Protein AF-A0A8D1ZSR1-F1 (afdb_monomer)

Solvent-accessible surface area (backbone atoms only — not comparable to full-atom values): 56743 Å² total; per-residue (Å²): 110,66,70,60,50,53,52,50,49,54,50,51,52,52,50,50,55,49,50,52,53,50,51,56,48,50,52,50,50,52,52,51,52,50,49,52,53,55,51,51,53,49,55,51,52,52,53,52,53,54,51,52,52,52,50,50,54,55,51,53,53,49,52,52,53,52,50,53,54,53,51,54,51,50,53,53,50,51,54,52,52,53,51,49,53,54,50,50,56,30,47,54,56,47,51,56,51,51,50,53,52,56,62,47,71,73,53,83,51,70,69,61,33,56,52,50,53,49,52,49,53,57,48,62,78,65,42,59,57,85,74,62,77,96,62,79,93,65,76,91,81,61,74,91,73,68,84,82,62,67,66,61,52,54,55,65,72,64,70,71,84,84,76,76,38,66,45,30,43,67,39,76,85,72,34,43,74,54,69,36,27,42,34,48,28,42,46,64,90,61,96,62,92,64,58,63,27,27,39,42,32,36,40,81,34,80,62,87,66,78,87,58,93,84,62,86,72,72,72,47,80,45,70,77,36,77,62,56,56,50,71,50,69,86,49,72,29,80,36,53,22,35,40,34,35,34,22,28,20,32,94,88,42,72,28,49,65,20,76,70,46,68,46,73,37,74,38,47,61,62,38,48,28,64,65,34,29,12,62,41,48,48,67,45,58,49,35,41,33,42,35,95,63,52,78,77,80,86,86,87,86,90,85,83,89,81,91,86,88,82,90,85,87,85,87,84,89,92,90,82,86,76,83,77,79,77,78,86,80,66,83,78,66,32,22,38,88,87,9,46,30,34,33,38,67,48,70,48,79,62,52,72,38,22,38,37,40,31,65,41,96,71,44,28,30,40,31,47,39,37,26,36,86,83,55,54,45,64,54,43,86,10,52,39,87,48,23,42,26,41,37,42,32,62,74,89,60,82,43,43,28,42,26,37,51,66,42,77,43,79,47,100,62,81,85,60,76,31,41,24,42,36,39,28,51,75,81,18,34,43,36,33,24,30,55,85,81,62,44,79,72,51,74,47,82,47,79,68,90,61,51,34,19,49,32,39,32,47,46,56,30,31,42,40,55,50,55,12,29,35,58,43,62,69,59,58,52,60,54,58,73,78,74,67,94,77,89,80,95,76,91,86,90,78,92,85,89,76,90,89,88,90,86,86,92,86,88,91,86,87,90,85,84,90,84,82,89,88,85,93,79,88,90,89,81,83,88,76,62,65,68,59,55,51,51,51,51,50,51,53,50,50,53,49,49,50,50,49,50,48,45,37,65,71,59,46,55,77,72,68,68,96,63,92,70,86,71,77,83,74,85,52,45,96,73,40,67,45,34,54,41,52,51,54,49,49,51,50,31,58,77,67,64,39,73,54,31,54,65,30,64,71,54,44,53,53,44,60,80,37,40,76,63,48,76,66,67,71,96,64,94,71,69,64,48,77,64,61,51,56,92,61,62,65,48,37,33,32,33,49,54,94,62,56,87,59,66,70,65,48,51,58,51,40,42,76,74,58,33,51,72,44,84,39,60,43,61,38,76,90,31,51,73,39,84,94,49,45,70,47,71,40,75,30,36,36,41,38,33,31,94,85,25,30,37,39,39,41,33,28,42,82,47,84,46,69,30,34,35,32,46,56,70,67,83,58,93,87,58,69,77,77,80,51,75,66,90,73,53,91,68,27,90,48,23,31,46,41,76,71,70,59,72,39,78,44,60,55,77,91,38,83,44,32,30,47,70,55,44,65,62,57,57,65,40,60,87,54,13,43,40,49,79,61,43,41,65,57,15,47,56,45,38,74,76,46,74,75,73,79,46,73,66,26,49,50,45,42,50,49,48,50,54,48,51,53,52,50,54,50,52,35,54,75,69,70,39,70,54,26,44,22,72,65,41,34,48,13,37,60,53,50,63,39,75,53,58,78,67,63,57,40,32,32,32,32,46,49,93,58,64,59,90,57,54,64,58,50,37,38,76,70,68,29,46,68,38,35,40,30,41,39,90,94,47,40,26,33,43,30,27,44,45,68,96,78,30,34,39,40,39,38,33,35,45,82,56,98,80,34,27,34,33,34,44,69,42,78,94,74,36,38,28,33,36,38,48,32,68,72,66,53,71,18,34,27,67,54,97,61,31,73,42,31,31,51,62,48,43,64,59,50,47,36,30,51,51,30,95,60,58,88,56,89,73,89,80,80,48,85,88,69,62,29,73,31,54,40,84,61,58,61,60,58,77,92,45,38,84,72,32,51,38,75,102

InterPro domains:
  IPR001870 B30.2/SPRY domain [PS50188] (268-472)
  IPR003649 B-box, C-terminal [SM00502] (4-130)
  IPR003877 SPRY domain [PF00622] (352-469)
  IPR003877 SPRY domain [SM00449] (350-471)
  IPR003879 Butyrophylin-like, SPRY domain [PR01407] (266-283)
  IPR003879 Butyrophylin-like, SPRY domain [PR01407] (410-434)
  IPR003879 Butyrophylin-like, SPRY domain [PR01407] (440-458)
  IPR003961 Fibronectin type III [PF00041] (177-262)
  IPR003961 Fibronectin type III [PS50853] (164-268)
  IPR003961 Fibronectin type III [SM00060] (165-255)
  IPR003961 Fibronectin type III [cd00063] (165-265)
  IPR013320 Concanavalin A-like lectin/glucanase domain superfamily [SSF49899] (319-466)
  IPR013783 Immunoglobulin-like fold [G3DSA:2.60.40.10] (164-262)
  IPR017903 COS domain [PS51262] (105-162)
  IPR035742 Fibronectin type III and SPRY containing 1, PRY/SPRY domain [cd12901] (270-473)
  IPR036116 Fibronectin type III superfamily [SSF49265] (155-267)
  IPR043136 B30.2/SPRY domain superfamily [G3DSA:2.60.120.920] (263-466)
  IPR045587 Ribitol-5-phosphate transferase FKTN, N-terminal [PF19737] (525-802)
  IPR050617 E3 ubiquitin-protein ligases and FN3/SPRY domain-containing proteins [PTHR24099] (3-477)

Secondary structure (DSSP, 8-state):
-HHHHHHHHHHHHHHHHHHHHHHHHHHHHHHHHHHHHHHHHHHHHHHHHHHHHHHHHHHHHHHHHHHHHHHHHHHHHHHHHHHHHHHHHHHHHHHHHHHHHHHHTT--SHHHHHHHHHHHHHHHHH-GGGG---S-SS-S--GGG----HHHHHHHHT--PPPPPPPPEE-TTT-EEETTEEEEEEE-SS--TT--EEEEEEEEESS-SS--TT--PPPEEEEEE-SSEEEE-S----SSEEEEEEEEE-SS-EEEEPPPEEEE---B---B-TTTS-TTEEEETTEEEE-TTTTSSSS------------------------PPPP--TTSSS--TT--EEEBSS-B-SSEEEEEEEE-TT--EEEEEEEETT--TTPPTTSSTTEEEEEEE-SSS-EEEEEETTEEEE--SPPPSEEEEEEETTTTEEEEEETTT--EEEEEE----S-EEEEEEEESSEEEEEEEEPPPHHHHHHHHHHS--S----S--SS-SSS------------------------------HHHHHHHHHHHHHHHHHHHHHHIIIIITTTS-------------S--HHHHHHHHHHHHHHHTT--EEE--HHHHHHHHHTHHHHHT--S-------STTS--SEEEEEEEGGG---HHHHHHHHHHTT-EEEEEEEE-GGGTT-TTTTT-EEEEEEEEEETTEEEEEEEEEEETTTEEEE------TTS-TTSS-GGG-SS-SS-EEEE-PPEEEEEETTEEEEEESSHHHHHHHGGG-BB----HHHHHHHHHHS-----HHHHHHHHHHHHHHHHHHHHHHHTT--EEE-HHHHHHHHHHSS--TT--EEEEEEEGGG--TTHHHHHHHTT--EEEEEEETTEEEEEEEE-GGG-EEEEEEEEE-SSEEEEEEEETTTTEEEEEEEE---EEEEEETTEEEEEESSHHHHHHHHH-TTTTS--S---TTTS-TTEEEEEE--GGGHHHHEEE-

pLDDT: mean 82.33, std 19.53, range [20.98, 98.56]

Foldseek 3Di:
DVVVVVVVVVVVVVVVVVVVVVVVVVVVVVVVVVVVVVVVVVVVVVVVVVVVVVVVVVVVVVVVLVVVVVVVVVVLVVQQVVLVVLQVVLVVLVVVLVVLVVVLVPDPDPVSSVVSVVVSVVCVVVRCNVVRDPDRPDDPDPCVSDDDCPPVVVVVVPDDDDDAFAAWAWDVVPWDAAFQKTKIATGGPDDDPQFQWKKKWKDAAQDPDDDDPPPPDDIDIDIRHPHRMDMDPDHQQPHQKMKMWMWTDGPPDIHDIYGIDIDGQDAFDWFWDPLAADQQWDGDRFKIWGHPCSPPPPDDDDDDDDDDDDDDDDDDDDDDDDDDDDDDPRPPNYADDQARKIWIPDWDDAFKHKKKKAFDPFFFKKKWFKFFSPPDSDDHAQCQQGHWIWIFGHHPDTFTWTGHNNDTGTFPDDDARMKMWMDHQVQQKIWIARPPVRHTRDMDRGHDPHTMTIMMHGDGGMMGMGTSTDDHPSNVVVVVVVPDDDDDDDDDDDPDDDDDDDDDDDDDDDDDDDDDDDDDDDDDDDDDDVVVVVVVVVVVVVVVVVVVVVCCVPPVCVPPDPDPDPDPDDQPFCDAQQSVLVQLVLVLCVVQVFAKFFLALQLLVVCVVCVVVQQPPDPDDDRDADRRNPDDAETEIEGEPVSHDDDPVSVVVLVVSPKDKDWAKFWDLVCCLPSVRGGDIDTAWMWIDHDRHIYIYGYWYAFLQQKTKGAARDDDPPDDCVPGVVVPDLDRPAIFIGHDFDWDWTAHSNGTHIYGPDSVRSSVRSVQGHEDEAPSVQLVVLCVVPPDDPDPQLVVLQVQQLVVVVLLVVLCVVVVFAKFFADQRLLCCHRNLGRDSLPLEGEMEGELVRDDPCSQVSCVVSVWHWFKWADDSVDQTKTKTQTPPRYIYIYWYWYDDPFWIWTKDADLVFQWIKIFTAGDFDWHWYDGSSHTHIDTPVSVRRQCQQQNPVSNDDDSDDDNQPRRPRMDTDGGDDPVCSCPRIGGD

Organism: Sus scrofa (NCBI:txid9823)

Mean predicted aligned error: 21.31 Å

Radius of gyration: 45.23 Å; Cα contacts (8 Å, |Δi|>4): 1542; chains: 1; bounding box: 148×86×117 Å

Nearest PDB structures (foldseek):
  5zz3-assembly1_A  TM=8.314E-01  e=1.782E-14  Homo sapiens
  7qs2-assembly1_A  TM=8.275E-01  e=5.604E-14  Homo sapiens
  6j0k-assembly1_B  TM=8.186E-01  e=1.203E-13  Homo sapiens
  7qs3-assembly1_A  TM=8.050E-01  e=8.671E-14  Homo sapiens
  2fbe-assembly4_D  TM=8.147E-01  e=4.654E-12  Homo sapiens

Sequence (985 aa):
MDSQKEALQRIITTLANKNDEIQNFIDTLNQTLKGVQENSSNILSELDEEFDSLYSILDEVKESMVNTIKQEQARKSQELQSQLSQCNNALENSEELLEFATRSLDIKEPEEFSKAARQIKDRVTMASAFRLSLKPKVSDNMTHLMVDFSQERQILQTLKFLPVPKAPEIDPVECLVADNTVTVAWKMPEEDNKIDHFILEYRKTNFDGLPRVKDERCWEIIDNIKGTEYTLSGLKFDSKYMNFRVRACNKAVAGEYSDPVTLETKALNFSLDNSSSHLNLRVEDTCVEWDPTGGKGQESKIKGKENKGRSGTPSPKRTSIGSRPPAVRGSRDRFTGESYTVLGDTAIESGQHYWEVKAQKDCKSYSVGVAYKTLGKFDQLGKTNTSWCIHVNNWLQNTFAAKHNNKVKALDVTVPEKIGVFCDFDGGQLSFYDANSKQLLYSFKTKFTQPVLPGFMVWCGGLSLNTGMQVPSAVRTLQKSENGMTGSASSLNNITQKQESLLTQKDETNRVAFKRQPNEHCRLMSRINKNVILALLTLTSSAFLLFQLYYYKHYLSAKNGASLSKHKGSRVGFDGTQWRAVKKFIMLTSSQNVPVFLIDPLILELIDKSFEQVKNVSHGSTSECKFFCVPRDFTAFALQYHLWKNEEGWFRIAENMGFQCLKIESKDPRLDGIDSLSGTEIPLHYICKLASHAIHLVVFYERSGNYLWHGHLRLKGHIDKKFVPFRKLQFGRYPGAFDRPELQQITVDGLEVLIPKNPMHFLEEVPHSRFIECRYKEARAFFQQYLDDNTVEAMAFRKSAKELLQLAAKTLRKLGVRFWLSSGTCLGWYRQCNIISYSKDVDLGIFIKDYKSDIISAFQDAGLPLKHKFGKVEDSLELSFQGKDDVKLDIFFFYEETDHMWNGGTQAKTGKKFKYLFPKFTLCWTEFVDMKVHVPCETIEYIEANYGKTWKIPVKTWDWKRSPPNVRPNGVWPISEWDEVIQLY

Structure (mmCIF, N/CA/C/O backbone):
data_AF-A0A8D1ZSR1-F1
#
_entry.id   AF-A0A8D1ZSR1-F1
#
loop_
_atom_site.group_PDB
_atom_site.id
_atom_site.type_symbol
_atom_site.label_atom_id
_atom_site.label_alt_id
_atom_site.label_comp_id
_atom_site.label_asym_id
_atom_site.label_entity_id
_atom_site.label_seq_id
_atom_site.pdbx_PDB_ins_code
_atom_site.Cartn_x
_atom_site.Cartn_y
_atom_site.Cartn_z
_atom_site.occupancy
_atom_site.B_iso_or_equiv
_atom_site.auth_seq_id
_atom_site.auth_comp_id
_atom_site.auth_asym_id
_atom_site.auth_atom_id
_atom_site.pdbx_PDB_model_num
ATOM 1 N N . MET A 1 1 ? 85.022 -29.768 15.521 1.00 57.50 1 MET A N 1
ATOM 2 C CA . MET A 1 1 ? 84.644 -28.537 16.248 1.00 57.50 1 MET A CA 1
ATOM 3 C C . MET A 1 1 ? 83.843 -27.591 15.351 1.00 57.50 1 MET A C 1
ATOM 5 O O . MET A 1 1 ? 82.767 -27.178 15.757 1.00 57.50 1 MET A O 1
ATOM 9 N N . ASP A 1 2 ? 84.282 -27.318 14.117 1.00 66.31 2 ASP A N 1
ATOM 10 C CA . ASP A 1 2 ? 83.595 -26.363 13.221 1.00 66.31 2 ASP A CA 1
ATOM 11 C C . ASP A 1 2 ? 82.215 -26.822 12.726 1.00 66.31 2 ASP A C 1
ATOM 13 O O . ASP A 1 2 ? 81.273 -26.038 12.727 1.00 66.31 2 ASP A O 1
ATOM 17 N N . SER A 1 3 ? 82.036 -28.118 12.446 1.00 68.81 3 SER A N 1
ATOM 18 C CA . SER A 1 3 ? 80.714 -28.691 12.124 1.00 68.81 3 SER A CA 1
ATOM 19 C C . SER A 1 3 ? 79.696 -28.542 13.271 1.00 68.81 3 SER A C 1
ATOM 21 O O . SER A 1 3 ? 78.515 -28.298 13.028 1.00 68.81 3 SER A O 1
ATOM 23 N N . GLN A 1 4 ? 80.145 -28.631 14.529 1.00 69.94 4 GLN A N 1
ATOM 24 C CA . GLN A 1 4 ? 79.282 -28.411 15.695 1.00 69.94 4 GLN A CA 1
ATOM 25 C C . GLN A 1 4 ? 78.943 -26.923 15.872 1.00 69.94 4 GLN A C 1
ATOM 27 O O . GLN A 1 4 ? 77.822 -26.605 16.263 1.00 69.94 4 GLN A O 1
ATOM 32 N N . LYS A 1 5 ? 79.867 -26.012 15.529 1.00 72.75 5 LYS A N 1
ATOM 33 C CA . LYS A 1 5 ? 79.607 -24.563 15.516 1.00 72.75 5 LYS A CA 1
ATOM 34 C C . LYS A 1 5 ? 78.599 -24.167 14.435 1.00 72.75 5 LYS A C 1
ATOM 36 O O . LYS A 1 5 ? 77.693 -23.400 14.733 1.00 72.75 5 LYS A O 1
ATOM 41 N N . GLU A 1 6 ? 78.687 -24.716 13.222 1.00 77.62 6 GLU A N 1
ATOM 42 C CA . GLU A 1 6 ? 77.695 -24.461 12.162 1.00 77.62 6 GLU A CA 1
ATOM 43 C C . GLU A 1 6 ? 76.299 -24.986 12.514 1.00 77.62 6 GLU A C 1
ATOM 45 O O . GLU A 1 6 ? 75.301 -24.306 12.268 1.00 77.62 6 GLU A O 1
ATOM 50 N N . ALA A 1 7 ? 76.210 -26.179 13.110 1.00 77.31 7 ALA A N 1
ATOM 51 C CA . ALA A 1 7 ? 74.938 -26.727 13.575 1.00 77.31 7 ALA A CA 1
ATOM 52 C C . ALA A 1 7 ? 74.314 -25.841 14.665 1.00 77.31 7 ALA A C 1
ATOM 54 O O . ALA A 1 7 ? 73.128 -25.521 14.593 1.00 77.31 7 ALA A O 1
ATOM 55 N N . LEU A 1 8 ? 75.124 -25.379 15.625 1.00 82.81 8 LEU A N 1
ATOM 56 C CA . LEU A 1 8 ? 74.684 -24.442 16.655 1.00 82.81 8 LEU A CA 1
ATOM 57 C C . LEU A 1 8 ? 74.245 -23.098 16.050 1.00 82.81 8 LEU A C 1
ATOM 59 O O . LEU A 1 8 ? 73.206 -22.578 16.440 1.00 82.81 8 LEU A O 1
ATOM 63 N N . GLN A 1 9 ? 74.961 -22.578 15.047 1.00 81.12 9 GLN A N 1
ATOM 64 C CA . GLN A 1 9 ? 74.597 -21.342 14.348 1.00 81.12 9 GLN A CA 1
ATOM 65 C C . GLN A 1 9 ? 73.228 -21.459 13.659 1.00 81.12 9 GLN A C 1
ATOM 67 O O . GLN A 1 9 ? 72.401 -20.561 13.785 1.00 81.12 9 GLN A O 1
ATOM 72 N N . ARG A 1 10 ? 72.945 -22.587 12.988 1.00 80.75 10 ARG A N 1
ATOM 73 C CA . ARG A 1 10 ? 71.634 -22.848 12.361 1.00 80.75 10 ARG A CA 1
ATOM 74 C C . ARG A 1 10 ? 70.508 -22.951 13.388 1.00 80.75 10 ARG A C 1
ATOM 76 O O . ARG A 1 10 ? 69.413 -22.447 13.137 1.00 80.75 10 ARG A O 1
ATOM 83 N N . ILE A 1 11 ? 70.771 -23.578 14.537 1.00 86.06 11 ILE A N 1
ATOM 84 C CA . ILE A 1 11 ? 69.812 -23.645 15.648 1.00 86.06 11 ILE A CA 1
ATOM 85 C C . ILE A 1 11 ? 69.537 -22.237 16.182 1.00 86.06 11 ILE A C 1
ATOM 87 O O . ILE A 1 11 ? 68.373 -21.876 16.313 1.00 86.06 11 ILE A O 1
ATOM 91 N N . ILE A 1 12 ? 70.574 -21.420 16.402 1.00 87.88 12 ILE A N 1
ATOM 92 C CA . ILE A 1 12 ? 70.439 -20.027 16.857 1.00 87.88 12 ILE A CA 1
ATOM 93 C C . ILE A 1 12 ? 69.618 -19.199 15.861 1.00 87.88 12 ILE A C 1
ATOM 95 O O . ILE A 1 12 ? 68.691 -18.515 16.278 1.00 87.88 12 ILE A O 1
ATOM 99 N N . THR A 1 13 ? 69.891 -19.288 14.555 1.00 85.50 13 THR A N 1
ATOM 100 C CA . THR A 1 13 ? 69.110 -18.571 13.529 1.00 85.50 13 THR A CA 1
ATOM 101 C C . THR A 1 13 ? 67.651 -19.029 13.491 1.00 85.50 13 THR A C 1
ATOM 103 O O . THR A 1 13 ? 66.750 -18.208 13.360 1.00 85.50 13 THR A O 1
ATOM 106 N N . THR A 1 14 ? 67.394 -20.330 13.650 1.00 84.06 14 THR A N 1
ATOM 107 C CA . THR A 1 14 ? 66.022 -20.861 13.704 1.00 84.06 14 THR A CA 1
ATOM 108 C C . THR A 1 14 ? 65.287 -20.372 14.954 1.00 84.06 14 THR A C 1
ATOM 110 O O . THR A 1 14 ? 64.117 -20.005 14.868 1.00 84.06 14 THR A O 1
ATOM 113 N N . LEU A 1 15 ? 65.973 -20.325 16.102 1.00 84.44 15 LEU A N 1
ATOM 114 C CA . LEU A 1 15 ? 65.427 -19.789 17.349 1.00 84.44 15 LEU A CA 1
ATOM 115 C C . LEU A 1 15 ? 65.147 -18.285 17.243 1.00 84.44 15 LEU A C 1
ATOM 117 O O . LEU A 1 15 ? 64.106 -17.840 17.708 1.00 84.44 15 LEU A O 1
ATOM 121 N N . ALA A 1 16 ? 66.034 -17.521 16.600 1.00 85.75 16 ALA A N 1
ATOM 122 C CA . ALA A 1 16 ? 65.845 -16.092 16.359 1.00 85.75 16 ALA A CA 1
ATOM 123 C C . ALA A 1 16 ? 64.608 -15.832 15.483 1.00 85.75 16 ALA A C 1
ATOM 125 O O . ALA A 1 16 ? 63.720 -15.100 15.903 1.00 85.75 16 ALA A O 1
ATOM 126 N N . ASN A 1 17 ? 64.478 -16.532 14.349 1.00 83.06 17 ASN A N 1
ATOM 127 C CA . ASN A 1 17 ? 63.299 -16.415 13.483 1.00 83.06 17 ASN A CA 1
ATOM 128 C C . ASN A 1 17 ? 62.004 -16.805 14.214 1.00 83.06 17 ASN A C 1
ATOM 130 O O . ASN A 1 17 ? 60.967 -16.175 14.022 1.00 83.06 17 ASN A O 1
ATOM 134 N N . LYS A 1 18 ? 62.049 -17.838 15.068 1.00 84.88 18 LYS A N 1
ATOM 135 C CA . LYS A 1 18 ? 60.887 -18.230 15.876 1.00 84.88 18 LYS A CA 1
ATOM 136 C C . LYS A 1 18 ? 60.554 -17.215 16.965 1.00 84.88 18 LYS A C 1
ATOM 138 O O . LYS A 1 18 ? 59.374 -16.985 17.200 1.00 84.88 18 LYS A O 1
ATOM 143 N N . ASN A 1 19 ? 61.549 -16.588 17.587 1.00 86.69 19 ASN A N 1
ATOM 144 C CA . ASN A 1 19 ? 61.319 -15.488 18.521 1.00 86.69 19 ASN A CA 1
ATOM 145 C C . ASN A 1 19 ? 60.678 -14.282 17.817 1.00 86.69 19 ASN A C 1
ATOM 147 O O . ASN A 1 19 ? 59.740 -13.716 18.367 1.00 86.69 19 ASN A O 1
ATOM 151 N N . ASP A 1 20 ? 61.107 -13.946 16.597 1.00 87.12 20 ASP A N 1
ATOM 152 C CA . ASP A 1 20 ? 60.506 -12.863 15.806 1.00 87.12 20 ASP A CA 1
ATOM 153 C C . ASP A 1 20 ? 59.050 -13.180 15.412 1.00 87.12 20 ASP A C 1
ATOM 155 O O . ASP A 1 20 ? 58.171 -12.326 15.527 1.00 87.12 20 ASP A O 1
ATOM 159 N N . GLU A 1 21 ? 58.749 -14.420 15.001 1.00 83.25 21 GLU A N 1
ATOM 160 C CA . GLU A 1 21 ? 57.368 -14.873 14.755 1.00 83.25 21 GLU A CA 1
ATOM 161 C C . GLU A 1 21 ? 56.495 -14.771 16.017 1.00 83.25 21 GLU A C 1
ATOM 163 O O . GLU A 1 21 ? 55.358 -14.303 15.944 1.00 83.25 21 GLU A O 1
ATOM 168 N N . ILE A 1 22 ? 57.024 -15.184 17.175 1.00 85.62 22 ILE A N 1
ATOM 169 C CA . ILE A 1 22 ? 56.321 -15.092 18.461 1.00 85.62 22 ILE A CA 1
ATOM 170 C C . ILE A 1 22 ? 56.087 -13.628 18.838 1.00 85.62 22 ILE A C 1
ATOM 172 O O . ILE A 1 22 ? 54.990 -13.294 19.276 1.00 85.62 22 ILE A O 1
ATOM 176 N N . GLN A 1 23 ? 57.069 -12.747 18.637 1.00 86.56 23 GLN A N 1
ATOM 177 C CA . GLN A 1 23 ? 56.929 -11.324 18.934 1.00 86.56 23 GLN A CA 1
ATOM 178 C C . GLN A 1 23 ? 55.852 -10.671 18.056 1.00 86.56 23 GLN A C 1
ATOM 180 O O . GLN A 1 23 ? 54.958 -10.013 18.582 1.00 86.56 23 GLN A O 1
ATOM 185 N N . ASN A 1 24 ? 55.850 -10.948 16.748 1.00 85.38 24 ASN A N 1
ATOM 186 C CA . ASN A 1 24 ? 54.800 -10.480 15.834 1.00 85.38 24 ASN A CA 1
ATOM 187 C C . ASN A 1 24 ? 53.409 -11.008 16.226 1.00 85.38 24 ASN A C 1
ATOM 189 O O . ASN A 1 24 ? 52.401 -10.304 16.110 1.00 85.38 24 ASN A O 1
ATOM 193 N N . PHE A 1 25 ? 53.334 -12.254 16.703 1.00 82.31 25 PHE A N 1
ATOM 194 C CA . PHE A 1 25 ? 52.084 -12.830 17.188 1.00 82.31 25 PHE A CA 1
ATOM 195 C C . PHE A 1 25 ? 51.610 -12.164 18.487 1.00 82.31 25 PHE A C 1
ATOM 197 O O . PHE A 1 25 ? 50.427 -11.853 18.607 1.00 82.31 25 PHE A O 1
ATOM 204 N N . ILE A 1 26 ? 52.518 -11.878 19.427 1.00 89.56 26 ILE A N 1
ATOM 205 C CA . ILE A 1 26 ? 52.221 -11.109 20.645 1.00 89.56 26 ILE A CA 1
ATOM 206 C C . ILE A 1 26 ? 51.692 -9.717 20.285 1.00 89.56 26 ILE A C 1
ATOM 208 O O . ILE A 1 26 ? 50.685 -9.288 20.846 1.00 89.56 26 ILE A O 1
ATOM 212 N N . ASP A 1 27 ? 52.309 -9.033 19.322 1.00 86.75 27 ASP A N 1
ATOM 213 C CA . ASP A 1 27 ? 51.863 -7.709 18.879 1.00 86.75 27 ASP A CA 1
ATOM 214 C C . ASP A 1 27 ? 50.461 -7.772 18.249 1.00 86.75 27 ASP A C 1
ATOM 216 O O . ASP A 1 27 ? 49.597 -6.951 18.566 1.00 86.75 27 ASP A O 1
ATOM 220 N N . THR A 1 28 ? 50.187 -8.810 17.451 1.00 84.50 28 THR A N 1
ATOM 221 C CA . THR A 1 28 ? 48.853 -9.078 16.884 1.00 84.50 28 THR A CA 1
ATOM 222 C C . THR A 1 28 ? 47.813 -9.339 17.981 1.00 84.50 28 THR A C 1
ATOM 224 O O . THR A 1 28 ? 46.697 -8.812 17.922 1.00 84.50 28 THR A O 1
ATOM 227 N N . LEU A 1 29 ? 48.165 -10.121 19.008 1.00 85.69 29 LEU A N 1
ATOM 228 C CA . LEU A 1 29 ? 47.292 -10.385 20.155 1.00 85.69 29 LEU A CA 1
ATOM 229 C C . LEU A 1 29 ? 47.014 -9.110 20.956 1.00 85.69 29 LEU A C 1
ATOM 231 O O . LEU A 1 29 ? 45.863 -8.860 21.305 1.00 85.69 29 LEU A O 1
ATOM 235 N N . ASN A 1 30 ? 48.029 -8.279 21.200 1.00 89.06 30 ASN A N 1
ATOM 236 C CA . ASN A 1 30 ? 47.872 -7.000 21.894 1.00 89.06 30 ASN A CA 1
ATOM 237 C C . ASN A 1 30 ? 46.971 -6.038 21.112 1.00 89.06 30 ASN A C 1
ATOM 239 O O . ASN A 1 30 ? 46.102 -5.391 21.697 1.00 89.06 30 ASN A O 1
ATOM 243 N N . GLN A 1 31 ? 47.131 -5.969 19.788 1.00 86.81 31 GLN A N 1
ATOM 244 C CA . GLN A 1 31 ? 46.281 -5.144 18.932 1.00 86.81 31 GLN A CA 1
ATOM 245 C C . GLN A 1 31 ? 44.832 -5.647 18.917 1.00 86.81 31 GLN A C 1
ATOM 247 O O . GLN A 1 31 ? 43.903 -4.848 19.016 1.00 86.81 31 GLN A O 1
ATOM 252 N N . THR A 1 32 ? 44.637 -6.967 18.873 1.00 82.44 32 THR A N 1
ATOM 253 C CA . THR A 1 32 ? 43.307 -7.588 18.958 1.00 82.44 32 THR A CA 1
ATOM 254 C C . THR A 1 32 ? 42.659 -7.316 20.315 1.00 82.44 32 THR A C 1
ATOM 256 O O . THR A 1 32 ? 41.496 -6.928 20.369 1.00 82.44 32 THR A O 1
ATOM 259 N N . LEU A 1 33 ? 43.410 -7.453 21.413 1.00 89.81 33 LEU A N 1
ATOM 260 C CA . LEU A 1 33 ? 42.929 -7.173 22.767 1.00 89.81 33 LEU A CA 1
ATOM 261 C C . LEU A 1 33 ? 42.502 -5.711 22.919 1.00 89.81 33 LEU A C 1
ATOM 263 O O . LEU A 1 33 ? 41.421 -5.443 23.439 1.00 89.81 33 LEU A O 1
ATOM 267 N N . LYS A 1 34 ? 43.318 -4.775 22.420 1.00 89.81 34 LYS A N 1
ATOM 268 C CA . LYS A 1 34 ? 42.980 -3.350 22.400 1.00 89.81 34 LYS A CA 1
ATOM 269 C C . LYS A 1 34 ? 41.706 -3.093 21.588 1.00 89.81 34 LYS A C 1
ATOM 271 O O . LYS A 1 34 ? 40.821 -2.395 22.068 1.00 89.81 34 LYS A O 1
ATOM 276 N N . GLY A 1 35 ? 41.576 -3.715 20.414 1.00 83.75 35 GLY A N 1
ATOM 277 C CA . GLY A 1 35 ? 40.365 -3.629 19.596 1.00 83.75 35 GLY A CA 1
ATOM 278 C C . GLY A 1 35 ? 39.119 -4.155 20.316 1.00 83.75 35 GLY A C 1
ATOM 279 O O . GLY A 1 35 ? 38.068 -3.527 20.255 1.00 83.75 35 GLY A O 1
ATOM 280 N N . VAL A 1 36 ? 39.225 -5.264 21.058 1.00 83.19 36 VAL A N 1
ATOM 281 C CA . VAL A 1 36 ? 38.115 -5.787 21.877 1.00 83.19 36 VAL A CA 1
ATOM 282 C C . VAL A 1 36 ? 37.737 -4.806 22.988 1.00 83.19 36 VAL A C 1
ATOM 284 O O . VAL A 1 36 ? 36.550 -4.568 23.200 1.00 83.19 36 VAL A O 1
ATOM 287 N N . GLN A 1 37 ? 38.720 -4.215 23.672 1.00 87.88 37 GLN A N 1
ATOM 288 C CA . GLN A 1 37 ? 38.475 -3.229 24.727 1.00 87.88 37 GLN A CA 1
ATOM 289 C C . GLN A 1 37 ? 37.765 -1.981 24.183 1.00 87.88 37 GLN A C 1
ATOM 291 O O . GLN A 1 37 ? 36.719 -1.606 24.711 1.00 87.88 37 GLN A O 1
ATOM 296 N N . GLU A 1 38 ? 38.274 -1.388 23.101 1.00 88.31 38 GLU A N 1
ATOM 297 C CA . GLU A 1 38 ? 37.677 -0.205 22.464 1.00 88.31 38 GLU A CA 1
ATOM 298 C C . GLU A 1 38 ? 36.262 -0.499 21.943 1.00 88.31 38 GLU A C 1
ATOM 300 O O . GLU A 1 38 ? 35.324 0.227 22.271 1.00 88.31 38 GLU A O 1
ATOM 305 N N . ASN A 1 39 ? 36.071 -1.614 21.229 1.00 77.75 39 ASN A N 1
ATOM 306 C CA . ASN A 1 39 ? 34.754 -2.008 20.725 1.00 77.75 39 ASN A CA 1
ATOM 307 C C . ASN A 1 39 ? 33.756 -2.251 21.862 1.00 77.75 39 ASN A C 1
ATOM 309 O O . ASN A 1 39 ? 32.612 -1.818 21.771 1.00 77.75 39 ASN A O 1
ATOM 313 N N . SER A 1 40 ? 34.175 -2.906 22.950 1.00 81.12 40 SER A N 1
ATOM 314 C CA . SER A 1 40 ? 33.292 -3.134 24.100 1.00 81.12 40 SER A CA 1
ATOM 315 C C . SER A 1 40 ? 32.862 -1.829 24.772 1.00 81.12 40 SER A C 1
ATOM 317 O O . SER A 1 40 ? 31.696 -1.692 25.129 1.00 81.12 40 SER A O 1
ATOM 319 N N . SER A 1 41 ? 33.770 -0.852 24.886 1.00 87.44 41 SER A N 1
ATOM 320 C CA . SER A 1 41 ? 33.453 0.468 25.434 1.00 87.44 41 SER A CA 1
ATOM 321 C C . SER A 1 41 ? 32.457 1.224 24.555 1.00 87.44 41 SER A C 1
ATOM 323 O O . SER A 1 41 ? 31.554 1.863 25.085 1.00 87.44 41 SER A O 1
ATOM 325 N N . ASN A 1 42 ? 32.599 1.135 23.230 1.00 81.38 42 ASN A N 1
ATOM 326 C CA . ASN A 1 42 ? 31.679 1.782 22.294 1.00 81.38 42 ASN A CA 1
ATOM 327 C C . ASN A 1 42 ? 30.272 1.177 22.385 1.00 81.38 42 ASN A C 1
ATOM 329 O O . ASN A 1 42 ? 29.307 1.914 22.541 1.00 81.38 42 ASN A O 1
ATOM 333 N N . ILE A 1 43 ? 30.157 -0.157 22.388 1.00 79.44 43 ILE A N 1
ATOM 334 C CA . ILE A 1 43 ? 28.858 -0.841 22.503 1.00 79.44 43 ILE A CA 1
ATOM 335 C C . ILE A 1 43 ? 28.174 -0.546 23.846 1.00 79.44 43 ILE A C 1
ATOM 337 O O . ILE A 1 43 ? 26.951 -0.440 23.896 1.00 79.44 43 ILE A O 1
ATOM 341 N N . LEU A 1 44 ? 28.937 -0.401 24.936 1.00 85.12 44 LEU A N 1
ATOM 342 C CA . LEU A 1 44 ? 28.379 0.032 26.221 1.00 85.12 44 LEU A CA 1
ATOM 343 C C . LEU A 1 44 ? 27.801 1.452 26.138 1.00 85.12 44 LEU A C 1
ATOM 345 O O . LEU A 1 44 ? 26.686 1.663 26.600 1.00 85.12 44 LEU A O 1
ATOM 349 N N . SER A 1 45 ? 28.514 2.388 25.503 1.00 86.94 45 SER A N 1
ATOM 350 C CA . SER A 1 45 ? 28.027 3.759 25.295 1.00 86.94 45 SER A CA 1
ATOM 351 C C . SER A 1 45 ? 26.762 3.799 24.432 1.00 86.94 45 SER A C 1
ATOM 353 O O . SER A 1 45 ? 25.811 4.485 24.781 1.00 86.94 45 SER A O 1
ATOM 355 N N . GLU A 1 46 ? 26.723 3.038 23.334 1.00 82.00 46 GLU A N 1
ATOM 356 C CA . GLU A 1 46 ? 25.540 2.944 22.464 1.00 82.00 46 GLU A CA 1
ATOM 357 C C . GLU A 1 46 ? 24.332 2.354 23.206 1.00 82.00 46 GLU A C 1
ATOM 359 O O . GLU A 1 46 ? 23.204 2.811 23.030 1.00 82.00 46 GLU A O 1
ATOM 364 N N . LEU A 1 47 ? 24.554 1.351 24.064 1.00 83.88 47 LEU A N 1
ATOM 365 C CA . LEU A 1 47 ? 23.492 0.777 24.889 1.00 83.88 47 LEU A CA 1
ATOM 366 C C . LEU A 1 47 ? 22.905 1.819 25.849 1.00 83.88 47 LEU A C 1
ATOM 368 O O . LEU A 1 47 ? 21.682 1.898 25.974 1.00 83.88 47 LEU A O 1
ATOM 372 N N . ASP A 1 48 ? 23.761 2.597 26.512 1.00 87.31 48 ASP A N 1
ATOM 373 C CA . ASP A 1 48 ? 23.332 3.657 27.426 1.00 87.31 48 ASP A CA 1
ATOM 374 C C . ASP A 1 48 ? 22.532 4.743 26.680 1.00 87.31 48 ASP A C 1
ATOM 376 O O . ASP A 1 48 ? 21.450 5.118 27.132 1.00 87.31 48 ASP A O 1
ATOM 380 N N . GLU A 1 49 ? 22.981 5.169 25.493 1.00 86.81 49 GLU A N 1
ATOM 381 C CA . GLU A 1 49 ? 22.271 6.147 24.651 1.00 86.81 49 GLU A CA 1
ATOM 382 C C . GLU A 1 49 ? 20.866 5.672 24.230 1.00 86.81 49 GLU A C 1
ATOM 384 O O . GLU A 1 49 ? 19.902 6.445 24.266 1.00 86.81 49 GLU A O 1
ATOM 389 N N . GLU A 1 50 ? 20.713 4.394 23.870 1.00 84.12 50 GLU A N 1
ATOM 390 C CA . GLU A 1 50 ? 19.409 3.814 23.518 1.00 84.12 50 GLU A CA 1
ATOM 391 C C . GLU A 1 50 ? 18.454 3.766 24.725 1.00 84.12 50 GLU A C 1
ATOM 393 O O . GLU A 1 50 ? 17.254 4.041 24.591 1.00 84.12 50 GLU A O 1
ATOM 398 N N . PHE A 1 51 ? 18.962 3.464 25.926 1.00 87.94 51 PHE A N 1
ATOM 399 C CA . PHE A 1 51 ? 18.155 3.520 27.150 1.00 87.94 51 PHE A CA 1
ATOM 400 C C . PHE A 1 51 ? 17.781 4.956 27.534 1.00 87.94 51 PHE A C 1
ATOM 402 O O . PHE A 1 51 ? 16.629 5.192 27.902 1.00 87.94 51 PHE A O 1
ATOM 409 N N . ASP A 1 52 ? 18.696 5.915 27.401 1.00 89.25 52 ASP A N 1
ATOM 410 C CA . ASP A 1 52 ? 18.421 7.336 27.640 1.00 89.25 52 ASP A CA 1
ATOM 411 C C . ASP A 1 52 ? 17.339 7.873 26.694 1.00 89.25 52 ASP A C 1
ATOM 413 O O . ASP A 1 52 ? 16.423 8.583 27.123 1.00 89.25 52 ASP A O 1
ATOM 417 N N . SER A 1 53 ? 17.368 7.458 25.424 1.00 86.19 53 SER A N 1
ATOM 418 C CA . SER A 1 53 ? 16.308 7.762 24.459 1.00 86.19 53 SER A CA 1
ATOM 419 C C . SER A 1 53 ? 14.946 7.225 24.916 1.00 86.19 53 SER A C 1
ATOM 421 O O . SER A 1 53 ? 13.946 7.952 24.929 1.00 86.19 53 SER A O 1
ATOM 423 N N . LEU A 1 54 ? 14.901 5.967 25.373 1.00 85.50 54 LEU A N 1
ATOM 424 C CA . LEU A 1 54 ? 13.680 5.347 25.887 1.00 85.50 54 LEU A CA 1
ATOM 425 C C . LEU A 1 54 ? 13.146 6.069 27.135 1.00 85.50 54 LEU A C 1
ATOM 427 O O . LEU A 1 54 ? 11.934 6.269 27.256 1.00 85.50 54 LEU A O 1
ATOM 431 N N . TYR A 1 55 ? 14.029 6.485 28.047 1.00 87.75 55 TYR A N 1
ATOM 432 C CA . TYR A 1 55 ? 13.648 7.270 29.222 1.00 87.75 55 TYR A CA 1
ATOM 433 C C . TYR A 1 55 ? 13.064 8.632 28.839 1.00 87.75 55 TYR A C 1
ATOM 435 O O . TYR A 1 55 ? 12.026 9.005 29.388 1.00 87.75 55 TYR A O 1
ATOM 443 N N . SER A 1 56 ? 13.658 9.333 27.867 1.00 86.06 56 SER A N 1
ATOM 444 C CA . SER A 1 56 ? 13.143 10.621 27.383 1.00 86.06 56 SER A CA 1
ATOM 445 C C . SER A 1 56 ? 11.717 10.494 26.847 1.00 86.06 56 SER A C 1
ATOM 447 O O . SER A 1 56 ? 10.843 11.281 27.206 1.00 86.06 56 SER A O 1
ATOM 449 N N . ILE A 1 57 ? 11.445 9.459 26.045 1.00 85.62 57 ILE A N 1
ATOM 450 C CA . ILE A 1 57 ? 10.102 9.204 25.503 1.00 85.62 57 ILE A CA 1
ATOM 451 C C . ILE A 1 57 ? 9.102 8.938 26.635 1.00 85.62 57 ILE A C 1
ATOM 453 O O . ILE A 1 57 ? 7.986 9.462 26.623 1.00 85.62 57 ILE A O 1
ATOM 457 N N . LEU A 1 58 ? 9.483 8.127 27.628 1.00 83.00 58 LEU A N 1
ATOM 458 C CA . LEU A 1 58 ? 8.618 7.835 28.772 1.00 83.00 58 LEU A CA 1
ATOM 459 C C . LEU A 1 58 ? 8.293 9.094 29.588 1.00 83.00 58 LEU A C 1
ATOM 461 O O . LEU A 1 58 ? 7.148 9.250 30.025 1.00 83.00 58 LEU A O 1
ATOM 465 N N . ASP A 1 59 ? 9.257 9.998 29.769 1.00 86.12 59 ASP A N 1
ATOM 466 C CA . ASP A 1 59 ? 9.026 11.260 30.474 1.00 86.12 59 ASP A CA 1
ATOM 467 C C . ASP A 1 59 ? 8.140 12.224 29.665 1.00 86.12 59 ASP A C 1
ATOM 469 O O . ASP A 1 59 ? 7.209 12.799 30.231 1.00 86.12 59 ASP A O 1
ATOM 473 N N . GLU A 1 60 ? 8.312 12.326 28.343 1.00 86.31 60 GLU A N 1
ATOM 474 C CA . GLU A 1 60 ? 7.419 13.119 27.479 1.00 86.31 60 GLU A CA 1
ATOM 475 C C . GLU A 1 60 ? 5.964 12.619 27.532 1.00 86.31 60 GLU A C 1
ATOM 477 O O . GLU A 1 60 ? 5.015 13.403 27.672 1.00 86.31 60 GLU A O 1
ATOM 482 N N . VAL A 1 61 ? 5.766 11.296 27.471 1.00 82.81 61 VAL A N 1
ATOM 483 C CA . VAL A 1 61 ? 4.435 10.673 27.576 1.00 82.81 61 VAL A CA 1
ATOM 484 C C . VAL A 1 61 ? 3.805 10.980 28.932 1.00 82.81 61 VAL A C 1
ATOM 486 O O . VAL A 1 61 ? 2.631 11.361 29.011 1.00 82.81 61 VAL A O 1
ATOM 489 N N . LYS A 1 62 ? 4.586 10.863 30.007 1.00 87.00 62 LYS A N 1
ATOM 490 C CA . LYS A 1 62 ? 4.153 11.197 31.363 1.00 87.00 62 LYS A CA 1
ATOM 491 C C . LYS A 1 62 ? 3.751 12.667 31.480 1.00 87.00 62 LYS A C 1
ATOM 493 O O . LYS A 1 62 ? 2.684 12.946 32.029 1.00 87.00 62 LYS A O 1
ATOM 498 N N . GLU A 1 63 ? 4.543 13.605 30.962 1.00 87.81 63 GLU A N 1
ATOM 499 C CA . GLU A 1 63 ? 4.198 15.033 30.986 1.00 87.81 63 GLU A CA 1
ATOM 500 C C . GLU A 1 63 ? 2.898 15.325 30.229 1.00 87.81 63 GLU A C 1
ATOM 502 O O . GLU A 1 63 ? 2.023 16.036 30.735 1.00 87.81 63 GLU A O 1
ATOM 507 N N . SER A 1 64 ? 2.722 14.722 29.053 1.00 88.81 64 SER A N 1
ATOM 508 C CA . SER A 1 64 ? 1.501 14.845 28.251 1.00 88.81 64 SER A CA 1
ATOM 509 C C . SER A 1 64 ? 0.253 14.351 29.002 1.00 88.81 64 SER A C 1
ATOM 511 O O . SER A 1 64 ? -0.768 15.051 29.083 1.00 88.81 64 SER A O 1
ATOM 513 N N . MET A 1 65 ? 0.340 13.179 29.641 1.00 85.50 65 MET A N 1
ATOM 514 C CA . MET A 1 65 ? -0.746 12.620 30.455 1.00 85.50 65 MET A CA 1
ATOM 515 C C . MET A 1 65 ? -1.074 13.506 31.664 1.00 85.50 65 MET A C 1
ATOM 517 O O . MET A 1 65 ? -2.245 13.788 31.935 1.00 85.50 65 MET A O 1
ATOM 521 N N . VAL A 1 66 ? -0.050 14.007 32.362 1.00 86.12 66 VAL A N 1
ATOM 522 C CA . VAL A 1 66 ? -0.217 14.932 33.495 1.00 86.12 66 VAL A CA 1
ATOM 523 C C . VAL A 1 66 ? -0.920 16.217 33.058 1.00 86.12 66 VAL A C 1
ATOM 525 O O . VAL A 1 66 ? -1.825 16.692 33.750 1.00 86.12 66 VAL A O 1
ATOM 528 N N . ASN A 1 67 ? -0.551 16.772 31.904 1.00 87.31 67 ASN A N 1
ATOM 529 C CA . ASN A 1 67 ? -1.179 17.978 31.370 1.00 87.31 67 ASN A CA 1
ATOM 530 C C . ASN A 1 67 ? -2.657 17.754 31.030 1.00 87.31 67 ASN A C 1
ATOM 532 O O . ASN A 1 67 ? -3.488 18.606 31.347 1.00 87.31 67 ASN A O 1
ATOM 536 N N . THR A 1 68 ? -3.003 16.589 30.483 1.00 84.81 68 THR A N 1
ATOM 537 C CA . THR A 1 68 ? -4.397 16.216 30.192 1.00 84.81 68 THR A CA 1
ATOM 538 C C . THR A 1 68 ? -5.244 16.166 31.469 1.00 84.81 68 THR A C 1
ATOM 540 O O . THR A 1 68 ? -6.329 16.748 31.523 1.00 84.81 68 THR A O 1
ATOM 543 N N . ILE A 1 69 ? -4.724 15.548 32.537 1.00 82.69 69 ILE A N 1
ATOM 544 C CA . ILE A 1 69 ? -5.406 15.489 33.840 1.00 82.69 69 ILE A CA 1
ATOM 545 C C . ILE A 1 69 ? -5.601 16.897 34.420 1.00 82.69 69 ILE A C 1
ATOM 547 O O . ILE A 1 69 ? -6.702 17.234 34.863 1.00 82.69 69 ILE A O 1
ATOM 551 N N . LYS A 1 70 ? -4.562 17.744 34.378 1.00 89.00 70 LYS A N 1
ATOM 552 C CA . LYS A 1 70 ? -4.629 19.133 34.869 1.00 89.00 70 LYS A CA 1
ATOM 553 C C . LYS A 1 70 ? -5.653 19.973 34.104 1.00 89.00 70 LYS A C 1
ATOM 555 O O . LYS A 1 70 ? -6.391 20.741 34.720 1.00 89.00 70 LYS A O 1
ATOM 560 N N . GLN A 1 71 ? -5.723 19.830 32.782 1.00 88.69 71 GLN A N 1
ATOM 561 C CA . GLN A 1 71 ? -6.697 20.546 31.954 1.00 88.69 71 GLN A CA 1
ATOM 562 C C . GLN A 1 71 ? -8.133 20.128 32.281 1.00 88.69 71 GLN A C 1
ATOM 564 O O . GLN A 1 71 ? -8.996 20.989 32.458 1.00 88.69 71 GLN A O 1
ATOM 569 N N . GLU A 1 72 ? -8.391 18.826 32.426 1.00 83.69 72 GLU A N 1
ATOM 570 C CA . GLU A 1 72 ? -9.730 18.331 32.756 1.00 83.69 72 GLU A CA 1
ATOM 571 C C . GLU A 1 72 ? -10.156 18.743 34.175 1.00 83.69 72 GLU A C 1
ATOM 573 O O . GLU A 1 72 ? -11.304 19.147 34.389 1.00 83.69 72 GLU A O 1
ATOM 578 N N . GLN A 1 73 ? -9.222 18.740 35.134 1.00 90.31 73 GLN A N 1
ATOM 579 C CA . GLN A 1 73 ? -9.447 19.291 36.472 1.00 90.31 73 GLN A CA 1
ATOM 580 C C . GLN A 1 73 ? -9.823 20.779 36.407 1.00 90.31 73 GLN A C 1
ATOM 582 O O . GLN A 1 73 ? -10.813 21.186 37.024 1.00 90.31 73 GLN A O 1
ATOM 587 N N . ALA A 1 74 ? -9.060 21.591 35.668 1.00 91.69 74 ALA A N 1
ATOM 588 C CA . ALA A 1 74 ? -9.307 23.026 35.538 1.00 91.69 74 ALA A CA 1
ATOM 589 C C . ALA A 1 74 ? -10.682 23.305 34.913 1.00 91.69 74 ALA A C 1
ATOM 591 O O . ALA A 1 74 ? -11.464 24.082 35.461 1.00 91.69 74 ALA A O 1
ATOM 592 N N . ARG A 1 75 ? -11.020 22.600 33.827 1.00 93.19 75 ARG A N 1
ATOM 593 C CA . ARG A 1 75 ? -12.301 22.731 33.121 1.00 93.19 75 ARG A CA 1
ATOM 594 C C . ARG A 1 75 ? -13.495 22.424 34.028 1.00 93.19 75 ARG A C 1
ATOM 596 O O . ARG A 1 75 ? -14.438 23.213 34.094 1.00 93.19 75 ARG A O 1
ATOM 603 N N . LYS A 1 76 ? -13.465 21.292 34.742 1.00 90.00 76 LYS A N 1
ATOM 604 C CA . LYS A 1 76 ? -14.545 20.910 35.669 1.00 90.00 76 LYS A CA 1
ATOM 605 C C . LYS A 1 76 ? -14.662 21.883 36.841 1.00 90.00 76 LYS A C 1
ATOM 607 O O . LYS A 1 76 ? -15.774 22.252 37.213 1.00 90.00 76 LYS A O 1
ATOM 612 N N . SER A 1 77 ? -13.530 22.325 37.390 1.00 91.88 77 SER A N 1
ATOM 613 C CA . SER A 1 77 ? -13.502 23.279 38.506 1.00 91.88 77 SER A CA 1
ATOM 614 C C . SER A 1 77 ? -14.099 24.628 38.107 1.00 91.88 77 SER A C 1
ATOM 616 O O . SER A 1 77 ? -14.906 25.181 38.850 1.00 91.88 77 SER A O 1
ATOM 618 N N . GLN A 1 78 ? -13.764 25.126 36.913 1.00 92.56 78 GLN A N 1
ATOM 619 C CA . GLN A 1 78 ? -14.286 26.387 36.390 1.00 92.56 78 GLN A CA 1
ATOM 620 C C . GLN A 1 78 ? -15.806 26.340 36.172 1.00 92.56 78 GLN A C 1
ATOM 622 O O . GLN A 1 78 ? -16.504 27.286 36.537 1.00 92.56 78 GLN A O 1
ATOM 627 N N . GLU A 1 79 ? -16.340 25.239 35.630 1.00 91.12 79 GLU A N 1
ATOM 628 C CA . GLU A 1 79 ? -17.790 25.095 35.427 1.00 91.12 79 GLU A CA 1
ATOM 629 C C . GLU A 1 79 ? -18.549 25.063 36.764 1.00 91.12 79 GLU A C 1
ATOM 631 O O . GLU A 1 79 ? -19.583 25.719 36.905 1.00 91.12 79 GLU A O 1
ATOM 636 N N . LEU A 1 80 ? -18.015 24.362 37.774 1.00 90.12 80 LEU A N 1
ATOM 637 C CA . LEU A 1 80 ? -18.603 24.342 39.118 1.00 90.12 80 LEU A CA 1
ATOM 638 C C . LEU A 1 80 ? -18.538 25.714 39.794 1.00 90.12 80 LEU A C 1
ATOM 640 O O . LEU A 1 80 ? -19.533 26.149 40.367 1.00 90.12 80 LEU A O 1
ATOM 644 N N . GLN A 1 81 ? -17.407 26.420 39.699 1.00 93.31 81 GLN A N 1
ATOM 645 C CA . GLN A 1 81 ? -17.263 27.777 40.241 1.00 93.31 81 GLN A CA 1
ATOM 646 C C . GLN A 1 81 ? -18.236 28.760 39.580 1.00 93.31 81 GLN A C 1
ATOM 648 O O . GLN A 1 81 ? -18.866 29.562 40.269 1.00 93.31 81 GLN A O 1
ATOM 653 N N . SER A 1 82 ? -18.416 28.664 38.259 1.00 91.19 82 SER A N 1
ATOM 654 C CA . SER A 1 82 ? -19.389 29.478 37.527 1.00 91.19 82 SER A CA 1
ATOM 655 C C . SER A 1 82 ? -20.822 29.193 37.984 1.00 91.19 82 SER A C 1
ATOM 657 O O . SER A 1 82 ? -21.577 30.125 38.269 1.00 91.19 82 SER A O 1
ATOM 659 N N . GLN A 1 83 ? -21.189 27.914 38.126 1.00 89.88 83 GLN A N 1
ATOM 660 C CA . GLN A 1 83 ? -22.509 27.523 38.624 1.00 89.88 83 GLN A CA 1
ATOM 661 C C . GLN A 1 83 ? -22.736 27.999 40.068 1.00 89.88 83 GLN A C 1
ATOM 663 O O . GLN A 1 83 ? -23.818 28.487 40.384 1.00 89.88 83 GLN A O 1
ATOM 668 N N . LEU A 1 84 ? -21.717 27.918 40.927 1.00 91.69 84 LEU A N 1
ATOM 669 C CA . LEU A 1 84 ? -21.790 28.362 42.318 1.00 91.69 84 LEU A CA 1
ATOM 670 C C . LEU A 1 84 ? -22.000 29.880 42.422 1.00 91.69 84 LEU A C 1
ATOM 672 O O . LEU A 1 84 ? -22.862 30.324 43.174 1.00 91.69 84 LEU A O 1
ATOM 676 N N . SER A 1 85 ? -21.293 30.671 41.609 1.00 91.56 85 SER A N 1
ATOM 677 C CA . SER A 1 85 ? -21.508 32.123 41.529 1.00 91.56 85 SER A CA 1
ATOM 678 C C . SER A 1 85 ? -22.927 32.474 41.066 1.00 91.56 85 SER A C 1
ATOM 680 O O . SER A 1 85 ? -23.566 33.344 41.655 1.00 91.56 85 SER A O 1
ATOM 682 N N . GLN A 1 86 ? -23.462 31.765 40.066 1.00 88.25 86 GLN A N 1
ATOM 683 C CA . GLN A 1 86 ? -24.837 31.972 39.594 1.00 88.25 86 GLN A CA 1
ATOM 684 C C . GLN A 1 86 ? -25.878 31.643 40.672 1.00 88.25 86 GLN A C 1
ATOM 686 O O . GLN A 1 86 ? -26.844 32.390 40.832 1.00 88.25 86 GLN A O 1
ATOM 691 N N . CYS A 1 87 ? -25.675 30.555 41.420 1.00 87.38 87 CYS A N 1
ATOM 692 C CA . CYS A 1 87 ? -26.549 30.180 42.529 1.00 87.38 87 CYS A CA 1
ATOM 693 C C . CYS A 1 87 ? -26.502 31.204 43.668 1.00 87.38 87 CYS A C 1
ATOM 695 O O . CYS A 1 87 ? -27.561 31.606 44.139 1.00 87.38 87 CYS A O 1
ATOM 697 N N . ASN A 1 88 ? -25.311 31.665 44.066 1.00 90.06 88 ASN A N 1
ATOM 698 C CA . ASN A 1 88 ? -25.162 32.669 45.125 1.00 90.06 88 ASN A CA 1
ATOM 699 C C . ASN A 1 88 ? -25.856 33.984 44.758 1.00 90.06 88 ASN A C 1
ATOM 701 O O . ASN A 1 88 ? -26.654 34.486 45.541 1.00 90.06 88 ASN A O 1
ATOM 705 N N . ASN A 1 89 ? -25.645 34.482 43.535 1.00 88.31 89 ASN A N 1
ATOM 706 C CA . ASN A 1 89 ? -26.295 35.711 43.077 1.00 88.31 89 ASN A CA 1
ATOM 707 C C . ASN A 1 89 ? -27.825 35.563 43.048 1.00 88.31 89 ASN A C 1
ATOM 709 O O . ASN A 1 89 ? -28.555 36.492 43.379 1.00 88.31 89 ASN A O 1
ATOM 713 N N . ALA A 1 90 ? -28.350 34.412 42.619 1.00 87.81 90 ALA A N 1
ATOM 714 C CA . ALA A 1 90 ? -29.796 34.188 42.602 1.00 87.81 90 ALA A CA 1
ATOM 715 C C . ALA A 1 90 ? -30.391 34.044 44.009 1.00 87.81 90 ALA A C 1
ATOM 717 O O . ALA A 1 90 ? -31.532 34.462 44.223 1.00 87.81 90 ALA A O 1
ATOM 718 N N . LEU A 1 91 ? -29.636 33.459 44.943 1.00 88.44 91 LEU A N 1
ATOM 719 C CA . LEU A 1 91 ? -30.025 33.335 46.343 1.00 88.44 91 LEU A CA 1
ATOM 720 C C . LEU A 1 91 ? -30.112 34.715 47.001 1.00 88.44 91 LEU A C 1
ATOM 722 O O . LEU A 1 91 ? -31.174 35.052 47.510 1.00 88.44 91 LEU A O 1
ATOM 726 N N . GLU A 1 92 ? -29.068 35.536 46.875 1.00 88.81 92 GLU A N 1
ATOM 727 C CA . GLU A 1 92 ? -29.015 36.906 47.410 1.00 88.81 92 GLU A CA 1
ATOM 728 C C . GLU A 1 92 ? -30.194 37.755 46.902 1.00 88.81 92 GLU A C 1
ATOM 730 O O . GLU A 1 92 ? -30.969 38.299 47.685 1.00 88.81 92 GLU A O 1
ATOM 735 N N . ASN A 1 93 ? -30.439 37.750 45.586 1.00 86.00 93 ASN A N 1
ATOM 736 C CA . ASN A 1 93 ? -31.586 38.448 44.991 1.00 86.00 93 ASN A CA 1
ATOM 737 C C . ASN A 1 93 ? -32.946 37.943 45.512 1.00 86.00 93 ASN A C 1
ATOM 739 O O . ASN A 1 93 ? -33.922 38.696 45.564 1.00 86.00 93 ASN A O 1
ATOM 743 N N . SER A 1 94 ? -33.045 36.654 45.848 1.00 86.69 94 SER A N 1
ATOM 744 C CA . SER A 1 94 ? -34.281 36.067 46.380 1.00 86.69 94 SER A CA 1
ATOM 745 C C . SER A 1 94 ? -34.485 36.419 47.850 1.00 86.69 94 SER A C 1
ATOM 747 O O . SER A 1 94 ? -35.622 36.665 48.250 1.00 86.69 94 SER A O 1
ATOM 749 N N . GLU A 1 95 ? -33.409 36.481 48.635 1.00 88.62 95 GLU A N 1
ATOM 750 C CA . GLU A 1 95 ? -33.423 36.929 50.031 1.00 88.62 95 GLU A CA 1
ATOM 751 C C . GLU A 1 95 ? -33.839 38.402 50.133 1.00 88.62 95 GLU A C 1
ATOM 753 O O . GLU A 1 95 ? -34.752 38.721 50.895 1.00 88.62 95 GLU A O 1
ATOM 758 N N . GLU A 1 96 ? -33.279 39.282 49.296 1.00 87.75 96 GLU A N 1
ATOM 759 C CA . GLU A 1 96 ? -33.685 40.694 49.232 1.00 87.75 96 GLU A CA 1
ATOM 760 C C . GLU A 1 96 ? -35.170 40.857 48.874 1.00 87.75 96 GLU A C 1
ATOM 762 O O . GLU A 1 96 ? -35.893 41.669 49.461 1.00 87.75 96 GLU A O 1
ATOM 767 N N . LEU A 1 97 ? -35.654 40.074 47.902 1.00 87.56 97 LEU A N 1
ATOM 768 C CA . LEU A 1 97 ? -37.055 40.103 47.488 1.00 87.56 97 LEU A CA 1
ATOM 769 C C . LEU A 1 97 ? -37.987 39.591 48.593 1.00 87.56 97 LEU A C 1
ATOM 771 O O . LEU A 1 97 ? -39.069 40.151 48.787 1.00 87.56 97 LEU A O 1
ATOM 775 N N . LEU A 1 98 ? -37.571 38.551 49.318 1.00 87.75 98 LEU A N 1
ATOM 776 C CA . LEU A 1 98 ? -38.304 38.003 50.455 1.00 87.75 98 LEU A CA 1
ATOM 777 C C . LEU A 1 98 ? -38.378 39.018 51.602 1.00 87.75 98 LEU A C 1
ATOM 779 O O . LEU A 1 98 ? -39.442 39.204 52.196 1.00 87.75 98 LEU A O 1
ATOM 783 N N . GLU A 1 99 ? -37.278 39.714 51.884 1.00 88.75 99 GLU A N 1
ATOM 784 C CA . GLU A 1 99 ? -37.236 40.760 52.900 1.00 88.75 99 GLU A CA 1
ATOM 785 C C . GLU A 1 99 ? -38.141 41.943 52.521 1.00 88.75 99 GLU A C 1
ATOM 787 O O . GLU A 1 99 ? -38.949 42.397 53.337 1.00 88.75 99 GLU A O 1
ATOM 792 N N . PHE A 1 100 ? -38.090 42.396 51.263 1.00 88.06 100 PHE A N 1
ATOM 793 C CA . PHE A 1 100 ? -38.984 43.437 50.749 1.00 88.06 100 PHE A CA 1
ATOM 794 C C . PHE A 1 100 ? -40.461 43.029 50.837 1.00 88.06 100 PHE A C 1
ATOM 796 O O . PHE A 1 100 ? -41.303 43.832 51.251 1.00 88.06 100 PHE A O 1
ATOM 803 N N . ALA A 1 101 ? -40.782 41.778 50.496 1.00 86.38 101 ALA A N 1
ATOM 804 C CA . ALA A 1 101 ? -42.137 41.250 50.610 1.00 86.38 101 ALA A CA 1
ATOM 805 C C . ALA A 1 101 ? -42.616 41.202 52.065 1.00 86.38 101 ALA A C 1
ATOM 807 O O . ALA A 1 101 ? -43.743 41.602 52.345 1.00 86.38 101 ALA A O 1
ATOM 808 N N . THR A 1 102 ? -41.745 40.788 52.987 1.00 87.00 102 THR A N 1
ATOM 809 C CA . THR A 1 102 ? -42.052 40.706 54.421 1.00 87.00 102 THR A CA 1
ATOM 810 C C . THR A 1 102 ? -42.329 42.088 55.006 1.00 87.00 102 THR A C 1
ATOM 812 O O . THR A 1 102 ? -43.368 42.283 55.625 1.00 87.00 102 THR A O 1
ATOM 815 N N . ARG A 1 103 ? -41.471 43.081 54.732 1.00 86.00 103 ARG A N 1
ATOM 816 C CA . ARG A 1 103 ? -41.684 44.471 55.185 1.00 86.00 103 ARG A CA 1
ATOM 817 C C . ARG A 1 103 ? -42.952 45.096 54.596 1.00 86.00 103 ARG A C 1
ATOM 819 O O . ARG A 1 103 ? -43.593 45.920 55.237 1.00 86.00 103 ARG A O 1
ATOM 826 N N . SER A 1 104 ? -43.328 44.706 53.377 1.00 86.12 104 SER A N 1
ATOM 827 C CA . SER A 1 104 ? -44.534 45.220 52.717 1.00 86.12 104 SER A CA 1
ATOM 828 C C . SER A 1 104 ? -45.835 44.732 53.368 1.00 86.12 104 SER A C 1
ATOM 830 O O . SER A 1 104 ? -46.869 45.364 53.173 1.00 86.12 104 SER A O 1
ATOM 832 N N . LEU A 1 105 ? -45.807 43.644 54.150 1.00 84.88 105 LEU A N 1
ATOM 833 C CA . LEU A 1 105 ? -46.980 43.142 54.880 1.00 84.88 105 LEU A CA 1
ATOM 834 C C . LEU A 1 105 ? -47.418 44.069 56.026 1.00 84.88 105 LEU A C 1
ATOM 836 O O . LEU A 1 105 ? -48.579 44.020 56.423 1.00 84.88 105 LEU A O 1
ATOM 840 N N . ASP A 1 106 ? -46.528 44.937 56.512 1.00 86.00 106 ASP A N 1
ATOM 841 C CA . ASP A 1 106 ? -46.807 45.870 57.610 1.00 86.00 106 ASP A CA 1
ATOM 842 C C . ASP A 1 106 ? -47.413 47.212 57.138 1.00 86.00 106 ASP A C 1
ATOM 844 O O . ASP A 1 106 ? -47.728 48.083 57.958 1.00 86.00 106 ASP A O 1
ATOM 848 N N . ILE A 1 107 ? -47.593 47.404 55.823 1.00 87.25 107 ILE A N 1
ATOM 849 C CA . ILE A 1 107 ? -48.172 48.626 55.244 1.00 87.25 107 ILE A CA 1
ATOM 850 C C . ILE A 1 107 ? -49.671 48.689 55.565 1.00 87.25 107 ILE A C 1
ATOM 852 O O . ILE A 1 107 ? -50.450 47.827 55.164 1.00 87.25 107 ILE A O 1
ATOM 856 N N . LYS A 1 108 ? -50.089 49.750 56.266 1.00 82.44 108 LYS A N 1
ATOM 857 C CA . LYS A 1 108 ? -51.480 49.941 56.720 1.00 82.44 108 LYS A CA 1
ATOM 858 C C . LYS A 1 108 ? -52.366 50.679 55.713 1.00 82.44 108 LYS A C 1
ATOM 860 O O . LYS A 1 108 ? -53.588 50.590 55.813 1.00 82.44 108 LYS A O 1
ATOM 865 N N . GLU A 1 109 ? -51.773 51.398 54.758 1.00 88.31 109 GLU A N 1
ATOM 866 C CA . GLU A 1 109 ? -52.513 52.134 53.731 1.00 88.31 109 GLU A CA 1
ATOM 867 C C . GLU A 1 109 ? -52.814 51.259 52.494 1.00 88.31 109 GLU A C 1
ATOM 869 O O . GLU A 1 109 ? -51.889 50.713 51.883 1.00 88.31 109 GLU A O 1
ATOM 874 N N . PRO A 1 110 ? -54.090 51.130 52.069 1.00 79.94 110 PRO A N 1
ATOM 875 C CA . PRO A 1 110 ? -54.485 50.202 51.002 1.00 79.94 110 PRO A CA 1
ATOM 876 C C . PRO A 1 110 ? -53.852 50.482 49.631 1.00 79.94 110 PRO A C 1
ATOM 878 O O . PRO A 1 110 ? -53.533 49.547 48.889 1.00 79.94 110 PRO A O 1
ATOM 881 N N . GLU A 1 111 ? -53.675 51.756 49.268 1.00 82.38 111 GLU A N 1
ATOM 882 C CA . GLU A 1 111 ? -53.111 52.129 47.965 1.00 82.38 111 GLU A CA 1
ATOM 883 C C . GLU A 1 111 ? -51.609 51.832 47.878 1.00 82.38 111 GLU A C 1
ATOM 885 O O . GLU A 1 111 ? -51.138 51.293 46.869 1.00 82.38 111 GLU A O 1
ATOM 890 N N . GLU A 1 112 ? -50.862 52.105 48.950 1.00 81.94 112 GLU A N 1
ATOM 891 C CA . GLU A 1 112 ? -49.429 51.812 49.031 1.00 81.94 112 GLU A CA 1
ATOM 892 C C . GLU A 1 112 ? -49.159 50.305 49.057 1.00 81.94 112 GLU A C 1
ATOM 894 O O . GLU A 1 112 ? -48.287 49.821 48.328 1.00 81.94 112 GLU A O 1
ATOM 899 N N . PHE A 1 113 ? -49.968 49.539 49.796 1.00 88.69 113 PHE A N 1
ATOM 900 C CA . PHE A 1 113 ? -49.882 48.080 49.807 1.00 88.69 113 PHE A CA 1
ATOM 901 C C . PHE A 1 113 ? -50.133 47.486 48.412 1.00 88.69 113 PHE A C 1
ATOM 903 O O . PHE A 1 113 ? -49.370 46.647 47.934 1.00 88.69 113 PHE A O 1
ATOM 910 N N . SER A 1 114 ? -51.157 47.971 47.700 1.00 84.12 114 SER A N 1
ATOM 911 C CA . SER A 1 114 ? -51.468 47.536 46.328 1.00 84.12 114 SER A CA 1
ATOM 912 C C . SER A 1 114 ? -50.334 47.835 45.334 1.00 84.12 114 SER A C 1
ATOM 914 O O . SER A 1 114 ? -50.104 47.080 44.379 1.00 84.12 114 SER A O 1
ATOM 916 N N . LYS A 1 115 ? -49.593 48.930 45.545 1.00 85.56 115 LYS A N 1
ATOM 917 C CA . LYS A 1 115 ? -48.409 49.277 44.748 1.00 85.56 115 LYS A CA 1
ATOM 918 C C . LYS A 1 115 ? -47.229 48.347 45.055 1.00 85.56 115 LYS A C 1
ATOM 920 O O . LYS A 1 115 ? -46.625 47.830 44.114 1.00 85.56 115 LYS A O 1
ATOM 925 N N . ALA A 1 116 ? -46.941 48.084 46.331 1.00 85.19 116 ALA A N 1
ATOM 926 C CA . ALA A 1 116 ? -45.889 47.156 46.754 1.00 85.19 116 ALA A CA 1
ATOM 927 C C . ALA A 1 116 ? -46.170 45.713 46.289 1.00 85.19 116 ALA A C 1
ATOM 929 O O . ALA A 1 116 ? -45.298 45.058 45.717 1.00 85.19 116 ALA A O 1
ATOM 930 N N . ALA A 1 117 ? -47.418 45.250 46.412 1.00 84.25 117 ALA A N 1
ATOM 931 C CA . ALA A 1 117 ? -47.850 43.925 45.968 1.00 84.25 117 ALA A CA 1
ATOM 932 C C . ALA A 1 117 ? -47.666 43.712 44.453 1.00 84.25 117 ALA A C 1
ATOM 934 O O . ALA A 1 117 ? -47.235 42.639 44.027 1.00 84.25 117 ALA A O 1
ATOM 935 N N . ARG A 1 118 ? -47.936 44.736 43.627 1.00 84.88 118 ARG A N 1
ATOM 936 C CA . ARG A 1 118 ? -47.651 44.686 42.180 1.00 84.88 118 ARG A CA 1
ATOM 937 C C . ARG A 1 118 ? -46.156 44.566 41.891 1.00 84.88 118 ARG A C 1
ATOM 939 O O . ARG A 1 118 ? -45.768 43.713 41.101 1.00 84.88 118 ARG A O 1
ATOM 946 N N . GLN A 1 119 ? -45.320 45.347 42.574 1.00 84.88 119 GLN A N 1
ATOM 947 C CA . GLN A 1 119 ? -43.865 45.279 42.396 1.00 84.88 119 GLN A CA 1
ATOM 948 C C . GLN A 1 119 ? -43.285 43.918 42.800 1.00 84.88 119 GLN A C 1
ATOM 950 O O . GLN A 1 119 ? -42.420 43.392 42.101 1.00 84.88 119 GLN A O 1
ATOM 955 N N . ILE A 1 120 ? -43.775 43.322 43.891 1.00 87.25 120 ILE A N 1
ATOM 956 C CA . ILE A 1 120 ? -43.379 41.971 44.312 1.00 87.25 120 ILE A CA 1
ATOM 957 C C . ILE A 1 120 ? -43.803 40.952 43.256 1.00 87.25 120 ILE A C 1
ATOM 959 O O . ILE A 1 120 ? -42.983 40.143 42.833 1.00 87.25 120 ILE A O 1
ATOM 963 N N . LYS A 1 121 ? -45.054 41.017 42.782 1.00 83.88 121 LYS A N 1
ATOM 964 C CA . LYS A 1 121 ? -45.565 40.119 41.738 1.00 83.88 121 LYS A CA 1
ATOM 965 C C . LYS A 1 121 ? -44.681 40.148 40.488 1.00 83.88 121 LYS A C 1
ATOM 967 O O . LYS A 1 121 ? -44.282 39.089 40.005 1.00 83.88 121 LYS A O 1
ATOM 972 N N . ASP A 1 122 ? -44.319 41.331 40.000 1.00 83.38 122 ASP A N 1
ATOM 973 C CA . ASP A 1 122 ? -43.486 41.469 38.800 1.00 83.38 122 ASP A CA 1
ATOM 974 C C . ASP A 1 122 ? -42.061 40.932 39.028 1.00 83.38 122 ASP A C 1
ATOM 976 O O . ASP A 1 122 ? -41.521 40.213 38.182 1.00 83.38 122 ASP A O 1
ATOM 980 N N . ARG A 1 123 ? -41.470 41.196 40.203 1.00 84.38 123 ARG A N 1
ATOM 981 C CA . ARG A 1 123 ? -40.126 40.714 40.569 1.00 84.38 123 ARG A CA 1
ATOM 982 C C . ARG A 1 123 ? -40.068 39.200 40.785 1.00 84.38 123 ARG A C 1
ATOM 984 O O . ARG A 1 123 ? -39.129 38.568 40.312 1.00 84.38 123 ARG A O 1
ATOM 991 N N . VAL A 1 124 ? -41.076 38.602 41.423 1.00 83.25 124 VAL A N 1
ATOM 992 C CA . VAL A 1 124 ? -41.162 37.145 41.643 1.00 83.25 124 VAL A CA 1
ATOM 993 C C . VAL A 1 124 ? -41.275 36.403 40.312 1.00 83.25 124 VAL A C 1
ATOM 995 O O . VAL A 1 124 ? -40.587 35.408 40.099 1.00 83.25 124 VAL A O 1
ATOM 998 N N . THR A 1 125 ? -42.085 36.914 39.380 1.00 78.38 125 THR A N 1
ATOM 999 C CA . THR A 1 125 ? -42.287 36.284 38.061 1.00 78.38 125 THR A CA 1
ATOM 1000 C C . THR A 1 125 ? -41.001 36.272 37.217 1.00 78.38 125 THR A C 1
ATOM 1002 O O . THR A 1 125 ? -40.820 35.419 36.343 1.00 78.38 125 THR A O 1
ATOM 1005 N N . MET A 1 126 ? -40.082 37.202 37.491 1.00 76.38 126 MET A N 1
ATOM 1006 C CA . MET A 1 126 ? -38.806 37.352 36.790 1.00 76.38 126 MET A CA 1
ATOM 1007 C C . MET A 1 126 ? -37.594 36.823 37.567 1.00 76.38 126 MET A C 1
ATOM 1009 O O . MET A 1 126 ? -36.488 36.850 37.024 1.00 76.38 126 MET A O 1
ATOM 1013 N N . ALA A 1 127 ? -37.779 36.315 38.790 1.00 79.12 127 ALA A N 1
ATOM 1014 C CA . ALA A 1 127 ? -36.679 35.895 39.649 1.00 79.12 127 ALA A CA 1
ATOM 1015 C C . ALA A 1 127 ? -35.910 34.703 39.055 1.00 79.12 127 ALA A C 1
ATOM 1017 O O . ALA A 1 127 ? -36.475 33.669 38.685 1.00 79.12 127 ALA A O 1
ATOM 1018 N N . SER A 1 128 ? -34.587 34.852 38.980 1.00 76.12 128 SER A N 1
ATOM 1019 C CA . SER A 1 128 ? -33.665 33.857 38.423 1.00 76.12 128 SER A CA 1
ATOM 1020 C C . SER A 1 128 ? -33.663 32.542 39.209 1.00 76.12 128 SER A C 1
ATOM 1022 O O . SER A 1 128 ? -33.451 31.487 38.611 1.00 76.12 128 SER A O 1
ATOM 1024 N N . ALA A 1 129 ? -33.984 32.576 40.506 1.00 77.44 129 ALA A N 1
ATOM 1025 C CA . ALA A 1 129 ? -34.036 31.398 41.371 1.00 77.44 129 ALA A CA 1
ATOM 1026 C C . ALA A 1 129 ? -35.016 30.314 40.893 1.00 77.44 129 ALA A C 1
ATOM 1028 O O . ALA A 1 129 ? -34.710 29.129 41.003 1.00 77.44 129 ALA A O 1
ATOM 1029 N N . PHE A 1 130 ? -36.143 30.684 40.272 1.00 77.69 130 PHE A N 1
ATOM 1030 C CA . PHE A 1 130 ? -37.116 29.711 39.749 1.00 77.69 130 PHE A CA 1
ATOM 1031 C C . PHE A 1 130 ? -36.691 29.052 38.429 1.00 77.69 130 PHE A C 1
ATOM 1033 O O . PHE A 1 130 ? -37.372 28.151 37.943 1.00 77.69 130 PHE A O 1
ATOM 1040 N N . ARG A 1 131 ? -35.581 29.499 37.827 1.00 75.75 131 ARG A N 1
ATOM 1041 C CA . ARG A 1 131 ? -35.059 28.990 36.548 1.00 75.75 131 ARG A CA 1
ATOM 1042 C C . ARG A 1 131 ? -33.729 28.243 36.698 1.00 75.75 131 ARG A C 1
ATOM 1044 O O . ARG A 1 131 ? -33.190 27.769 35.699 1.00 75.75 131 ARG A O 1
ATOM 1051 N N . LEU A 1 132 ? -33.193 28.129 37.916 1.00 79.94 132 LEU A N 1
ATOM 1052 C CA . LEU A 1 132 ? -31.927 27.445 38.179 1.00 79.94 132 LEU A CA 1
ATOM 1053 C C . LEU A 1 132 ? -32.085 25.921 38.251 1.00 79.94 132 LEU A C 1
ATOM 1055 O O . LEU A 1 132 ? -33.027 25.390 38.834 1.00 79.94 132 LEU A O 1
ATOM 1059 N N . SER A 1 133 ? -31.100 25.210 37.698 1.00 76.69 133 SER A N 1
ATOM 1060 C CA . SER A 1 133 ? -30.954 23.764 37.880 1.00 76.69 133 SER A CA 1
ATOM 1061 C C . SER A 1 133 ? -30.134 23.477 39.138 1.00 76.69 133 SER A C 1
ATOM 1063 O O . SER A 1 133 ? -28.972 23.873 39.225 1.00 76.69 133 SER A O 1
ATOM 1065 N N . LEU A 1 134 ? -30.715 22.732 40.083 1.00 81.50 134 LEU A N 1
ATOM 1066 C CA . LEU A 1 134 ? -30.069 22.326 41.341 1.00 81.50 134 LEU A CA 1
ATOM 1067 C C . LEU A 1 134 ? -29.224 21.043 41.215 1.00 81.50 134 LEU A C 1
ATOM 1069 O O . LEU A 1 134 ? -28.893 20.410 42.214 1.00 81.50 134 LEU A O 1
ATOM 1073 N N . LYS A 1 135 ? -28.882 20.631 39.989 1.00 81.81 135 LYS A N 1
ATOM 1074 C CA . LYS A 1 135 ? -27.971 19.507 39.737 1.00 81.81 135 LYS A CA 1
ATOM 1075 C C . LYS A 1 135 ? -26.593 20.031 39.321 1.00 81.81 135 LYS A C 1
ATOM 1077 O O . LYS A 1 135 ? -26.545 20.922 38.466 1.00 81.81 135 LYS A O 1
ATOM 1082 N N . PRO A 1 136 ? -25.487 19.484 39.860 1.00 80.44 136 PRO A N 1
ATOM 1083 C CA . PRO A 1 136 ? -24.148 19.813 39.382 1.00 80.44 136 PRO A CA 1
ATOM 1084 C C . PRO A 1 136 ? -24.044 19.585 37.873 1.00 80.44 136 PRO A C 1
ATOM 1086 O O . PRO A 1 136 ? -24.432 18.527 37.374 1.00 80.44 136 PRO A O 1
ATOM 1089 N N . LYS A 1 137 ? -23.531 20.573 37.137 1.00 83.12 137 LYS A N 1
ATOM 1090 C CA . LYS A 1 137 ? -23.367 20.477 35.677 1.00 83.12 137 LYS A CA 1
ATOM 1091 C C . LYS A 1 137 ? -22.280 19.491 35.246 1.00 83.12 137 LYS A C 1
ATOM 1093 O O . LYS A 1 137 ? -22.265 19.065 34.095 1.00 83.12 137 LYS A O 1
ATOM 1098 N N . VAL A 1 138 ? -21.372 19.135 36.152 1.00 86.56 138 VAL A N 1
ATOM 1099 C CA . VAL A 1 138 ? -20.280 18.185 35.914 1.00 86.56 138 VAL A CA 1
ATOM 1100 C C . VAL A 1 138 ? -20.192 17.172 37.056 1.00 86.56 138 VAL A C 1
ATOM 1102 O O . VAL A 1 138 ? -20.508 17.489 38.200 1.00 86.56 138 VAL A O 1
ATOM 1105 N N . SER A 1 139 ? -19.757 15.951 36.737 1.00 86.38 139 SER A N 1
ATOM 1106 C CA . SER A 1 139 ? -19.445 14.900 37.716 1.00 86.38 139 SER A CA 1
ATOM 1107 C C . SER A 1 139 ? -17.980 14.980 38.158 1.00 86.38 139 SER A C 1
ATOM 1109 O O . SER A 1 139 ? -17.101 15.355 37.377 1.00 86.38 139 SER A O 1
ATOM 1111 N N . ASP A 1 140 ? -17.717 14.554 39.388 1.00 80.31 140 ASP A N 1
ATOM 1112 C CA . ASP A 1 140 ? -16.401 14.336 39.998 1.00 80.31 140 ASP A CA 1
ATOM 1113 C C . ASP A 1 140 ? -15.611 13.150 39.403 1.00 80.31 140 ASP A C 1
ATOM 1115 O O . ASP A 1 140 ? -14.402 13.055 39.595 1.00 80.31 140 ASP A O 1
ATOM 1119 N N . ASN A 1 141 ? -16.246 12.274 38.618 1.00 79.44 141 ASN A N 1
ATOM 1120 C CA . ASN A 1 141 ? -15.610 11.077 38.073 1.00 79.44 141 ASN A CA 1
ATOM 1121 C C . ASN A 1 141 ? -14.479 11.397 37.069 1.00 79.44 141 ASN A C 1
ATOM 1123 O O . ASN A 1 141 ? -14.724 11.996 36.016 1.00 79.44 141 ASN A O 1
ATOM 1127 N N . MET A 1 142 ? -13.255 10.936 37.348 1.00 76.94 142 MET A N 1
ATOM 1128 C CA . MET A 1 142 ? -12.085 11.027 36.451 1.00 76.94 142 MET A CA 1
ATOM 1129 C C . MET A 1 142 ? -11.503 9.657 36.052 1.00 76.94 142 MET A C 1
ATOM 1131 O O . MET A 1 142 ? -10.423 9.588 35.477 1.00 76.94 142 MET A O 1
ATOM 1135 N N . THR A 1 143 ? -12.217 8.556 36.311 1.00 69.06 143 THR A N 1
ATOM 1136 C CA . THR A 1 143 ? -11.726 7.177 36.074 1.00 69.06 143 THR A CA 1
ATOM 1137 C C . THR A 1 143 ? -11.378 6.859 34.617 1.00 69.06 143 THR A C 1
ATOM 1139 O O . THR A 1 143 ? -10.570 5.974 34.364 1.00 69.06 143 THR A O 1
ATOM 1142 N N . HIS A 1 144 ? -11.919 7.609 33.656 1.00 73.75 144 HIS A N 1
ATOM 1143 C CA . HIS A 1 144 ? -11.575 7.489 32.235 1.00 73.75 144 HIS A CA 1
ATOM 1144 C C . HIS A 1 144 ? -10.125 7.904 31.905 1.00 73.75 144 HIS A C 1
ATOM 1146 O O . HIS A 1 144 ? -9.669 7.634 30.801 1.00 73.75 144 HIS A O 1
ATOM 1152 N N . LEU A 1 145 ? -9.412 8.546 32.841 1.00 75.06 145 LEU A N 1
ATOM 1153 C CA . LEU A 1 145 ? -7.993 8.916 32.721 1.00 75.06 145 LEU A CA 1
ATOM 1154 C C . LEU A 1 145 ? -7.056 7.938 33.453 1.00 75.06 145 LEU A C 1
ATOM 1156 O O . LEU A 1 145 ? -5.868 8.219 33.600 1.00 75.06 145 LEU A O 1
ATOM 1160 N N . MET A 1 146 ? -7.572 6.816 33.965 1.00 70.88 146 MET A N 1
ATOM 1161 C CA . MET A 1 146 ? -6.734 5.791 34.588 1.00 70.88 146 MET A CA 1
ATOM 1162 C C . MET A 1 146 ? -5.856 5.101 33.543 1.00 70.88 146 MET A C 1
ATOM 1164 O O . MET A 1 146 ? -6.315 4.774 32.451 1.00 70.88 146 MET A O 1
ATOM 1168 N N . VAL A 1 147 ? -4.602 4.849 33.912 1.00 77.44 147 VAL A N 1
ATOM 1169 C CA . VAL A 1 147 ? -3.593 4.226 33.047 1.00 77.44 147 VAL A CA 1
ATOM 1170 C C . VAL A 1 147 ? -3.305 2.791 33.485 1.00 77.44 147 VAL A C 1
ATOM 1172 O O . VAL A 1 147 ? -3.293 2.492 34.681 1.00 77.44 147 VAL A O 1
ATOM 1175 N N . ASP A 1 148 ? -3.052 1.918 32.513 1.00 77.62 148 ASP A N 1
ATOM 1176 C CA . ASP A 1 148 ? -2.573 0.547 32.704 1.00 77.62 148 ASP A CA 1
ATOM 1177 C C . ASP A 1 148 ? -1.323 0.352 31.839 1.00 77.62 148 ASP A C 1
ATOM 1179 O O . ASP A 1 148 ? -1.408 0.447 30.621 1.00 77.62 148 ASP A O 1
ATOM 1183 N N . PHE A 1 149 ? -0.174 0.109 32.480 1.00 81.88 149 PHE A N 1
ATOM 1184 C CA . PHE A 1 149 ? 1.125 -0.087 31.817 1.00 81.88 149 PHE A CA 1
ATOM 1185 C C . PHE A 1 149 ? 1.572 -1.558 31.801 1.00 81.88 149 PHE A C 1
ATOM 1187 O O . PHE A 1 149 ? 2.768 -1.865 31.739 1.00 81.88 149 PHE A O 1
ATOM 1194 N N . SER A 1 150 ? 0.638 -2.496 31.982 1.00 71.06 150 SER A N 1
ATOM 1195 C CA . SER A 1 150 ? 0.967 -3.919 32.116 1.00 71.06 150 SER A CA 1
ATOM 1196 C C . SER A 1 150 ? 1.592 -4.493 30.842 1.00 71.06 150 SER A C 1
ATOM 1198 O O . SER A 1 150 ? 2.535 -5.282 30.926 1.00 71.06 150 SER A O 1
ATOM 1200 N N . GLN A 1 151 ? 1.121 -4.062 29.670 1.00 75.81 151 GLN A N 1
ATOM 1201 C CA . GLN A 1 151 ? 1.638 -4.512 28.379 1.00 75.81 151 GLN A CA 1
ATOM 1202 C C . GLN A 1 151 ? 3.044 -3.959 28.109 1.00 75.81 151 GLN A C 1
ATOM 1204 O O . GLN A 1 151 ? 3.952 -4.710 27.754 1.00 75.81 151 GLN A O 1
ATOM 1209 N N . GLU A 1 152 ? 3.253 -2.664 28.334 1.00 84.25 152 GLU A N 1
ATOM 1210 C CA . GLU A 1 152 ? 4.529 -1.973 28.141 1.00 84.25 152 GLU A CA 1
ATOM 1211 C C . GLU A 1 152 ? 5.597 -2.564 29.060 1.00 84.25 152 GLU A C 1
ATOM 1213 O O . GLU A 1 152 ? 6.712 -2.850 28.624 1.00 84.25 152 GLU A O 1
ATOM 1218 N N . ARG A 1 153 ? 5.243 -2.848 30.319 1.00 79.94 153 ARG A N 1
ATOM 1219 C CA . ARG A 1 153 ? 6.145 -3.508 31.269 1.00 79.94 153 ARG A CA 1
ATOM 1220 C C . ARG A 1 153 ? 6.569 -4.895 30.786 1.00 79.94 153 ARG A C 1
ATOM 1222 O O . ARG A 1 153 ? 7.738 -5.247 30.930 1.00 79.94 153 ARG A O 1
ATOM 1229 N N . GLN A 1 154 ? 5.651 -5.670 30.213 1.00 74.56 154 GLN A N 1
ATOM 1230 C CA . GLN A 1 154 ? 5.972 -6.988 29.670 1.00 74.56 154 GLN A CA 1
ATOM 1231 C C . GLN A 1 154 ? 6.915 -6.880 28.463 1.00 74.56 154 GLN A C 1
ATOM 1233 O O . GLN A 1 154 ? 7.867 -7.650 28.371 1.00 74.56 154 GLN A O 1
ATOM 1238 N N . ILE A 1 155 ? 6.710 -5.895 27.582 1.00 79.25 155 ILE A N 1
ATOM 1239 C CA . ILE A 1 155 ? 7.600 -5.637 26.441 1.00 79.25 155 ILE A CA 1
ATOM 1240 C C . ILE A 1 155 ? 9.012 -5.288 26.933 1.00 79.25 155 ILE A C 1
ATOM 1242 O O . ILE A 1 155 ? 9.977 -5.919 26.498 1.00 79.25 155 ILE A O 1
ATOM 1246 N N . LEU A 1 156 ? 9.138 -4.375 27.902 1.00 82.75 156 LEU A N 1
ATOM 1247 C CA . LEU A 1 156 ? 10.430 -3.992 28.487 1.00 82.75 156 LEU A CA 1
ATOM 1248 C C . LEU A 1 156 ? 11.166 -5.181 29.128 1.00 82.75 156 LEU A C 1
ATOM 1250 O O . LEU A 1 156 ? 12.383 -5.290 29.015 1.00 82.75 156 LEU A O 1
ATOM 1254 N N . GLN A 1 157 ? 10.440 -6.122 29.740 1.00 79.56 157 GLN A N 1
ATOM 1255 C CA . GLN A 1 157 ? 11.015 -7.347 30.317 1.00 79.56 157 GLN A CA 1
ATOM 1256 C C . GLN A 1 157 ? 11.501 -8.364 29.271 1.00 79.56 157 GLN A C 1
ATOM 1258 O O . GLN A 1 157 ? 12.246 -9.284 29.611 1.00 79.56 157 GLN A O 1
ATOM 1263 N N . THR A 1 158 ? 11.086 -8.229 28.009 1.00 78.62 158 THR A N 1
ATOM 1264 C CA . THR A 1 158 ? 11.482 -9.137 26.918 1.00 78.62 158 THR A CA 1
ATOM 1265 C C . THR A 1 158 ? 12.676 -8.650 26.097 1.00 78.62 158 THR A C 1
ATOM 1267 O O . THR A 1 158 ? 13.116 -9.377 25.203 1.00 78.62 158 THR A O 1
ATOM 1270 N N . LEU A 1 159 ? 13.224 -7.466 26.401 1.00 79.81 159 LEU A N 1
ATOM 1271 C CA . LEU A 1 159 ? 14.395 -6.911 25.719 1.00 79.81 159 LEU A CA 1
ATOM 1272 C C . LEU A 1 159 ? 15.610 -7.847 25.858 1.00 79.81 159 LEU A C 1
ATOM 1274 O O . LEU A 1 159 ? 15.967 -8.283 26.952 1.00 79.81 159 LEU A O 1
ATOM 1278 N N . LYS A 1 160 ? 16.232 -8.185 24.723 1.00 80.00 160 LYS A N 1
ATOM 1279 C CA . LYS A 1 160 ? 17.411 -9.061 24.612 1.00 80.00 160 LYS A CA 1
ATOM 1280 C C . LYS A 1 160 ? 18.314 -8.566 23.483 1.00 80.00 160 LYS A C 1
ATOM 1282 O O . LYS A 1 160 ? 17.813 -7.997 22.515 1.00 80.00 160 LYS A O 1
ATOM 1287 N N . PHE A 1 161 ? 19.613 -8.861 23.563 1.00 80.25 161 PHE A N 1
ATOM 1288 C CA . PHE A 1 161 ? 20.545 -8.627 22.455 1.00 80.25 161 PHE A CA 1
ATOM 1289 C C . PHE A 1 161 ? 20.109 -9.373 21.184 1.00 80.25 161 PHE A C 1
ATOM 1291 O O . PHE A 1 161 ? 19.531 -10.466 21.246 1.00 80.25 161 PHE A O 1
ATOM 1298 N N . LEU A 1 162 ? 20.386 -8.781 20.021 1.00 76.06 162 LEU A N 1
ATOM 1299 C CA . LEU A 1 162 ? 20.072 -9.392 18.732 1.00 76.06 162 LEU A CA 1
ATOM 1300 C C . LEU A 1 162 ? 20.958 -10.634 18.496 1.00 76.06 162 LEU A C 1
ATOM 1302 O O . LEU A 1 162 ? 22.164 -10.573 18.728 1.00 76.06 162 LEU A O 1
ATOM 1306 N N . PRO A 1 163 ? 20.391 -11.767 18.039 1.00 79.94 163 PRO A N 1
ATOM 1307 C CA . PRO A 1 163 ? 21.166 -12.968 17.732 1.00 79.94 163 PRO A CA 1
ATOM 1308 C C . PRO A 1 163 ? 21.982 -12.777 16.449 1.00 79.94 163 PRO A C 1
ATOM 1310 O O . PRO A 1 163 ? 21.514 -12.121 15.524 1.00 79.94 163 PRO A O 1
ATOM 1313 N N . VAL A 1 164 ? 23.171 -13.380 16.361 1.00 84.38 164 VAL A N 1
ATOM 1314 C CA . VAL A 1 164 ? 23.969 -13.374 15.121 1.00 84.38 164 VAL A CA 1
ATOM 1315 C C . VAL A 1 164 ? 23.183 -14.082 14.006 1.00 84.38 164 VAL A C 1
ATOM 1317 O O . VAL A 1 164 ? 22.777 -15.230 14.214 1.00 84.38 164 VAL A O 1
ATOM 1320 N N . PRO A 1 165 ? 22.963 -13.446 12.838 1.00 89.81 165 PRO A N 1
ATOM 1321 C CA . PRO A 1 165 ? 22.268 -14.086 11.727 1.00 89.81 165 PRO A CA 1
ATOM 1322 C C . PRO A 1 165 ? 23.012 -15.329 11.227 1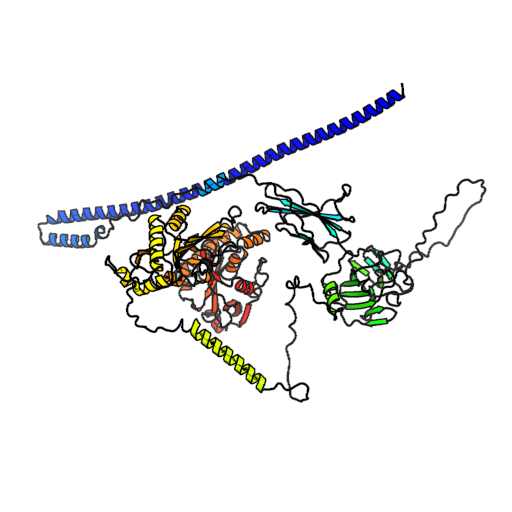.00 89.81 165 PRO A C 1
ATOM 1324 O O . PRO A 1 165 ? 24.243 -15.345 11.156 1.00 89.81 165 PRO A O 1
ATOM 1327 N N . LYS A 1 166 ? 22.268 -16.368 10.837 1.00 90.75 166 LYS A N 1
ATOM 1328 C CA . LYS A 1 166 ? 22.842 -17.561 10.192 1.00 90.75 166 LYS A CA 1
ATOM 1329 C C . LYS A 1 166 ? 23.332 -17.242 8.772 1.00 90.75 166 LYS A C 1
ATOM 1331 O O . LYS A 1 166 ? 22.824 -16.324 8.129 1.00 90.75 166 LYS A O 1
ATOM 1336 N N . ALA A 1 167 ? 24.292 -18.024 8.275 1.00 93.88 167 ALA A N 1
ATOM 1337 C CA . ALA A 1 167 ? 24.762 -17.909 6.896 1.00 93.88 167 ALA A CA 1
ATOM 1338 C C . ALA A 1 167 ? 23.620 -18.242 5.909 1.00 93.88 167 ALA A C 1
ATOM 1340 O O . ALA A 1 167 ? 22.949 -19.263 6.094 1.00 93.88 167 ALA A O 1
ATOM 1341 N N . PRO A 1 168 ? 23.370 -17.412 4.880 1.00 95.94 168 PRO A N 1
ATOM 1342 C CA . PRO A 1 168 ? 22.426 -17.748 3.821 1.00 95.94 168 PRO A CA 1
ATOM 1343 C C . PRO A 1 168 ? 22.956 -18.880 2.930 1.00 95.94 168 PRO A C 1
ATOM 1345 O O . PRO A 1 168 ? 24.160 -19.105 2.835 1.00 95.94 168 PRO A O 1
ATOM 1348 N N . GLU A 1 169 ? 22.060 -19.550 2.213 1.00 96.00 169 GLU A N 1
ATOM 1349 C CA . GLU A 1 169 ? 22.389 -20.587 1.232 1.00 96.00 169 GLU A CA 1
ATOM 1350 C C . GLU A 1 169 ? 22.065 -20.084 -0.176 1.00 96.00 169 GLU A C 1
ATOM 1352 O O . GLU A 1 169 ? 20.898 -19.837 -0.486 1.00 96.00 169 GLU A O 1
ATOM 1357 N N . ILE A 1 170 ? 23.079 -19.925 -1.033 1.00 95.94 170 ILE A N 1
ATOM 1358 C CA . ILE A 1 170 ? 22.874 -19.594 -2.453 1.00 95.94 170 ILE A CA 1
ATOM 1359 C C . ILE A 1 170 ? 22.231 -20.799 -3.139 1.00 95.94 170 ILE A C 1
ATOM 1361 O O . ILE A 1 170 ? 22.729 -21.914 -3.000 1.00 95.94 170 ILE A O 1
ATOM 1365 N N . ASP A 1 171 ? 21.157 -20.569 -3.896 1.00 93.81 171 ASP A N 1
ATOM 1366 C CA . ASP A 1 171 ? 20.501 -21.591 -4.709 1.00 93.81 171 ASP A CA 1
ATOM 1367 C C . ASP A 1 171 ? 21.013 -21.504 -6.157 1.00 93.81 171 ASP A C 1
ATOM 1369 O O . ASP A 1 171 ? 20.604 -20.613 -6.907 1.00 93.81 171 ASP A O 1
ATOM 1373 N N . PRO A 1 172 ? 21.913 -22.406 -6.598 1.00 89.75 172 PRO A N 1
ATOM 1374 C CA . PRO A 1 172 ? 22.482 -22.331 -7.939 1.00 89.75 172 PRO A CA 1
ATOM 1375 C C . PRO A 1 172 ? 21.452 -22.569 -9.049 1.00 89.75 172 PRO A C 1
ATOM 1377 O O . PRO A 1 172 ? 21.727 -22.216 -10.192 1.00 89.75 172 PRO A O 1
ATOM 1380 N N . VAL A 1 173 ? 20.301 -23.182 -8.740 1.00 90.06 173 VAL A N 1
ATOM 1381 C CA . VAL A 1 173 ? 19.246 -23.484 -9.722 1.00 90.06 173 VAL A CA 1
ATOM 1382 C C . VAL A 1 173 ? 18.440 -22.232 -10.064 1.00 90.06 173 VAL A C 1
ATOM 1384 O O . VAL A 1 173 ? 18.048 -22.055 -11.215 1.00 90.06 173 VAL A O 1
ATOM 1387 N N . GLU A 1 174 ? 18.236 -21.357 -9.081 1.00 92.12 174 GLU A N 1
ATOM 1388 C CA . GLU A 1 174 ? 17.536 -20.078 -9.247 1.00 92.12 174 GLU A CA 1
ATOM 1389 C C . GLU A 1 174 ? 18.482 -18.948 -9.704 1.00 92.12 174 GLU A C 1
ATOM 1391 O O . GLU A 1 174 ? 18.034 -17.879 -10.122 1.00 92.12 174 GLU A O 1
ATOM 1396 N N . CYS A 1 175 ? 19.802 -19.176 -9.680 1.00 93.62 175 CYS A N 1
ATOM 1397 C CA . CYS A 1 175 ? 20.781 -18.272 -10.279 1.00 93.62 175 CYS A CA 1
ATOM 1398 C C . CYS A 1 175 ? 20.688 -18.274 -11.816 1.00 93.62 175 CYS A C 1
ATOM 1400 O O . CYS A 1 175 ? 20.640 -19.323 -12.460 1.00 93.62 175 CYS A O 1
ATOM 1402 N N . LEU A 1 176 ? 20.759 -17.090 -12.429 1.00 92.62 176 LEU A N 1
ATOM 1403 C CA . LEU A 1 176 ? 20.645 -16.919 -13.879 1.00 92.62 176 LEU A CA 1
ATOM 1404 C C . LEU A 1 176 ? 21.805 -16.093 -14.434 1.00 92.62 176 LEU A C 1
ATOM 1406 O O . LEU A 1 176 ? 22.061 -14.984 -13.979 1.00 92.62 176 LEU A O 1
ATOM 1410 N N . VAL A 1 177 ? 22.465 -16.604 -15.476 1.00 91.38 177 VAL A N 1
ATOM 1411 C CA . VAL A 1 177 ? 23.430 -15.842 -16.281 1.00 91.38 177 VAL A CA 1
ATOM 1412 C C . VAL A 1 177 ? 22.865 -15.677 -17.689 1.00 91.38 177 VAL A C 1
ATOM 1414 O O . VAL A 1 177 ? 22.908 -16.609 -18.497 1.00 91.38 177 VAL A O 1
ATOM 1417 N N . ALA A 1 178 ? 22.323 -14.499 -17.981 1.00 88.94 178 ALA A N 1
ATOM 1418 C CA . ALA A 1 178 ? 21.706 -14.188 -19.266 1.00 88.94 178 ALA A CA 1
ATOM 1419 C C . ALA A 1 178 ? 21.941 -12.721 -19.633 1.00 88.94 178 ALA A C 1
ATOM 1421 O O . ALA A 1 178 ? 22.017 -11.873 -18.759 1.00 88.94 178 ALA A O 1
ATOM 1422 N N . ASP A 1 179 ? 22.038 -12.406 -20.926 1.00 88.12 179 ASP A N 1
ATOM 1423 C CA . ASP A 1 179 ? 22.060 -11.021 -21.420 1.00 88.12 179 ASP A CA 1
ATOM 1424 C C . ASP A 1 179 ? 23.106 -10.112 -20.737 1.00 88.12 179 ASP A C 1
ATOM 1426 O O . ASP A 1 179 ? 22.850 -8.936 -20.482 1.00 88.12 179 ASP A O 1
ATOM 1430 N N . ASN A 1 180 ? 24.299 -10.653 -20.442 1.00 89.75 180 ASN A N 1
ATOM 1431 C CA . ASN A 1 180 ? 25.372 -9.939 -19.726 1.00 89.75 180 ASN A CA 1
ATOM 1432 C C . ASN A 1 180 ? 24.985 -9.479 -18.309 1.00 89.75 180 ASN A C 1
ATOM 1434 O O . ASN A 1 180 ? 25.569 -8.538 -17.758 1.00 89.75 180 ASN A O 1
ATOM 1438 N N . THR A 1 181 ? 24.017 -10.164 -17.709 1.00 92.06 181 THR A N 1
ATOM 1439 C CA . THR A 1 181 ? 23.626 -10.011 -16.315 1.00 92.06 181 THR A CA 1
ATOM 1440 C C . THR A 1 181 ? 23.828 -11.318 -15.558 1.00 92.06 181 THR A C 1
ATOM 1442 O O . THR A 1 181 ? 23.844 -12.409 -16.140 1.00 92.06 181 THR A O 1
ATOM 1445 N N . VAL A 1 182 ? 24.051 -11.198 -14.250 1.00 93.88 182 VAL A N 1
ATOM 1446 C CA . VAL A 1 182 ? 24.110 -12.337 -13.333 1.00 93.88 182 VAL A CA 1
ATOM 1447 C C . VAL A 1 182 ? 23.134 -12.084 -12.196 1.00 93.88 182 VAL A C 1
ATOM 1449 O O . VAL A 1 182 ? 23.340 -11.173 -11.396 1.00 93.88 182 VAL A O 1
ATOM 1452 N N . THR A 1 183 ? 22.084 -12.889 -12.122 1.00 95.62 183 THR A N 1
ATOM 1453 C CA . THR A 1 183 ? 21.157 -12.935 -10.994 1.00 95.62 183 THR A CA 1
ATOM 1454 C C . THR A 1 183 ? 21.604 -14.027 -10.036 1.00 95.62 183 THR A C 1
ATOM 1456 O O . THR A 1 183 ? 21.730 -15.184 -10.433 1.00 95.62 183 THR A O 1
ATOM 1459 N N . VAL A 1 184 ? 21.846 -13.651 -8.783 1.00 97.00 184 VAL A N 1
ATOM 1460 C CA . VAL A 1 184 ? 22.187 -14.566 -7.691 1.00 97.00 184 VAL A CA 1
ATOM 1461 C C . VAL A 1 184 ? 21.010 -14.608 -6.731 1.00 97.00 184 VAL A C 1
ATOM 1463 O O . VAL A 1 184 ? 20.572 -13.553 -6.276 1.00 97.00 184 VAL A O 1
ATOM 1466 N N . ALA A 1 185 ? 20.516 -15.803 -6.421 1.00 96.56 185 ALA A N 1
ATOM 1467 C CA . ALA A 1 185 ? 19.425 -16.025 -5.479 1.00 96.56 185 ALA A CA 1
ATOM 1468 C C . ALA A 1 185 ? 19.906 -16.872 -4.297 1.00 96.56 185 ALA A C 1
ATOM 1470 O O . ALA A 1 185 ? 20.735 -17.769 -4.452 1.00 96.56 185 ALA A O 1
ATOM 1471 N N . TRP A 1 186 ? 19.396 -16.584 -3.106 1.00 96.81 186 TRP A N 1
ATOM 1472 C CA . TRP A 1 186 ? 19.695 -17.318 -1.882 1.00 96.81 186 TRP A CA 1
ATOM 1473 C C . TRP A 1 186 ? 18.452 -17.465 -1.008 1.00 96.81 186 TRP A C 1
ATOM 1475 O O . TRP A 1 186 ? 17.404 -16.875 -1.260 1.00 96.81 186 TRP A O 1
ATOM 1485 N N . LYS A 1 187 ? 18.563 -18.272 0.042 1.00 94.44 187 LYS A N 1
ATOM 1486 C CA . LYS A 1 187 ? 17.530 -18.467 1.061 1.00 94.44 187 LYS A CA 1
ATOM 1487 C C . LYS A 1 187 ? 18.158 -18.533 2.445 1.00 94.44 187 LYS A C 1
ATOM 1489 O O . LYS A 1 187 ? 19.338 -18.846 2.587 1.00 94.44 187 LYS A O 1
ATOM 1494 N N . MET A 1 188 ? 17.361 -18.259 3.470 1.00 92.31 188 MET A N 1
ATOM 1495 C CA . MET A 1 188 ? 17.779 -18.483 4.850 1.00 92.31 188 MET A CA 1
ATOM 1496 C C . MET A 1 188 ? 17.429 -19.914 5.279 1.00 92.31 188 MET A C 1
ATOM 1498 O O . MET A 1 188 ? 16.318 -20.358 4.978 1.00 92.31 188 MET A O 1
ATOM 1502 N N . PRO A 1 189 ? 18.318 -20.626 5.999 1.00 86.19 189 PRO A N 1
ATOM 1503 C CA . PRO A 1 189 ? 18.010 -21.954 6.541 1.00 86.19 189 PRO A CA 1
ATOM 1504 C C . PRO A 1 189 ? 16.813 -21.948 7.507 1.00 86.19 189 PRO A C 1
ATOM 1506 O O . PRO A 1 189 ? 16.051 -22.909 7.569 1.00 86.19 189 PRO A O 1
ATOM 1509 N N . GLU A 1 190 ? 16.640 -20.851 8.249 1.00 81.75 190 GLU A N 1
ATOM 1510 C CA . GLU A 1 190 ? 15.523 -20.597 9.163 1.00 81.75 190 GLU A CA 1
ATOM 1511 C C . GLU A 1 190 ? 15.024 -19.160 8.974 1.00 81.75 190 GLU A C 1
ATOM 1513 O O . GLU A 1 190 ? 15.817 -18.258 8.696 1.00 81.75 190 GLU A O 1
ATOM 1518 N N . GLU A 1 191 ? 13.716 -18.933 9.125 1.00 74.06 191 GLU A N 1
ATOM 1519 C CA . GLU A 1 191 ? 13.150 -17.584 9.044 1.00 74.06 191 GLU A CA 1
ATOM 1520 C C . GLU A 1 191 ? 13.637 -16.728 10.223 1.00 74.06 191 GLU A C 1
ATOM 1522 O O . GLU A 1 191 ? 13.294 -16.986 11.377 1.00 74.06 191 GLU A O 1
ATOM 1527 N N . ASP A 1 192 ? 14.414 -15.685 9.924 1.00 78.31 192 ASP A N 1
ATOM 1528 C CA . ASP A 1 192 ? 14.870 -14.695 10.897 1.00 78.31 192 ASP A CA 1
ATOM 1529 C C . ASP A 1 192 ? 14.371 -13.305 10.488 1.00 78.31 192 ASP A C 1
ATOM 1531 O O . ASP A 1 192 ? 14.857 -12.685 9.541 1.00 78.31 192 ASP A O 1
ATOM 1535 N N . ASN A 1 193 ? 13.366 -12.814 11.215 1.00 76.62 193 ASN A N 1
ATOM 1536 C CA . ASN A 1 193 ? 12.768 -11.501 10.985 1.00 76.62 193 ASN A CA 1
ATOM 1537 C C . ASN A 1 193 ? 13.633 -10.333 11.489 1.00 76.62 193 ASN A C 1
ATOM 1539 O O . ASN A 1 193 ? 13.214 -9.183 11.370 1.00 76.62 193 ASN A O 1
ATOM 1543 N N . LYS A 1 194 ? 14.810 -10.615 12.062 1.00 82.94 194 LYS A N 1
ATOM 1544 C CA . LYS A 1 194 ? 15.748 -9.614 12.586 1.00 82.94 194 LYS A CA 1
ATOM 1545 C C . LYS A 1 194 ? 16.858 -9.269 11.596 1.00 82.94 194 LYS A C 1
ATOM 1547 O O . LYS A 1 194 ? 17.663 -8.390 11.897 1.00 82.94 194 LYS A O 1
ATOM 1552 N N . ILE A 1 195 ? 16.919 -9.937 10.444 1.00 87.31 195 ILE A N 1
ATOM 1553 C CA . ILE A 1 195 ? 17.849 -9.590 9.365 1.00 87.31 195 ILE A CA 1
ATOM 1554 C C . ILE A 1 195 ? 17.451 -8.223 8.806 1.00 87.31 195 ILE A C 1
ATOM 1556 O O . ILE A 1 195 ? 16.320 -8.018 8.372 1.00 87.31 195 ILE A O 1
ATOM 1560 N N . ASP A 1 196 ? 18.395 -7.290 8.822 1.00 89.38 196 ASP A N 1
ATOM 1561 C CA . ASP A 1 196 ? 18.229 -5.955 8.268 1.00 89.38 196 ASP A CA 1
ATOM 1562 C C . ASP A 1 196 ? 18.573 -5.928 6.771 1.00 89.38 196 ASP A C 1
ATOM 1564 O O . ASP A 1 196 ? 17.794 -5.394 5.983 1.00 89.38 196 ASP A O 1
ATOM 1568 N N . HIS A 1 197 ? 19.712 -6.496 6.363 1.00 93.38 197 HIS A N 1
ATOM 1569 C CA . HIS A 1 197 ? 20.172 -6.530 4.968 1.00 93.38 197 HIS A CA 1
ATOM 1570 C C . HIS A 1 197 ? 21.123 -7.708 4.698 1.00 93.38 197 HIS A C 1
ATOM 1572 O O . HIS A 1 197 ? 21.525 -8.427 5.610 1.00 93.38 197 HIS A O 1
ATOM 1578 N N . PHE A 1 198 ? 21.493 -7.897 3.432 1.00 96.56 198 PHE A N 1
ATOM 1579 C CA . PHE A 1 198 ? 22.503 -8.848 2.982 1.00 96.56 198 PHE A CA 1
ATOM 1580 C C . PHE A 1 198 ? 23.662 -8.134 2.291 1.00 96.56 198 PHE A C 1
ATOM 1582 O O . PHE A 1 198 ? 23.473 -7.109 1.627 1.00 96.56 198 PHE A O 1
ATOM 1589 N N . ILE A 1 199 ? 24.843 -8.737 2.406 1.00 96.56 199 ILE A N 1
ATOM 1590 C CA . ILE A 1 199 ? 26.051 -8.335 1.689 1.00 96.56 199 ILE A CA 1
ATOM 1591 C C . ILE A 1 199 ? 26.401 -9.442 0.704 1.00 96.56 199 ILE A C 1
ATOM 1593 O O . ILE A 1 199 ? 26.701 -10.562 1.122 1.00 96.56 199 ILE A O 1
ATOM 1597 N N . LEU A 1 200 ? 26.368 -9.124 -0.588 1.00 96.69 200 LEU A N 1
ATOM 1598 C CA . LEU A 1 200 ? 26.811 -9.996 -1.671 1.00 96.69 200 LEU A CA 1
ATOM 1599 C C . LEU A 1 200 ? 28.224 -9.602 -2.080 1.00 96.69 200 LEU A C 1
ATOM 1601 O O . LEU A 1 200 ? 28.494 -8.448 -2.404 1.00 96.69 200 LEU A O 1
ATOM 1605 N N . GLU A 1 201 ? 29.109 -10.582 -2.144 1.00 94.88 201 GLU A N 1
ATOM 1606 C CA . GLU A 1 201 ? 30.440 -10.416 -2.694 1.00 94.88 201 GLU A CA 1
ATOM 1607 C C . GLU A 1 201 ? 30.618 -11.248 -3.950 1.00 94.88 201 GLU A C 1
ATOM 1609 O O . GLU A 1 201 ? 30.204 -12.410 -4.005 1.00 94.88 201 GLU A O 1
ATOM 1614 N N . TYR A 1 202 ? 31.283 -10.668 -4.947 1.00 93.31 202 TYR A N 1
ATOM 1615 C CA . TYR A 1 202 ? 31.613 -11.370 -6.177 1.00 93.31 202 TYR A CA 1
ATOM 1616 C C . TYR A 1 202 ? 33.020 -11.078 -6.683 1.00 93.31 202 TYR A C 1
ATOM 1618 O O . TYR A 1 202 ? 33.650 -10.088 -6.320 1.00 93.31 202 TYR A O 1
ATOM 1626 N N . ARG A 1 203 ? 33.534 -11.963 -7.539 1.00 89.50 203 ARG A N 1
ATOM 1627 C CA . ARG A 1 203 ? 34.803 -11.749 -8.248 1.00 89.50 203 ARG A CA 1
ATOM 1628 C C . ARG A 1 203 ? 34.899 -12.582 -9.518 1.00 89.50 203 ARG A C 1
ATOM 1630 O O . ARG A 1 203 ? 34.380 -13.696 -9.588 1.00 89.50 203 ARG A O 1
ATOM 1637 N N . LYS A 1 204 ? 35.634 -12.073 -10.504 1.00 88.12 204 LYS A N 1
ATOM 1638 C CA . LYS A 1 204 ? 35.879 -12.735 -11.795 1.00 88.12 204 LYS A CA 1
ATOM 1639 C C . LYS A 1 204 ? 37.057 -13.711 -11.731 1.00 88.12 204 LYS A C 1
ATOM 1641 O O . LYS A 1 204 ? 38.131 -13.352 -11.240 1.00 88.12 204 LYS A O 1
ATOM 1646 N N . THR A 1 205 ? 36.902 -14.914 -12.287 1.00 84.56 205 THR A N 1
ATOM 1647 C CA . THR A 1 205 ? 37.962 -15.935 -12.341 1.00 84.56 205 THR A CA 1
ATOM 1648 C C . THR A 1 205 ? 37.937 -16.750 -13.639 1.00 84.56 205 THR A C 1
ATOM 1650 O O . THR A 1 205 ? 36.922 -16.861 -14.321 1.00 84.56 205 THR A O 1
ATOM 1653 N N . ASN A 1 206 ? 39.075 -17.350 -13.985 1.00 82.12 206 ASN A N 1
ATOM 1654 C CA . ASN A 1 206 ? 39.188 -18.290 -15.106 1.00 82.12 206 ASN A CA 1
ATOM 1655 C C . ASN A 1 206 ? 39.210 -19.754 -14.654 1.00 82.12 206 ASN A C 1
ATOM 1657 O O . ASN A 1 206 ? 39.296 -20.651 -15.493 1.00 82.12 206 ASN A O 1
ATOM 1661 N N . PHE A 1 207 ? 39.138 -19.999 -13.346 1.00 80.88 207 PHE A N 1
ATOM 1662 C CA . PHE A 1 207 ? 39.133 -21.337 -12.774 1.00 80.88 207 PHE A CA 1
ATOM 1663 C C . PHE A 1 207 ? 37.728 -21.723 -12.337 1.00 80.88 207 PHE A C 1
ATOM 1665 O O . PHE A 1 207 ? 37.021 -20.928 -11.726 1.00 80.88 207 PHE A O 1
ATOM 1672 N N . ASP A 1 208 ? 37.361 -22.958 -12.647 1.00 77.81 208 ASP A N 1
ATOM 1673 C CA . ASP A 1 208 ? 36.134 -23.566 -12.157 1.00 77.81 208 ASP A CA 1
ATOM 1674 C C . ASP A 1 208 ? 36.328 -24.055 -10.712 1.00 77.81 208 ASP A C 1
ATOM 1676 O O . ASP A 1 208 ? 37.398 -24.580 -10.372 1.00 77.81 208 ASP A O 1
ATOM 1680 N N . GLY A 1 209 ? 35.301 -23.904 -9.878 1.00 68.38 209 GLY A N 1
ATOM 1681 C CA . GLY A 1 209 ? 35.281 -24.353 -8.485 1.00 68.38 209 GLY A CA 1
ATOM 1682 C C . GLY A 1 209 ? 35.821 -23.363 -7.443 1.00 68.38 209 GLY A C 1
ATOM 1683 O O . GLY A 1 209 ? 36.031 -22.177 -7.700 1.00 68.38 209 GLY A O 1
ATOM 1684 N N . LEU A 1 210 ? 36.020 -23.881 -6.221 1.00 61.19 210 LEU A N 1
ATOM 1685 C CA . LEU A 1 210 ? 36.273 -23.082 -5.018 1.00 61.19 210 LEU A CA 1
ATOM 1686 C C . LEU A 1 210 ? 37.465 -22.109 -5.156 1.00 61.19 210 LEU A C 1
ATOM 1688 O O . LEU A 1 210 ? 38.500 -22.459 -5.737 1.00 61.19 210 LEU A O 1
ATOM 1692 N N . PRO A 1 211 ? 37.368 -20.914 -4.536 1.00 60.75 211 PRO A N 1
ATOM 1693 C CA . PRO A 1 211 ? 38.465 -19.967 -4.370 1.00 60.75 211 PRO A CA 1
ATOM 1694 C C . PRO A 1 211 ? 39.816 -20.610 -4.018 1.00 60.75 211 PRO A C 1
ATOM 1696 O O . PRO A 1 211 ? 40.001 -21.137 -2.923 1.00 60.75 211 PRO A O 1
ATOM 1699 N N . ARG A 1 212 ? 40.809 -20.517 -4.913 1.00 62.31 212 ARG A N 1
ATOM 1700 C CA . ARG A 1 212 ? 42.192 -20.901 -4.581 1.00 62.31 212 ARG A CA 1
ATOM 1701 C C . ARG A 1 212 ? 42.795 -19.853 -3.641 1.00 62.31 212 ARG A C 1
ATOM 1703 O O . ARG A 1 212 ? 42.736 -18.664 -3.936 1.00 62.31 212 ARG A O 1
ATOM 1710 N N . VAL A 1 213 ? 43.437 -20.295 -2.558 1.00 52.72 213 VAL A N 1
ATOM 1711 C CA . VAL A 1 213 ? 44.029 -19.440 -1.499 1.00 52.72 213 VAL A CA 1
ATOM 1712 C C . VAL A 1 213 ? 45.082 -18.443 -2.027 1.00 52.72 213 VAL A C 1
ATOM 1714 O O . VAL A 1 213 ? 45.342 -17.430 -1.395 1.00 52.72 213 VAL A O 1
ATOM 1717 N N . LYS A 1 214 ? 45.671 -18.701 -3.203 1.00 49.66 214 LYS A N 1
ATOM 1718 C CA . LYS A 1 214 ? 46.675 -17.837 -3.857 1.00 49.66 214 LYS A CA 1
ATOM 1719 C C . LYS A 1 214 ? 46.108 -16.829 -4.870 1.00 49.66 214 LYS A C 1
ATOM 1721 O O . LYS A 1 214 ? 46.888 -16.180 -5.557 1.00 49.66 214 LYS A O 1
ATOM 1726 N N . ASP A 1 215 ? 44.790 -16.737 -5.034 1.00 54.62 215 ASP A N 1
ATOM 1727 C CA . ASP A 1 215 ? 44.182 -15.804 -5.991 1.00 54.62 215 ASP A CA 1
ATOM 1728 C C . ASP A 1 215 ? 43.985 -14.433 -5.311 1.00 54.62 215 ASP A C 1
ATOM 1730 O O . ASP A 1 215 ? 42.996 -14.220 -4.611 1.00 54.62 215 ASP A O 1
ATOM 1734 N N . GLU A 1 216 ? 44.957 -13.526 -5.485 1.00 52.66 216 GLU A N 1
ATOM 1735 C CA . GLU A 1 216 ? 45.056 -12.187 -4.856 1.00 52.66 216 GLU A CA 1
ATOM 1736 C C . GLU A 1 216 ? 43.977 -11.177 -5.312 1.00 52.66 216 GLU A C 1
ATOM 1738 O O . GLU A 1 216 ? 44.034 -9.998 -4.967 1.00 52.66 216 GLU A O 1
ATOM 1743 N N . ARG A 1 217 ? 42.979 -11.595 -6.103 1.00 63.72 217 ARG A N 1
ATOM 1744 C CA . ARG A 1 217 ? 41.900 -10.699 -6.548 1.00 63.72 217 ARG A CA 1
ATOM 1745 C C . ARG A 1 217 ? 40.923 -10.411 -5.407 1.00 63.72 217 ARG A C 1
ATOM 1747 O O . ARG A 1 217 ? 40.282 -11.332 -4.889 1.00 63.72 217 ARG A O 1
ATOM 1754 N N . CYS A 1 218 ? 40.783 -9.127 -5.077 1.00 77.69 218 CYS A N 1
ATOM 1755 C CA . CYS A 1 218 ? 39.821 -8.622 -4.101 1.00 77.69 218 CYS A CA 1
ATOM 1756 C C . CYS A 1 218 ? 38.378 -8.956 -4.503 1.00 77.69 218 CYS A C 1
ATOM 1758 O O . CYS A 1 218 ? 38.041 -8.988 -5.688 1.00 77.69 218 CYS A O 1
ATOM 1760 N N . TRP A 1 219 ? 37.534 -9.194 -3.502 1.00 86.69 219 TRP A N 1
ATOM 1761 C CA . TRP A 1 219 ? 36.091 -9.298 -3.684 1.00 86.69 219 TRP A CA 1
ATOM 1762 C C . TRP A 1 219 ? 35.497 -7.911 -3.935 1.00 86.69 219 TRP A C 1
ATOM 1764 O O . TRP A 1 219 ? 35.842 -6.949 -3.250 1.00 86.69 219 TRP A O 1
ATOM 1774 N N . GLU A 1 220 ? 34.605 -7.816 -4.913 1.00 91.25 220 GLU A N 1
ATOM 1775 C CA . GLU A 1 220 ? 33.730 -6.662 -5.093 1.00 91.25 220 GLU A CA 1
ATOM 1776 C C . GLU A 1 220 ? 32.513 -6.835 -4.178 1.00 91.25 220 GLU A C 1
ATOM 1778 O O . GLU A 1 220 ? 31.967 -7.936 -4.087 1.00 91.25 220 GLU A O 1
ATOM 1783 N N . ILE A 1 221 ? 32.114 -5.767 -3.484 1.00 93.50 221 ILE A N 1
ATOM 1784 C CA . ILE A 1 221 ? 31.104 -5.807 -2.419 1.00 93.50 221 ILE A CA 1
ATOM 1785 C C . ILE A 1 221 ? 29.857 -5.048 -2.864 1.00 93.50 221 ILE A C 1
ATOM 1787 O O . ILE A 1 221 ? 29.940 -3.906 -3.317 1.00 93.50 221 ILE A O 1
ATOM 1791 N N . ILE A 1 222 ? 28.700 -5.674 -2.672 1.00 93.38 222 ILE A N 1
ATOM 1792 C CA . ILE A 1 222 ? 27.384 -5.054 -2.772 1.00 93.38 222 ILE A CA 1
ATOM 1793 C C . ILE A 1 222 ? 26.697 -5.196 -1.427 1.00 93.38 222 ILE A C 1
ATOM 1795 O O . ILE A 1 222 ? 26.462 -6.302 -0.946 1.00 93.38 222 ILE A O 1
ATOM 1799 N N . ASP A 1 223 ? 26.376 -4.055 -0.840 1.00 92.12 223 ASP A N 1
ATOM 1800 C CA . ASP A 1 223 ? 25.780 -3.947 0.483 1.00 92.12 223 ASP A CA 1
ATOM 1801 C C . ASP A 1 223 ? 24.323 -3.456 0.392 1.00 92.12 223 ASP A C 1
ATOM 1803 O O . ASP A 1 223 ? 23.866 -3.001 -0.661 1.00 92.12 223 ASP A O 1
ATOM 1807 N N . ASN A 1 224 ? 23.598 -3.521 1.507 1.00 89.00 224 ASN A N 1
ATOM 1808 C CA . ASN A 1 224 ? 22.225 -3.056 1.683 1.00 89.00 224 ASN A CA 1
ATOM 1809 C C . ASN A 1 224 ? 21.190 -3.776 0.807 1.00 89.00 224 ASN A C 1
ATOM 1811 O O . ASN A 1 224 ? 20.163 -3.204 0.430 1.00 89.00 224 ASN A O 1
ATOM 1815 N N . ILE A 1 225 ? 21.413 -5.057 0.511 1.00 93.31 225 ILE A N 1
ATOM 1816 C CA . ILE A 1 225 ? 20.447 -5.859 -0.239 1.00 93.31 225 ILE A CA 1
ATOM 1817 C C . ILE A 1 225 ? 19.315 -6.273 0.710 1.00 93.31 225 ILE A C 1
ATOM 1819 O O . ILE A 1 225 ? 19.550 -6.975 1.686 1.00 93.31 225 ILE A O 1
ATOM 1823 N N . LYS A 1 226 ? 18.077 -5.835 0.451 1.00 90.56 226 LYS A N 1
ATOM 1824 C CA . LYS A 1 226 ? 16.905 -6.165 1.294 1.00 90.56 226 LYS A CA 1
ATOM 1825 C C . LYS A 1 226 ? 16.165 -7.438 0.857 1.00 90.56 226 LYS A C 1
ATOM 1827 O O . LYS A 1 226 ? 15.366 -7.974 1.617 1.00 90.56 226 LYS A O 1
ATOM 1832 N N . GLY A 1 227 ? 16.395 -7.892 -0.375 1.00 90.19 227 GLY A N 1
ATOM 1833 C CA . GLY A 1 227 ? 15.823 -9.124 -0.922 1.00 90.19 227 GLY A CA 1
ATOM 1834 C C . GLY A 1 227 ? 16.747 -10.328 -0.747 1.00 90.19 227 GLY A C 1
ATOM 1835 O O . GLY A 1 227 ? 17.889 -10.191 -0.322 1.00 90.19 227 GLY A O 1
ATOM 1836 N N . THR A 1 228 ? 16.258 -11.506 -1.125 1.00 93.62 228 THR A N 1
ATOM 1837 C CA . THR A 1 228 ? 17.055 -12.742 -1.174 1.00 93.62 228 THR A CA 1
ATOM 1838 C C . THR A 1 228 ? 17.538 -13.070 -2.590 1.00 93.62 228 THR A C 1
ATOM 1840 O O . THR A 1 228 ? 17.874 -14.206 -2.906 1.00 93.62 228 THR A O 1
ATOM 1843 N N . GLU A 1 229 ? 17.537 -12.068 -3.465 1.00 95.62 229 GLU A N 1
ATOM 1844 C CA . GLU A 1 229 ? 18.066 -12.136 -4.819 1.00 95.62 229 GLU A CA 1
ATOM 1845 C C . GLU A 1 229 ? 18.687 -10.788 -5.197 1.00 95.62 229 GLU A C 1
ATOM 1847 O O . GLU A 1 229 ? 18.254 -9.731 -4.725 1.00 95.62 229 GLU A O 1
ATOM 1852 N N . TYR A 1 230 ? 19.693 -10.815 -6.067 1.00 96.44 230 TYR A N 1
ATOM 1853 C CA . TYR A 1 230 ? 20.300 -9.610 -6.617 1.00 96.44 230 TYR A CA 1
ATOM 1854 C C . TYR A 1 230 ? 20.776 -9.833 -8.050 1.00 96.44 230 TYR A C 1
ATOM 1856 O O . TYR A 1 230 ? 21.369 -10.864 -8.357 1.00 96.44 230 TYR A O 1
ATOM 1864 N N . THR A 1 231 ? 20.545 -8.852 -8.927 1.00 96.00 231 THR A N 1
ATOM 1865 C CA . THR A 1 231 ? 20.964 -8.911 -10.335 1.00 96.00 231 THR A CA 1
ATOM 1866 C C . THR A 1 231 ? 22.066 -7.899 -10.624 1.00 96.00 231 THR A C 1
ATOM 1868 O O . THR A 1 231 ? 21.838 -6.692 -10.597 1.00 96.00 231 THR A O 1
ATOM 1871 N N . LEU A 1 232 ? 23.250 -8.401 -10.970 1.00 93.19 232 LEU A N 1
ATOM 1872 C CA . LEU A 1 232 ? 24.343 -7.617 -11.533 1.00 93.19 232 LEU A CA 1
ATOM 1873 C C . LEU A 1 232 ? 24.075 -7.353 -13.013 1.00 93.19 232 LEU A C 1
ATOM 1875 O O . LEU A 1 232 ? 23.987 -8.295 -13.795 1.00 93.19 232 LEU A O 1
ATOM 1879 N N . SER A 1 233 ? 23.988 -6.087 -13.415 1.00 89.75 233 SER A N 1
ATOM 1880 C CA . SER A 1 233 ? 23.775 -5.686 -14.812 1.00 89.75 233 SER A CA 1
ATOM 1881 C C . SER A 1 233 ? 24.990 -4.982 -15.413 1.00 89.75 233 SER A C 1
ATOM 1883 O O . SER A 1 233 ? 25.764 -4.360 -14.692 1.00 89.75 233 SER A O 1
ATOM 1885 N N . GLY A 1 234 ? 25.121 -5.012 -16.744 1.00 79.25 234 GLY A N 1
ATOM 1886 C CA . GLY A 1 234 ? 26.177 -4.277 -17.453 1.00 79.25 234 GLY A CA 1
ATOM 1887 C C . GLY A 1 234 ? 27.565 -4.910 -17.327 1.00 79.25 234 GLY A C 1
ATOM 1888 O O . GLY A 1 234 ? 28.574 -4.223 -17.476 1.00 79.25 234 GLY A O 1
ATOM 1889 N N . LEU A 1 235 ? 27.631 -6.213 -17.046 1.00 85.31 235 LEU A N 1
ATOM 1890 C CA . LEU A 1 235 ? 28.892 -6.919 -16.876 1.00 85.31 235 LEU A CA 1
ATOM 1891 C C . LEU A 1 235 ? 29.542 -7.210 -18.232 1.00 85.31 235 LEU A C 1
ATOM 1893 O O . LEU A 1 235 ? 28.923 -7.773 -19.136 1.00 85.31 235 LEU A O 1
ATOM 1897 N N . LYS A 1 236 ? 30.839 -6.918 -18.349 1.00 86.12 236 LYS A N 1
ATOM 1898 C CA . LYS A 1 236 ? 31.673 -7.500 -19.406 1.00 86.12 236 LYS A CA 1
ATOM 1899 C C . LYS A 1 236 ? 32.137 -8.886 -18.963 1.00 86.12 236 LYS A C 1
ATOM 1901 O O . LYS A 1 236 ? 32.842 -8.996 -17.956 1.00 86.12 236 LYS A O 1
ATOM 1906 N N . PHE A 1 237 ? 31.770 -9.919 -19.717 1.00 88.69 237 PHE A N 1
ATOM 1907 C CA . PHE A 1 237 ? 32.204 -11.296 -19.477 1.00 88.69 237 PHE A CA 1
ATOM 1908 C C . PHE A 1 237 ? 33.552 -11.542 -20.162 1.00 88.69 237 PHE A C 1
ATOM 1910 O O . PHE A 1 237 ? 33.645 -12.086 -21.258 1.00 88.69 237 PHE A O 1
ATOM 1917 N N . ASP A 1 238 ? 34.604 -11.057 -19.509 1.00 84.56 238 ASP A N 1
ATOM 1918 C CA . ASP A 1 238 ? 36.013 -11.168 -19.909 1.00 84.56 238 ASP A CA 1
ATOM 1919 C C . ASP A 1 238 ? 36.756 -12.321 -19.209 1.00 84.56 238 ASP A C 1
ATOM 1921 O O . ASP A 1 238 ? 37.910 -12.600 -19.528 1.00 84.56 238 ASP A O 1
ATOM 1925 N N . SER A 1 239 ? 36.096 -12.990 -18.263 1.00 87.25 239 SER A N 1
ATOM 1926 C CA . SER A 1 239 ? 36.563 -14.195 -17.578 1.00 87.25 239 SER A CA 1
ATOM 1927 C C . SER A 1 239 ? 35.548 -15.319 -17.775 1.00 87.25 239 SER A C 1
ATOM 1929 O O . SER A 1 239 ? 34.370 -15.053 -18.017 1.00 87.25 239 SER A O 1
ATOM 1931 N N . LYS A 1 240 ? 35.992 -16.577 -17.684 1.00 84.25 240 LYS A N 1
ATOM 1932 C CA . LYS A 1 240 ? 35.116 -17.737 -17.931 1.00 84.25 240 LYS A CA 1
ATOM 1933 C C . LYS A 1 240 ? 34.087 -17.968 -16.816 1.00 84.25 240 LYS A C 1
ATOM 1935 O O . LYS A 1 240 ? 33.013 -18.501 -17.088 1.00 84.25 240 LYS A O 1
ATOM 1940 N N . TYR A 1 241 ? 34.408 -17.568 -15.588 1.00 89.62 241 TYR A N 1
ATOM 1941 C CA . TYR A 1 241 ? 33.561 -17.778 -14.421 1.00 89.62 241 TYR A CA 1
ATOM 1942 C C . TYR A 1 241 ? 33.528 -16.554 -13.498 1.00 89.62 241 TYR A C 1
ATOM 1944 O O . TYR A 1 241 ? 34.419 -15.697 -13.502 1.00 89.62 241 TYR A O 1
ATOM 1952 N N . MET A 1 242 ? 32.522 -16.518 -12.632 1.00 91.38 242 MET A N 1
ATOM 1953 C CA . MET A 1 242 ? 32.430 -15.596 -11.503 1.00 91.38 242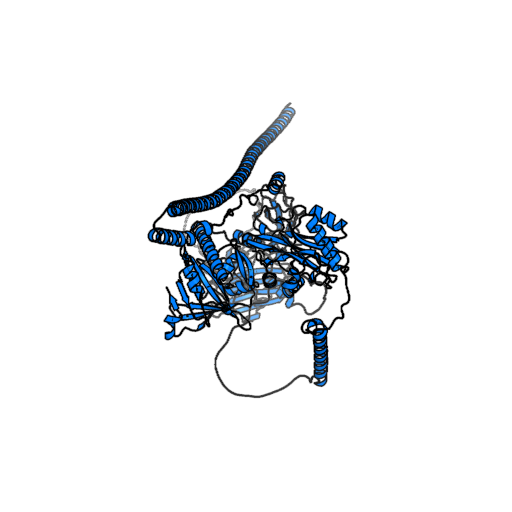 MET A CA 1
ATOM 1954 C C . MET A 1 242 ? 32.101 -16.373 -10.228 1.00 91.38 242 MET A C 1
ATOM 1956 O O . MET A 1 242 ? 31.299 -17.301 -10.265 1.00 91.38 242 MET A O 1
ATOM 1960 N N . ASN A 1 243 ? 32.728 -16.005 -9.111 1.00 91.44 243 ASN A N 1
ATOM 1961 C CA . ASN A 1 243 ? 32.411 -16.551 -7.791 1.00 91.44 243 ASN A CA 1
ATOM 1962 C C . ASN A 1 243 ? 31.526 -15.580 -7.020 1.00 91.44 243 ASN A C 1
ATOM 1964 O O . ASN A 1 243 ? 31.758 -14.375 -7.111 1.00 91.44 243 ASN A O 1
ATOM 1968 N N . PHE A 1 244 ? 30.606 -16.113 -6.222 1.00 94.38 244 PHE A N 1
ATOM 1969 C CA . PHE A 1 244 ? 29.646 -15.366 -5.414 1.00 94.38 244 PHE A CA 1
ATOM 1970 C C . PHE A 1 244 ? 29.577 -15.925 -4.002 1.00 94.38 244 PHE A C 1
ATOM 1972 O O . PHE A 1 244 ? 29.591 -17.141 -3.839 1.00 94.38 244 PHE A O 1
ATOM 1979 N N . ARG A 1 245 ? 29.465 -15.059 -2.996 1.00 94.88 245 ARG A N 1
ATOM 1980 C CA . ARG A 1 245 ? 29.135 -15.435 -1.614 1.00 94.88 245 ARG A CA 1
ATOM 1981 C C . ARG A 1 245 ? 28.283 -14.352 -0.972 1.00 94.88 245 ARG A C 1
ATOM 1983 O O . ARG A 1 245 ? 28.452 -13.180 -1.292 1.00 94.88 245 ARG A O 1
ATOM 1990 N N . VAL A 1 246 ? 27.395 -14.725 -0.062 1.00 96.88 246 VAL A N 1
ATOM 1991 C CA . VAL A 1 246 ? 26.467 -13.781 0.573 1.00 96.88 246 VAL A CA 1
ATOM 1992 C C . VAL A 1 246 ? 26.436 -13.976 2.081 1.00 96.88 246 VAL A C 1
ATOM 1994 O O . VAL A 1 246 ? 26.556 -15.099 2.551 1.00 96.88 246 VAL A O 1
ATOM 1997 N N . ARG A 1 247 ? 26.272 -12.904 2.855 1.00 95.75 247 ARG A N 1
ATOM 1998 C CA . ARG A 1 247 ? 26.037 -12.973 4.308 1.00 95.75 247 ARG A CA 1
ATOM 1999 C C . ARG A 1 247 ? 24.819 -12.155 4.710 1.00 95.75 247 ARG A C 1
ATOM 2001 O O . ARG A 1 247 ? 24.480 -11.188 4.031 1.00 95.75 247 ARG A O 1
ATOM 2008 N N . ALA A 1 248 ? 24.180 -12.544 5.810 1.00 95.19 248 ALA A N 1
ATOM 2009 C CA . ALA A 1 248 ? 23.069 -11.815 6.414 1.00 95.19 248 ALA A CA 1
ATOM 2010 C C . ALA A 1 248 ? 23.568 -10.884 7.524 1.00 95.19 248 ALA A C 1
ATOM 2012 O O . ALA A 1 248 ? 24.439 -11.255 8.309 1.00 95.19 248 ALA A O 1
ATOM 2013 N N . CYS A 1 249 ? 22.983 -9.699 7.624 1.00 92.06 249 CYS A N 1
ATOM 2014 C CA . CYS A 1 249 ? 23.337 -8.675 8.596 1.00 92.06 249 CYS A CA 1
ATOM 2015 C C . CYS A 1 249 ? 22.080 -8.231 9.340 1.00 92.06 249 CYS A C 1
ATOM 2017 O O . CYS A 1 249 ? 21.052 -7.977 8.718 1.00 92.06 249 CYS A O 1
ATOM 2019 N N . ASN A 1 250 ? 22.147 -8.134 10.666 1.00 88.88 250 ASN A N 1
ATOM 2020 C CA . ASN A 1 250 ? 21.138 -7.432 11.459 1.00 88.88 250 ASN A CA 1
ATOM 2021 C C . ASN A 1 250 ? 21.682 -6.059 11.889 1.00 88.88 250 ASN A C 1
ATOM 2023 O O . ASN A 1 250 ? 22.793 -5.686 11.518 1.00 88.88 250 ASN A O 1
ATOM 2027 N N . LYS A 1 251 ? 20.911 -5.306 12.680 1.00 78.06 251 LYS A N 1
ATOM 2028 C CA . LYS A 1 251 ? 21.315 -3.965 13.138 1.00 78.06 251 LYS A CA 1
ATOM 2029 C C . LYS A 1 251 ? 22.590 -3.932 13.996 1.00 78.06 251 LYS A C 1
ATOM 2031 O O . LYS A 1 251 ? 23.178 -2.870 14.119 1.00 78.06 251 LYS A O 1
ATOM 2036 N N . ALA A 1 252 ? 22.993 -5.053 14.592 1.00 73.75 252 ALA A N 1
ATOM 2037 C CA . ALA A 1 252 ? 24.119 -5.128 15.523 1.00 73.75 252 ALA A CA 1
ATOM 2038 C C . ALA A 1 252 ? 25.340 -5.874 14.959 1.00 73.75 252 ALA A C 1
ATOM 2040 O O . ALA A 1 252 ? 26.469 -5.581 15.336 1.00 73.75 252 ALA A O 1
ATOM 2041 N N . VAL A 1 253 ? 25.139 -6.878 14.100 1.00 80.62 253 VAL A N 1
ATOM 2042 C CA . VAL A 1 253 ? 26.203 -7.794 13.676 1.00 80.62 253 VAL A CA 1
ATOM 2043 C C . VAL A 1 253 ? 25.935 -8.407 12.300 1.00 80.62 253 VAL A C 1
ATOM 2045 O O . VAL A 1 253 ? 24.798 -8.709 11.922 1.00 80.62 253 VAL A O 1
ATOM 2048 N N . ALA A 1 254 ? 27.021 -8.631 11.559 1.00 87.00 254 ALA A N 1
ATOM 2049 C CA . ALA A 1 254 ? 27.033 -9.413 10.330 1.00 87.00 254 ALA A CA 1
ATOM 2050 C C . ALA A 1 254 ? 27.331 -10.886 10.640 1.00 87.00 254 ALA A C 1
ATOM 2052 O O . ALA A 1 254 ? 28.283 -11.191 11.356 1.00 87.00 254 ALA A O 1
ATOM 2053 N N . GLY A 1 255 ? 26.522 -11.789 10.092 1.00 88.44 255 GLY A N 1
ATOM 2054 C CA . GLY A 1 255 ? 26.748 -13.227 10.160 1.00 88.44 255 GLY A CA 1
ATOM 2055 C C . GLY A 1 255 ? 27.877 -13.703 9.241 1.00 88.44 255 GLY A C 1
ATOM 2056 O O . GLY A 1 255 ? 28.530 -12.922 8.540 1.00 88.44 255 GLY A O 1
ATOM 2057 N N . GLU A 1 256 ? 28.078 -15.017 9.236 1.00 93.00 256 GLU A N 1
ATOM 2058 C CA . GLU A 1 256 ? 29.029 -15.706 8.358 1.00 93.00 256 GLU A CA 1
ATOM 2059 C C . GLU A 1 256 ? 28.597 -15.653 6.881 1.00 93.00 256 GLU A C 1
ATOM 2061 O O . GLU A 1 256 ? 27.409 -15.530 6.559 1.00 93.00 256 GLU A O 1
ATOM 2066 N N . TYR A 1 257 ? 29.570 -15.769 5.971 1.00 93.56 257 TYR A N 1
ATOM 2067 C CA . TYR A 1 257 ? 29.292 -15.914 4.539 1.00 93.56 257 TYR A CA 1
ATOM 2068 C C . TYR A 1 257 ? 28.784 -17.318 4.206 1.00 93.56 257 TYR A C 1
ATOM 2070 O O . TYR A 1 257 ? 29.189 -18.308 4.811 1.00 93.56 257 TYR A O 1
ATOM 2078 N N . SER A 1 258 ? 27.941 -17.386 3.180 1.00 95.00 258 SER A N 1
ATOM 2079 C CA . SER A 1 258 ? 27.550 -18.613 2.504 1.00 95.00 258 SER A CA 1
ATOM 2080 C C . SER A 1 258 ? 28.764 -19.335 1.923 1.00 95.00 258 SER A C 1
ATOM 2082 O O . SER A 1 258 ? 29.784 -18.713 1.593 1.00 95.00 258 SER A O 1
ATOM 2084 N N . ASP A 1 259 ? 28.599 -20.629 1.656 1.00 91.38 259 ASP A N 1
ATOM 2085 C CA . ASP A 1 259 ? 29.503 -21.328 0.751 1.00 91.38 259 ASP A CA 1
ATOM 2086 C C . ASP A 1 259 ? 29.518 -20.619 -0.617 1.00 91.38 259 ASP A C 1
ATOM 2088 O O . ASP A 1 259 ? 28.462 -20.192 -1.109 1.00 91.38 259 ASP A O 1
ATOM 2092 N N . PRO A 1 260 ? 30.701 -20.423 -1.229 1.00 90.31 260 PRO A N 1
ATOM 2093 C CA . PRO A 1 260 ? 30.792 -19.687 -2.474 1.00 90.31 260 PRO A CA 1
ATOM 2094 C C . PRO A 1 260 ? 30.304 -20.529 -3.657 1.00 90.31 260 PRO A C 1
ATOM 2096 O O . PRO A 1 260 ? 30.650 -21.704 -3.787 1.00 90.31 260 PRO A O 1
ATOM 2099 N N . VAL A 1 261 ? 29.564 -19.898 -4.567 1.00 92.00 261 VAL A N 1
ATOM 2100 C CA . VAL A 1 261 ? 29.057 -20.513 -5.801 1.00 92.00 261 VAL A CA 1
ATOM 2101 C C . VAL A 1 261 ? 29.782 -19.940 -7.013 1.00 92.00 261 VAL A C 1
ATOM 2103 O O . VAL A 1 261 ? 29.982 -18.730 -7.116 1.00 92.00 261 VAL A O 1
ATOM 2106 N N . THR A 1 262 ? 30.159 -20.813 -7.947 1.00 91.75 262 THR A N 1
ATOM 2107 C CA . THR A 1 262 ? 30.799 -20.446 -9.216 1.00 91.75 262 THR A CA 1
ATOM 2108 C C . THR A 1 262 ? 29.780 -20.520 -10.355 1.00 91.75 262 THR A C 1
ATOM 2110 O O . THR A 1 262 ? 29.177 -21.567 -10.576 1.00 91.75 262 THR A O 1
ATOM 2113 N N . LEU A 1 263 ? 29.596 -19.424 -11.096 1.00 91.50 263 LEU A N 1
ATOM 2114 C CA . LEU A 1 263 ? 28.704 -19.343 -12.258 1.00 91.50 263 LEU A CA 1
ATOM 2115 C C . LEU A 1 263 ? 29.515 -19.128 -13.546 1.00 91.50 263 LEU A C 1
ATOM 2117 O O . LEU A 1 263 ? 30.454 -18.330 -13.568 1.00 91.50 263 LEU A O 1
ATOM 2121 N N . GLU A 1 264 ? 29.156 -19.831 -14.624 1.00 90.62 264 GLU A N 1
ATOM 2122 C CA . GLU A 1 264 ? 29.836 -19.744 -15.926 1.00 90.62 264 GLU A CA 1
ATOM 2123 C C . GLU A 1 264 ? 29.326 -18.556 -16.760 1.00 90.62 264 GLU A C 1
ATOM 2125 O O . GLU A 1 264 ? 28.129 -18.407 -17.009 1.00 90.62 264 GLU A O 1
ATOM 2130 N N . THR A 1 265 ? 30.246 -17.739 -17.272 1.00 89.50 265 THR A N 1
ATOM 2131 C CA . THR A 1 265 ? 29.964 -16.525 -18.049 1.00 89.50 265 THR A CA 1
ATOM 2132 C C . THR A 1 265 ? 30.407 -16.688 -19.504 1.00 89.50 265 THR A C 1
ATOM 2134 O O . THR A 1 265 ? 31.458 -16.207 -19.922 1.00 89.50 265 THR A O 1
ATOM 2137 N N . LYS A 1 266 ? 29.600 -17.395 -20.309 1.00 84.38 266 LYS A N 1
ATOM 2138 C CA . LYS A 1 266 ? 29.906 -17.684 -21.727 1.00 84.38 266 LYS A CA 1
ATOM 2139 C C . LYS A 1 266 ? 29.831 -16.438 -22.614 1.00 84.38 266 LYS A C 1
ATOM 2141 O O . LYS A 1 266 ? 28.732 -15.987 -22.919 1.00 84.38 266 LYS A O 1
ATOM 2146 N N . ALA A 1 267 ? 30.961 -15.936 -23.101 1.00 89.19 267 ALA A N 1
ATOM 2147 C CA . ALA A 1 267 ? 31.010 -14.858 -24.086 1.00 89.19 267 ALA A CA 1
ATOM 2148 C C . ALA A 1 267 ? 32.265 -14.947 -24.965 1.00 89.19 267 ALA A C 1
ATOM 2150 O O . ALA A 1 267 ? 33.307 -15.423 -24.514 1.00 89.19 267 ALA A O 1
ATOM 2151 N N . LEU A 1 268 ? 32.178 -14.453 -26.205 1.00 89.94 268 LEU A N 1
ATOM 2152 C CA . LEU A 1 268 ? 33.350 -14.309 -27.068 1.00 89.94 268 LEU A CA 1
ATOM 2153 C C . LEU A 1 268 ? 34.037 -12.976 -26.772 1.00 89.94 268 LEU A C 1
ATOM 2155 O O . LEU A 1 268 ? 33.517 -11.909 -27.107 1.00 89.94 268 LEU A O 1
ATOM 2159 N N . ASN A 1 269 ? 35.214 -13.036 -26.161 1.00 89.19 269 ASN A N 1
ATOM 2160 C CA . ASN A 1 269 ? 36.073 -11.880 -25.946 1.00 89.19 269 ASN A CA 1
ATOM 2161 C C . ASN A 1 269 ? 37.288 -11.998 -26.874 1.00 89.19 269 ASN A C 1
ATOM 2163 O O . ASN A 1 269 ? 38.040 -12.961 -26.763 1.00 89.19 269 ASN A O 1
ATOM 2167 N N . PHE A 1 270 ? 37.440 -11.052 -27.800 1.00 92.19 270 PHE A N 1
ATOM 2168 C CA . PHE A 1 270 ? 38.530 -11.011 -28.777 1.00 92.19 270 PHE A CA 1
ATOM 2169 C C . PHE A 1 270 ? 38.975 -9.565 -29.011 1.00 92.19 270 PHE A C 1
ATOM 2171 O O . PHE A 1 270 ? 38.182 -8.638 -28.798 1.00 92.19 270 PHE A O 1
ATOM 2178 N N . SER A 1 271 ? 40.209 -9.405 -29.484 1.00 93.44 271 SER A N 1
ATOM 2179 C CA . SER A 1 271 ? 40.791 -8.133 -29.918 1.00 93.44 271 SER A CA 1
ATOM 2180 C C . SER A 1 271 ? 41.126 -8.170 -31.412 1.00 93.44 271 SER A C 1
ATOM 2182 O O . SER A 1 271 ? 41.100 -9.224 -32.053 1.00 93.44 271 SER A O 1
ATOM 2184 N N . LEU A 1 272 ? 41.411 -7.013 -32.005 1.00 93.38 272 LEU A N 1
ATOM 2185 C CA . LEU A 1 272 ? 41.837 -6.920 -33.400 1.00 93.38 272 LEU A CA 1
ATOM 2186 C C . LEU A 1 272 ? 43.314 -7.310 -33.566 1.00 93.38 272 LEU A C 1
ATOM 2188 O O . LEU A 1 272 ? 44.205 -6.724 -32.954 1.00 93.38 272 LEU A O 1
ATOM 2192 N N . ASP A 1 273 ? 43.590 -8.268 -34.451 1.00 92.00 273 ASP A N 1
ATOM 2193 C CA . ASP A 1 273 ? 44.945 -8.732 -34.735 1.00 92.00 273 ASP A CA 1
ATOM 2194 C C . ASP A 1 273 ? 45.673 -7.757 -35.670 1.00 92.00 273 ASP A C 1
ATOM 2196 O O . ASP A 1 273 ? 45.598 -7.843 -36.903 1.00 92.00 273 ASP A O 1
ATOM 2200 N N . ASN A 1 274 ? 46.443 -6.844 -35.078 1.00 89.81 274 ASN A N 1
ATOM 2201 C CA . ASN A 1 274 ? 47.262 -5.879 -35.810 1.00 89.81 274 ASN A CA 1
ATOM 2202 C C . ASN A 1 274 ? 48.344 -6.528 -36.706 1.00 89.81 274 ASN A C 1
ATOM 2204 O O . ASN A 1 274 ? 48.899 -5.864 -37.584 1.00 89.81 274 ASN A O 1
ATOM 2208 N N . SER A 1 275 ? 48.677 -7.811 -36.522 1.00 89.06 275 SER A N 1
ATOM 2209 C CA . SER A 1 275 ? 49.602 -8.504 -37.427 1.00 89.06 275 SER A CA 1
ATOM 2210 C C . SER A 1 275 ? 48.957 -8.845 -38.777 1.00 89.06 275 SER A C 1
ATOM 2212 O O . SER A 1 275 ? 49.651 -8.873 -39.795 1.00 89.06 275 SER A O 1
ATOM 2214 N N . SER A 1 276 ? 47.629 -9.007 -38.802 1.00 89.25 276 SER A N 1
ATOM 2215 C CA . SER A 1 276 ? 46.838 -9.230 -40.017 1.00 89.25 276 SER A CA 1
ATOM 2216 C C . SER A 1 276 ? 46.519 -7.935 -40.780 1.00 89.25 276 SER A C 1
ATOM 2218 O O . SER A 1 276 ? 46.244 -7.977 -41.978 1.00 89.25 276 SER A O 1
ATOM 2220 N N . SER A 1 277 ? 46.579 -6.776 -40.114 1.00 91.38 277 SER A N 1
ATOM 2221 C CA . SER A 1 277 ? 46.029 -5.514 -40.620 1.00 91.38 277 SER A CA 1
ATOM 2222 C C . SER A 1 277 ? 46.722 -4.981 -41.880 1.00 91.38 277 SER A C 1
ATOM 2224 O O . SER A 1 277 ? 47.954 -4.996 -42.014 1.00 91.38 277 SER A O 1
ATOM 2226 N N . HIS A 1 278 ? 45.917 -4.452 -42.804 1.00 92.44 278 HIS A N 1
ATOM 2227 C CA . HIS A 1 278 ? 46.413 -3.678 -43.941 1.00 92.44 278 HIS A CA 1
ATOM 2228 C C . HIS A 1 278 ? 47.224 -2.454 -43.467 1.00 92.44 278 HIS A C 1
ATOM 2230 O O . HIS A 1 278 ? 46.867 -1.810 -42.487 1.00 92.44 278 HIS A O 1
ATOM 2236 N N . LEU A 1 279 ? 48.288 -2.078 -44.188 1.00 88.69 279 LEU A N 1
ATOM 2237 C CA . LEU A 1 279 ? 49.216 -0.992 -43.795 1.00 88.69 279 LEU A CA 1
ATOM 2238 C C . LEU A 1 279 ? 48.563 0.397 -43.655 1.00 88.69 279 LEU A C 1
ATOM 2240 O O . LEU A 1 279 ? 49.085 1.274 -42.978 1.00 88.69 279 LEU A O 1
ATOM 2244 N N . ASN A 1 280 ? 47.420 0.594 -44.308 1.00 90.31 280 ASN A N 1
ATOM 2245 C CA . ASN A 1 280 ? 46.592 1.803 -44.219 1.00 90.31 280 ASN A CA 1
ATOM 2246 C C . ASN A 1 280 ? 45.496 1.714 -43.145 1.00 90.31 280 ASN A C 1
ATOM 2248 O O . ASN A 1 280 ? 44.539 2.478 -43.198 1.00 90.31 280 ASN A O 1
ATOM 2252 N N . LEU A 1 281 ? 45.587 0.772 -42.208 1.00 91.44 281 LEU A N 1
ATOM 2253 C CA . LEU A 1 281 ? 44.708 0.703 -41.047 1.00 91.44 281 LEU A CA 1
ATOM 2254 C C . LEU A 1 281 ? 45.522 0.945 -39.780 1.00 91.44 281 LEU A C 1
ATOM 2256 O O . LEU A 1 281 ? 46.535 0.289 -39.544 1.00 91.44 281 LEU A O 1
ATOM 2260 N N . ARG A 1 282 ? 45.042 1.858 -38.941 1.00 91.44 282 ARG A N 1
ATOM 2261 C CA . ARG A 1 282 ? 45.467 1.988 -37.552 1.00 91.44 282 ARG A CA 1
ATOM 2262 C C . ARG A 1 282 ? 44.550 1.112 -36.708 1.00 91.44 282 ARG A C 1
ATOM 2264 O O . ARG A 1 282 ? 43.335 1.286 -36.743 1.00 91.44 282 ARG A O 1
ATOM 2271 N N . VAL A 1 283 ? 45.135 0.154 -35.998 1.00 90.88 283 VAL A N 1
ATOM 2272 C CA . VAL A 1 283 ? 44.409 -0.839 -35.200 1.00 90.88 283 VAL A CA 1
ATOM 2273 C C . VAL A 1 283 ? 44.792 -0.688 -33.734 1.00 90.88 283 VAL A C 1
ATOM 2275 O O . VAL A 1 283 ? 45.973 -0.726 -33.394 1.00 90.88 283 VAL A O 1
ATOM 2278 N N . GLU A 1 284 ? 43.775 -0.541 -32.897 1.00 89.81 284 GLU A N 1
ATOM 2279 C CA . GLU A 1 284 ? 43.814 -0.672 -31.440 1.00 89.81 284 GLU A CA 1
ATOM 2280 C C . GLU A 1 284 ? 42.997 -1.914 -31.038 1.00 89.81 284 GLU A C 1
ATOM 2282 O O . GLU A 1 284 ? 42.333 -2.517 -31.882 1.00 89.81 284 GLU A O 1
ATOM 2287 N N . ASP A 1 285 ? 43.006 -2.300 -29.759 1.00 84.69 285 ASP A N 1
ATOM 2288 C CA . ASP A 1 285 ? 42.411 -3.567 -29.295 1.00 84.69 285 ASP A CA 1
ATOM 2289 C C . ASP A 1 285 ? 40.955 -3.776 -29.757 1.00 84.69 285 ASP A C 1
ATOM 2291 O O . ASP A 1 285 ? 40.588 -4.873 -30.182 1.00 84.69 285 ASP A O 1
ATOM 2295 N N . THR A 1 286 ? 40.127 -2.726 -29.730 1.00 90.88 286 THR A N 1
ATOM 2296 C CA . THR A 1 286 ? 38.705 -2.774 -30.126 1.00 90.88 286 THR A CA 1
ATOM 2297 C C . THR A 1 286 ? 38.308 -1.703 -31.145 1.00 90.88 286 THR A C 1
ATOM 2299 O O . THR A 1 286 ? 37.116 -1.497 -31.386 1.00 90.88 286 THR A O 1
ATOM 2302 N N . CYS A 1 287 ? 39.274 -1.017 -31.762 1.00 92.56 287 CYS A N 1
ATOM 2303 C CA . CYS A 1 287 ? 39.021 0.055 -32.725 1.00 92.56 287 CYS A CA 1
ATOM 2304 C C . CYS A 1 287 ? 39.908 -0.098 -33.964 1.00 92.56 287 CYS A C 1
ATOM 2306 O O . CYS A 1 287 ? 41.084 -0.443 -33.862 1.00 92.56 287 CYS A O 1
ATOM 2308 N N . VAL A 1 288 ? 39.357 0.178 -35.144 1.00 94.38 288 VAL A N 1
ATOM 2309 C CA . VAL A 1 288 ? 40.123 0.231 -36.394 1.00 94.38 288 VAL A CA 1
ATOM 2310 C C . VAL A 1 288 ? 39.732 1.451 -37.203 1.00 94.38 288 VAL A C 1
ATOM 2312 O O . VAL A 1 288 ? 38.553 1.686 -37.456 1.00 94.38 288 VAL A O 1
ATOM 2315 N N . GLU A 1 289 ? 40.732 2.200 -37.653 1.00 92.75 289 GLU A N 1
ATOM 2316 C CA . GLU A 1 289 ? 40.560 3.428 -38.422 1.00 92.75 289 GLU A CA 1
ATOM 2317 C C . GLU A 1 289 ? 41.430 3.413 -39.676 1.00 92.75 289 GLU A C 1
ATOM 2319 O O . GLU A 1 289 ? 42.575 2.962 -39.668 1.00 92.75 289 GLU A O 1
ATOM 2324 N N . TRP A 1 290 ? 40.889 3.926 -40.774 1.00 90.88 290 TRP A N 1
ATOM 2325 C CA . TRP A 1 290 ? 41.622 4.066 -42.022 1.00 90.88 290 TRP A CA 1
ATOM 2326 C C . TRP A 1 290 ? 42.579 5.262 -41.966 1.00 90.88 290 TRP A C 1
ATOM 2328 O O . TRP A 1 290 ? 42.161 6.399 -41.747 1.00 90.88 290 TRP A O 1
ATOM 2338 N N . ASP A 1 291 ? 43.862 5.005 -42.215 1.00 87.62 291 ASP A N 1
ATOM 2339 C CA . ASP A 1 291 ? 44.925 6.003 -42.249 1.00 87.62 291 ASP A CA 1
ATOM 2340 C C . ASP A 1 291 ? 45.410 6.246 -43.699 1.00 87.62 291 ASP A C 1
ATOM 2342 O O . ASP A 1 291 ? 46.082 5.390 -44.297 1.00 87.62 291 ASP A O 1
ATOM 2346 N N . PRO A 1 292 ? 45.128 7.426 -44.288 1.00 74.38 292 PRO A N 1
ATOM 2347 C CA . PRO A 1 292 ? 45.587 7.783 -45.633 1.00 74.38 292 PRO A CA 1
ATOM 2348 C C . PRO A 1 292 ? 47.116 7.881 -45.758 1.00 74.38 292 PRO A C 1
ATOM 2350 O O . PRO A 1 292 ? 47.648 7.825 -46.869 1.00 74.38 292 PRO A O 1
ATOM 2353 N N . THR A 1 293 ? 47.836 8.040 -44.645 1.00 73.19 293 THR A N 1
ATOM 2354 C CA . THR A 1 293 ? 49.289 8.263 -44.607 1.00 73.19 293 THR A CA 1
ATOM 2355 C C . THR A 1 293 ? 50.105 7.004 -44.311 1.00 73.19 293 THR A C 1
ATOM 2357 O O . THR A 1 293 ? 51.302 6.984 -44.612 1.00 73.19 293 THR A O 1
ATOM 2360 N N . GLY A 1 294 ? 49.465 5.928 -43.833 1.00 61.59 294 GLY A N 1
ATOM 2361 C CA . GLY A 1 294 ? 50.127 4.695 -43.372 1.00 61.59 294 GLY A CA 1
ATOM 2362 C C . GLY A 1 294 ? 51.030 4.000 -44.403 1.00 61.59 294 GLY A C 1
ATOM 2363 O O . GLY A 1 294 ? 51.970 3.300 -44.038 1.00 61.59 294 GLY A O 1
ATOM 2364 N N . GLY A 1 295 ? 50.821 4.251 -45.701 1.00 57.84 295 GLY A N 1
ATOM 2365 C CA . GLY A 1 295 ? 51.638 3.692 -46.786 1.00 57.84 295 GLY A CA 1
ATOM 2366 C C . GLY A 1 295 ? 52.870 4.509 -47.211 1.00 57.84 295 GLY A C 1
ATOM 2367 O O . GLY A 1 295 ? 53.620 4.043 -48.062 1.00 57.84 295 GLY A O 1
ATOM 2368 N N . LYS A 1 296 ? 53.100 5.725 -46.686 1.00 50.12 296 LYS A N 1
ATOM 2369 C CA . LYS A 1 296 ? 54.146 6.645 -47.205 1.00 50.12 296 LYS A CA 1
ATOM 2370 C C . LYS A 1 296 ? 55.394 6.799 -46.317 1.00 50.12 296 LYS A C 1
ATOM 2372 O O . LYS A 1 296 ? 56.213 7.677 -46.570 1.00 50.12 296 LYS A O 1
ATOM 2377 N N . GLY A 1 297 ? 55.567 5.957 -45.297 1.00 46.19 297 GLY A N 1
ATOM 2378 C CA . GLY A 1 297 ? 56.571 6.169 -44.243 1.00 46.19 297 GLY A CA 1
ATOM 2379 C C . GLY A 1 297 ? 57.885 5.378 -44.306 1.00 46.19 297 GLY A C 1
ATOM 2380 O O . GLY A 1 297 ? 58.755 5.663 -43.488 1.00 46.19 297 GLY A O 1
ATOM 2381 N N . GLN A 1 298 ? 58.077 4.400 -45.205 1.00 40.62 298 GLN A N 1
ATOM 2382 C CA . GLN A 1 298 ? 59.211 3.463 -45.053 1.00 40.62 298 GLN A CA 1
ATOM 2383 C C . GLN A 1 298 ? 60.036 3.135 -46.309 1.00 40.62 298 GLN A C 1
ATOM 2385 O O . GLN A 1 298 ? 60.796 2.174 -46.293 1.00 40.62 298 GLN A O 1
ATOM 2390 N N . GLU A 1 299 ? 59.984 3.959 -47.360 1.00 37.22 299 GLU A N 1
ATOM 2391 C CA . GLU A 1 299 ? 60.892 3.832 -48.516 1.00 37.22 299 GLU A CA 1
ATOM 2392 C C . GLU A 1 299 ? 61.343 5.196 -49.064 1.00 37.22 299 GLU A C 1
ATOM 2394 O O . GLU A 1 299 ? 61.034 5.565 -50.190 1.00 37.22 299 GLU A O 1
ATOM 2399 N N . SER A 1 300 ? 62.102 5.976 -48.289 1.00 35.12 300 SER A N 1
ATOM 2400 C CA . SER A 1 300 ? 62.953 7.032 -48.872 1.00 35.12 300 SER A CA 1
ATOM 2401 C C . SER A 1 300 ? 63.888 7.651 -47.836 1.00 35.12 300 SER A C 1
ATOM 2403 O O . SER A 1 300 ? 63.454 8.477 -47.035 1.00 35.12 300 SER A O 1
ATOM 2405 N N . LYS A 1 301 ? 65.164 7.246 -47.894 1.00 32.19 301 LYS A N 1
ATOM 2406 C CA . LYS A 1 301 ? 66.420 7.899 -47.447 1.00 32.19 301 LYS A CA 1
ATOM 2407 C C . LYS A 1 301 ? 67.381 6.737 -47.156 1.00 32.19 301 LYS A C 1
ATOM 2409 O O . LYS A 1 301 ? 67.164 5.987 -46.221 1.00 32.19 301 LYS A O 1
ATOM 2414 N N . ILE A 1 302 ? 68.393 6.447 -47.972 1.00 36.56 302 ILE A N 1
ATOM 2415 C CA . ILE A 1 302 ? 69.663 7.183 -48.017 1.00 36.56 302 ILE A CA 1
ATOM 2416 C C . ILE A 1 302 ? 70.395 6.862 -49.345 1.00 36.56 302 ILE A C 1
ATOM 2418 O O . ILE A 1 302 ? 70.782 5.727 -49.606 1.00 36.56 302 ILE A O 1
ATOM 2422 N N . LYS A 1 303 ? 70.621 7.895 -50.160 1.00 30.75 303 LYS A N 1
ATOM 2423 C CA . LYS A 1 303 ? 71.666 8.070 -51.194 1.00 30.75 303 LYS A CA 1
ATOM 2424 C C . LYS A 1 303 ? 71.910 9.583 -51.179 1.00 30.75 303 LYS A C 1
ATOM 2426 O O . LYS A 1 303 ? 70.937 10.313 -51.287 1.00 30.75 303 LYS A O 1
ATOM 2431 N N . GLY A 1 304 ? 73.082 10.180 -51.027 1.00 29.11 304 GLY A N 1
ATOM 2432 C CA . GLY A 1 304 ? 74.482 9.798 -50.861 1.00 29.11 304 GLY A CA 1
ATOM 2433 C C . GLY A 1 304 ? 75.294 11.118 -50.829 1.00 29.11 304 GLY A C 1
ATOM 2434 O O . GLY A 1 304 ? 74.699 12.178 -51.024 1.00 29.11 304 GLY A O 1
ATOM 2435 N N . LYS A 1 305 ? 76.628 11.011 -50.677 1.00 28.64 305 LYS A N 1
ATOM 2436 C CA . LYS A 1 305 ? 77.692 12.054 -50.571 1.00 28.64 305 LYS A CA 1
ATOM 2437 C C . LYS A 1 305 ? 78.036 12.476 -49.130 1.00 28.64 305 LYS A C 1
ATOM 2439 O O . LYS A 1 305 ? 77.138 12.793 -48.371 1.00 28.64 305 LYS A O 1
ATOM 2444 N N . GLU A 1 306 ? 79.291 12.519 -48.672 1.00 29.06 306 GLU A N 1
ATOM 2445 C CA . GLU A 1 306 ? 80.607 12.396 -49.322 1.00 29.06 306 GLU A CA 1
ATOM 2446 C C . GLU A 1 306 ? 81.712 12.093 -48.266 1.00 29.06 306 GLU A C 1
ATOM 2448 O O . GLU A 1 306 ? 81.675 12.621 -47.163 1.00 29.06 306 GLU A O 1
ATOM 2453 N N . ASN A 1 307 ? 82.697 11.267 -48.661 1.00 28.14 307 ASN A N 1
ATOM 2454 C CA . ASN A 1 307 ? 84.156 11.351 -48.418 1.00 28.14 307 ASN A CA 1
ATOM 2455 C C . ASN A 1 307 ? 84.791 11.502 -47.007 1.00 28.14 307 ASN A C 1
ATOM 2457 O O . ASN A 1 307 ? 84.848 12.602 -46.472 1.00 28.14 307 ASN A O 1
ATOM 2461 N N . LYS A 1 308 ? 85.520 10.459 -46.542 1.00 30.09 308 LYS A N 1
ATOM 2462 C CA . LYS A 1 308 ? 87.013 10.292 -46.573 1.00 30.09 308 LYS A CA 1
ATOM 2463 C C . LYS A 1 308 ? 87.532 9.327 -45.476 1.00 30.09 308 LYS A C 1
ATOM 2465 O O . LYS A 1 308 ? 87.313 9.570 -44.300 1.00 30.09 308 LYS A O 1
ATOM 2470 N N . GLY A 1 309 ? 88.377 8.356 -45.865 1.00 27.80 309 GLY A N 1
ATOM 2471 C CA . GLY A 1 309 ? 89.629 8.067 -45.131 1.00 27.80 309 GLY A CA 1
ATOM 2472 C C . GLY A 1 309 ? 89.861 6.706 -44.436 1.00 27.80 309 GLY A C 1
ATOM 2473 O O . GLY A 1 309 ? 89.579 6.575 -43.257 1.00 27.80 309 GLY A O 1
ATOM 2474 N N . ARG A 1 310 ? 90.588 5.816 -45.142 1.00 29.92 310 ARG A N 1
ATOM 2475 C CA . ARG A 1 310 ? 91.712 4.937 -44.695 1.00 29.92 310 ARG A CA 1
ATOM 2476 C C . ARG A 1 310 ? 91.504 3.668 -43.824 1.00 29.92 310 ARG A C 1
ATOM 2478 O O . ARG A 1 310 ? 91.446 3.718 -42.607 1.00 29.92 310 ARG A O 1
ATOM 2485 N N . SER A 1 311 ? 91.583 2.522 -44.522 1.00 27.97 311 SER A N 1
ATOM 2486 C CA . SER A 1 311 ? 92.577 1.415 -44.429 1.00 27.97 311 SER A CA 1
ATOM 2487 C C . SER A 1 311 ? 93.045 0.831 -43.078 1.00 27.97 311 SER A C 1
ATOM 2489 O O . SER A 1 311 ? 93.696 1.530 -42.309 1.00 27.97 311 SER A O 1
ATOM 2491 N N . GLY A 1 312 ? 92.956 -0.508 -42.945 1.00 28.98 312 GLY A N 1
ATOM 2492 C CA . GLY A 1 312 ? 93.940 -1.324 -42.202 1.00 28.98 312 GLY A CA 1
ATOM 2493 C C . GLY A 1 312 ? 93.405 -2.557 -41.449 1.00 28.98 312 GLY A C 1
ATOM 2494 O O . GLY A 1 312 ? 93.050 -2.459 -40.285 1.00 28.98 312 GLY A O 1
ATOM 2495 N N . THR A 1 313 ? 93.396 -3.724 -42.102 1.00 27.97 313 THR A N 1
ATOM 2496 C CA . THR A 1 313 ? 93.330 -5.108 -41.542 1.00 27.97 313 THR A CA 1
ATOM 2497 C C . THR A 1 313 ? 94.569 -5.453 -40.667 1.00 27.97 313 THR A C 1
ATOM 2499 O O . THR A 1 313 ? 95.504 -4.658 -40.747 1.00 27.97 313 THR A O 1
ATOM 2502 N N . PRO A 1 314 ? 94.725 -6.612 -39.949 1.00 37.09 314 PRO A N 1
ATOM 2503 C CA . PRO A 1 314 ? 93.959 -7.883 -39.962 1.00 37.09 314 PRO A CA 1
ATOM 2504 C C . PRO A 1 314 ? 93.698 -8.589 -38.587 1.00 37.09 314 PRO A C 1
ATOM 2506 O O . PRO A 1 314 ? 94.237 -8.235 -37.544 1.00 37.09 314 PRO A O 1
ATOM 2509 N N . SER A 1 315 ? 92.873 -9.649 -38.618 1.00 26.62 315 SER A N 1
ATOM 2510 C CA . SER A 1 315 ? 92.561 -10.617 -37.535 1.00 26.62 315 SER A CA 1
ATOM 2511 C C . SER A 1 315 ? 93.716 -11.592 -37.202 1.00 26.62 315 SER A C 1
ATOM 2513 O O . SER A 1 315 ? 94.622 -11.726 -38.028 1.00 26.62 315 SER A O 1
ATOM 2515 N N . PRO A 1 316 ? 93.676 -12.356 -36.073 1.00 38.72 316 PRO A N 1
ATOM 2516 C CA . PRO A 1 316 ? 93.095 -13.720 -36.138 1.00 38.72 316 PRO A CA 1
ATOM 2517 C C . PRO A 1 316 ? 92.479 -14.342 -34.839 1.00 38.72 316 PRO A C 1
ATOM 2519 O O . PRO A 1 316 ? 92.890 -14.040 -33.728 1.00 38.72 316 PRO A O 1
ATOM 2522 N N . LYS A 1 317 ? 91.593 -15.343 -35.065 1.00 26.19 317 LYS A N 1
ATOM 2523 C CA . LYS A 1 317 ? 91.149 -16.505 -34.222 1.00 26.19 317 LYS A CA 1
ATOM 2524 C C . LYS A 1 317 ? 90.277 -16.212 -32.976 1.00 26.19 317 LYS A C 1
ATOM 2526 O O . LYS A 1 317 ? 90.766 -15.694 -31.990 1.00 26.19 317 LYS A O 1
ATOM 2531 N N . ARG A 1 318 ? 88.947 -16.424 -32.975 1.00 28.33 318 ARG A N 1
ATOM 2532 C CA . ARG A 1 318 ? 88.066 -17.625 -33.134 1.00 28.33 318 ARG A CA 1
ATOM 2533 C C . ARG A 1 318 ? 87.836 -18.410 -31.827 1.00 28.33 318 ARG A C 1
ATOM 2535 O O . ARG A 1 318 ? 88.462 -19.442 -31.639 1.00 28.33 318 ARG A O 1
ATOM 2542 N N . THR A 1 319 ? 86.823 -17.990 -31.057 1.00 26.58 319 THR A N 1
ATOM 2543 C CA . THR A 1 319 ? 85.964 -18.830 -30.186 1.00 26.58 319 THR A CA 1
ATOM 2544 C C . THR A 1 319 ? 84.666 -18.082 -29.824 1.00 26.58 319 THR A C 1
ATOM 2546 O O . THR A 1 319 ? 84.648 -17.244 -28.933 1.00 26.58 319 THR A O 1
ATOM 2549 N N . SER A 1 320 ? 83.575 -18.354 -30.549 1.00 28.58 320 SER A N 1
ATOM 2550 C CA . SER A 1 320 ? 82.170 -18.343 -30.077 1.00 28.58 320 SER A CA 1
ATOM 2551 C C . SER A 1 320 ? 81.228 -18.424 -31.285 1.00 28.58 320 SER A C 1
ATOM 2553 O O . SER A 1 320 ? 81.226 -17.555 -32.151 1.00 28.58 320 SER A O 1
ATOM 2555 N N . ILE A 1 321 ? 80.433 -19.492 -31.376 1.00 30.05 321 ILE A N 1
ATOM 2556 C CA . ILE A 1 321 ? 79.270 -19.542 -32.272 1.00 30.05 321 ILE A CA 1
ATOM 2557 C C . ILE A 1 321 ? 78.053 -19.418 -31.362 1.00 30.05 321 ILE A C 1
ATOM 2559 O O . ILE A 1 321 ? 77.548 -20.402 -30.834 1.00 30.05 321 ILE A O 1
ATOM 2563 N N . GLY A 1 322 ? 77.645 -18.170 -31.134 1.00 32.22 322 GLY A N 1
ATOM 2564 C CA . GLY A 1 322 ? 76.324 -17.836 -30.627 1.00 32.22 322 GLY A CA 1
ATOM 2565 C C . GLY A 1 322 ? 75.311 -18.008 -31.754 1.00 32.22 322 GLY A C 1
ATOM 2566 O O . GLY A 1 322 ? 75.456 -17.446 -32.840 1.00 32.22 322 GLY A O 1
ATOM 2567 N N . SER A 1 323 ? 74.306 -18.832 -31.496 1.00 31.84 323 SER A N 1
ATOM 2568 C CA . SER A 1 323 ? 73.140 -19.059 -32.338 1.00 31.84 323 SER A CA 1
ATOM 2569 C C . SER A 1 323 ? 72.411 -17.746 -32.630 1.00 31.84 323 SER A C 1
ATOM 2571 O O . SER A 1 323 ? 71.825 -17.123 -31.748 1.00 31.84 323 SER A O 1
ATOM 2573 N N . ARG A 1 324 ? 72.445 -17.351 -33.900 1.00 29.17 324 ARG A N 1
ATOM 2574 C CA . ARG A 1 324 ? 71.654 -16.283 -34.514 1.00 29.17 324 ARG A CA 1
ATOM 2575 C C . ARG A 1 324 ? 70.153 -16.511 -34.239 1.00 29.17 324 ARG A C 1
ATOM 2577 O O . ARG A 1 324 ? 69.633 -17.520 -34.718 1.00 29.17 324 ARG A O 1
ATOM 2584 N N . PRO A 1 325 ? 69.423 -15.609 -33.557 1.00 34.34 325 PRO A N 1
ATOM 2585 C CA . PRO A 1 325 ? 67.969 -15.610 -33.633 1.00 34.34 325 PRO A CA 1
ATOM 2586 C C . PRO A 1 325 ? 67.565 -15.140 -35.043 1.00 34.34 325 PRO A C 1
ATOM 2588 O O . PRO A 1 325 ? 68.168 -14.194 -35.566 1.00 34.34 325 PRO A O 1
ATOM 2591 N N . PRO A 1 326 ? 66.600 -15.791 -35.709 1.00 34.19 326 PRO A N 1
ATOM 2592 C CA . PRO A 1 326 ? 66.186 -15.405 -37.049 1.00 34.19 326 PRO A CA 1
ATOM 2593 C C . PRO A 1 326 ? 65.495 -14.038 -37.034 1.00 34.19 326 PRO A C 1
ATOM 2595 O O . PRO A 1 326 ? 64.778 -13.702 -36.095 1.00 34.19 326 PRO A O 1
ATOM 2598 N N . ALA A 1 327 ? 65.677 -13.281 -38.117 1.00 32.47 327 ALA A N 1
ATOM 2599 C CA . ALA A 1 327 ? 64.947 -12.051 -38.396 1.00 32.47 327 ALA A CA 1
ATOM 2600 C C . ALA A 1 327 ? 63.434 -12.233 -38.169 1.00 32.47 327 ALA A C 1
ATOM 2602 O O . ALA A 1 327 ? 62.845 -13.217 -38.632 1.00 32.47 327 ALA A O 1
ATOM 2603 N N . VAL A 1 328 ? 62.819 -11.274 -37.469 1.00 34.94 328 VAL A N 1
ATOM 2604 C CA . VAL A 1 328 ? 61.376 -11.230 -37.210 1.00 34.94 328 VAL A CA 1
ATOM 2605 C C . VAL A 1 328 ? 60.637 -11.224 -38.548 1.00 34.94 328 VAL A C 1
ATOM 2607 O O . VAL A 1 328 ? 60.683 -10.278 -39.330 1.00 34.94 328 VAL A O 1
ATOM 2610 N N . ARG A 1 329 ? 59.974 -12.344 -38.816 1.00 36.12 329 ARG A N 1
ATOM 2611 C CA . ARG A 1 329 ? 59.311 -12.718 -40.066 1.00 36.12 329 ARG A CA 1
ATOM 2612 C C . ARG A 1 329 ? 57.899 -12.104 -40.166 1.00 36.12 329 ARG A C 1
ATOM 2614 O O . ARG A 1 329 ? 56.980 -12.779 -40.600 1.00 36.12 329 ARG A O 1
ATOM 2621 N N . GLY A 1 330 ? 57.703 -10.856 -39.728 1.00 38.25 330 GLY A N 1
ATOM 2622 C CA . GLY A 1 330 ? 56.367 -10.277 -39.473 1.00 38.25 330 GLY A CA 1
ATOM 2623 C C . GLY A 1 330 ? 55.688 -9.545 -40.640 1.00 38.25 330 GLY A C 1
ATOM 2624 O O . GLY A 1 330 ? 54.515 -9.210 -40.552 1.00 38.25 330 GLY A O 1
ATOM 2625 N N . SER A 1 331 ? 56.386 -9.282 -41.750 1.00 49.00 331 SER A N 1
ATOM 2626 C CA . SER A 1 331 ? 55.818 -8.505 -42.871 1.00 49.00 331 SER A CA 1
ATOM 2627 C C . SER A 1 331 ? 54.953 -9.336 -43.824 1.00 49.00 331 SER A C 1
ATOM 2629 O O . SER A 1 331 ? 54.330 -8.777 -44.726 1.00 49.00 331 SER A O 1
ATOM 2631 N N . ARG A 1 332 ? 54.945 -10.668 -43.693 1.00 51.03 332 ARG A N 1
ATOM 2632 C CA . ARG A 1 332 ? 54.435 -11.533 -44.758 1.00 51.03 332 ARG A CA 1
ATOM 2633 C C . ARG A 1 332 ? 52.942 -11.827 -44.656 1.00 51.03 332 ARG A C 1
ATOM 2635 O O . ARG A 1 332 ? 52.432 -12.278 -45.669 1.00 51.03 332 ARG A O 1
ATOM 2642 N N . ASP A 1 333 ? 52.256 -11.552 -43.540 1.00 66.25 333 ASP A N 1
ATOM 2643 C CA . ASP A 1 333 ? 50.866 -11.991 -43.290 1.00 66.25 333 ASP A CA 1
ATOM 2644 C C . ASP A 1 333 ? 49.776 -10.909 -43.335 1.00 66.25 333 ASP A C 1
ATOM 2646 O O . ASP A 1 333 ? 48.600 -11.221 -43.170 1.00 66.25 333 ASP A O 1
ATOM 2650 N N . ARG A 1 334 ? 50.140 -9.667 -43.667 1.00 87.25 334 ARG A N 1
ATOM 2651 C CA . ARG A 1 334 ? 49.196 -8.549 -43.794 1.00 87.25 334 ARG A CA 1
ATOM 2652 C C . ARG A 1 334 ? 48.359 -8.629 -45.071 1.00 87.25 334 ARG A C 1
ATOM 2654 O O . ARG A 1 334 ? 48.861 -9.059 -46.115 1.00 87.25 334 ARG A O 1
ATOM 2661 N N . PHE A 1 335 ? 47.119 -8.147 -45.003 1.00 90.25 335 PHE A N 1
ATOM 2662 C CA . PHE A 1 335 ? 46.328 -7.849 -46.200 1.00 90.25 335 PHE A CA 1
ATOM 2663 C C . PHE A 1 335 ? 46.953 -6.694 -46.994 1.00 90.25 335 PHE A C 1
ATOM 2665 O O . PHE A 1 335 ? 47.554 -5.780 -46.424 1.00 90.25 335 PHE A O 1
ATOM 2672 N N . THR A 1 336 ? 46.837 -6.740 -48.321 1.00 87.06 336 THR A N 1
ATOM 2673 C CA . THR A 1 336 ? 47.450 -5.777 -49.248 1.00 87.06 336 THR A CA 1
ATOM 2674 C C . THR A 1 336 ? 46.518 -5.453 -50.423 1.00 87.06 336 THR A C 1
ATOM 2676 O O . THR A 1 336 ? 45.476 -6.083 -50.623 1.00 87.06 336 THR A O 1
ATOM 2679 N N . GLY A 1 337 ? 46.884 -4.449 -51.225 1.00 86.00 337 GLY A N 1
ATOM 2680 C CA . GLY A 1 337 ? 46.093 -4.025 -52.382 1.00 86.00 337 GLY A CA 1
ATOM 2681 C C . GLY A 1 337 ? 44.813 -3.299 -51.962 1.00 86.00 337 GLY A C 1
ATOM 2682 O O . GLY A 1 337 ? 44.856 -2.382 -51.152 1.00 86.00 337 GLY A O 1
ATOM 2683 N N . GLU A 1 338 ? 43.671 -3.698 -52.521 1.00 83.88 338 GLU A N 1
ATOM 2684 C CA . GLU A 1 338 ? 42.363 -3.114 -52.179 1.00 83.88 338 GLU A CA 1
ATOM 2685 C C . GLU A 1 338 ? 41.677 -3.811 -50.984 1.00 83.88 338 GLU A C 1
ATOM 2687 O O . GLU A 1 338 ? 40.523 -3.514 -50.673 1.00 83.88 338 GLU A O 1
ATOM 2692 N N . SER A 1 339 ? 42.341 -4.771 -50.329 1.00 88.56 339 SER A N 1
ATOM 2693 C CA . SER A 1 339 ? 41.803 -5.459 -49.149 1.00 88.56 339 SER A CA 1
ATOM 2694 C C . SER A 1 339 ? 42.193 -4.713 -47.873 1.00 88.56 339 SER A C 1
ATOM 2696 O O . SER A 1 339 ? 43.134 -5.085 -47.174 1.00 88.56 339 SER A O 1
ATOM 2698 N N . TYR A 1 340 ? 41.472 -3.633 -47.561 1.00 93.25 340 TYR A N 1
ATOM 2699 C CA . TYR A 1 340 ? 41.645 -2.864 -46.321 1.00 93.25 340 TYR A CA 1
ATOM 2700 C C . TYR A 1 340 ? 41.069 -3.617 -45.110 1.00 93.25 340 TYR A C 1
ATOM 2702 O O . TYR A 1 340 ? 40.129 -3.144 -44.473 1.00 93.25 340 TYR A O 1
ATOM 2710 N N . THR A 1 341 ? 41.590 -4.814 -44.840 1.00 94.19 341 THR A N 1
ATOM 2711 C CA . THR A 1 341 ? 41.019 -5.797 -43.910 1.00 94.19 341 THR A CA 1
ATOM 2712 C C . THR A 1 341 ? 41.878 -5.963 -42.651 1.00 94.19 341 THR A C 1
ATOM 2714 O O . THR A 1 341 ? 43.104 -5.842 -42.695 1.00 94.19 341 THR A O 1
ATOM 2717 N N . VAL A 1 342 ? 41.222 -6.268 -41.532 1.00 95.19 342 VAL A N 1
ATOM 2718 C CA . VAL A 1 342 ? 41.803 -6.765 -40.277 1.00 95.19 342 VAL A CA 1
ATOM 2719 C C . VAL A 1 342 ? 40.925 -7.902 -39.734 1.00 95.19 342 VAL A C 1
ATOM 2721 O O . VAL A 1 342 ? 39.699 -7.873 -39.890 1.00 95.19 342 VAL A O 1
ATOM 2724 N N . LEU A 1 343 ? 41.540 -8.921 -39.132 1.00 95.69 343 LEU A N 1
ATOM 2725 C CA . LEU A 1 343 ? 40.841 -10.032 -38.477 1.00 95.69 343 LEU A CA 1
ATOM 2726 C C . LEU A 1 343 ? 40.895 -9.892 -36.950 1.00 95.69 343 LEU A C 1
ATOM 2728 O O . LEU A 1 343 ? 41.763 -9.209 -36.412 1.00 95.69 343 LEU A O 1
ATOM 2732 N N . GLY A 1 344 ? 39.970 -10.548 -36.254 1.00 95.19 344 GLY A N 1
ATOM 2733 C CA . GLY A 1 344 ? 40.086 -10.787 -34.816 1.00 95.19 344 GLY A CA 1
ATOM 2734 C C . GLY A 1 344 ? 41.221 -11.766 -34.492 1.00 95.19 344 GLY A C 1
ATOM 2735 O O . GLY A 1 344 ? 41.637 -12.546 -35.347 1.00 95.19 344 GLY A O 1
ATOM 2736 N N . ASP A 1 345 ? 41.704 -11.740 -33.254 1.00 93.19 345 ASP A N 1
ATOM 2737 C CA . ASP A 1 345 ? 42.782 -12.605 -32.753 1.00 93.19 345 ASP A CA 1
ATOM 2738 C C . ASP A 1 345 ? 42.310 -13.989 -32.273 1.00 93.19 345 ASP A C 1
ATOM 2740 O O . ASP A 1 345 ? 43.108 -14.921 -32.150 1.00 93.19 345 ASP A O 1
ATOM 2744 N N . THR A 1 346 ? 41.007 -14.139 -32.034 1.00 93.19 346 THR A N 1
ATOM 2745 C CA . THR A 1 346 ? 40.404 -15.333 -31.437 1.00 93.19 346 THR A CA 1
ATOM 2746 C C . THR A 1 346 ? 39.502 -16.041 -32.443 1.00 93.19 346 THR A C 1
ATOM 2748 O O . THR A 1 346 ? 38.532 -15.466 -32.944 1.00 93.19 346 THR A O 1
ATOM 2751 N N . ALA A 1 347 ? 39.814 -17.306 -32.734 1.00 94.12 347 ALA A N 1
ATOM 2752 C CA . ALA A 1 347 ? 39.039 -18.136 -33.650 1.00 94.12 347 ALA A CA 1
ATOM 2753 C C . ALA A 1 347 ? 37.787 -18.716 -32.978 1.00 94.12 347 ALA A C 1
ATOM 2755 O O . ALA A 1 347 ? 37.822 -19.165 -31.834 1.00 94.12 347 ALA A O 1
ATOM 2756 N N . ILE A 1 348 ? 36.687 -18.745 -33.726 1.00 94.69 348 ILE A N 1
ATOM 2757 C CA . ILE A 1 348 ? 35.455 -19.439 -33.363 1.00 94.69 348 ILE A CA 1
ATOM 2758 C C . ILE A 1 348 ? 35.529 -20.851 -33.947 1.00 94.69 348 ILE A C 1
ATOM 2760 O O . ILE A 1 348 ? 35.541 -21.025 -35.169 1.00 94.69 348 ILE A O 1
ATOM 2764 N N . GLU A 1 349 ? 35.584 -21.846 -33.062 1.00 94.06 349 GLU A N 1
ATOM 2765 C CA . GLU A 1 349 ? 35.754 -23.265 -33.416 1.00 94.06 349 GLU A CA 1
ATOM 2766 C C . GLU A 1 349 ? 34.536 -24.136 -33.075 1.00 94.06 349 GLU A C 1
ATOM 2768 O O . GLU A 1 349 ? 34.440 -25.266 -33.541 1.00 94.06 349 GLU A O 1
ATOM 2773 N N . SER A 1 350 ? 33.633 -23.637 -32.229 1.00 92.44 350 SER A N 1
ATOM 2774 C CA . SER A 1 350 ? 32.398 -24.311 -31.805 1.00 92.44 350 SER A CA 1
ATOM 2775 C C . SER A 1 350 ? 31.464 -23.319 -31.117 1.00 92.44 350 SER A C 1
ATOM 2777 O O . SER A 1 350 ? 31.898 -22.239 -30.708 1.00 92.44 350 SER A O 1
ATOM 2779 N N . GLY A 1 351 ? 30.197 -23.685 -30.948 1.00 91.62 351 GLY A N 1
ATOM 2780 C CA . GLY A 1 351 ? 29.215 -22.940 -30.170 1.00 91.62 351 GLY A CA 1
ATOM 2781 C C . GLY A 1 351 ? 28.635 -21.704 -30.857 1.00 91.62 351 GLY A C 1
ATOM 2782 O O . GLY A 1 351 ? 28.793 -21.467 -32.056 1.00 91.62 351 GLY A O 1
ATOM 2783 N N . GLN A 1 352 ? 27.934 -20.910 -30.048 1.00 93.31 352 GLN A N 1
ATOM 2784 C CA . GLN A 1 352 ? 27.203 -19.717 -30.464 1.00 93.31 352 GLN A CA 1
ATOM 2785 C C . GLN A 1 352 ? 27.830 -18.464 -29.858 1.00 93.31 352 GLN A C 1
ATOM 2787 O O . GLN A 1 352 ? 27.994 -18.374 -28.640 1.00 93.31 352 GLN A O 1
ATOM 2792 N N . HIS A 1 353 ? 28.118 -17.476 -30.701 1.00 94.19 353 HIS A N 1
ATOM 2793 C CA . HIS A 1 353 ? 28.851 -16.268 -30.329 1.00 94.19 353 HIS A CA 1
ATOM 2794 C C . HIS A 1 353 ? 28.168 -15.018 -30.863 1.00 94.19 353 HIS A C 1
ATOM 2796 O O . HIS A 1 353 ? 27.526 -15.052 -31.914 1.00 94.19 353 HIS A O 1
ATOM 2802 N N . TYR A 1 354 ? 28.314 -13.906 -30.144 1.00 94.88 354 TYR A N 1
ATOM 2803 C CA . TYR A 1 354 ? 27.740 -12.625 -30.536 1.00 94.88 354 TYR A CA 1
ATOM 2804 C C . TYR A 1 354 ? 28.676 -11.464 -30.196 1.00 94.88 354 TYR A C 1
ATOM 2806 O O . TYR A 1 354 ? 29.289 -11.447 -29.130 1.00 94.88 354 TYR A O 1
ATOM 2814 N N . TRP A 1 355 ? 28.775 -10.490 -31.096 1.00 95.81 355 TRP A N 1
ATOM 2815 C CA . TRP A 1 355 ? 29.482 -9.225 -30.876 1.00 95.81 355 TRP A CA 1
ATOM 2816 C C . TRP A 1 355 ? 28.780 -8.095 -31.623 1.00 95.81 355 TRP A C 1
ATOM 2818 O O . TRP A 1 355 ? 27.994 -8.336 -32.539 1.00 95.81 355 TRP A O 1
ATOM 2828 N N . GLU A 1 356 ? 29.055 -6.850 -31.241 1.00 96.06 356 GLU A N 1
ATOM 2829 C CA . GLU A 1 356 ? 28.462 -5.684 -31.901 1.00 96.06 356 GLU A CA 1
ATOM 2830 C C . GLU A 1 356 ? 29.528 -4.754 -32.471 1.00 96.06 356 GLU A C 1
ATOM 2832 O O . GLU A 1 356 ? 30.621 -4.617 -31.920 1.00 96.06 356 GLU A O 1
ATOM 2837 N N . VAL A 1 357 ? 29.190 -4.095 -33.577 1.00 96.69 357 VAL A N 1
ATOM 2838 C CA . VAL A 1 357 ? 30.077 -3.194 -34.313 1.00 96.69 357 VAL A CA 1
ATOM 2839 C C . VAL A 1 357 ? 29.372 -1.872 -34.546 1.00 96.69 357 VAL A C 1
ATOM 2841 O O . VAL A 1 357 ? 28.266 -1.840 -35.086 1.00 96.69 357 VAL A O 1
ATOM 2844 N N . LYS A 1 358 ? 30.018 -0.775 -34.157 1.00 96.12 358 LYS A N 1
ATOM 2845 C CA . LYS A 1 358 ? 29.537 0.586 -34.384 1.00 96.12 358 LYS A CA 1
ATOM 2846 C C . LYS A 1 358 ? 30.439 1.290 -35.390 1.00 96.12 358 LYS A C 1
ATOM 2848 O O . LYS A 1 358 ? 31.656 1.316 -35.224 1.00 96.12 358 LYS A O 1
ATOM 2853 N N . ALA A 1 359 ? 29.841 1.890 -36.414 1.00 92.38 359 ALA A N 1
ATOM 2854 C CA . ALA A 1 359 ? 30.574 2.742 -37.342 1.00 92.38 359 ALA A CA 1
ATOM 2855 C C . ALA A 1 359 ? 30.791 4.140 -36.745 1.00 92.38 359 ALA A C 1
ATOM 2857 O O . ALA A 1 359 ? 29.895 4.708 -36.115 1.00 92.38 359 ALA A O 1
ATOM 2858 N N . GLN A 1 360 ? 31.979 4.710 -36.945 1.00 89.25 360 GLN A N 1
ATOM 2859 C CA . GLN A 1 360 ? 32.258 6.102 -36.591 1.00 89.25 360 GLN A CA 1
ATOM 2860 C C . GLN A 1 360 ? 31.512 7.066 -37.532 1.00 89.25 360 GLN A C 1
ATOM 2862 O O . GLN A 1 360 ? 31.152 6.708 -38.655 1.00 89.25 360 GLN A O 1
ATOM 2867 N N . LYS A 1 361 ? 31.260 8.302 -37.076 1.00 80.00 361 LYS A N 1
ATOM 2868 C CA . LYS A 1 361 ? 30.384 9.275 -37.768 1.00 80.00 361 LYS A CA 1
ATOM 2869 C C . LYS A 1 361 ? 30.839 9.633 -39.188 1.00 80.00 361 LYS A C 1
ATOM 2871 O O . LYS A 1 361 ? 30.018 10.018 -40.015 1.00 80.00 361 LYS A O 1
ATOM 2876 N N . ASP A 1 362 ? 32.129 9.543 -39.465 1.00 82.19 362 ASP A N 1
ATOM 2877 C CA . ASP A 1 362 ? 32.755 9.871 -40.743 1.00 82.19 362 ASP A CA 1
ATOM 2878 C C . ASP A 1 362 ? 32.973 8.648 -41.651 1.00 82.19 362 ASP A C 1
ATOM 2880 O O . ASP A 1 362 ? 33.416 8.818 -42.789 1.00 82.19 362 ASP A O 1
ATOM 2884 N N . CYS A 1 363 ? 32.602 7.443 -41.197 1.00 87.50 363 CYS A N 1
ATOM 2885 C CA . CYS A 1 363 ? 32.802 6.196 -41.927 1.00 87.50 363 CYS A CA 1
ATOM 2886 C C . CYS A 1 363 ? 32.009 6.150 -43.239 1.00 87.50 363 CYS A C 1
ATOM 2888 O O . CYS A 1 363 ? 30.776 6.212 -43.266 1.00 87.50 363 CYS A O 1
ATOM 2890 N N . LYS A 1 364 ? 32.742 6.050 -44.351 1.00 87.44 364 LYS A N 1
ATOM 2891 C CA . LYS A 1 364 ? 32.209 6.079 -45.715 1.00 87.44 364 LYS A CA 1
ATOM 2892 C C . LYS A 1 364 ? 31.955 4.693 -46.273 1.00 87.44 364 LYS A C 1
ATOM 2894 O O . LYS A 1 364 ? 30.968 4.528 -46.978 1.00 87.44 364 LYS A O 1
ATOM 2899 N N . SER A 1 365 ? 32.805 3.708 -45.998 1.00 91.94 365 SER A N 1
ATOM 2900 C CA . SER A 1 365 ? 32.607 2.344 -46.487 1.00 91.94 365 SER A CA 1
ATOM 2901 C C . SER A 1 365 ? 33.227 1.328 -45.545 1.00 91.94 365 SER A C 1
ATOM 2903 O O . SER A 1 365 ? 34.382 1.461 -45.139 1.00 91.94 365 SER A O 1
ATOM 2905 N N . TYR A 1 366 ? 32.469 0.292 -45.204 1.00 95.00 366 TYR A N 1
ATOM 2906 C CA . TYR A 1 366 ? 32.966 -0.774 -44.351 1.00 95.00 366 TYR A CA 1
ATOM 2907 C C . TYR A 1 366 ? 32.265 -2.107 -44.616 1.00 95.00 366 TYR A C 1
ATOM 2909 O O . TYR A 1 366 ? 31.191 -2.174 -45.215 1.00 95.00 366 TYR A O 1
ATOM 2917 N N . SER A 1 367 ? 32.900 -3.201 -44.199 1.00 96.06 367 SER A N 1
ATOM 2918 C CA . SER A 1 367 ? 32.307 -4.539 -44.198 1.00 96.06 367 SER A CA 1
ATOM 2919 C C . SER A 1 367 ? 32.561 -5.236 -42.873 1.00 96.06 367 SER A C 1
ATOM 2921 O O . SER A 1 367 ? 33.661 -5.147 -42.333 1.00 96.06 367 SER A O 1
ATOM 2923 N N . VAL A 1 368 ? 31.550 -5.946 -42.381 1.00 97.50 368 VAL A N 1
ATOM 2924 C CA . VAL A 1 368 ? 31.589 -6.686 -41.116 1.00 97.50 368 VAL A CA 1
ATOM 2925 C C . VAL A 1 368 ? 31.124 -8.109 -41.369 1.00 97.50 368 VAL A C 1
ATOM 2927 O O . VAL A 1 368 ? 30.101 -8.319 -42.021 1.00 97.50 368 VAL A O 1
ATOM 2930 N N . GLY A 1 369 ? 31.847 -9.092 -40.846 1.00 97.06 369 GLY A N 1
ATOM 2931 C CA . GLY A 1 369 ? 31.422 -10.482 -40.911 1.00 97.06 369 GLY A CA 1
ATOM 2932 C C . GLY A 1 369 ? 32.458 -11.441 -40.356 1.00 97.06 369 GLY A C 1
ATOM 2933 O O . GLY A 1 369 ? 33.103 -11.139 -39.355 1.00 97.06 369 GLY A O 1
ATOM 2934 N N . VAL A 1 370 ? 32.608 -12.594 -41.004 1.00 97.62 370 VAL A N 1
ATOM 2935 C CA . VAL A 1 370 ? 33.592 -13.617 -40.630 1.00 97.62 370 VAL A CA 1
ATOM 2936 C C . VAL A 1 370 ? 34.348 -14.133 -41.848 1.00 97.62 370 VAL A C 1
ATOM 2938 O O . VAL A 1 370 ? 33.834 -14.133 -42.972 1.00 97.62 370 VAL A O 1
ATOM 2941 N N . ALA A 1 371 ? 35.572 -14.600 -41.625 1.00 96.62 371 ALA A N 1
ATOM 2942 C CA . ALA A 1 371 ? 36.412 -15.204 -42.648 1.00 96.62 371 ALA A CA 1
ATOM 2943 C C . ALA A 1 371 ? 37.193 -16.396 -42.096 1.00 96.62 371 ALA A C 1
ATOM 2945 O O . ALA A 1 371 ? 37.516 -16.456 -40.911 1.00 96.62 371 ALA A O 1
ATOM 2946 N N . TYR A 1 372 ? 37.543 -17.337 -42.968 1.00 95.44 372 TYR A N 1
ATOM 2947 C CA . TYR A 1 372 ? 38.558 -18.326 -42.627 1.00 95.44 372 TYR A CA 1
ATOM 2948 C C . TYR A 1 372 ? 39.930 -17.665 -42.534 1.00 95.44 372 TYR A C 1
ATOM 2950 O O . TYR A 1 372 ? 40.250 -16.750 -43.295 1.00 95.44 372 TYR A O 1
ATOM 2958 N N . LYS A 1 373 ? 40.791 -18.212 -41.672 1.00 89.12 373 LYS A N 1
ATOM 2959 C CA . LYS A 1 373 ? 42.197 -17.792 -41.564 1.00 89.12 373 LYS A CA 1
ATOM 2960 C C . LYS A 1 373 ? 42.962 -17.905 -42.892 1.00 89.12 373 LYS A C 1
ATOM 2962 O O . LYS A 1 373 ? 43.956 -17.221 -43.093 1.00 89.12 373 LYS A O 1
ATOM 2967 N N . THR A 1 374 ? 42.494 -18.753 -43.811 1.00 88.62 374 THR A N 1
ATOM 2968 C CA . THR A 1 374 ? 43.076 -18.952 -45.146 1.00 88.62 374 THR A CA 1
ATOM 2969 C C . THR A 1 374 ? 42.618 -17.927 -46.192 1.00 88.62 374 THR A C 1
ATOM 2971 O O . THR A 1 374 ? 42.863 -18.145 -47.378 1.00 88.62 374 THR A O 1
ATOM 2974 N N . LEU A 1 375 ? 41.910 -16.855 -45.812 1.00 91.06 375 LEU A N 1
ATOM 2975 C CA . LEU A 1 375 ? 41.537 -15.778 -46.736 1.00 91.06 375 LEU A CA 1
ATOM 2976 C C . LEU A 1 375 ? 42.794 -15.186 -47.401 1.00 91.06 375 LEU A C 1
ATOM 2978 O O . LEU A 1 375 ? 43.779 -14.881 -46.726 1.00 91.06 375 LEU A O 1
ATOM 2982 N N . GLY A 1 376 ? 42.779 -15.045 -48.729 1.00 88.94 376 GLY A N 1
ATOM 2983 C CA . GLY A 1 376 ? 43.920 -14.521 -49.470 1.00 88.94 376 GLY A CA 1
ATOM 2984 C C . GLY A 1 376 ? 44.178 -13.047 -49.159 1.00 88.94 376 GLY A C 1
ATOM 2985 O O . GLY A 1 376 ? 43.262 -12.259 -48.950 1.00 88.94 376 GLY A O 1
ATOM 2986 N N . LYS A 1 377 ? 45.451 -12.644 -49.173 1.00 88.81 377 LYS A N 1
ATOM 2987 C CA . LYS A 1 377 ? 45.892 -11.294 -48.759 1.00 88.81 377 LYS A CA 1
ATOM 2988 C C . LYS A 1 377 ? 45.387 -10.167 -49.663 1.00 88.81 377 LYS A C 1
ATOM 2990 O O . LYS A 1 377 ? 45.306 -9.029 -49.218 1.00 88.81 377 LYS A O 1
ATOM 2995 N N . PHE A 1 378 ? 45.041 -10.494 -50.906 1.00 89.75 378 PHE A N 1
ATOM 2996 C CA . PHE A 1 378 ? 44.477 -9.567 -51.890 1.00 89.75 378 PHE A CA 1
ATOM 2997 C C . PHE A 1 378 ? 42.946 -9.669 -51.985 1.00 89.75 378 PHE A C 1
ATOM 2999 O O . PHE A 1 378 ? 42.316 -8.880 -52.691 1.00 89.75 378 PHE A O 1
ATOM 3006 N N . ASP A 1 379 ? 42.337 -10.632 -51.286 1.00 91.25 379 ASP A N 1
ATOM 3007 C CA . ASP A 1 379 ? 40.906 -10.893 -51.362 1.00 91.25 379 ASP A CA 1
ATOM 3008 C C . ASP A 1 379 ? 40.150 -9.957 -50.419 1.00 91.25 379 ASP A C 1
ATOM 3010 O O . ASP A 1 379 ? 40.470 -9.840 -49.236 1.00 91.25 379 ASP A O 1
ATOM 3014 N N . GLN A 1 380 ? 39.119 -9.291 -50.937 1.00 93.00 380 GLN A N 1
ATOM 3015 C CA . GLN A 1 380 ? 38.207 -8.484 -50.125 1.00 93.00 380 GLN A CA 1
ATOM 3016 C C . GLN A 1 380 ? 37.133 -9.375 -49.492 1.00 93.00 380 GLN A C 1
ATOM 3018 O O . GLN A 1 380 ? 36.681 -10.350 -50.104 1.00 93.00 380 GLN A O 1
ATOM 3023 N N . LEU A 1 381 ? 36.660 -8.996 -48.301 1.00 93.94 381 LEU A N 1
ATOM 3024 C CA . LEU A 1 381 ? 35.568 -9.705 -47.632 1.00 93.94 381 LEU A CA 1
ATOM 3025 C C . LEU A 1 381 ? 34.329 -9.816 -48.540 1.00 93.94 381 LEU A C 1
ATOM 3027 O O . LEU A 1 381 ? 33.868 -8.836 -49.127 1.00 93.94 381 LEU A O 1
ATOM 3031 N N . GLY A 1 382 ? 33.798 -11.034 -48.655 1.00 93.25 382 GLY A N 1
ATOM 3032 C CA . GLY A 1 382 ? 32.618 -11.375 -49.449 1.00 93.25 382 GLY A CA 1
ATOM 3033 C C . GLY A 1 382 ? 32.886 -11.670 -50.933 1.00 93.25 382 GLY A C 1
ATOM 3034 O O . GLY A 1 382 ? 31.971 -12.124 -51.625 1.00 93.25 382 GLY A O 1
ATOM 3035 N N . LYS A 1 383 ? 34.111 -11.462 -51.446 1.00 93.50 383 LYS A N 1
ATOM 3036 C CA . LYS A 1 383 ? 34.463 -11.786 -52.847 1.00 93.50 383 LYS A CA 1
ATOM 3037 C C . LYS A 1 383 ? 34.800 -13.262 -53.072 1.00 93.50 383 LYS A C 1
ATOM 3039 O O . LYS A 1 383 ? 34.646 -13.749 -54.185 1.00 93.50 383 LYS A O 1
ATOM 3044 N N . THR A 1 384 ? 35.203 -13.986 -52.033 1.00 93.56 384 THR A N 1
ATOM 3045 C CA . THR A 1 384 ? 35.577 -15.409 -52.102 1.00 93.56 384 THR A CA 1
ATOM 3046 C C . THR A 1 384 ? 34.579 -16.293 -51.358 1.00 93.56 384 THR A C 1
ATOM 3048 O O . THR A 1 384 ? 33.731 -15.813 -50.603 1.00 93.56 384 THR A O 1
ATOM 3051 N N . ASN A 1 385 ? 34.686 -17.610 -51.538 1.00 93.00 385 ASN A N 1
ATOM 3052 C CA . ASN A 1 385 ? 33.933 -18.597 -50.757 1.00 93.00 385 ASN A CA 1
ATOM 3053 C C . ASN A 1 385 ? 34.461 -18.782 -49.317 1.00 93.00 385 ASN A C 1
ATOM 3055 O O . ASN A 1 385 ? 33.905 -19.581 -48.570 1.00 93.00 385 ASN A O 1
ATOM 3059 N N . THR A 1 386 ? 35.516 -18.060 -48.927 1.00 94.56 386 THR A N 1
ATOM 3060 C CA . THR A 1 386 ? 36.159 -18.140 -47.605 1.00 94.56 386 THR A CA 1
ATOM 3061 C C . THR A 1 386 ? 35.770 -16.996 -46.667 1.00 94.56 386 THR A C 1
ATOM 3063 O O . THR A 1 386 ? 36.323 -16.890 -45.573 1.00 94.56 386 THR A O 1
ATOM 3066 N N . SER A 1 387 ? 34.840 -16.126 -47.076 1.00 96.44 387 SER A N 1
ATOM 3067 C CA . SER A 1 387 ? 34.359 -15.003 -46.266 1.00 96.44 387 SER A CA 1
ATOM 3068 C C . SER A 1 387 ? 32.867 -14.723 -46.475 1.00 96.44 387 SER A C 1
ATOM 3070 O O . SER A 1 387 ? 32.319 -14.921 -47.565 1.00 96.44 387 SER A O 1
ATOM 3072 N N . TRP A 1 388 ? 32.213 -14.251 -45.414 1.00 97.81 388 TRP A N 1
ATOM 3073 C CA . TRP A 1 388 ? 30.802 -13.861 -45.377 1.00 97.81 388 TRP A CA 1
ATOM 3074 C C . TRP A 1 388 ? 30.695 -12.524 -44.662 1.00 97.81 388 TRP A C 1
ATOM 3076 O O . TRP A 1 388 ? 31.176 -12.403 -43.537 1.00 97.81 388 TRP A O 1
ATOM 3086 N N . CYS A 1 389 ? 30.079 -11.521 -45.282 1.00 97.62 389 CYS A N 1
ATOM 3087 C CA . CYS A 1 389 ? 29.951 -10.208 -44.659 1.00 97.62 389 CYS A CA 1
ATOM 3088 C C . CYS A 1 389 ? 28.696 -9.454 -45.093 1.00 97.62 389 CYS A C 1
ATOM 3090 O O . CYS A 1 389 ? 28.086 -9.733 -46.127 1.00 97.62 389 CYS A O 1
ATOM 3092 N N . ILE A 1 390 ? 28.349 -8.450 -44.298 1.00 97.00 390 ILE A N 1
ATOM 3093 C CA . ILE A 1 390 ? 27.548 -7.313 -44.726 1.00 97.00 390 ILE A CA 1
ATOM 3094 C C . ILE A 1 390 ? 28.492 -6.181 -45.131 1.00 97.00 390 ILE A C 1
ATOM 3096 O O . ILE A 1 390 ? 29.531 -5.970 -44.508 1.00 97.00 390 ILE A O 1
ATOM 3100 N N . HIS A 1 391 ? 28.111 -5.449 -46.170 1.00 95.69 391 HIS A N 1
ATOM 3101 C CA . HIS A 1 391 ? 28.835 -4.325 -46.734 1.00 95.69 391 HIS A CA 1
ATOM 3102 C C . HIS A 1 391 ? 27.958 -3.073 -46.742 1.00 95.69 391 HIS A C 1
ATOM 3104 O O . HIS A 1 391 ? 26.820 -3.114 -47.218 1.00 95.69 391 HIS A O 1
ATOM 3110 N N . VAL A 1 392 ? 28.520 -1.967 -46.262 1.00 94.19 392 VAL A N 1
ATOM 3111 C CA . VAL A 1 392 ? 27.905 -0.639 -46.210 1.00 94.19 392 VAL A CA 1
ATOM 3112 C C . VAL A 1 392 ? 28.793 0.333 -46.980 1.00 94.19 392 VAL A C 1
ATOM 3114 O O . VAL A 1 392 ? 30.000 0.371 -46.755 1.00 94.19 392 VAL A O 1
ATOM 3117 N N . ASN A 1 393 ? 28.200 1.142 -47.854 1.00 91.06 393 ASN A N 1
ATOM 3118 C CA . ASN A 1 393 ? 28.867 2.248 -48.541 1.00 91.06 393 ASN A CA 1
ATOM 3119 C C . ASN A 1 393 ? 27.944 3.469 -48.532 1.00 91.06 393 ASN A C 1
ATOM 3121 O O . ASN A 1 393 ? 26.797 3.343 -48.939 1.00 91.06 393 ASN A O 1
ATOM 3125 N N . ASN A 1 394 ? 28.459 4.617 -48.094 1.00 84.25 394 ASN A N 1
ATOM 3126 C CA . ASN A 1 394 ? 27.765 5.893 -47.911 1.00 84.25 394 ASN A CA 1
ATOM 3127 C C . ASN A 1 394 ? 28.444 7.051 -48.682 1.00 84.25 394 ASN A C 1
ATOM 3129 O O . ASN A 1 394 ? 28.206 8.220 -48.379 1.00 84.25 394 ASN A O 1
ATOM 3133 N N . TRP A 1 395 ? 29.367 6.767 -49.612 1.00 73.94 395 TRP A N 1
ATOM 3134 C CA . TRP A 1 395 ? 30.212 7.805 -50.225 1.00 73.94 395 TRP A CA 1
ATOM 3135 C C . TRP A 1 395 ? 29.587 8.509 -51.441 1.00 73.94 395 TRP A C 1
ATOM 3137 O O . TRP A 1 395 ? 29.643 9.732 -51.530 1.00 73.94 395 TRP A O 1
ATOM 3147 N N . LEU A 1 396 ? 29.000 7.751 -52.375 1.00 69.94 396 LEU A N 1
ATOM 3148 C CA . LEU A 1 396 ? 28.412 8.273 -53.627 1.00 69.94 396 LEU A CA 1
ATOM 3149 C C . LEU A 1 396 ? 27.013 7.706 -53.899 1.00 69.94 396 LEU A C 1
ATOM 3151 O O . LEU A 1 396 ? 26.134 8.412 -54.384 1.00 69.94 396 LEU A O 1
ATOM 3155 N N . GLN A 1 397 ? 26.809 6.431 -53.574 1.00 74.31 397 GLN A N 1
ATOM 3156 C CA . GLN A 1 397 ? 25.514 5.760 -53.563 1.00 74.31 397 GLN A CA 1
ATOM 3157 C C . GLN A 1 397 ? 25.418 4.983 -52.255 1.00 74.31 397 GLN A C 1
ATOM 3159 O O . GLN A 1 397 ? 26.342 4.237 -51.926 1.00 74.31 397 GLN A O 1
ATOM 3164 N N . ASN A 1 398 ? 24.317 5.161 -51.525 1.00 82.50 398 ASN A N 1
ATOM 3165 C CA . ASN A 1 398 ? 24.077 4.408 -50.302 1.00 82.50 398 ASN A CA 1
ATOM 3166 C C . ASN A 1 398 ? 23.762 2.957 -50.677 1.00 82.50 398 ASN A C 1
ATOM 3168 O O . ASN A 1 398 ? 22.679 2.672 -51.184 1.00 82.50 398 ASN A O 1
ATOM 3172 N N . THR A 1 399 ? 24.710 2.047 -50.458 1.00 88.81 399 THR A N 1
ATOM 3173 C CA . THR A 1 399 ? 24.510 0.614 -50.704 1.00 88.81 399 THR A CA 1
ATOM 3174 C C . THR A 1 399 ? 24.621 -0.159 -49.406 1.00 88.81 399 THR A C 1
ATOM 3176 O O . THR A 1 399 ? 25.642 -0.065 -48.720 1.00 88.81 399 THR A O 1
ATOM 3179 N N . PHE A 1 400 ? 23.610 -0.976 -49.125 1.00 94.81 400 PHE A N 1
ATOM 3180 C CA . PHE A 1 400 ? 23.623 -1.942 -48.039 1.00 94.81 400 PHE A CA 1
ATOM 3181 C C . PHE A 1 400 ? 23.400 -3.338 -48.609 1.00 94.81 400 PHE A C 1
ATOM 3183 O O . PHE A 1 400 ? 22.400 -3.579 -49.284 1.00 94.81 400 PHE A O 1
ATOM 3190 N N . ALA A 1 401 ? 24.362 -4.244 -48.430 1.00 96.19 401 ALA A N 1
ATOM 3191 C CA . ALA A 1 401 ? 24.309 -5.545 -49.087 1.00 96.19 401 ALA A CA 1
ATOM 3192 C C . ALA A 1 401 ? 25.000 -6.657 -48.298 1.00 96.19 401 ALA A C 1
ATOM 3194 O O . ALA A 1 401 ? 26.069 -6.457 -47.731 1.00 96.19 401 ALA A O 1
ATOM 3195 N N . ALA A 1 402 ? 24.442 -7.861 -48.360 1.00 97.12 402 ALA A N 1
ATOM 3196 C CA . ALA A 1 402 ? 25.114 -9.084 -47.945 1.00 97.12 402 ALA A CA 1
ATOM 3197 C C . ALA A 1 402 ? 25.994 -9.618 -49.089 1.00 97.12 402 ALA A C 1
ATOM 3199 O O . ALA A 1 402 ? 25.555 -9.678 -50.243 1.00 97.12 402 ALA A O 1
ATOM 3200 N N . LYS A 1 403 ? 27.240 -10.001 -48.784 1.00 97.06 403 LYS A N 1
ATOM 3201 C CA . LYS A 1 403 ? 28.233 -10.476 -49.757 1.00 97.06 403 LYS A CA 1
ATOM 3202 C C . LYS A 1 403 ? 28.853 -11.811 -49.340 1.00 97.06 403 LYS A C 1
ATOM 3204 O O . LYS A 1 403 ? 29.302 -11.977 -48.207 1.00 97.06 403 LYS A O 1
ATOM 3209 N N . HIS A 1 404 ? 28.906 -12.746 -50.284 1.00 96.75 404 HIS A N 1
ATOM 3210 C CA . HIS A 1 404 ? 29.615 -14.020 -50.155 1.00 96.75 404 HIS A CA 1
ATOM 3211 C C . HIS A 1 404 ? 29.901 -14.609 -51.541 1.00 96.75 404 HIS A C 1
ATOM 3213 O O . HIS A 1 404 ? 29.008 -14.640 -52.389 1.00 96.75 404 HIS A O 1
ATOM 3219 N N . ASN A 1 405 ? 31.110 -15.133 -51.764 1.00 95.38 405 ASN A N 1
ATOM 3220 C CA . ASN A 1 405 ? 31.498 -15.805 -53.007 1.00 95.38 405 ASN A CA 1
ATOM 3221 C C . ASN A 1 405 ? 31.184 -14.989 -54.274 1.00 95.38 405 ASN A C 1
ATOM 3223 O O . ASN A 1 405 ? 30.592 -15.493 -55.230 1.00 95.38 405 ASN A O 1
ATOM 3227 N N . ASN A 1 406 ? 31.510 -13.693 -54.231 1.00 92.12 406 ASN A N 1
ATOM 3228 C CA . ASN A 1 406 ? 31.260 -12.719 -55.296 1.00 92.12 406 ASN A CA 1
ATOM 3229 C C . ASN A 1 406 ? 29.769 -12.507 -55.636 1.00 92.12 406 ASN A C 1
ATOM 3231 O O . ASN A 1 406 ? 29.438 -11.837 -56.613 1.00 92.12 406 ASN A O 1
ATOM 3235 N N . LYS A 1 407 ? 28.852 -13.051 -54.827 1.00 94.12 407 LYS A N 1
ATOM 3236 C CA . LYS A 1 407 ? 27.414 -12.786 -54.906 1.00 94.12 407 LYS A CA 1
ATOM 3237 C C . LYS A 1 407 ? 27.071 -11.643 -53.966 1.00 94.12 407 LYS A C 1
ATOM 3239 O O . LYS A 1 407 ? 27.489 -11.639 -52.809 1.00 94.12 407 LYS A O 1
ATOM 3244 N N . VAL A 1 408 ? 26.287 -10.696 -54.468 1.00 94.38 408 VAL A N 1
ATOM 3245 C CA . VAL A 1 408 ? 25.834 -9.518 -53.726 1.00 94.38 408 VAL A CA 1
ATOM 3246 C C . VAL A 1 408 ? 24.314 -9.542 -53.669 1.00 94.38 408 VAL A C 1
ATOM 3248 O O . VAL A 1 408 ? 23.653 -9.605 -54.705 1.00 94.38 408 VAL A O 1
ATOM 3251 N N . LYS A 1 409 ? 23.756 -9.486 -52.462 1.00 95.38 409 LYS A N 1
ATOM 3252 C CA . LYS A 1 409 ? 22.321 -9.339 -52.222 1.00 95.38 409 LYS A CA 1
ATOM 3253 C C . LYS A 1 409 ? 22.085 -7.989 -51.558 1.00 95.38 409 LYS A C 1
ATOM 3255 O O . LYS A 1 409 ? 22.484 -7.804 -50.413 1.00 95.38 409 LYS A O 1
ATOM 3260 N N . ALA A 1 410 ? 21.466 -7.056 -52.280 1.00 94.44 410 ALA A N 1
ATOM 3261 C CA . ALA A 1 410 ? 21.032 -5.787 -51.703 1.00 94.44 410 ALA A CA 1
ATOM 3262 C C . ALA A 1 410 ? 20.008 -6.036 -50.584 1.00 94.44 410 ALA A C 1
ATOM 3264 O O . ALA A 1 410 ? 19.178 -6.946 -50.695 1.00 94.44 410 ALA A O 1
ATOM 3265 N N . LEU A 1 411 ? 20.121 -5.260 -49.509 1.00 93.31 411 LEU A N 1
ATOM 3266 C CA . LEU A 1 411 ? 19.250 -5.306 -48.344 1.00 93.31 411 LEU A CA 1
ATOM 3267 C C . LEU A 1 411 ? 18.374 -4.053 -48.347 1.00 93.31 411 LEU A C 1
ATOM 3269 O O . LEU A 1 411 ? 18.883 -2.940 -48.226 1.00 93.31 411 LEU A O 1
ATOM 3273 N N . ASP A 1 412 ? 17.062 -4.247 -48.460 1.00 86.25 412 ASP A N 1
ATOM 3274 C CA . ASP A 1 412 ? 16.070 -3.167 -48.536 1.00 86.25 412 ASP A CA 1
ATOM 3275 C C . ASP A 1 412 ? 15.668 -2.675 -47.132 1.00 86.25 412 ASP A C 1
ATOM 3277 O O . ASP A 1 412 ? 14.494 -2.617 -46.775 1.00 86.25 412 ASP A O 1
ATOM 3281 N N . VAL A 1 413 ? 16.663 -2.370 -46.297 1.00 86.75 413 VAL A N 1
ATOM 3282 C CA . VAL A 1 413 ? 16.492 -1.867 -44.926 1.00 86.75 413 VAL A CA 1
ATOM 3283 C C . VAL A 1 413 ? 17.493 -0.748 -44.650 1.00 86.75 413 VAL A C 1
ATOM 3285 O O . VAL A 1 413 ? 18.567 -0.686 -45.250 1.00 86.75 413 VAL A O 1
ATOM 3288 N N . THR A 1 414 ? 17.153 0.157 -43.737 1.00 88.12 414 THR A N 1
ATOM 3289 C CA . THR A 1 414 ? 18.055 1.239 -43.327 1.00 88.12 414 THR A CA 1
ATOM 3290 C C . THR A 1 414 ? 19.263 0.683 -42.581 1.00 88.12 414 THR A C 1
ATOM 3292 O O . THR A 1 414 ? 19.111 -0.178 -41.716 1.00 88.12 414 THR A O 1
ATOM 3295 N N . VAL A 1 415 ? 20.456 1.201 -42.881 1.00 89.19 415 VAL A N 1
ATOM 3296 C CA . VAL A 1 415 ? 21.684 0.824 -42.167 1.00 89.19 415 VAL A CA 1
ATOM 3297 C C . VAL A 1 415 ? 21.546 1.233 -40.694 1.00 89.19 415 VAL A C 1
ATOM 3299 O O . VAL A 1 415 ? 21.359 2.423 -40.426 1.00 89.19 415 VAL A O 1
ATOM 3302 N N . PRO A 1 416 ? 21.627 0.294 -39.738 1.00 91.75 416 PRO A N 1
ATOM 3303 C CA . PRO A 1 416 ? 21.517 0.627 -38.324 1.00 91.75 416 PRO A CA 1
ATOM 3304 C C . PRO A 1 416 ? 22.789 1.316 -37.817 1.00 91.75 416 PRO A C 1
ATOM 3306 O O . PRO A 1 416 ? 23.876 1.140 -38.369 1.00 91.75 416 PRO A O 1
ATOM 3309 N N . GLU A 1 417 ? 22.672 2.070 -36.720 1.00 90.62 417 GLU A N 1
ATOM 3310 C CA . GLU A 1 417 ? 23.824 2.724 -36.075 1.00 90.62 417 GLU A CA 1
ATOM 3311 C C . GLU A 1 417 ? 24.853 1.698 -35.568 1.00 90.62 417 GLU A C 1
ATOM 3313 O O . GLU A 1 417 ? 26.061 1.948 -35.575 1.00 90.62 417 GLU A O 1
ATOM 3318 N N . LYS A 1 418 ? 24.367 0.533 -35.127 1.00 95.06 418 LYS A N 1
ATOM 3319 C CA . LYS A 1 418 ? 25.186 -0.557 -34.613 1.00 95.06 418 LYS A CA 1
ATOM 3320 C C . LYS A 1 418 ? 24.687 -1.893 -35.165 1.00 95.06 418 LYS A C 1
ATOM 3322 O O . LYS A 1 418 ? 23.497 -2.192 -35.101 1.00 95.06 418 LYS A O 1
ATOM 3327 N N . ILE A 1 419 ? 25.605 -2.696 -35.693 1.00 96.75 419 ILE A N 1
ATOM 3328 C CA . ILE A 1 419 ? 25.320 -4.014 -36.267 1.00 96.75 419 ILE A CA 1
ATOM 3329 C C . ILE A 1 419 ? 25.728 -5.087 -35.261 1.00 96.75 419 ILE A C 1
ATOM 3331 O O . ILE A 1 419 ? 26.883 -5.147 -34.843 1.00 96.75 419 ILE A O 1
ATOM 3335 N N . GLY A 1 420 ? 24.782 -5.940 -34.885 1.00 96.81 420 GLY A N 1
ATOM 3336 C CA . GLY A 1 420 ? 25.029 -7.166 -34.139 1.00 96.81 420 GLY A CA 1
ATOM 3337 C C . GLY A 1 420 ? 25.386 -8.306 -35.082 1.00 96.81 420 GLY A C 1
ATOM 3338 O O . GLY A 1 420 ? 24.716 -8.501 -36.094 1.00 96.81 420 GLY A O 1
ATOM 3339 N N . VAL A 1 421 ? 26.421 -9.071 -34.754 1.00 97.31 421 VAL A N 1
ATOM 3340 C CA . VAL A 1 421 ? 26.850 -10.243 -35.518 1.00 97.31 421 VAL A CA 1
ATOM 3341 C C . VAL A 1 421 ? 26.704 -11.468 -34.636 1.00 97.31 421 VAL A C 1
ATOM 3343 O O . VAL A 1 421 ? 27.296 -11.539 -33.565 1.00 97.31 421 VAL A O 1
ATOM 3346 N N . PHE A 1 422 ? 25.907 -12.426 -35.091 1.00 96.75 422 PHE A N 1
ATOM 3347 C CA . PHE A 1 422 ? 25.677 -13.708 -34.444 1.00 96.75 422 PHE A CA 1
ATOM 3348 C C . PHE A 1 422 ? 26.277 -14.821 -35.295 1.00 96.75 422 PHE A C 1
ATOM 3350 O O . PHE A 1 422 ? 25.910 -14.971 -36.461 1.00 96.75 422 PHE A O 1
ATOM 3357 N N . CYS A 1 423 ? 27.166 -15.614 -34.708 1.00 95.81 423 CYS A N 1
ATOM 3358 C CA . CYS A 1 423 ? 27.762 -16.780 -35.344 1.00 95.81 423 CYS A CA 1
ATOM 3359 C C . CYS A 1 423 ? 27.350 -18.032 -34.569 1.00 95.81 423 CYS A C 1
ATOM 3361 O O . CYS A 1 423 ? 27.771 -18.213 -33.428 1.00 95.81 423 CYS A O 1
ATOM 3363 N N . ASP A 1 424 ? 26.534 -18.880 -35.187 1.00 94.88 424 ASP A N 1
ATOM 3364 C CA . ASP A 1 424 ? 26.286 -20.247 -34.740 1.00 94.88 424 ASP A CA 1
ATOM 3365 C C . ASP A 1 424 ? 27.186 -21.179 -35.549 1.00 94.88 424 ASP A C 1
ATOM 3367 O O . ASP A 1 424 ? 26.882 -21.525 -36.697 1.00 94.88 424 ASP A O 1
ATOM 3371 N N . PHE A 1 425 ? 28.337 -21.528 -34.974 1.00 93.81 425 PHE A N 1
ATOM 3372 C CA . PHE A 1 425 ? 29.317 -22.359 -35.660 1.00 93.81 425 PHE A CA 1
ATOM 3373 C C . PHE A 1 425 ? 28.780 -23.776 -35.875 1.00 93.81 425 PHE A C 1
ATOM 3375 O O . PHE A 1 425 ? 28.846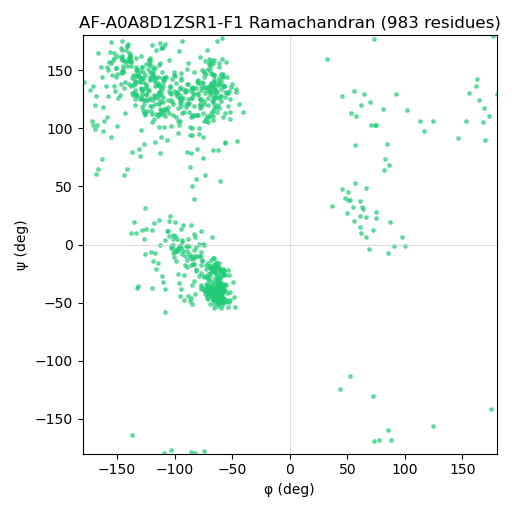 -24.303 -36.987 1.00 93.81 425 PHE A O 1
ATOM 3382 N N . ASP A 1 426 ? 28.195 -24.360 -34.827 1.00 92.50 426 ASP A N 1
ATOM 3383 C CA . ASP A 1 426 ? 27.706 -25.740 -34.831 1.00 92.50 426 ASP A CA 1
ATOM 3384 C C . ASP A 1 426 ? 26.433 -25.883 -35.680 1.00 92.50 426 ASP A C 1
ATOM 3386 O O . ASP A 1 426 ? 26.281 -26.848 -36.432 1.00 92.50 426 ASP A O 1
ATOM 3390 N N . GLY A 1 427 ? 25.534 -24.897 -35.600 1.00 90.69 427 GLY A N 1
ATOM 3391 C CA . GLY A 1 427 ? 24.305 -24.818 -36.391 1.00 90.69 427 GLY A CA 1
ATOM 3392 C C . GLY A 1 427 ? 24.511 -24.351 -37.835 1.00 90.69 427 GLY A C 1
ATOM 3393 O O . GLY A 1 427 ? 23.583 -24.433 -38.643 1.00 90.69 427 GLY A O 1
ATOM 3394 N N . GLY A 1 428 ? 25.714 -23.882 -38.186 1.00 93.50 428 GLY A N 1
ATOM 3395 C CA . GLY A 1 428 ? 26.053 -23.445 -39.538 1.00 93.50 428 GLY A CA 1
ATOM 3396 C C . GLY A 1 428 ? 25.295 -22.191 -39.978 1.00 93.50 428 GLY A C 1
ATOM 3397 O O . GLY A 1 428 ? 24.696 -22.152 -41.061 1.00 93.50 428 GLY A O 1
ATOM 3398 N N . GLN A 1 429 ? 25.285 -21.164 -39.131 1.00 94.38 429 GLN A N 1
ATOM 3399 C CA . GLN A 1 429 ? 24.559 -19.931 -39.399 1.00 94.38 429 GLN A CA 1
ATOM 3400 C C . GLN A 1 429 ? 25.370 -18.688 -39.022 1.00 94.38 429 GLN A C 1
ATOM 3402 O O . GLN A 1 429 ? 25.965 -18.613 -37.951 1.00 94.38 429 GLN A O 1
ATOM 3407 N N . LEU A 1 430 ? 25.344 -17.677 -39.891 1.00 97.00 430 LEU A N 1
ATOM 3408 C CA . LEU A 1 430 ? 25.841 -16.333 -39.599 1.00 97.00 430 LEU A CA 1
ATOM 3409 C C . LEU A 1 430 ? 24.727 -15.322 -39.836 1.00 97.00 430 LEU A C 1
ATOM 3411 O O . LEU A 1 430 ? 24.309 -15.122 -40.976 1.00 97.00 430 LEU A O 1
ATOM 3415 N N . SER A 1 431 ? 24.284 -14.659 -38.779 1.00 96.69 431 SER A N 1
ATOM 3416 C CA . SER A 1 431 ? 23.162 -13.725 -38.823 1.00 96.69 431 SER A CA 1
ATOM 3417 C C . SER A 1 431 ? 23.587 -12.335 -38.368 1.00 96.69 431 SER A C 1
ATOM 3419 O O . SER A 1 431 ? 24.401 -12.178 -37.460 1.00 96.69 431 SER A O 1
ATOM 3421 N N . PHE A 1 432 ? 23.018 -11.319 -39.003 1.00 97.31 432 PHE A N 1
ATOM 3422 C CA . PHE A 1 432 ? 23.280 -9.914 -38.727 1.00 97.31 432 PHE A CA 1
ATOM 3423 C C . PHE A 1 432 ? 22.003 -9.247 -38.248 1.00 97.31 432 PHE A C 1
ATOM 3425 O O . PHE A 1 432 ? 20.948 -9.448 -38.846 1.00 97.31 432 PHE A O 1
ATOM 3432 N N . TYR A 1 433 ? 22.108 -8.433 -37.206 1.00 95.50 433 TYR A N 1
ATOM 3433 C CA . TYR A 1 433 ? 20.980 -7.777 -36.556 1.00 95.50 433 TYR A CA 1
ATOM 3434 C C . TYR A 1 433 ? 21.229 -6.281 -36.428 1.00 95.50 433 TYR A C 1
ATOM 3436 O O . TYR A 1 433 ? 22.374 -5.843 -36.305 1.00 95.50 433 TYR A O 1
ATOM 3444 N N . ASP A 1 434 ? 20.163 -5.491 -36.393 1.00 94.31 434 ASP A N 1
ATOM 3445 C CA . ASP A 1 434 ? 20.235 -4.188 -35.745 1.00 94.31 434 ASP A CA 1
ATOM 3446 C C . ASP A 1 434 ? 20.449 -4.440 -34.250 1.00 94.31 434 ASP A C 1
ATOM 3448 O O . ASP A 1 434 ? 19.628 -5.068 -33.580 1.00 94.31 434 ASP A O 1
ATOM 3452 N N . ALA A 1 435 ? 21.584 -3.991 -33.722 1.00 92.44 435 ALA A N 1
ATOM 3453 C CA . ALA A 1 435 ? 21.946 -4.245 -32.339 1.00 92.44 435 ALA A CA 1
ATOM 3454 C C . ALA A 1 435 ? 21.010 -3.555 -31.334 1.00 92.44 435 ALA A C 1
ATOM 3456 O O . ALA A 1 435 ? 20.934 -4.003 -30.194 1.00 92.44 435 ALA A O 1
ATOM 3457 N N . ASN A 1 436 ? 20.288 -2.500 -31.713 1.00 91.31 436 ASN A N 1
ATOM 3458 C CA . ASN A 1 436 ? 19.376 -1.819 -30.795 1.00 91.31 436 ASN A CA 1
ATOM 3459 C C . ASN A 1 436 ? 18.006 -2.507 -30.762 1.00 91.31 436 ASN A C 1
ATOM 3461 O O . ASN A 1 436 ? 17.517 -2.852 -29.691 1.00 91.31 436 ASN A O 1
ATOM 3465 N N . SER A 1 437 ? 17.406 -2.745 -31.931 1.00 90.69 437 SER A N 1
ATOM 3466 C CA . SER A 1 437 ? 16.071 -3.356 -32.042 1.00 90.69 437 SER A CA 1
ATOM 3467 C C . SER A 1 437 ? 16.078 -4.889 -32.010 1.00 90.69 437 SER A C 1
ATOM 3469 O O . SER A 1 437 ? 15.024 -5.508 -31.889 1.00 90.69 437 SER A O 1
ATOM 3471 N N . LYS A 1 438 ? 17.256 -5.514 -32.152 1.00 90.75 438 LYS A N 1
ATOM 3472 C CA . LYS A 1 438 ? 17.446 -6.957 -32.394 1.00 90.75 438 LYS A CA 1
ATOM 3473 C C . LYS A 1 438 ? 16.693 -7.474 -33.629 1.00 90.75 438 LYS A C 1
ATOM 3475 O O . LYS A 1 438 ? 16.487 -8.679 -33.765 1.00 90.75 438 LYS A O 1
ATOM 3480 N N . GLN A 1 439 ? 16.322 -6.590 -34.559 1.00 91.00 439 GLN A N 1
ATOM 3481 C CA . GLN A 1 439 ? 15.716 -6.967 -35.833 1.00 91.00 439 GLN A CA 1
ATOM 3482 C C . GLN A 1 439 ? 16.749 -7.664 -36.726 1.00 91.00 439 GLN A C 1
ATOM 3484 O O . GLN A 1 439 ? 17.853 -7.155 -36.917 1.00 91.00 439 GLN A O 1
ATOM 3489 N N . LEU A 1 440 ? 16.390 -8.818 -37.296 1.00 93.50 440 LEU A N 1
ATOM 3490 C CA . LEU A 1 440 ? 17.233 -9.530 -38.257 1.00 93.50 440 LEU A CA 1
ATOM 3491 C C . LEU A 1 440 ? 17.380 -8.708 -39.548 1.00 93.50 440 LEU A C 1
ATOM 3493 O O . LEU A 1 440 ? 16.389 -8.355 -40.183 1.00 93.50 440 LEU A O 1
ATOM 3497 N N . LEU A 1 441 ? 18.623 -8.441 -39.947 1.00 94.38 441 LEU A N 1
ATOM 3498 C CA . LEU A 1 441 ? 18.977 -7.764 -41.199 1.00 94.38 441 LEU A CA 1
ATOM 3499 C C . LEU A 1 441 ? 19.200 -8.778 -42.321 1.00 94.38 441 LEU A C 1
ATOM 3501 O O . LEU A 1 441 ? 18.705 -8.606 -43.432 1.00 94.38 441 LEU A O 1
ATOM 3505 N N . TYR A 1 442 ? 19.979 -9.828 -42.042 1.00 95.44 442 TYR A N 1
ATOM 3506 C CA . TYR A 1 442 ? 20.287 -10.885 -43.002 1.00 95.44 442 TYR A CA 1
ATOM 3507 C C . TYR A 1 442 ? 20.856 -12.126 -42.309 1.00 95.44 442 TYR A C 1
ATOM 3509 O O . TYR A 1 442 ? 21.512 -12.008 -41.276 1.00 95.44 442 TYR A O 1
ATOM 3517 N N . SER A 1 443 ? 20.674 -13.306 -42.908 1.00 95.88 443 SER A N 1
ATOM 3518 C CA . SER A 1 443 ? 21.274 -14.556 -42.436 1.00 95.88 443 SER A CA 1
ATOM 3519 C C . SER A 1 443 ? 21.887 -15.364 -43.581 1.00 95.88 443 SER A C 1
ATOM 3521 O O . SER A 1 443 ? 21.263 -15.584 -44.621 1.00 95.88 443 SER A O 1
ATOM 3523 N N . PHE A 1 444 ? 23.116 -15.833 -43.380 1.00 96.44 444 PHE A N 1
ATOM 3524 C CA . PHE A 1 444 ? 23.750 -16.857 -44.195 1.00 96.44 444 PHE A CA 1
ATOM 3525 C C . PHE A 1 444 ? 23.566 -18.217 -43.527 1.00 96.44 444 PHE A C 1
ATOM 3527 O O . PHE A 1 444 ? 23.985 -18.418 -42.389 1.00 96.44 444 PHE A O 1
ATOM 3534 N N . LYS A 1 445 ? 23.021 -19.178 -44.274 1.00 94.25 445 LYS A N 1
ATOM 3535 C CA . LYS A 1 445 ? 23.074 -20.598 -43.915 1.00 94.25 445 LYS A CA 1
ATOM 3536 C C . LYS A 1 445 ? 24.289 -21.213 -44.601 1.00 94.25 445 LYS A C 1
ATOM 3538 O O . LYS A 1 445 ? 24.349 -21.244 -45.831 1.00 94.25 445 LYS A O 1
ATOM 3543 N N . THR A 1 446 ? 25.280 -21.638 -43.824 1.00 88.88 446 THR A N 1
ATOM 3544 C CA . THR A 1 446 ? 26.545 -22.169 -44.338 1.00 88.88 446 THR A CA 1
ATOM 3545 C C . THR A 1 446 ? 27.160 -23.153 -43.357 1.00 88.88 446 THR A C 1
ATOM 3547 O O . THR A 1 446 ? 27.223 -22.898 -42.163 1.00 88.88 446 THR A O 1
ATOM 3550 N N . LYS A 1 447 ? 27.671 -24.277 -43.856 1.00 89.88 447 LYS A N 1
ATOM 3551 C CA . LYS A 1 447 ? 28.446 -25.190 -43.020 1.00 89.88 447 LYS A CA 1
ATOM 3552 C C . LYS A 1 447 ? 29.890 -24.707 -42.980 1.00 89.88 447 LYS A C 1
ATOM 3554 O O . LYS A 1 447 ? 30.590 -24.798 -43.990 1.00 89.88 447 LYS A O 1
ATOM 3559 N N . PHE A 1 448 ? 30.332 -24.208 -41.831 1.00 92.81 448 PHE A N 1
ATOM 3560 C CA . PHE A 1 448 ? 31.731 -23.841 -41.650 1.00 92.81 448 PHE A CA 1
ATOM 3561 C C . PHE A 1 448 ? 32.606 -25.099 -41.694 1.00 92.81 448 PHE A C 1
ATOM 3563 O O . PHE A 1 448 ? 32.349 -26.090 -41.016 1.00 92.81 448 PHE A O 1
ATOM 3570 N N . THR A 1 449 ? 33.621 -25.083 -42.553 1.00 91.56 449 THR A N 1
ATOM 3571 C CA . THR A 1 449 ? 34.549 -26.205 -42.775 1.00 91.56 449 THR A CA 1
ATOM 3572 C C . THR A 1 449 ? 35.879 -26.016 -42.051 1.00 91.56 449 THR A C 1
ATOM 3574 O O . THR A 1 449 ? 36.702 -26.923 -42.035 1.00 91.56 449 THR A O 1
ATOM 3577 N N . GLN A 1 450 ? 36.118 -24.818 -41.518 1.00 93.50 450 GLN A N 1
ATOM 3578 C CA . GLN A 1 450 ? 37.313 -24.417 -40.781 1.00 93.50 450 GLN A CA 1
ATOM 3579 C C . GLN A 1 450 ? 36.901 -23.415 -39.690 1.00 93.50 450 GLN A C 1
ATOM 3581 O O . GLN A 1 450 ? 35.851 -22.780 -39.843 1.00 93.50 450 GLN A O 1
ATOM 3586 N N . PRO A 1 451 ? 37.718 -23.224 -38.638 1.00 95.25 451 PRO A N 1
ATOM 3587 C CA . PRO A 1 451 ? 37.537 -22.126 -37.697 1.00 95.25 451 PRO A CA 1
ATOM 3588 C C . PRO A 1 451 ? 37.387 -20.779 -38.406 1.00 95.25 451 PRO A C 1
ATOM 3590 O O . PRO A 1 451 ? 38.111 -20.485 -39.367 1.00 95.25 451 PRO A O 1
ATOM 3593 N N . VAL A 1 452 ? 36.456 -19.958 -37.927 1.00 96.25 452 VAL A N 1
ATOM 3594 C CA . VAL A 1 452 ? 36.201 -18.623 -38.481 1.00 96.25 452 VAL A CA 1
ATOM 3595 C C . VAL A 1 452 ? 36.695 -17.540 -37.536 1.00 96.25 452 VAL A C 1
ATOM 3597 O O . VAL A 1 452 ? 36.603 -17.666 -36.320 1.00 96.25 452 VAL A O 1
ATOM 3600 N N . LEU A 1 453 ? 37.208 -16.457 -38.105 1.00 96.56 453 LEU A N 1
ATOM 3601 C CA . LEU A 1 453 ? 37.624 -15.258 -37.389 1.00 96.56 453 LEU A CA 1
ATOM 3602 C C . LEU A 1 453 ? 36.648 -14.124 -37.714 1.00 96.56 453 LEU A C 1
ATOM 3604 O O . LEU A 1 453 ? 36.260 -13.993 -38.882 1.00 96.56 453 LEU A O 1
ATOM 3608 N N . PRO A 1 454 ? 36.267 -13.281 -36.737 1.00 97.19 454 PRO A N 1
ATOM 3609 C CA . PRO A 1 454 ? 35.636 -11.998 -37.026 1.00 97.19 454 PRO A CA 1
ATOM 3610 C C . PRO A 1 454 ? 36.500 -11.202 -38.013 1.00 97.19 454 PRO A C 1
ATOM 3612 O O . PRO A 1 454 ? 37.715 -11.118 -37.847 1.00 97.19 454 PRO A O 1
ATOM 3615 N N . GLY A 1 455 ? 35.891 -10.657 -39.063 1.00 96.25 455 GLY A N 1
ATOM 3616 C CA . GLY A 1 455 ? 36.590 -9.949 -40.132 1.00 96.25 455 GLY A CA 1
ATOM 3617 C C . GLY A 1 455 ? 35.979 -8.583 -40.401 1.00 96.25 455 GLY A C 1
ATOM 3618 O O . GLY A 1 455 ? 34.756 -8.452 -40.523 1.00 96.25 455 GLY A O 1
ATOM 3619 N N . PHE A 1 456 ? 36.843 -7.578 -40.534 1.00 96.75 456 PHE A N 1
ATOM 3620 C CA . PHE A 1 456 ? 36.454 -6.181 -40.695 1.00 96.75 456 PHE A CA 1
ATOM 3621 C C . PHE A 1 456 ? 37.236 -5.553 -41.842 1.00 96.75 456 PHE A C 1
ATOM 3623 O O . PHE A 1 456 ? 38.461 -5.626 -41.868 1.00 96.75 456 PHE A O 1
ATOM 3630 N N . MET A 1 457 ? 36.535 -4.928 -42.785 1.00 95.12 457 MET A N 1
ATOM 3631 C CA . MET A 1 457 ? 37.150 -4.165 -43.871 1.00 95.12 457 MET A CA 1
ATOM 3632 C C . MET A 1 457 ? 36.714 -2.708 -43.762 1.00 95.12 457 MET A C 1
ATOM 3634 O O . MET A 1 457 ? 35.514 -2.462 -43.669 1.00 95.12 457 MET A O 1
ATOM 3638 N N . VAL A 1 458 ? 37.645 -1.754 -43.775 1.00 93.69 458 VAL A N 1
ATOM 3639 C CA . VAL A 1 458 ? 37.344 -0.329 -43.547 1.00 93.69 458 VAL A CA 1
ATOM 3640 C C . VAL A 1 458 ? 38.026 0.543 -44.589 1.00 93.69 458 VAL A C 1
ATOM 3642 O O . VAL A 1 458 ? 39.233 0.460 -44.794 1.00 93.69 458 VAL A O 1
ATOM 3645 N N . TRP A 1 459 ? 37.252 1.414 -45.229 1.00 87.69 459 TRP A N 1
ATOM 3646 C CA . TRP A 1 459 ? 37.752 2.381 -46.193 1.00 87.69 459 TRP A CA 1
ATOM 3647 C C . TRP A 1 459 ? 37.135 3.756 -45.926 1.00 87.69 459 TRP A C 1
ATOM 3649 O O . TRP A 1 459 ? 35.915 3.918 -45.976 1.00 87.69 459 TRP A O 1
ATOM 3659 N N . CYS A 1 460 ? 37.996 4.741 -45.644 1.00 85.06 460 CYS A N 1
ATOM 3660 C CA . CYS A 1 460 ? 37.627 6.104 -45.249 1.00 85.06 460 CYS A CA 1
ATOM 3661 C C . CYS A 1 460 ? 36.727 6.161 -43.991 1.00 85.06 460 CYS A C 1
ATOM 3663 O O . CYS A 1 460 ? 35.506 6.241 -44.101 1.00 85.06 460 CYS A O 1
ATOM 3665 N N . GLY A 1 461 ? 37.347 6.160 -42.804 1.00 88.94 461 GLY A N 1
ATOM 3666 C CA . GLY A 1 461 ? 36.724 6.283 -41.471 1.00 88.94 461 GLY A CA 1
ATOM 3667 C C . GLY A 1 461 ? 37.086 5.111 -40.553 1.00 88.94 461 GLY A C 1
ATOM 3668 O O . GLY A 1 461 ? 38.106 4.465 -40.793 1.00 88.94 461 GLY A O 1
ATOM 3669 N N . GLY A 1 462 ? 36.270 4.815 -39.534 1.00 92.75 462 GLY A N 1
ATOM 3670 C CA . GLY A 1 462 ? 36.586 3.768 -38.552 1.00 92.75 462 GLY A CA 1
ATOM 3671 C C . GLY A 1 462 ? 35.408 2.989 -37.968 1.00 92.75 462 GLY A C 1
ATOM 3672 O O . GLY A 1 462 ? 34.242 3.351 -38.151 1.00 92.75 462 GLY A O 1
ATOM 3673 N N . LEU A 1 463 ? 35.732 1.906 -37.258 1.00 95.56 463 LEU A N 1
ATOM 3674 C CA . LEU A 1 463 ? 34.807 1.016 -36.550 1.00 95.56 463 LEU A CA 1
ATOM 3675 C C . LEU A 1 463 ? 35.245 0.830 -35.095 1.00 95.56 463 LEU A C 1
ATOM 3677 O O . LEU A 1 463 ? 36.434 0.675 -34.827 1.00 95.56 463 LEU A O 1
ATOM 3681 N N . SER A 1 464 ? 34.277 0.743 -34.182 1.00 95.50 464 SER A N 1
ATOM 3682 C CA . SER A 1 464 ? 34.489 0.310 -32.799 1.00 95.50 464 SER A CA 1
ATOM 3683 C C . SER A 1 464 ? 33.714 -0.970 -32.480 1.00 95.50 464 SER A C 1
ATOM 3685 O O . SER A 1 464 ? 32.588 -1.175 -32.948 1.00 95.50 464 SER A O 1
ATOM 3687 N N . LEU A 1 465 ? 34.335 -1.849 -31.693 1.00 94.50 465 LEU A N 1
ATOM 3688 C CA . LEU A 1 465 ? 33.836 -3.183 -31.368 1.00 94.50 465 LEU A CA 1
ATOM 3689 C C . LEU A 1 465 ? 33.385 -3.282 -29.911 1.00 94.50 465 LEU A C 1
ATOM 3691 O O . LEU A 1 465 ? 34.036 -2.764 -29.005 1.00 94.50 465 LEU A O 1
ATOM 3695 N N . ASN A 1 466 ? 32.300 -4.021 -29.689 1.00 93.12 466 ASN A N 1
ATOM 3696 C CA . ASN A 1 466 ? 31.841 -4.428 -28.367 1.00 93.12 466 ASN A CA 1
ATOM 3697 C C . ASN A 1 466 ? 31.857 -5.963 -28.263 1.00 93.12 466 ASN A C 1
ATOM 3699 O O . ASN A 1 466 ? 31.045 -6.643 -28.898 1.00 93.12 466 ASN A O 1
ATOM 3703 N N . THR A 1 467 ? 32.809 -6.492 -27.489 1.00 92.12 467 THR A N 1
ATOM 3704 C CA . THR A 1 467 ? 33.088 -7.928 -27.295 1.00 92.12 467 THR A CA 1
ATOM 3705 C C . THR A 1 467 ? 32.920 -8.327 -25.822 1.00 92.12 467 THR A C 1
ATOM 3707 O O . THR A 1 467 ? 32.713 -7.477 -24.955 1.00 92.12 467 THR A O 1
ATOM 3710 N N . GLY A 1 468 ? 32.977 -9.626 -25.512 1.00 89.19 468 GLY A N 1
ATOM 3711 C CA . GLY A 1 468 ? 32.687 -10.133 -24.164 1.00 89.19 468 GLY A CA 1
ATOM 3712 C C . GLY A 1 468 ? 31.189 -10.119 -23.848 1.00 89.19 468 GLY A C 1
ATOM 3713 O O . GLY A 1 468 ? 30.791 -9.985 -22.687 1.00 89.19 468 GLY A O 1
ATOM 3714 N N . MET A 1 469 ? 30.359 -10.239 -24.889 1.00 89.38 469 MET A N 1
ATOM 3715 C CA . MET A 1 469 ? 28.910 -10.305 -24.761 1.00 89.38 469 MET A CA 1
ATOM 3716 C C . MET A 1 469 ? 28.375 -11.727 -24.903 1.00 89.38 469 MET A C 1
ATOM 3718 O O . MET A 1 469 ? 28.850 -12.519 -25.719 1.00 89.38 469 MET A O 1
ATOM 3722 N N . GLN A 1 470 ? 27.353 -12.036 -24.112 1.00 91.00 470 GLN A N 1
ATOM 3723 C CA . GLN A 1 470 ? 26.524 -13.207 -24.316 1.00 91.00 470 GLN A CA 1
ATOM 3724 C C . GLN A 1 470 ? 25.680 -13.048 -25.574 1.00 91.00 470 GLN A C 1
ATOM 3726 O O . GLN A 1 470 ? 25.303 -11.946 -25.970 1.00 91.00 470 GLN A O 1
ATOM 3731 N N . VAL A 1 471 ? 25.335 -14.185 -26.179 1.00 90.75 471 VAL A N 1
ATOM 3732 C CA . VAL A 1 471 ? 24.296 -14.230 -27.209 1.00 90.75 471 VAL A CA 1
ATOM 3733 C C . VAL A 1 471 ? 22.976 -13.771 -26.581 1.00 90.75 471 VAL A C 1
ATOM 3735 O O . VAL A 1 471 ? 22.490 -14.484 -25.695 1.00 90.75 471 VAL A O 1
ATOM 3738 N N . PRO A 1 472 ? 22.379 -12.657 -27.047 1.00 90.06 472 PRO A N 1
ATOM 3739 C CA . PRO A 1 472 ? 21.157 -12.137 -26.455 1.00 90.06 472 PRO A CA 1
ATOM 3740 C C . PRO A 1 472 ? 20.005 -13.147 -26.524 1.00 90.06 472 PRO A C 1
ATOM 3742 O O . PRO A 1 472 ? 19.806 -13.818 -27.543 1.00 90.06 472 PRO A O 1
ATOM 3745 N N . SER A 1 473 ? 19.208 -13.229 -25.466 1.00 88.25 473 SER A N 1
ATOM 3746 C CA . SER A 1 473 ? 18.039 -14.109 -25.352 1.00 88.25 473 SER A CA 1
ATOM 3747 C C . SER A 1 473 ? 17.018 -13.880 -26.477 1.00 88.25 473 SER A C 1
ATOM 3749 O O . SER A 1 473 ? 16.500 -14.843 -27.054 1.00 88.25 473 SER A O 1
ATOM 3751 N N . ALA A 1 474 ? 16.804 -12.621 -26.872 1.00 84.38 474 ALA A N 1
ATOM 3752 C CA . ALA A 1 474 ? 15.972 -12.242 -28.017 1.00 84.38 474 ALA A CA 1
ATOM 3753 C C . ALA A 1 474 ? 16.477 -12.859 -29.335 1.00 84.38 474 ALA A C 1
ATOM 3755 O O . ALA A 1 474 ? 15.694 -13.418 -30.102 1.00 84.38 474 ALA A O 1
ATOM 3756 N N . VAL A 1 475 ? 17.797 -12.850 -29.558 1.00 86.25 475 VAL A N 1
ATOM 3757 C CA . VAL A 1 475 ? 18.423 -13.475 -30.734 1.00 86.25 475 VAL A CA 1
ATOM 3758 C C . VAL A 1 475 ? 18.215 -14.992 -30.699 1.00 86.25 475 VAL A C 1
ATOM 3760 O O . VAL A 1 475 ? 17.794 -15.569 -31.697 1.00 86.25 475 VAL A O 1
ATOM 3763 N N . ARG A 1 476 ? 18.403 -15.647 -29.542 1.00 83.06 476 ARG A N 1
ATOM 3764 C CA . ARG A 1 476 ? 18.157 -17.099 -29.401 1.00 83.06 476 ARG A CA 1
ATOM 3765 C C . ARG A 1 476 ? 16.697 -17.488 -29.656 1.00 83.06 476 ARG A C 1
ATOM 3767 O O . ARG A 1 476 ? 16.437 -18.552 -30.212 1.00 83.06 476 ARG A O 1
ATOM 3774 N N . THR A 1 477 ? 15.745 -16.654 -29.242 1.00 76.44 477 THR A N 1
ATOM 3775 C CA . THR A 1 477 ? 14.305 -16.923 -29.402 1.00 76.44 477 THR A CA 1
ATOM 3776 C C . THR A 1 477 ? 13.877 -16.821 -30.864 1.00 76.44 477 THR A C 1
ATOM 3778 O O . THR A 1 477 ? 13.186 -17.710 -31.359 1.00 76.44 477 THR A O 1
ATOM 3781 N N . LEU A 1 478 ? 14.364 -15.803 -31.581 1.00 73.00 478 LEU A N 1
ATOM 3782 C CA . LEU A 1 478 ? 14.131 -15.637 -33.020 1.00 73.00 478 LEU A CA 1
ATOM 3783 C C . LEU A 1 478 ? 14.725 -16.787 -33.851 1.00 73.00 478 LEU A C 1
ATOM 3785 O O . LEU A 1 478 ? 14.181 -17.143 -34.889 1.00 73.00 478 LEU A O 1
ATOM 3789 N N . GLN A 1 479 ? 15.791 -17.431 -33.370 1.00 66.94 479 GLN A N 1
ATOM 3790 C CA . GLN A 1 479 ? 16.355 -18.617 -34.025 1.00 66.94 479 GLN A CA 1
ATOM 3791 C C . GLN A 1 479 ? 15.490 -19.879 -33.878 1.00 66.94 479 GLN A C 1
ATOM 3793 O O . GLN A 1 479 ? 15.502 -20.747 -34.753 1.00 66.94 479 GLN A O 1
ATOM 3798 N N . LYS A 1 480 ? 14.704 -19.998 -32.798 1.00 59.34 480 LYS A N 1
ATOM 3799 C CA . LYS A 1 480 ? 13.812 -21.152 -32.588 1.00 59.34 480 LYS A CA 1
ATOM 3800 C C . LYS A 1 480 ? 12.573 -21.120 -33.489 1.00 59.34 480 LYS A C 1
ATOM 3802 O O . LYS A 1 480 ? 12.063 -22.186 -33.823 1.00 59.34 480 LYS A O 1
ATOM 3807 N N . SER A 1 481 ? 12.096 -19.942 -33.898 1.00 53.91 481 SER A N 1
ATOM 3808 C CA . SER A 1 481 ? 10.910 -19.816 -34.758 1.00 53.91 481 SER A CA 1
ATOM 3809 C C . SER A 1 481 ? 11.178 -20.143 -36.234 1.00 53.91 481 SER A C 1
ATOM 3811 O O . SER A 1 481 ? 10.255 -20.562 -36.927 1.00 53.91 481 SER A O 1
ATOM 3813 N N . GLU A 1 482 ? 12.420 -20.024 -36.719 1.00 49.59 482 GLU A N 1
ATOM 3814 C CA . GLU A 1 482 ? 12.775 -20.330 -38.118 1.00 49.59 482 GLU A CA 1
ATOM 3815 C C . GLU A 1 482 ? 13.096 -21.816 -38.389 1.00 49.59 482 GLU A C 1
ATOM 3817 O O . GLU A 1 482 ? 13.062 -22.244 -39.544 1.00 49.59 482 GLU A O 1
ATOM 3822 N N . ASN A 1 483 ? 13.385 -22.620 -37.355 1.00 47.34 483 ASN A N 1
ATOM 3823 C CA . ASN A 1 483 ? 13.943 -23.975 -37.500 1.00 47.34 483 ASN A CA 1
ATOM 3824 C C . ASN A 1 483 ? 13.019 -25.138 -37.046 1.00 47.34 483 ASN A C 1
ATOM 3826 O O . ASN A 1 483 ? 13.522 -26.234 -36.810 1.00 47.34 483 ASN A O 1
ATOM 3830 N N . GLY A 1 484 ? 11.687 -24.981 -36.949 1.00 35.34 484 GLY A N 1
ATOM 3831 C CA . GLY A 1 484 ? 10.835 -26.087 -36.466 1.00 35.34 484 GLY A CA 1
ATOM 3832 C C . GLY A 1 484 ? 9.358 -26.116 -36.882 1.00 35.34 484 GLY A C 1
ATOM 3833 O O . GLY A 1 484 ? 8.497 -25.670 -36.132 1.00 35.34 484 GLY A O 1
ATOM 3834 N N . MET A 1 485 ? 9.054 -26.808 -37.989 1.00 36.41 485 MET A N 1
ATOM 3835 C CA . MET A 1 485 ? 7.933 -27.762 -38.055 1.00 36.41 485 MET A CA 1
ATOM 3836 C C . MET A 1 485 ? 8.526 -29.176 -38.139 1.00 36.41 485 MET A C 1
ATOM 3838 O O . MET A 1 485 ? 8.951 -29.574 -39.213 1.00 36.41 485 MET A O 1
ATOM 3842 N N . THR A 1 486 ? 8.552 -29.905 -37.020 1.00 31.47 486 THR A N 1
ATOM 3843 C CA . THR A 1 486 ? 8.344 -31.367 -36.886 1.00 31.47 486 THR A CA 1
ATOM 3844 C C . THR A 1 486 ? 8.478 -31.723 -35.405 1.00 31.47 486 THR A C 1
ATOM 3846 O O . THR A 1 486 ? 9.403 -31.270 -34.738 1.00 31.47 486 THR A O 1
ATOM 3849 N N . GLY A 1 487 ? 7.494 -32.447 -34.873 1.00 28.95 487 GLY A N 1
ATOM 3850 C CA . GLY A 1 487 ? 7.165 -32.450 -33.451 1.00 28.95 487 GLY A CA 1
ATOM 3851 C C . GLY A 1 487 ? 8.052 -33.270 -32.515 1.00 28.95 487 GLY A C 1
ATOM 3852 O O . GLY A 1 487 ? 8.715 -34.225 -32.901 1.00 28.95 487 GLY A O 1
ATOM 3853 N N . SER A 1 488 ? 7.946 -32.919 -31.235 1.00 26.80 488 SER A N 1
ATOM 3854 C CA . SER A 1 488 ? 7.668 -33.830 -30.119 1.00 26.80 488 SER A CA 1
ATOM 3855 C C . SER A 1 488 ? 7.183 -32.971 -28.953 1.00 26.80 488 SER A C 1
ATOM 3857 O O . SER A 1 488 ? 7.938 -32.201 -28.366 1.00 26.80 488 SER A O 1
ATOM 3859 N N . ALA A 1 489 ? 5.881 -33.038 -28.690 1.00 39.41 489 ALA A N 1
ATOM 3860 C CA . ALA A 1 489 ? 5.244 -32.365 -27.573 1.00 39.41 489 ALA A CA 1
ATOM 3861 C C . ALA A 1 489 ? 5.487 -33.176 -26.297 1.00 39.41 489 ALA A C 1
ATOM 3863 O O . ALA A 1 489 ? 4.798 -34.159 -26.050 1.00 39.41 489 ALA A O 1
ATOM 3864 N N . SER A 1 490 ? 6.446 -32.748 -25.484 1.00 37.00 490 SER A N 1
ATOM 3865 C CA . SER A 1 490 ? 6.436 -32.984 -24.039 1.00 37.00 490 SER A CA 1
ATOM 3866 C C . SER A 1 490 ? 7.508 -32.120 -23.388 1.00 37.00 490 SER A C 1
ATOM 3868 O O . SER A 1 490 ? 8.669 -32.192 -23.783 1.00 37.00 490 SER A O 1
ATOM 3870 N N . SER A 1 491 ? 7.094 -31.358 -22.374 1.00 37.16 491 SER A N 1
ATOM 3871 C CA . SER A 1 491 ? 7.939 -30.587 -21.450 1.00 37.16 491 SER A CA 1
ATOM 3872 C C . SER A 1 491 ? 8.340 -29.187 -21.914 1.00 37.16 491 SER A C 1
ATOM 3874 O O . SER A 1 491 ? 9.509 -28.932 -22.155 1.00 37.16 491 SER A O 1
ATOM 3876 N N . LEU A 1 492 ? 7.368 -28.270 -21.983 1.00 29.16 492 LEU A N 1
ATOM 3877 C CA . LEU A 1 492 ? 7.558 -26.817 -21.822 1.00 29.16 492 LEU A CA 1
ATOM 3878 C C . LEU A 1 492 ? 6.185 -26.175 -21.545 1.00 29.16 492 LEU A C 1
ATOM 3880 O O . LEU A 1 492 ? 5.573 -25.560 -22.406 1.00 29.16 492 LEU A O 1
ATOM 3884 N N . ASN A 1 493 ? 5.676 -26.376 -20.331 1.00 30.36 493 ASN A N 1
ATOM 3885 C CA . ASN A 1 493 ? 4.637 -25.535 -19.736 1.00 30.36 493 ASN A CA 1
ATOM 3886 C C . ASN A 1 493 ? 5.138 -25.160 -18.347 1.00 30.36 493 ASN A C 1
ATOM 3888 O O . ASN A 1 493 ? 4.773 -25.793 -17.366 1.00 30.36 493 ASN A O 1
ATOM 3892 N N . ASN A 1 494 ? 6.074 -24.218 -18.310 1.00 33.12 494 ASN A N 1
ATOM 3893 C CA . ASN A 1 494 ? 6.305 -23.267 -17.230 1.00 33.12 494 ASN A CA 1
ATOM 3894 C C . ASN A 1 494 ? 7.377 -22.298 -17.740 1.00 33.12 494 ASN A C 1
ATOM 3896 O O . ASN A 1 494 ? 8.389 -22.731 -18.280 1.00 33.12 494 ASN A O 1
ATOM 3900 N N . ILE A 1 495 ? 7.138 -20.998 -17.558 1.00 33.31 495 ILE A N 1
ATOM 3901 C CA . ILE A 1 495 ? 8.021 -19.882 -17.941 1.00 33.31 495 ILE A CA 1
ATOM 3902 C C . ILE A 1 495 ? 7.923 -19.467 -19.424 1.00 33.31 495 ILE A C 1
ATOM 3904 O O . ILE A 1 495 ? 8.875 -19.550 -20.191 1.00 33.31 495 ILE A O 1
ATOM 3908 N N . THR A 1 496 ? 6.749 -18.978 -19.839 1.00 28.41 496 THR A N 1
ATOM 3909 C CA . THR A 1 496 ? 6.613 -17.840 -20.786 1.00 28.41 496 THR A CA 1
ATOM 3910 C C . THR A 1 496 ? 5.166 -17.323 -20.785 1.00 28.41 496 THR A C 1
ATOM 3912 O O . THR A 1 496 ? 4.420 -17.425 -21.749 1.00 28.41 496 THR A O 1
ATOM 3915 N N . GLN A 1 497 ? 4.743 -16.779 -19.643 1.00 28.25 497 GLN A N 1
ATOM 3916 C CA . GLN A 1 497 ? 3.624 -15.832 -19.537 1.00 28.25 497 GLN A CA 1
ATOM 3917 C C . GLN A 1 497 ? 3.967 -14.801 -18.453 1.00 28.25 497 GLN A C 1
ATOM 3919 O O . GLN A 1 497 ? 3.318 -14.679 -17.421 1.00 28.25 497 GLN A O 1
ATOM 3924 N N . LYS A 1 498 ? 5.068 -14.087 -18.665 1.00 30.36 498 LYS A N 1
ATOM 3925 C CA . LYS A 1 498 ? 5.381 -12.819 -18.009 1.00 30.36 498 LYS A CA 1
ATOM 3926 C C . LYS A 1 498 ? 6.378 -12.116 -18.926 1.00 30.36 498 LYS A C 1
ATOM 3928 O O . LYS A 1 498 ? 7.360 -12.728 -19.314 1.00 30.36 498 LYS A O 1
ATOM 3933 N N . GLN A 1 499 ? 6.058 -10.870 -19.259 1.00 27.53 499 GLN A N 1
ATOM 3934 C CA . GLN A 1 499 ? 6.721 -9.965 -20.203 1.00 27.53 499 GLN A CA 1
ATOM 3935 C C . GLN A 1 499 ? 6.414 -10.143 -21.704 1.00 27.53 499 GLN A C 1
ATOM 3937 O O . GLN A 1 499 ? 6.730 -11.141 -22.333 1.00 27.53 499 GLN A O 1
ATOM 3942 N N . GLU A 1 500 ? 5.813 -9.065 -22.226 1.00 24.62 500 GLU A N 1
ATOM 3943 C CA . GLU A 1 500 ? 5.703 -8.637 -23.627 1.00 24.62 500 GLU A CA 1
ATOM 3944 C C . GLU A 1 500 ? 4.605 -9.239 -24.517 1.00 24.62 500 GLU A C 1
ATOM 3946 O O . GLU A 1 500 ? 4.842 -9.911 -25.512 1.00 24.62 500 GLU A O 1
ATOM 3951 N N . SER A 1 501 ? 3.368 -8.799 -24.262 1.00 22.45 501 SER A N 1
ATOM 3952 C CA . SER A 1 501 ? 2.500 -8.336 -25.353 1.00 22.45 501 SER A CA 1
ATOM 3953 C C . SER A 1 501 ? 1.542 -7.254 -24.848 1.00 22.45 501 SER A C 1
ATOM 3955 O O . SER A 1 501 ? 0.570 -7.575 -24.169 1.00 22.45 501 SER A O 1
ATOM 3957 N N . LEU A 1 502 ? 1.830 -5.983 -25.149 1.00 25.11 502 LEU A N 1
ATOM 3958 C CA . LEU A 1 502 ? 0.867 -4.975 -25.637 1.00 25.11 502 LEU A CA 1
ATOM 3959 C C . LEU A 1 502 ? 1.506 -3.581 -25.616 1.00 25.11 502 LEU A C 1
ATOM 3961 O O . LEU A 1 502 ? 1.420 -2.878 -24.614 1.00 25.11 502 LEU A O 1
ATOM 3965 N N . LEU A 1 503 ? 2.145 -3.230 -26.739 1.00 23.92 503 LEU A N 1
ATOM 3966 C CA . LEU A 1 503 ? 2.287 -1.905 -27.376 1.00 23.92 503 LEU A CA 1
ATOM 3967 C C . LEU A 1 503 ? 3.371 -2.101 -28.458 1.00 23.92 503 LEU A C 1
ATOM 3969 O O . LEU A 1 503 ? 4.530 -2.293 -28.137 1.00 23.92 503 LEU A O 1
ATOM 3973 N N . THR A 1 504 ? 3.083 -2.173 -29.755 1.00 23.91 504 THR A N 1
ATOM 3974 C CA . THR A 1 504 ? 2.440 -1.129 -30.555 1.00 23.91 504 THR A CA 1
ATOM 3975 C C . THR A 1 504 ? 2.068 -1.676 -31.941 1.00 23.91 504 THR A C 1
ATOM 3977 O O . THR A 1 504 ? 2.875 -2.327 -32.591 1.00 23.91 504 THR A O 1
ATOM 3980 N N . GLN A 1 505 ? 0.864 -1.361 -32.418 1.00 22.62 505 GLN A N 1
ATOM 3981 C CA . GLN A 1 505 ? 0.667 -0.804 -33.761 1.00 22.62 505 GLN A CA 1
ATOM 3982 C C . GLN A 1 505 ? -0.764 -0.273 -33.870 1.00 22.62 505 GLN A C 1
ATOM 3984 O O . GLN A 1 505 ? -1.719 -1.033 -34.011 1.00 22.62 505 GLN A O 1
ATOM 3989 N N . LYS A 1 506 ? -0.894 1.050 -33.775 1.00 23.30 506 LYS A N 1
ATOM 3990 C CA . LYS A 1 506 ? -1.891 1.854 -34.486 1.00 23.30 506 LYS A CA 1
ATOM 3991 C C . LYS A 1 506 ? -1.512 3.319 -34.305 1.00 23.30 506 LYS A C 1
ATOM 3993 O O . LYS A 1 506 ? -1.736 3.881 -33.244 1.00 23.30 506 LYS A O 1
ATOM 3998 N N . ASP A 1 507 ? -0.875 3.879 -35.322 1.00 25.30 507 ASP A N 1
ATOM 3999 C CA . ASP A 1 507 ? -1.437 5.042 -36.002 1.00 25.30 507 ASP A CA 1
ATOM 4000 C C . ASP A 1 507 ? -0.657 5.320 -37.284 1.00 25.30 507 ASP A C 1
ATOM 4002 O O . ASP A 1 507 ? 0.542 5.555 -37.246 1.00 25.30 507 ASP A O 1
ATOM 4006 N N . GLU A 1 508 ? -1.366 5.281 -38.411 1.00 24.69 508 GLU A N 1
ATOM 4007 C CA . GLU A 1 508 ? -1.301 6.329 -39.430 1.00 24.69 508 GLU A CA 1
ATOM 4008 C C . GLU A 1 508 ? -2.383 6.069 -40.482 1.00 24.69 508 GLU A C 1
ATOM 4010 O O . GLU A 1 508 ? -2.301 5.136 -41.275 1.00 24.69 508 GLU A O 1
ATOM 4015 N N . THR A 1 509 ? -3.454 6.864 -40.462 1.00 24.89 509 THR A N 1
ATOM 4016 C CA . THR A 1 509 ? -3.740 7.888 -41.488 1.00 24.89 509 THR A CA 1
ATOM 4017 C C . THR A 1 509 ? -5.206 8.309 -41.452 1.00 24.89 509 THR A C 1
ATOM 4019 O O . THR A 1 509 ? -6.126 7.496 -41.406 1.00 24.89 509 THR A O 1
ATOM 4022 N N . ASN A 1 510 ? -5.431 9.618 -41.546 1.00 24.78 510 ASN A N 1
ATOM 4023 C CA . ASN A 1 510 ? -6.711 10.164 -41.968 1.00 24.78 510 ASN A CA 1
ATOM 4024 C C . ASN A 1 510 ? -6.451 11.412 -42.822 1.00 24.78 510 ASN A C 1
ATOM 4026 O O . ASN A 1 510 ? -5.982 12.417 -42.291 1.00 24.78 510 ASN A O 1
ATOM 4030 N N . ARG A 1 511 ? -6.775 11.352 -44.124 1.00 25.33 511 ARG A N 1
ATOM 4031 C CA . ARG A 1 511 ? -7.737 12.243 -44.812 1.00 25.33 511 ARG A CA 1
ATOM 4032 C C . ARG A 1 511 ? -7.601 12.219 -46.350 1.00 25.33 511 ARG A C 1
ATOM 4034 O O . ARG A 1 511 ? -6.507 12.307 -46.888 1.00 25.33 511 ARG A O 1
ATOM 4041 N N . VAL A 1 512 ? -8.783 12.292 -46.983 1.00 25.75 512 VAL A N 1
ATOM 4042 C CA . VAL A 1 512 ? -9.183 13.046 -48.201 1.00 25.75 512 VAL A CA 1
ATOM 4043 C C . VAL A 1 512 ? -9.796 12.211 -49.357 1.00 25.75 512 VAL A C 1
ATOM 4045 O O . VAL A 1 512 ? -9.105 11.566 -50.128 1.00 25.75 512 VAL A O 1
ATOM 4048 N N . ALA A 1 513 ? -11.126 12.374 -49.474 1.00 24.16 513 ALA A N 1
ATOM 4049 C CA . ALA A 1 513 ? -11.989 12.575 -50.658 1.00 24.16 513 ALA A CA 1
ATOM 4050 C C . ALA A 1 513 ? -12.279 11.492 -51.738 1.00 24.16 513 ALA A C 1
ATOM 4052 O O . ALA A 1 513 ? -11.436 11.107 -52.531 1.00 24.16 513 ALA A O 1
ATOM 4053 N N . PHE A 1 514 ? -13.599 11.252 -51.866 1.00 23.64 514 PHE A N 1
ATOM 4054 C CA . PHE A 1 514 ? -14.460 11.156 -53.066 1.00 23.64 514 PHE A CA 1
ATOM 4055 C C . PHE A 1 514 ? -14.307 10.049 -54.143 1.00 23.64 514 PHE A C 1
ATOM 4057 O O . PHE A 1 514 ? -13.320 9.964 -54.857 1.00 23.64 514 PHE A O 1
ATOM 4064 N N . LYS A 1 515 ? -15.489 9.445 -54.408 1.00 22.53 515 LYS A N 1
ATOM 4065 C CA . LYS A 1 515 ? -16.086 8.918 -55.668 1.00 22.53 515 LYS A CA 1
ATOM 4066 C C . LYS A 1 515 ? -16.082 7.397 -55.958 1.00 22.53 515 LYS A C 1
ATOM 4068 O O . LYS A 1 515 ? -15.067 6.808 -56.280 1.00 22.53 515 LYS A O 1
ATOM 4073 N N . ARG A 1 516 ? -17.332 6.887 -56.004 1.00 22.70 516 ARG A N 1
ATOM 4074 C CA . ARG A 1 516 ? -18.001 5.983 -56.983 1.00 22.70 516 ARG A CA 1
ATOM 4075 C C . ARG A 1 516 ? -17.407 4.582 -57.288 1.00 22.70 516 ARG A C 1
ATOM 4077 O O . ARG A 1 516 ? -16.412 4.494 -57.981 1.00 22.70 516 ARG A O 1
ATOM 4084 N N . GLN A 1 517 ? -18.144 3.542 -56.837 1.00 20.98 517 GLN A N 1
ATOM 4085 C CA . GLN A 1 517 ? -18.728 2.362 -57.554 1.00 20.98 517 GLN A CA 1
ATOM 4086 C C . GLN A 1 517 ? -18.011 1.723 -58.784 1.00 20.98 517 GLN A C 1
ATOM 4088 O O . GLN A 1 517 ? -17.473 2.467 -59.594 1.00 20.98 517 GLN A O 1
ATOM 4093 N N . PRO A 1 518 ? -18.314 0.449 -59.161 1.00 50.28 518 PRO A N 1
ATOM 4094 C CA . PRO A 1 518 ? -18.358 -0.839 -58.430 1.00 50.28 518 PRO A CA 1
ATOM 4095 C C . PRO A 1 518 ? -17.712 -2.003 -59.272 1.00 50.28 518 PRO A C 1
ATOM 4097 O O . PRO A 1 518 ? -17.045 -1.729 -60.262 1.00 50.28 518 PRO A O 1
ATOM 4100 N N . ASN A 1 519 ? -17.973 -3.276 -58.905 1.00 24.72 519 ASN A N 1
ATOM 4101 C CA . ASN A 1 519 ? -17.750 -4.580 -59.603 1.00 24.72 519 ASN A CA 1
ATOM 4102 C C . ASN A 1 519 ? -16.697 -5.489 -58.939 1.00 24.72 519 ASN A C 1
ATOM 4104 O O . ASN A 1 519 ? -15.527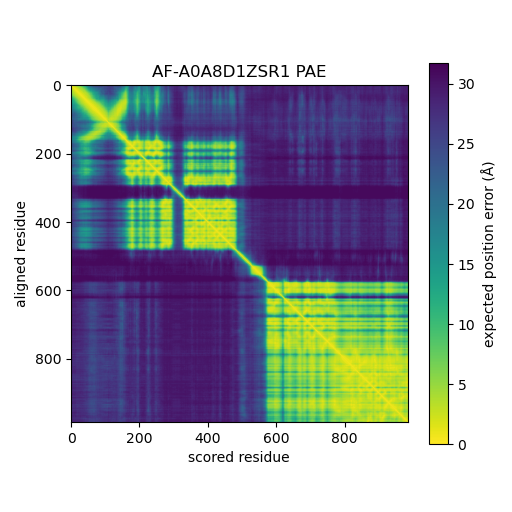 -5.146 -58.846 1.00 24.72 519 ASN A O 1
ATOM 4108 N N . GLU A 1 520 ? -17.097 -6.569 -58.256 1.00 27.22 520 GLU A N 1
ATOM 4109 C CA . GLU A 1 520 ? -17.602 -7.875 -58.750 1.00 27.22 520 GLU A CA 1
ATOM 4110 C C . GLU A 1 520 ? -16.517 -8.803 -59.326 1.00 27.22 520 GLU A C 1
ATOM 4112 O O . GLU A 1 520 ? -16.142 -8.661 -60.483 1.00 27.22 520 GLU A O 1
ATOM 4117 N N . HIS A 1 521 ? -16.115 -9.815 -58.543 1.00 26.22 521 HIS A N 1
ATOM 4118 C CA . HIS A 1 521 ? -16.137 -11.266 -58.857 1.00 26.22 521 HIS A CA 1
ATOM 4119 C C . HIS A 1 521 ? -15.416 -12.026 -57.716 1.00 26.22 521 HIS A C 1
ATOM 4121 O O . HIS A 1 521 ? -14.269 -11.735 -57.409 1.00 26.22 521 HIS A O 1
ATOM 4127 N N . CYS A 1 522 ? -16.125 -12.812 -56.886 1.00 25.45 522 CYS A N 1
ATOM 4128 C CA . CYS A 1 522 ? -16.328 -14.278 -57.007 1.00 25.45 522 CYS A CA 1
ATOM 4129 C C . CYS A 1 522 ? -15.002 -15.077 -57.064 1.00 25.45 522 CYS A C 1
ATOM 4131 O O . CYS A 1 522 ? -14.165 -14.768 -57.891 1.00 25.45 522 CYS A O 1
ATOM 4133 N N . ARG A 1 523 ? -14.734 -16.175 -56.337 1.00 30.38 523 ARG A N 1
ATOM 4134 C CA . ARG A 1 523 ? -15.519 -17.146 -55.540 1.00 30.38 523 ARG A CA 1
ATOM 4135 C C . ARG A 1 523 ? -14.532 -18.165 -54.925 1.00 30.38 523 ARG A C 1
ATOM 4137 O O . ARG A 1 523 ? -13.677 -18.630 -55.665 1.00 30.38 523 ARG A O 1
ATOM 4144 N N . LEU A 1 524 ? -14.740 -18.578 -53.667 1.00 26.47 524 LEU A N 1
ATOM 4145 C CA . LEU A 1 524 ? -14.681 -19.947 -53.070 1.00 26.47 524 LEU A CA 1
ATOM 4146 C C . LEU A 1 524 ? -14.608 -19.739 -51.537 1.00 26.47 524 LEU A C 1
ATOM 4148 O O . LEU A 1 524 ? -13.763 -18.988 -51.086 1.00 26.47 524 LEU A O 1
ATOM 4152 N N . MET A 1 525 ? -15.465 -20.266 -50.662 1.00 28.11 525 MET A N 1
ATOM 4153 C CA . MET A 1 525 ? -15.912 -21.648 -50.521 1.00 28.11 525 MET A CA 1
ATOM 4154 C C . MET A 1 525 ? -17.253 -21.768 -49.767 1.00 28.11 525 MET A C 1
ATOM 4156 O O . MET A 1 525 ? -17.556 -20.995 -48.867 1.00 28.11 525 MET A O 1
ATOM 4160 N N . SER A 1 526 ? -17.948 -22.857 -50.108 1.00 34.50 526 SER A N 1
ATOM 4161 C CA . SER A 1 526 ? -18.724 -23.782 -49.264 1.00 34.50 526 SER A CA 1
ATOM 4162 C C . SER A 1 526 ? -19.940 -23.303 -48.451 1.00 34.50 526 SER A C 1
ATOM 4164 O O . SER A 1 526 ? -19.884 -22.502 -47.524 1.00 34.50 526 SER A O 1
ATOM 4166 N N . ARG A 1 527 ? -21.067 -23.932 -48.799 1.00 45.59 527 ARG A N 1
ATOM 4167 C CA . ARG A 1 527 ? -22.404 -23.840 -48.213 1.00 45.59 527 ARG A CA 1
ATOM 4168 C C . ARG A 1 527 ? -22.431 -24.440 -46.802 1.00 45.59 527 ARG A C 1
ATOM 4170 O O . ARG A 1 527 ? -22.356 -25.657 -46.658 1.00 45.59 527 ARG A O 1
ATOM 4177 N N . ILE A 1 528 ? -22.661 -23.616 -45.782 1.00 55.91 528 ILE A N 1
ATOM 4178 C CA . ILE A 1 528 ? -23.089 -24.100 -44.462 1.00 55.91 528 ILE A CA 1
ATOM 4179 C C . ILE A 1 528 ? -24.613 -24.267 -44.482 1.00 55.91 528 ILE A C 1
ATOM 4181 O O . ILE A 1 528 ? -25.355 -23.359 -44.863 1.00 55.91 528 ILE A O 1
ATOM 4185 N N . ASN A 1 529 ? -25.079 -25.461 -44.116 1.00 60.03 529 ASN A N 1
ATOM 4186 C CA . ASN A 1 529 ? -26.490 -25.830 -44.122 1.00 60.03 529 ASN A CA 1
ATOM 4187 C C . ASN A 1 529 ? -27.258 -25.010 -43.066 1.00 60.03 529 ASN A C 1
ATOM 4189 O O . ASN A 1 529 ? -27.075 -25.202 -41.863 1.00 60.03 529 ASN A O 1
ATOM 4193 N N . LYS A 1 530 ? -28.122 -24.093 -43.522 1.00 58.03 530 LYS A N 1
ATOM 4194 C CA . LYS A 1 530 ? -28.883 -23.157 -42.671 1.00 58.03 530 LYS A CA 1
ATOM 4195 C C . LYS A 1 530 ? -29.737 -23.866 -41.612 1.00 58.03 530 LYS A C 1
ATOM 4197 O O . LYS A 1 530 ? -29.952 -23.306 -40.542 1.00 58.03 530 LYS A O 1
ATOM 4202 N N . ASN A 1 531 ? -30.139 -25.112 -41.862 1.00 63.12 531 ASN A N 1
ATOM 4203 C CA . ASN A 1 531 ? -30.929 -25.901 -40.916 1.00 63.12 531 ASN A CA 1
ATOM 4204 C C . ASN A 1 531 ? -30.110 -26.341 -39.692 1.00 63.12 531 ASN A C 1
ATOM 4206 O O . ASN A 1 531 ? -30.651 -26.423 -38.595 1.00 63.12 531 ASN A O 1
ATOM 4210 N N . VAL A 1 532 ? -28.798 -26.557 -39.849 1.00 69.12 532 VAL A N 1
ATOM 4211 C CA . VAL A 1 532 ? -27.902 -26.924 -38.738 1.00 69.12 532 VAL A CA 1
ATOM 4212 C C . VAL A 1 532 ? -27.634 -25.715 -37.846 1.00 69.12 532 VAL A C 1
ATOM 4214 O O . VAL A 1 532 ? -27.670 -25.834 -36.626 1.00 69.12 532 VAL A O 1
ATOM 4217 N N . ILE A 1 533 ? -27.445 -24.536 -38.446 1.00 71.94 533 ILE A N 1
ATOM 4218 C CA . ILE A 1 533 ? -27.299 -23.280 -37.699 1.00 71.94 533 ILE A CA 1
ATOM 4219 C C . ILE A 1 533 ? -28.589 -22.973 -36.931 1.00 71.94 533 ILE A C 1
ATOM 4221 O O . ILE A 1 533 ? -28.529 -22.633 -35.754 1.00 71.94 533 ILE A O 1
ATOM 4225 N N . LEU A 1 534 ? -29.757 -23.147 -37.558 1.00 72.56 534 LEU A N 1
ATOM 4226 C CA . LEU A 1 534 ? -31.040 -22.914 -36.895 1.00 72.56 534 LEU A CA 1
ATOM 4227 C C . LEU A 1 534 ? -31.284 -23.905 -35.744 1.00 72.56 534 LEU A C 1
ATOM 4229 O O . LEU A 1 534 ? -31.763 -23.497 -34.689 1.00 72.56 534 LEU A O 1
ATOM 4233 N N . ALA A 1 535 ? -30.898 -25.175 -35.902 1.00 76.19 535 ALA A N 1
ATOM 4234 C CA . ALA A 1 535 ? -30.970 -26.175 -34.835 1.00 76.19 535 ALA A CA 1
ATOM 4235 C C . ALA A 1 535 ? -30.031 -25.839 -33.659 1.00 76.19 535 ALA A C 1
ATOM 4237 O O . ALA A 1 535 ? -30.429 -25.924 -32.501 1.00 76.19 535 ALA A O 1
ATOM 4238 N N . LEU A 1 536 ? -28.805 -25.386 -33.939 1.00 74.38 536 LEU A N 1
ATOM 4239 C CA . LEU A 1 536 ? -27.852 -24.944 -32.913 1.00 74.38 536 LEU A CA 1
ATOM 4240 C C . LEU A 1 536 ? -28.315 -23.672 -32.191 1.00 74.38 536 LEU A C 1
ATOM 4242 O O . LEU A 1 536 ? -28.181 -23.569 -30.972 1.00 74.38 536 LEU A O 1
ATOM 4246 N N . LEU A 1 537 ? -28.899 -22.717 -32.914 1.00 74.00 537 LEU A N 1
ATOM 4247 C CA . LEU A 1 537 ? -29.442 -21.490 -32.326 1.00 74.00 537 LEU A CA 1
ATOM 4248 C C . LEU A 1 537 ? -30.690 -21.763 -31.480 1.00 74.00 537 LEU A C 1
ATOM 4250 O O . LEU A 1 537 ? -30.850 -21.174 -30.416 1.00 74.00 537 LEU A O 1
ATOM 4254 N N . THR A 1 538 ? -31.549 -22.692 -31.900 1.00 81.81 538 THR A N 1
ATOM 4255 C CA . THR A 1 538 ? -32.733 -23.079 -31.117 1.00 81.81 538 THR A CA 1
ATOM 4256 C C . THR A 1 538 ? -32.359 -23.893 -29.881 1.00 81.81 538 THR A C 1
ATOM 4258 O O . THR A 1 538 ? -32.916 -23.642 -28.815 1.00 81.81 538 THR A O 1
ATOM 4261 N N . LEU A 1 539 ? -31.367 -24.788 -29.961 1.00 82.31 539 LEU A N 1
ATOM 4262 C CA . LEU A 1 539 ? -30.841 -25.509 -28.795 1.00 82.31 539 LEU A CA 1
ATOM 4263 C C . LEU A 1 539 ? -30.169 -24.573 -27.787 1.00 82.31 539 LEU A C 1
ATOM 4265 O O . LEU A 1 539 ? -30.448 -24.663 -26.593 1.00 82.31 539 LEU A O 1
ATOM 4269 N N . THR A 1 540 ? -29.329 -23.645 -28.251 1.00 75.06 540 THR A N 1
ATOM 4270 C CA . THR A 1 540 ? -28.658 -22.684 -27.361 1.00 75.06 540 THR A CA 1
ATOM 4271 C C . THR A 1 540 ? -29.645 -21.687 -26.760 1.00 75.06 540 THR A C 1
ATOM 4273 O O . THR A 1 540 ? -29.567 -21.411 -25.565 1.00 75.06 540 THR A O 1
ATOM 4276 N N . SER A 1 541 ? -30.637 -21.226 -27.528 1.00 78.00 541 SER A N 1
ATOM 4277 C CA . SER A 1 541 ? -31.721 -20.379 -27.020 1.00 78.00 541 SER A CA 1
ATOM 4278 C C . SER A 1 541 ? -32.594 -21.111 -25.996 1.00 78.00 541 SER A C 1
ATOM 4280 O O . SER A 1 541 ? -32.896 -20.547 -24.949 1.00 78.00 541 SER A O 1
ATOM 4282 N N . SER A 1 542 ? -32.919 -22.387 -26.225 1.00 79.06 542 SER A N 1
ATOM 4283 C CA . SER A 1 542 ? -33.705 -23.196 -25.281 1.00 79.06 542 SER A CA 1
ATOM 4284 C C . SER A 1 542 ? -32.935 -23.480 -23.990 1.00 79.06 542 SER A C 1
ATOM 4286 O O . SER A 1 542 ? -33.497 -23.378 -22.901 1.00 79.06 542 SER A O 1
ATOM 4288 N N . ALA A 1 543 ? -31.635 -23.778 -24.086 1.00 80.56 543 ALA A N 1
ATOM 4289 C CA . ALA A 1 543 ? -30.767 -23.953 -22.924 1.00 80.56 543 ALA A CA 1
ATOM 4290 C C . ALA A 1 543 ? -30.610 -22.645 -22.131 1.00 80.56 543 ALA A C 1
ATOM 4292 O O . ALA A 1 543 ? -30.648 -22.661 -20.902 1.00 80.56 543 ALA A O 1
ATOM 4293 N N . PHE A 1 544 ? -30.503 -21.508 -22.824 1.00 78.88 544 PHE A N 1
ATOM 4294 C CA . PHE A 1 544 ? -30.461 -20.192 -22.197 1.00 78.88 544 PHE A CA 1
ATOM 4295 C C . PHE A 1 544 ? -31.791 -19.839 -21.523 1.00 78.88 544 PHE A C 1
ATOM 4297 O O . PHE A 1 544 ? -31.782 -19.338 -20.404 1.00 78.88 544 PHE A O 1
ATOM 4304 N N . LEU A 1 545 ? -32.932 -20.177 -22.131 1.00 80.75 545 LEU A N 1
ATOM 4305 C CA . LEU A 1 545 ? -34.251 -19.967 -21.534 1.00 80.75 545 LEU A CA 1
ATOM 4306 C C . LEU A 1 545 ? -34.463 -20.855 -20.301 1.00 80.75 545 LEU A C 1
ATOM 4308 O O . LEU A 1 545 ? -34.993 -20.395 -19.297 1.00 80.75 545 LEU A O 1
ATOM 4312 N N . LEU A 1 546 ? -34.010 -22.112 -20.339 1.00 78.81 546 LEU A N 1
ATOM 4313 C CA . LEU A 1 546 ? -34.031 -23.011 -19.181 1.00 78.81 546 LEU A CA 1
ATOM 4314 C C . LEU A 1 546 ? -33.110 -22.514 -18.067 1.00 78.81 546 LEU A C 1
ATOM 4316 O O . LEU A 1 546 ? -33.492 -22.563 -16.901 1.00 78.81 546 LEU A O 1
ATOM 4320 N N . PHE A 1 547 ? -31.937 -21.980 -18.413 1.00 77.62 547 PHE A N 1
ATOM 4321 C CA . PHE A 1 547 ? -31.048 -21.334 -17.454 1.00 77.62 547 PHE A CA 1
ATOM 4322 C C . PHE A 1 547 ? -31.681 -20.066 -16.869 1.00 77.62 547 PHE A C 1
ATOM 4324 O O . PHE A 1 547 ? -31.623 -19.872 -15.661 1.00 77.62 547 PHE A O 1
ATOM 4331 N N . GLN A 1 548 ? -32.352 -19.243 -17.678 1.00 70.19 548 GLN A N 1
ATOM 4332 C CA . GLN A 1 548 ? -33.085 -18.065 -17.212 1.00 70.19 548 GLN A CA 1
ATOM 4333 C C . GLN A 1 548 ? -34.290 -18.437 -16.348 1.00 70.19 548 GLN A C 1
ATOM 4335 O O . GLN A 1 548 ? -34.512 -17.783 -15.340 1.00 70.19 548 GLN A O 1
ATOM 4340 N N . LEU A 1 549 ? -35.034 -19.498 -16.671 1.00 74.25 549 LEU A N 1
ATOM 4341 C CA . LEU A 1 549 ? -36.147 -20.000 -15.859 1.00 74.25 549 LEU A CA 1
ATOM 4342 C C . LEU A 1 549 ? -35.655 -20.626 -14.554 1.00 74.25 549 LEU A C 1
ATOM 4344 O O . LEU A 1 549 ? -36.262 -20.416 -13.506 1.00 74.25 549 LEU A O 1
ATOM 4348 N N . TYR A 1 550 ? -34.533 -21.345 -14.589 1.00 73.75 550 TYR A N 1
ATOM 4349 C CA . TYR A 1 550 ? -33.864 -21.852 -13.397 1.00 73.75 550 TYR A CA 1
ATOM 4350 C C . TYR A 1 550 ? -33.363 -20.697 -12.524 1.00 73.75 550 TYR A C 1
ATOM 4352 O O . TYR A 1 550 ? -33.664 -20.656 -11.336 1.00 73.75 550 TYR A O 1
ATOM 4360 N N . TYR A 1 551 ? -32.689 -19.706 -13.110 1.00 66.25 551 TYR A N 1
ATOM 4361 C CA . TYR A 1 551 ? -32.231 -18.500 -12.421 1.00 66.25 551 TYR A CA 1
ATOM 4362 C C . TYR A 1 551 ? -33.409 -17.672 -11.884 1.00 66.25 551 TYR A C 1
ATOM 4364 O O . TYR A 1 551 ? -33.369 -17.179 -10.760 1.00 66.25 551 TYR A O 1
ATOM 4372 N N . TYR A 1 552 ? -34.513 -17.579 -12.623 1.00 61.22 552 TYR A N 1
ATOM 4373 C CA . TYR A 1 552 ? -35.714 -16.890 -12.170 1.00 61.22 552 TYR A CA 1
ATOM 4374 C C . TYR A 1 552 ? -36.364 -17.630 -10.996 1.00 61.22 552 TYR A C 1
ATOM 4376 O O . TYR A 1 552 ? -36.660 -17.015 -9.975 1.00 61.22 552 TYR A O 1
ATOM 4384 N N . LYS A 1 553 ? -36.500 -18.958 -11.081 1.00 53.38 553 LYS A N 1
ATOM 4385 C CA . LYS A 1 553 ? -37.087 -19.799 -10.027 1.00 53.38 553 LYS A CA 1
ATOM 4386 C C . LYS A 1 553 ? -36.220 -19.870 -8.765 1.00 53.38 553 LYS A C 1
ATOM 4388 O O . LYS A 1 553 ? -36.770 -19.891 -7.670 1.00 53.38 553 LYS A O 1
ATOM 4393 N N . HIS A 1 554 ? -34.892 -19.890 -8.897 1.00 46.50 554 HIS A N 1
ATOM 4394 C CA . HIS A 1 554 ? -33.981 -20.052 -7.756 1.00 46.50 554 HIS A CA 1
ATOM 4395 C C . HIS A 1 554 ? -33.416 -18.745 -7.190 1.00 46.50 554 HIS A C 1
ATOM 4397 O O . HIS A 1 554 ? -33.056 -18.722 -6.016 1.00 46.50 554 HIS A O 1
ATOM 4403 N N . TYR A 1 555 ? -33.325 -17.677 -7.988 1.00 43.28 555 TYR A N 1
ATOM 4404 C CA . TYR A 1 555 ? -32.638 -16.439 -7.600 1.00 43.28 555 TYR A CA 1
ATOM 4405 C C . TYR A 1 555 ? -33.542 -15.196 -7.588 1.00 43.28 555 TYR A C 1
ATOM 4407 O O . TYR A 1 555 ? -33.394 -14.366 -6.694 1.00 43.28 555 TYR A O 1
ATOM 4415 N N . LEU A 1 556 ? -34.498 -15.055 -8.519 1.00 44.50 556 LEU A N 1
ATOM 4416 C CA . LEU A 1 556 ? -35.387 -13.874 -8.577 1.00 44.50 556 LEU A CA 1
ATOM 4417 C C . LEU A 1 556 ? -36.739 -14.083 -7.875 1.00 44.50 556 LEU A C 1
ATOM 4419 O O . LEU A 1 556 ? -37.235 -13.156 -7.236 1.00 44.50 556 LEU A O 1
ATOM 4423 N N . SER A 1 557 ? -37.295 -15.299 -7.884 1.00 35.75 557 SER A N 1
ATOM 4424 C CA . SER A 1 557 ? -38.518 -15.641 -7.137 1.00 35.75 557 SER A CA 1
ATOM 4425 C C . SER A 1 557 ? -38.324 -15.558 -5.619 1.00 35.75 557 SER A C 1
ATOM 4427 O O . SER A 1 557 ? -39.302 -15.436 -4.890 1.00 35.75 557 SER A O 1
ATOM 4429 N N . ALA A 1 558 ? -37.076 -15.586 -5.138 1.00 38.81 558 ALA A N 1
ATOM 4430 C CA . ALA A 1 558 ? -36.738 -15.355 -3.735 1.00 38.81 558 ALA A CA 1
ATOM 4431 C C . ALA A 1 558 ? -36.683 -13.859 -3.360 1.00 38.81 558 ALA A C 1
ATOM 4433 O O . ALA A 1 558 ? -36.577 -13.541 -2.179 1.00 38.81 558 ALA A O 1
ATOM 4434 N N . LYS A 1 559 ? -36.742 -12.939 -4.339 1.00 38.25 559 LYS A N 1
ATOM 4435 C CA . LYS A 1 559 ? -36.590 -11.492 -4.111 1.00 38.25 559 LYS A CA 1
ATOM 4436 C C . LYS A 1 559 ? -37.822 -10.648 -4.444 1.00 38.25 559 LYS A C 1
ATOM 4438 O O . LYS A 1 559 ? -37.949 -9.577 -3.869 1.00 38.25 559 LYS A O 1
ATOM 4443 N N . ASN A 1 560 ? -38.753 -11.133 -5.270 1.00 34.19 560 ASN A N 1
ATOM 4444 C CA . ASN A 1 560 ? -40.009 -10.433 -5.574 1.00 34.19 560 ASN A CA 1
ATOM 4445 C C . ASN A 1 560 ? -41.214 -11.342 -5.314 1.00 34.19 560 ASN A C 1
ATOM 4447 O O . ASN A 1 560 ? -41.707 -12.031 -6.202 1.00 34.19 560 ASN A O 1
ATOM 4451 N N . GLY A 1 561 ? -41.672 -11.342 -4.067 1.00 28.39 561 GLY A N 1
ATOM 4452 C CA . GLY A 1 561 ? -42.807 -12.134 -3.616 1.00 28.39 561 GLY A CA 1
ATOM 4453 C C . GLY A 1 561 ? -43.261 -11.703 -2.231 1.00 28.39 561 GLY A C 1
ATOM 4454 O O . GLY A 1 561 ? -43.251 -12.499 -1.299 1.00 28.39 561 GLY A O 1
ATOM 4455 N N . ALA A 1 562 ? -43.667 -10.439 -2.094 1.00 38.06 562 ALA A N 1
ATOM 4456 C CA . ALA A 1 562 ? -44.570 -10.035 -1.026 1.00 38.06 562 ALA A CA 1
ATOM 4457 C C . ALA A 1 562 ? -45.930 -10.707 -1.277 1.00 38.06 562 ALA A C 1
ATOM 4459 O O . ALA A 1 562 ? -46.838 -10.125 -1.860 1.00 38.06 562 ALA A O 1
ATOM 4460 N N . SER A 1 563 ? -46.054 -11.971 -0.875 1.00 26.14 563 SER A N 1
ATOM 4461 C CA . SER A 1 563 ? -47.348 -12.598 -0.639 1.00 26.14 563 SER A CA 1
ATOM 4462 C C . SER A 1 563 ? -47.464 -12.785 0.866 1.00 26.14 563 SER A C 1
ATOM 4464 O O . SER A 1 563 ? -46.697 -13.546 1.463 1.00 26.14 563 SER A O 1
ATOM 4466 N N . LEU A 1 564 ? -48.410 -12.067 1.474 1.00 34.84 564 LEU A N 1
ATOM 4467 C CA . LEU A 1 564 ? -48.969 -12.411 2.775 1.00 34.84 564 LEU A CA 1
ATOM 4468 C C . LEU A 1 564 ? -49.521 -13.841 2.681 1.00 34.84 564 LEU A C 1
ATOM 4470 O O . LEU A 1 564 ? -50.691 -14.059 2.368 1.00 34.84 564 LEU A O 1
ATOM 4474 N N . SER A 1 565 ? -48.680 -14.831 2.953 1.00 24.95 565 SER A N 1
ATOM 4475 C CA . SER A 1 565 ? -49.151 -16.167 3.274 1.00 24.95 565 SER A CA 1
ATOM 4476 C C . SER A 1 565 ? -49.563 -16.128 4.744 1.00 24.95 565 SER A C 1
ATOM 4478 O O . SER A 1 565 ? -48.737 -15.940 5.640 1.00 24.95 565 SER A O 1
ATOM 4480 N N . LYS A 1 566 ? -50.876 -16.235 4.979 1.00 31.80 566 LYS A N 1
ATOM 4481 C CA . LYS A 1 566 ? -51.471 -16.519 6.288 1.00 31.80 566 LYS A CA 1
ATOM 4482 C C . LYS A 1 566 ? -50.875 -17.828 6.813 1.00 31.80 566 LYS A C 1
ATOM 4484 O O . LYS A 1 566 ? -51.455 -18.897 6.626 1.00 31.80 566 LYS A O 1
ATOM 4489 N N . HIS A 1 567 ? -49.739 -17.759 7.496 1.00 29.80 567 HIS A N 1
ATOM 4490 C CA . HIS A 1 567 ? -49.309 -18.854 8.344 1.00 29.80 567 HIS A CA 1
ATOM 4491 C C . HIS A 1 567 ? -50.211 -18.865 9.575 1.00 29.80 567 HIS A C 1
ATOM 4493 O O . HIS A 1 567 ? -50.124 -18.009 10.451 1.00 29.80 567 HIS A O 1
ATOM 4499 N N . LYS A 1 568 ? -51.114 -19.854 9.609 1.00 28.81 568 LYS A N 1
ATOM 4500 C CA . LYS A 1 568 ? -51.686 -20.371 10.853 1.00 28.81 568 LYS A CA 1
ATOM 4501 C C . LYS A 1 568 ? -50.541 -20.524 11.854 1.00 28.81 568 LYS A C 1
ATOM 4503 O O . LYS A 1 568 ? -49.583 -21.238 11.564 1.00 28.81 568 LYS A O 1
ATOM 4508 N N . GLY A 1 569 ? -50.651 -19.827 12.984 1.00 31.56 569 GLY A N 1
ATOM 4509 C CA . GLY A 1 569 ? -49.667 -19.838 14.056 1.00 31.56 569 GLY A CA 1
ATOM 4510 C C . GLY A 1 569 ? -49.339 -21.265 14.478 1.00 31.56 569 GLY A C 1
ATOM 4511 O O . GLY A 1 569 ? -50.151 -21.942 15.107 1.00 31.56 569 GLY A O 1
ATOM 4512 N N . SER A 1 570 ? -48.143 -21.719 14.116 1.00 32.22 570 SER A N 1
ATOM 4513 C CA . SER A 1 570 ? -47.500 -22.815 14.821 1.00 32.22 570 SER A CA 1
ATOM 4514 C C . SER A 1 570 ? -46.896 -22.198 16.071 1.00 32.22 570 SER A C 1
ATOM 4516 O O . SER A 1 570 ? -45.975 -21.390 15.972 1.00 32.22 570 SER A O 1
ATOM 4518 N N . ARG A 1 571 ? -47.451 -22.549 17.234 1.00 39.59 571 ARG A N 1
ATOM 4519 C CA . ARG A 1 571 ? -46.922 -22.196 18.555 1.00 39.59 571 ARG A CA 1
ATOM 4520 C C . ARG A 1 571 ? -45.530 -22.816 18.722 1.00 39.59 571 ARG A C 1
ATOM 4522 O O . ARG A 1 571 ? -45.394 -23.889 19.299 1.00 39.59 571 ARG A O 1
ATOM 4529 N N . VAL A 1 572 ? -44.498 -22.173 18.183 1.00 43.25 572 VAL A N 1
ATOM 4530 C CA . VAL A 1 572 ? -43.109 -22.472 18.534 1.00 43.25 572 VAL A CA 1
ATOM 4531 C C . VAL A 1 572 ? -42.829 -21.650 19.785 1.00 43.25 572 VAL A C 1
ATOM 4533 O O . VAL A 1 572 ? -42.534 -20.459 19.709 1.00 43.25 572 VAL A O 1
ATOM 4536 N N . GLY A 1 573 ? -43.009 -22.280 20.948 1.00 50.22 573 GLY A N 1
ATOM 4537 C CA . GLY A 1 573 ? -42.529 -21.723 22.212 1.00 50.22 573 GLY A CA 1
ATOM 4538 C C . GLY A 1 573 ? -41.012 -21.499 22.169 1.00 50.22 573 GLY A C 1
ATOM 4539 O O . GLY A 1 573 ? -40.356 -21.834 21.185 1.00 50.22 573 GLY A O 1
ATOM 4540 N N . PHE A 1 574 ? -40.447 -20.942 23.239 1.00 53.84 574 PHE A N 1
ATOM 4541 C CA . PHE A 1 574 ? -39.014 -20.660 23.432 1.00 53.84 574 PHE A CA 1
ATOM 4542 C C . PHE A 1 574 ? -38.079 -21.901 23.386 1.00 53.84 574 PHE A C 1
ATOM 4544 O O . PHE A 1 574 ? -37.325 -22.155 24.322 1.00 53.84 574 PHE A O 1
ATOM 4551 N N . ASP A 1 575 ? -38.115 -22.699 22.315 1.00 56.75 575 ASP A N 1
ATOM 4552 C CA . ASP A 1 575 ? -37.427 -23.992 22.205 1.00 56.75 575 ASP A CA 1
ATOM 4553 C C . ASP A 1 575 ? -36.737 -24.228 20.843 1.00 56.75 575 ASP A C 1
ATOM 4555 O O . ASP A 1 575 ? -36.239 -25.315 20.549 1.00 56.75 575 ASP A O 1
ATOM 4559 N N . GLY A 1 576 ? -36.646 -23.195 19.997 1.00 74.44 576 GLY A N 1
ATOM 4560 C CA . GLY A 1 576 ? -35.845 -23.244 18.770 1.00 74.44 576 GLY A CA 1
ATOM 4561 C C . GLY A 1 576 ? -34.342 -23.347 19.070 1.00 74.44 576 GLY A C 1
ATOM 4562 O O . GLY A 1 576 ? -33.825 -22.663 19.958 1.00 74.44 576 GLY A O 1
ATOM 4563 N N . THR A 1 577 ? -33.607 -24.164 18.305 1.00 82.12 577 THR A N 1
ATOM 4564 C CA . THR A 1 577 ? -32.150 -24.357 18.479 1.00 82.12 577 THR A CA 1
ATOM 4565 C C . THR A 1 577 ? -31.359 -23.045 18.393 1.00 82.12 577 THR A C 1
ATOM 4567 O O . THR A 1 577 ? -30.391 -22.872 19.132 1.00 82.12 577 THR A O 1
ATOM 4570 N N . GLN A 1 578 ? -31.801 -22.104 17.552 1.00 89.06 578 GLN A N 1
ATOM 4571 C CA . GLN A 1 578 ? -31.227 -20.760 17.405 1.00 89.06 578 GLN A CA 1
ATOM 4572 C C . GLN A 1 578 ? -31.393 -19.911 18.662 1.00 89.06 578 GLN A C 1
ATOM 4574 O O . GLN A 1 578 ? -30.403 -19.452 19.226 1.00 89.06 578 GLN A O 1
ATOM 4579 N N . TRP A 1 579 ? -32.626 -19.759 19.152 1.00 91.19 579 TRP A N 1
ATOM 4580 C CA . TRP A 1 579 ? -32.893 -18.991 20.368 1.00 91.19 579 TRP A CA 1
ATOM 4581 C C . TRP A 1 579 ? -32.171 -19.579 21.578 1.00 91.19 579 TRP A C 1
ATOM 4583 O O . TRP A 1 579 ? -31.612 -18.831 22.373 1.00 91.19 579 TRP A O 1
ATOM 4593 N N . ARG A 1 580 ? -32.078 -20.912 21.686 1.00 90.19 580 ARG A N 1
ATOM 4594 C CA . ARG A 1 580 ? -31.304 -21.564 22.755 1.00 90.19 580 ARG A CA 1
ATOM 4595 C C . ARG A 1 580 ? -29.815 -21.203 22.693 1.00 90.19 580 ARG A C 1
ATOM 4597 O O . ARG A 1 580 ? -29.206 -20.981 23.739 1.00 90.19 580 ARG A O 1
ATOM 4604 N N . ALA A 1 581 ? -29.237 -21.134 21.493 1.00 93.69 581 ALA A N 1
ATOM 4605 C CA . ALA A 1 581 ? -27.857 -20.701 21.295 1.00 93.69 581 ALA A CA 1
ATOM 4606 C C . ALA A 1 581 ? -27.666 -19.220 21.654 1.00 93.69 581 ALA A C 1
ATOM 4608 O O . ALA A 1 581 ? -26.771 -18.907 22.434 1.00 93.69 581 ALA A O 1
ATOM 4609 N N . VAL A 1 582 ? -28.543 -18.327 21.182 1.00 94.88 582 VAL A N 1
ATOM 4610 C CA . VAL A 1 582 ? -28.486 -16.893 21.519 1.00 94.88 582 VAL A CA 1
ATOM 4611 C C . VAL A 1 582 ? -28.661 -16.672 23.024 1.00 94.88 582 VAL A C 1
ATOM 4613 O O . VAL A 1 582 ? -27.856 -15.976 23.632 1.00 94.88 582 VAL A O 1
ATOM 4616 N N . LYS A 1 583 ? -29.636 -17.329 23.663 1.00 94.19 583 LYS A N 1
ATOM 4617 C CA . LYS A 1 583 ? -29.851 -17.255 25.115 1.00 94.19 583 LYS A CA 1
ATOM 4618 C C . LYS A 1 583 ? -28.610 -17.674 25.899 1.00 94.19 583 LYS A C 1
ATOM 4620 O O . LYS A 1 583 ? -28.188 -16.946 26.792 1.00 94.19 583 LYS A O 1
ATOM 4625 N N . LYS A 1 584 ? -28.010 -18.827 25.572 1.00 95.31 584 LYS A N 1
ATOM 4626 C CA . LYS A 1 584 ? -26.774 -19.278 26.232 1.00 95.31 584 LYS A CA 1
ATOM 4627 C C . LYS A 1 584 ? -25.623 -18.294 26.019 1.00 95.31 584 LYS A C 1
ATOM 4629 O O . LYS A 1 584 ? -24.879 -18.052 26.961 1.00 95.31 584 LYS A O 1
ATOM 4634 N N . PHE A 1 585 ? -25.495 -17.723 24.821 1.00 96.56 585 PHE A N 1
ATOM 4635 C CA . PHE A 1 585 ? -24.468 -16.729 24.511 1.00 96.56 585 PHE A CA 1
ATOM 4636 C C . PHE A 1 585 ? -24.655 -15.429 25.309 1.00 96.56 585 PHE A C 1
ATOM 4638 O O . PHE A 1 585 ? -23.706 -14.974 25.935 1.00 96.56 585 PHE A O 1
ATOM 4645 N N . ILE A 1 586 ? -25.872 -14.879 25.372 1.00 95.69 586 ILE A N 1
ATOM 4646 C CA . ILE A 1 586 ? -26.176 -13.672 26.162 1.00 95.69 586 ILE A CA 1
ATOM 4647 C C . ILE A 1 586 ? -25.951 -13.917 27.659 1.00 95.69 586 ILE A C 1
ATOM 4649 O O . ILE A 1 586 ? -25.369 -13.078 28.343 1.00 95.69 586 ILE A O 1
ATOM 4653 N N . MET A 1 587 ? -26.356 -15.085 28.174 1.00 93.75 587 MET A N 1
ATOM 4654 C CA . MET A 1 587 ? -26.067 -15.471 29.560 1.00 93.75 587 MET A CA 1
ATOM 4655 C C . MET A 1 587 ? -24.560 -15.546 29.826 1.00 93.75 587 MET A C 1
ATOM 4657 O O . MET A 1 587 ? -24.094 -15.042 30.846 1.00 93.75 587 MET A O 1
ATOM 4661 N N . LEU A 1 588 ? -23.796 -16.143 28.906 1.00 94.06 588 LEU A N 1
ATOM 4662 C CA . LEU A 1 588 ? -22.342 -16.229 28.988 1.00 94.06 588 LEU A CA 1
ATOM 4663 C C . LEU A 1 588 ? -21.708 -14.834 29.041 1.00 94.06 588 LEU A C 1
ATOM 4665 O O . LEU A 1 588 ? -20.976 -14.541 29.986 1.00 94.06 588 LEU A O 1
ATOM 4669 N N . THR A 1 589 ? -22.008 -13.960 28.077 1.00 92.62 589 THR A N 1
ATOM 4670 C CA . THR A 1 589 ? -21.407 -12.620 28.000 1.00 92.62 589 THR A CA 1
ATOM 4671 C C . THR A 1 589 ? -21.818 -11.746 29.180 1.00 92.62 589 THR A C 1
ATOM 4673 O O . THR A 1 589 ? -20.971 -11.063 29.746 1.00 92.62 589 THR A O 1
ATOM 4676 N N . SER A 1 590 ? -23.076 -11.833 29.625 1.00 90.81 590 SER A N 1
ATOM 4677 C CA . SER A 1 590 ? -23.557 -11.135 30.822 1.00 90.81 590 SER A CA 1
ATOM 4678 C C . SER A 1 590 ? -22.853 -11.619 32.095 1.00 90.81 590 SER A C 1
ATOM 4680 O O . SER A 1 590 ? -22.352 -10.796 32.856 1.00 90.81 590 SER A O 1
ATOM 4682 N N . SER A 1 591 ? -22.715 -12.936 32.296 1.00 89.19 591 SER A N 1
ATOM 4683 C CA . SER A 1 591 ? -22.052 -13.492 33.488 1.00 89.19 591 SER A CA 1
ATOM 4684 C C . SER A 1 591 ? -20.565 -13.143 33.586 1.00 89.19 591 SER A C 1
ATOM 4686 O O . SER A 1 591 ? -19.992 -13.175 34.671 1.00 89.19 591 SER A O 1
ATOM 4688 N N . GLN A 1 592 ? -19.937 -12.836 32.448 1.00 88.38 592 GLN A N 1
ATOM 4689 C CA . GLN A 1 592 ? -18.529 -12.455 32.352 1.00 88.38 592 GLN A CA 1
ATOM 4690 C C . GLN A 1 592 ? -18.326 -10.940 32.195 1.00 88.38 592 GLN A C 1
ATOM 4692 O O . GLN A 1 592 ? -17.200 -10.509 31.959 1.00 88.38 592 GLN A O 1
ATOM 4697 N N . ASN A 1 593 ? -19.386 -10.128 32.325 1.00 87.75 593 ASN A N 1
ATOM 4698 C CA . ASN A 1 593 ? -19.357 -8.675 32.113 1.00 87.75 593 ASN A CA 1
ATOM 4699 C C . ASN A 1 593 ? -18.721 -8.264 30.769 1.00 87.75 593 ASN A C 1
ATOM 4701 O O . ASN A 1 593 ? -17.993 -7.277 30.698 1.00 87.75 593 ASN A O 1
ATOM 4705 N N . VAL A 1 594 ? -18.983 -9.023 29.701 1.00 90.38 594 VAL A N 1
ATOM 4706 C CA . VAL A 1 594 ? -18.529 -8.707 28.341 1.00 90.38 594 VAL A CA 1
ATOM 4707 C C . VAL A 1 594 ? -19.655 -7.968 27.610 1.00 90.38 594 VAL A C 1
ATOM 4709 O O . VAL A 1 594 ? -20.658 -8.599 27.258 1.00 90.38 594 VAL A O 1
ATOM 4712 N N . PRO A 1 595 ? -19.542 -6.643 27.390 1.00 90.62 595 PRO A N 1
ATOM 4713 C CA . PRO A 1 595 ? -20.598 -5.869 26.753 1.00 90.62 595 PRO A CA 1
ATOM 4714 C C . PRO A 1 595 ? -20.626 -6.164 25.253 1.00 90.62 595 PRO A C 1
ATOM 4716 O O . PRO A 1 595 ? -19.767 -5.716 24.491 1.00 90.62 595 PRO A O 1
ATOM 4719 N N . VAL A 1 596 ? -21.637 -6.921 24.834 1.00 95.94 596 VAL A N 1
ATOM 4720 C CA . VAL A 1 596 ? -21.915 -7.213 23.426 1.00 95.94 596 VAL A CA 1
ATOM 4721 C C . VAL A 1 596 ? -23.195 -6.515 22.992 1.00 95.94 596 VAL A C 1
ATOM 4723 O O . VAL A 1 596 ? -24.153 -6.439 23.760 1.00 95.94 596 VAL A O 1
ATOM 4726 N N . PHE A 1 597 ? -23.233 -6.034 21.755 1.00 96.75 597 PHE A N 1
ATOM 4727 C CA . PHE A 1 597 ? -24.421 -5.424 21.165 1.00 96.75 597 PHE A CA 1
ATOM 4728 C C . PHE A 1 597 ? -24.765 -6.067 19.826 1.00 96.75 597 PHE A C 1
ATOM 4730 O O . PHE A 1 597 ? -23.901 -6.566 19.108 1.00 96.75 597 PHE A O 1
ATOM 4737 N N . LEU A 1 598 ? -26.051 -6.118 19.510 1.00 97.38 598 LEU A N 1
ATOM 4738 C CA . LEU A 1 598 ? -26.570 -6.759 18.313 1.00 97.38 598 LEU A CA 1
ATOM 4739 C C . LEU A 1 598 ? -26.266 -5.908 17.076 1.00 97.38 598 LEU A C 1
ATOM 4741 O O . LEU A 1 598 ? -26.585 -4.720 17.046 1.00 97.38 598 LEU A O 1
ATOM 4745 N N . ILE A 1 599 ? -25.705 -6.542 16.046 1.00 96.81 599 ILE A N 1
ATOM 4746 C CA . ILE A 1 599 ? -25.408 -5.915 14.745 1.00 96.81 599 ILE A CA 1
ATOM 4747 C C . ILE A 1 599 ? -26.003 -6.688 13.564 1.00 96.81 599 ILE A C 1
ATOM 4749 O O . ILE A 1 599 ? -25.734 -6.356 12.414 1.00 96.81 599 ILE A O 1
ATOM 4753 N N . ASP A 1 600 ? -26.782 -7.742 13.824 1.00 95.88 600 ASP A N 1
ATOM 4754 C CA . ASP A 1 600 ? -27.412 -8.554 12.783 1.00 95.88 600 ASP A CA 1
ATOM 4755 C C . ASP A 1 600 ? -28.400 -7.710 11.958 1.00 95.88 600 ASP A C 1
ATOM 4757 O O . ASP A 1 600 ? -29.431 -7.298 12.503 1.00 95.88 600 ASP A O 1
ATOM 4761 N N . PRO A 1 601 ? -28.133 -7.465 10.656 1.00 93.75 601 PRO A N 1
ATOM 4762 C CA . PRO A 1 601 ? -28.928 -6.518 9.886 1.00 93.75 601 PRO A CA 1
ATOM 4763 C C . PRO A 1 601 ? -30.405 -6.903 9.789 1.00 93.75 601 PRO A C 1
ATOM 4765 O O . PRO A 1 601 ? -31.280 -6.047 9.861 1.00 93.75 601 PRO A O 1
ATOM 4768 N N . LEU A 1 602 ? -30.692 -8.205 9.687 1.00 91.62 602 LEU A N 1
ATOM 4769 C CA . LEU A 1 602 ? -32.059 -8.701 9.553 1.00 91.62 602 LEU A CA 1
ATOM 4770 C C . LEU A 1 602 ? -32.826 -8.578 10.870 1.00 91.62 602 LEU A C 1
ATOM 4772 O O . LEU A 1 602 ? -34.019 -8.292 10.859 1.00 91.62 602 LEU A O 1
ATOM 4776 N N . ILE A 1 603 ? -32.168 -8.811 12.012 1.00 92.69 603 ILE A N 1
ATOM 4777 C CA . ILE A 1 603 ? -32.828 -8.647 13.316 1.00 92.69 603 ILE A CA 1
ATOM 4778 C C . ILE A 1 603 ? -33.055 -7.171 13.614 1.00 92.69 603 ILE A C 1
ATOM 4780 O O . ILE A 1 603 ? -34.151 -6.813 14.034 1.00 92.69 603 ILE A O 1
ATOM 4784 N N . LEU A 1 604 ? -32.060 -6.317 13.366 1.00 93.38 604 LEU A N 1
ATOM 4785 C CA . LEU A 1 604 ? -32.199 -4.878 13.574 1.00 93.38 604 LEU A CA 1
ATOM 4786 C C . LEU A 1 604 ? -33.309 -4.280 12.699 1.00 93.38 604 LEU A C 1
ATOM 4788 O O . LEU A 1 604 ? -34.106 -3.500 13.208 1.00 93.38 604 LEU A O 1
ATOM 4792 N N . GLU A 1 605 ? -33.439 -4.705 11.438 1.00 91.50 605 GLU A N 1
ATOM 4793 C CA . GLU A 1 605 ? -34.530 -4.267 10.554 1.00 91.50 605 GLU A CA 1
ATOM 4794 C C . GLU A 1 605 ? -35.914 -4.706 11.073 1.00 91.50 605 GLU A C 1
ATOM 4796 O O . GLU A 1 605 ? -36.888 -3.956 11.000 1.00 91.50 605 GLU A O 1
ATOM 4801 N N . LEU A 1 606 ? -36.024 -5.920 11.625 1.00 89.06 606 LEU A N 1
ATOM 4802 C CA . LEU A 1 606 ? -37.269 -6.405 12.232 1.00 89.06 606 LEU A CA 1
ATOM 4803 C C . LEU A 1 606 ? -37.615 -5.656 13.526 1.00 89.06 606 LEU A C 1
ATOM 4805 O O . LEU A 1 606 ? -38.793 -5.368 13.763 1.00 89.06 606 LEU A O 1
ATOM 4809 N N . ILE A 1 607 ? -36.607 -5.366 14.356 1.00 88.25 607 ILE A N 1
ATOM 4810 C CA . ILE A 1 607 ? -36.755 -4.587 15.590 1.00 88.25 607 ILE A CA 1
ATOM 4811 C C . ILE A 1 607 ? -37.224 -3.177 15.252 1.00 88.25 607 ILE A C 1
ATOM 4813 O O . ILE A 1 607 ? -38.173 -2.715 15.872 1.00 88.25 607 ILE A O 1
ATOM 4817 N N . ASP A 1 608 ? -36.627 -2.529 14.253 1.00 85.81 608 ASP A N 1
ATOM 4818 C CA . ASP A 1 608 ? -37.003 -1.181 13.827 1.00 85.81 608 ASP A CA 1
ATOM 4819 C C . ASP A 1 608 ? -38.468 -1.114 13.356 1.00 85.81 608 ASP A C 1
ATOM 4821 O O . ASP A 1 608 ? -39.267 -0.337 13.880 1.00 85.81 608 ASP A O 1
ATOM 4825 N N . LYS A 1 609 ? -38.885 -2.047 12.487 1.00 84.69 609 LYS A N 1
ATOM 4826 C CA . LYS A 1 609 ? -40.284 -2.156 12.024 1.00 84.69 609 LYS A CA 1
ATOM 4827 C C . LYS A 1 609 ? -41.292 -2.421 13.146 1.00 84.69 609 LYS A C 1
ATOM 4829 O O . LYS A 1 609 ? -42.479 -2.148 12.975 1.00 84.69 609 LYS A O 1
ATOM 4834 N N . SER A 1 610 ? -40.841 -2.977 14.270 1.00 77.81 610 SER A N 1
ATOM 4835 C CA . SER A 1 610 ? -41.683 -3.357 15.413 1.00 77.81 610 SER A CA 1
ATOM 4836 C C . SER A 1 610 ? -41.325 -2.585 16.688 1.00 77.81 610 SER A C 1
ATOM 4838 O O . SER A 1 610 ? -41.688 -3.025 17.780 1.00 77.81 610 SER A O 1
ATOM 4840 N N . PHE A 1 611 ? -40.619 -1.454 16.577 1.00 74.56 611 PHE A N 1
ATOM 4841 C CA . PHE A 1 611 ? -39.928 -0.828 17.709 1.00 74.56 611 PHE A CA 1
ATOM 4842 C C . PHE A 1 611 ? -40.885 -0.421 18.838 1.00 74.56 611 PHE A C 1
ATOM 4844 O O . PHE A 1 611 ? -40.639 -0.714 20.007 1.00 74.56 611 PHE A O 1
ATOM 4851 N N . GLU A 1 612 ? -42.045 0.138 18.483 1.00 64.56 612 GLU A N 1
ATOM 4852 C CA . GLU A 1 612 ? -43.105 0.498 19.437 1.00 64.56 612 GLU A CA 1
ATOM 4853 C C . GLU A 1 612 ? -43.733 -0.717 20.139 1.00 64.56 612 GLU A C 1
ATOM 4855 O O . GLU A 1 612 ? -44.174 -0.622 21.282 1.00 64.56 612 GLU A O 1
ATOM 4860 N N . GLN A 1 613 ? -43.757 -1.889 19.499 1.00 62.78 613 GLN A N 1
ATOM 4861 C CA . GLN A 1 613 ? -44.236 -3.115 20.143 1.00 62.78 613 GLN A CA 1
ATOM 4862 C C . GLN A 1 613 ? -43.190 -3.677 21.104 1.00 62.78 613 GLN A C 1
ATOM 4864 O O . GLN A 1 613 ? -43.558 -4.145 22.173 1.00 62.78 613 GLN A O 1
ATOM 4869 N N . VAL A 1 614 ? -41.903 -3.598 20.747 1.00 66.00 614 VAL A N 1
ATOM 4870 C CA . VAL A 1 614 ? -40.775 -4.082 21.561 1.00 66.00 614 VAL A CA 1
ATOM 4871 C C . VAL A 1 614 ? -40.580 -3.223 22.816 1.00 66.00 614 VAL A C 1
ATOM 4873 O O . VAL A 1 614 ? -40.350 -3.760 23.895 1.00 66.00 614 VAL A O 1
ATOM 4876 N N . LYS A 1 615 ? -40.752 -1.899 22.712 1.00 61.34 615 LYS A N 1
ATOM 4877 C CA . LYS A 1 615 ? -40.609 -0.955 23.835 1.00 61.34 615 LYS A CA 1
ATOM 4878 C C . LYS A 1 615 ? -41.719 -1.081 24.890 1.00 61.34 615 LYS A C 1
ATOM 4880 O O . LYS A 1 615 ? -41.489 -0.777 26.056 1.00 61.34 615 LYS A O 1
ATOM 4885 N N . ASN A 1 616 ? -42.906 -1.540 24.484 1.00 52.88 616 ASN A N 1
ATOM 4886 C CA . ASN A 1 616 ? -44.096 -1.648 25.336 1.00 52.88 616 ASN A CA 1
ATOM 4887 C C . ASN A 1 616 ? -44.279 -3.031 25.997 1.00 52.88 616 ASN A C 1
ATOM 4889 O O . ASN A 1 616 ? -45.266 -3.235 26.706 1.00 52.88 616 ASN A O 1
ATOM 4893 N N . VAL A 1 617 ? -43.358 -3.987 25.807 1.00 57.47 617 VAL A N 1
ATOM 4894 C CA . VAL A 1 617 ? -43.414 -5.291 26.496 1.00 57.47 617 VAL A CA 1
ATOM 4895 C C . VAL A 1 617 ? -42.870 -5.154 27.921 1.00 57.47 617 VAL A C 1
ATOM 4897 O O . VAL A 1 617 ? -41.720 -5.470 28.207 1.00 57.47 617 VAL A O 1
ATOM 4900 N N . SER A 1 618 ? -43.706 -4.690 28.847 1.00 43.38 618 SER A N 1
ATOM 4901 C CA . SER A 1 618 ? -43.423 -4.736 30.283 1.00 43.38 618 SER A CA 1
ATOM 4902 C C . SER A 1 618 ? -43.771 -6.119 30.848 1.00 43.38 618 SER A C 1
ATOM 4904 O O . SER A 1 618 ? -44.934 -6.501 30.885 1.00 43.38 618 SER A O 1
ATOM 4906 N N . HIS A 1 619 ? -42.751 -6.884 31.260 1.00 45.00 619 HIS A N 1
ATOM 4907 C CA . HIS A 1 619 ? -42.799 -8.045 32.177 1.00 45.00 619 HIS A CA 1
ATOM 4908 C C . HIS A 1 619 ? -44.018 -9.005 32.113 1.00 45.00 619 HIS A C 1
ATOM 4910 O O . HIS A 1 619 ? -44.402 -9.601 33.118 1.00 45.00 619 HIS A O 1
ATOM 4916 N N . GLY A 1 620 ? -44.602 -9.217 30.933 1.00 39.34 620 GLY A N 1
ATOM 4917 C CA . GLY A 1 620 ? -45.716 -10.136 30.708 1.00 39.34 620 GLY A CA 1
ATOM 4918 C C . GLY A 1 620 ? -45.291 -11.312 29.835 1.00 39.34 620 GLY A C 1
ATOM 4919 O O . GLY A 1 620 ? -44.692 -11.112 28.785 1.00 39.34 620 GLY A O 1
ATOM 4920 N N . SER A 1 621 ? -45.615 -12.533 30.271 1.00 47.91 621 SER A N 1
ATOM 4921 C CA . SER A 1 621 ? -45.403 -13.818 29.582 1.00 47.91 621 SER A CA 1
ATOM 4922 C C . SER A 1 621 ? -45.822 -13.788 28.096 1.00 47.91 621 SER A C 1
ATOM 4924 O O . SER A 1 621 ? -46.951 -14.147 27.749 1.00 47.91 621 SER A O 1
ATOM 4926 N N . THR A 1 622 ? -44.915 -13.419 27.193 1.00 49.16 622 THR A N 1
ATOM 4927 C CA . THR A 1 622 ? -45.091 -13.589 25.746 1.00 49.16 622 THR A CA 1
ATOM 4928 C C . THR A 1 622 ? -44.646 -14.999 25.369 1.00 49.16 622 THR A C 1
ATOM 4930 O O . THR A 1 622 ? -43.481 -15.342 25.471 1.00 49.16 622 THR A O 1
ATOM 4933 N N . SER A 1 623 ? -45.582 -15.863 24.973 1.00 53.81 623 SER A N 1
ATOM 4934 C CA . SER A 1 623 ? -45.324 -17.281 24.657 1.00 53.81 623 SER A CA 1
ATOM 4935 C C . SER A 1 623 ? -44.787 -17.528 23.235 1.00 53.81 623 SER A C 1
ATOM 4937 O O . SER A 1 623 ? -44.637 -18.682 22.833 1.00 53.81 623 SER A O 1
ATOM 4939 N N . GLU A 1 624 ? -44.482 -16.468 22.478 1.00 67.12 624 GLU A N 1
ATOM 4940 C CA . GLU A 1 624 ? -44.061 -16.537 21.074 1.00 67.12 624 GLU A CA 1
ATOM 4941 C C . GLU A 1 624 ? -42.744 -15.788 20.846 1.00 67.12 624 GLU A C 1
ATOM 4943 O O . GLU A 1 624 ? -42.647 -14.582 21.073 1.00 67.12 624 GLU A O 1
ATOM 4948 N N . CYS A 1 625 ? -41.743 -16.516 20.354 1.00 77.75 625 CYS A N 1
ATOM 4949 C CA . CYS A 1 625 ? -40.442 -15.990 19.958 1.00 77.75 625 CYS A CA 1
ATOM 4950 C C . CYS A 1 625 ? -40.476 -15.544 18.487 1.00 77.75 625 CYS A C 1
ATOM 4952 O O . CYS A 1 625 ? -40.764 -16.354 17.602 1.00 77.75 625 CYS A O 1
ATOM 4954 N N . LYS A 1 626 ? -40.193 -14.265 18.217 1.00 82.75 626 LYS A N 1
ATOM 4955 C CA . LYS A 1 626 ? -40.404 -13.625 16.906 1.00 82.75 626 LYS A CA 1
ATOM 4956 C C . LYS A 1 626 ? -39.118 -13.263 16.164 1.00 82.75 626 LYS A C 1
ATOM 4958 O O . LYS A 1 626 ? -39.136 -13.223 14.937 1.00 82.75 626 LYS A O 1
ATOM 4963 N N . PHE A 1 627 ? -38.013 -13.007 16.863 1.00 88.19 627 PHE A N 1
ATOM 4964 C CA . PHE A 1 627 ? -36.801 -12.426 16.278 1.00 88.19 627 PHE A CA 1
ATOM 4965 C C . PHE A 1 627 ? -35.659 -13.453 16.179 1.00 88.19 627 PHE A C 1
ATOM 4967 O O . PHE A 1 627 ? -35.186 -13.765 15.080 1.00 88.19 627 PHE A O 1
ATOM 4974 N N . PHE A 1 628 ? -35.248 -14.042 17.305 1.00 90.56 628 PHE A N 1
ATOM 4975 C CA . PHE A 1 628 ? -34.122 -14.983 17.392 1.00 90.56 628 PHE A CA 1
ATOM 4976 C C . PHE A 1 628 ? -34.488 -16.431 17.029 1.00 90.56 628 PHE A C 1
ATOM 4978 O O . PHE A 1 628 ? -33.596 -17.254 16.834 1.00 90.56 628 PHE A O 1
ATOM 4985 N N . CYS A 1 629 ? -35.778 -16.760 16.908 1.00 85.12 629 CYS A N 1
ATOM 4986 C CA . CYS A 1 629 ? -36.240 -18.091 16.484 1.00 85.12 629 CYS A CA 1
ATOM 4987 C C . CYS A 1 629 ? -36.404 -18.246 14.966 1.00 85.12 629 CYS A C 1
ATOM 4989 O O . CYS A 1 629 ? -36.785 -19.319 14.499 1.00 85.12 629 CYS A O 1
ATOM 4991 N N . VAL A 1 630 ? -36.154 -17.184 14.194 1.00 83.00 630 VAL A N 1
ATOM 4992 C CA . VAL A 1 630 ? -36.263 -17.227 12.731 1.00 83.00 630 VAL A CA 1
ATOM 4993 C C . VAL A 1 630 ? -35.113 -18.059 12.150 1.00 83.00 630 VAL A C 1
ATOM 4995 O O . VAL A 1 630 ? -33.953 -17.704 12.399 1.00 83.00 630 VAL A O 1
ATOM 4998 N N . PRO A 1 631 ? -35.406 -19.093 11.328 1.00 83.94 631 PRO A N 1
ATOM 4999 C CA . PRO A 1 631 ? -34.402 -19.978 10.757 1.00 83.94 631 PRO A CA 1
ATOM 5000 C C . PRO A 1 631 ? -33.256 -19.256 10.042 1.00 83.94 631 PRO A C 1
ATOM 5002 O O . PRO A 1 631 ? -33.462 -18.635 9.001 1.00 83.94 631 PRO A O 1
ATOM 5005 N N . ARG A 1 632 ? -32.037 -19.370 10.582 1.00 87.75 632 ARG A N 1
ATOM 5006 C CA . ARG A 1 632 ? -30.821 -18.761 10.025 1.00 87.75 632 ARG A CA 1
ATOM 5007 C C . ARG A 1 632 ? -29.548 -19.475 10.489 1.00 87.75 632 ARG A C 1
ATOM 5009 O O . ARG A 1 632 ? -29.520 -20.103 11.551 1.00 87.75 632 ARG A O 1
ATOM 5016 N N . ASP A 1 633 ? -28.483 -19.326 9.706 1.00 90.50 633 ASP A N 1
ATOM 5017 C CA . ASP A 1 633 ? -27.174 -19.921 10.009 1.00 90.50 633 ASP A CA 1
ATOM 5018 C C . ASP A 1 633 ? -26.444 -19.167 11.135 1.00 90.50 633 ASP A C 1
ATOM 5020 O O . ASP A 1 633 ? -25.815 -19.796 11.987 1.00 90.50 633 ASP A O 1
ATOM 5024 N N . PHE A 1 634 ? -26.568 -17.832 11.162 1.00 94.50 634 PHE A N 1
ATOM 5025 C CA . PHE A 1 634 ? -25.814 -16.958 12.062 1.00 94.50 634 PHE A CA 1
ATOM 5026 C C . PHE A 1 634 ? -26.682 -15.918 12.766 1.00 94.50 634 PHE A C 1
ATOM 5028 O O . PHE A 1 634 ? -27.668 -15.465 12.190 1.00 94.50 634 PHE A O 1
ATOM 5035 N N . THR A 1 635 ? -26.264 -15.517 13.966 1.00 96.31 635 THR A N 1
ATOM 5036 C CA . THR A 1 635 ? -26.669 -14.256 14.605 1.00 96.31 635 THR A CA 1
ATOM 5037 C C . THR A 1 635 ? -25.416 -13.429 14.881 1.00 96.31 635 THR A C 1
ATOM 5039 O O . THR A 1 635 ? -24.472 -13.941 15.489 1.00 96.31 635 THR A O 1
ATOM 5042 N N . ALA A 1 636 ? -25.383 -12.177 14.418 1.00 97.38 636 ALA A N 1
ATOM 5043 C CA . ALA A 1 636 ? -24.206 -11.315 14.542 1.00 97.38 636 ALA A CA 1
ATOM 5044 C C . ALA A 1 636 ? -24.284 -10.349 15.737 1.00 97.38 636 ALA A C 1
ATOM 5046 O O . ALA A 1 636 ? -25.228 -9.567 15.869 1.00 97.38 636 ALA A O 1
ATOM 5047 N N . PHE A 1 637 ? -23.243 -10.365 16.566 1.00 98.06 637 PHE A N 1
ATOM 5048 C CA . PHE A 1 637 ? -23.009 -9.427 17.662 1.00 98.06 637 PHE A CA 1
ATOM 5049 C C . PHE A 1 637 ? -21.667 -8.726 17.472 1.00 98.06 637 PHE A C 1
ATOM 5051 O O . PHE A 1 637 ? -20.778 -9.221 16.783 1.00 98.06 637 PHE A O 1
ATOM 5058 N N . ALA A 1 638 ? -21.521 -7.577 18.104 1.00 97.19 638 ALA A N 1
ATOM 5059 C CA . ALA A 1 638 ? -20.305 -6.796 18.155 1.00 97.19 638 ALA A CA 1
ATOM 5060 C C . ALA A 1 638 ? -19.860 -6.596 19.596 1.00 97.19 638 ALA A C 1
ATOM 5062 O O . ALA A 1 638 ? -20.684 -6.567 20.510 1.00 97.19 638 ALA A O 1
ATOM 5063 N N . LEU A 1 639 ? -18.564 -6.388 19.782 1.00 94.69 639 LEU A N 1
ATOM 5064 C CA . LEU A 1 639 ? -17.994 -5.874 21.022 1.00 94.69 639 LEU A CA 1
ATOM 5065 C C . LEU A 1 639 ? -16.890 -4.878 20.713 1.00 94.69 639 LEU A C 1
ATOM 5067 O O . LEU A 1 639 ? -16.289 -4.928 19.641 1.00 94.69 639 LEU A O 1
ATOM 5071 N N . GLN A 1 640 ? -16.595 -4.012 21.674 1.00 91.69 640 GLN A N 1
ATOM 5072 C CA . GLN A 1 640 ? -15.419 -3.150 21.620 1.00 91.69 640 GLN A CA 1
ATOM 5073 C C . GLN A 1 640 ? -14.290 -3.820 22.398 1.00 91.69 640 GLN A C 1
ATOM 5075 O O . GLN A 1 640 ? -14.457 -4.131 23.577 1.00 91.69 640 GLN A O 1
ATOM 5080 N N . TYR A 1 641 ? -13.157 -4.068 21.737 1.00 87.88 641 TYR A N 1
ATOM 5081 C CA . TYR A 1 641 ? -12.096 -4.920 22.285 1.00 87.88 641 TYR A CA 1
ATOM 5082 C C . TYR A 1 641 ? -11.572 -4.432 23.642 1.00 87.88 641 TYR A C 1
ATOM 5084 O O . TYR A 1 641 ? -11.397 -5.230 24.554 1.00 87.88 641 TYR A O 1
ATOM 5092 N N . HIS A 1 642 ? -11.413 -3.115 23.812 1.00 83.31 642 HIS A N 1
ATOM 5093 C CA . HIS A 1 642 ? -10.909 -2.507 25.050 1.00 83.31 642 HIS A CA 1
ATOM 5094 C C . HIS A 1 642 ? -11.813 -2.740 26.277 1.00 83.31 642 HIS A C 1
ATOM 5096 O O . HIS A 1 642 ? -11.372 -2.567 27.411 1.00 83.31 642 HIS A O 1
ATOM 5102 N N . LEU A 1 643 ? -13.075 -3.137 26.074 1.00 82.56 643 LEU A N 1
ATOM 5103 C CA . LEU A 1 643 ? -14.004 -3.471 27.156 1.00 82.56 643 LEU A CA 1
ATOM 5104 C C . LEU A 1 643 ? -13.910 -4.945 27.585 1.00 82.56 643 LEU A C 1
ATOM 5106 O O . LEU A 1 643 ? -14.525 -5.328 28.581 1.00 82.56 643 LEU A O 1
ATOM 5110 N N . TRP A 1 644 ? -13.160 -5.784 26.863 1.00 86.38 644 TRP A N 1
ATOM 5111 C CA . TRP A 1 644 ? -13.049 -7.214 27.143 1.00 86.38 644 TRP A CA 1
ATOM 5112 C C . TRP A 1 644 ? -11.790 -7.529 27.959 1.00 86.38 644 TRP A C 1
ATOM 5114 O O . TRP A 1 644 ? -10.677 -7.515 27.450 1.00 86.38 644 TRP A O 1
ATOM 5124 N N . LYS A 1 645 ? -11.971 -7.840 29.249 1.00 76.62 645 LYS A N 1
ATOM 5125 C CA . LYS A 1 645 ? -10.859 -8.020 30.203 1.00 76.62 645 LYS A CA 1
ATOM 5126 C C . LYS A 1 645 ? -10.331 -9.454 30.354 1.00 76.62 645 LYS A C 1
ATOM 5128 O O . LYS A 1 645 ? -9.190 -9.631 30.757 1.00 76.62 645 LYS A O 1
ATOM 5133 N N . ASN A 1 646 ? -11.151 -10.477 30.100 1.00 81.31 646 ASN A N 1
ATOM 5134 C CA . ASN A 1 646 ? -10.794 -11.887 30.322 1.00 81.31 646 ASN A CA 1
ATOM 5135 C C . ASN A 1 646 ? -11.246 -12.764 29.144 1.00 81.31 646 ASN A C 1
ATOM 5137 O O . ASN A 1 646 ? -12.304 -13.394 29.190 1.00 81.31 646 ASN A O 1
ATOM 5141 N N . GLU A 1 647 ? -10.466 -12.759 28.064 1.00 82.94 647 GLU A N 1
ATOM 5142 C CA . GLU A 1 647 ? -10.768 -13.513 26.842 1.00 82.94 647 GLU A CA 1
ATOM 5143 C C . GLU A 1 647 ? -10.648 -15.035 27.052 1.00 82.94 647 GLU A C 1
ATOM 5145 O O . GLU A 1 647 ? -11.591 -15.774 26.770 1.00 82.94 647 GLU A O 1
ATOM 5150 N N . GLU A 1 648 ? -9.527 -15.522 27.596 1.00 82.00 648 GLU A N 1
ATOM 5151 C CA . GLU A 1 648 ? -9.284 -16.965 27.765 1.00 82.00 648 GLU A CA 1
ATOM 5152 C C . GLU A 1 648 ? -10.300 -17.628 28.705 1.00 82.00 648 GLU A C 1
ATOM 5154 O O . GLU A 1 648 ? -10.833 -18.704 28.415 1.00 82.00 648 GLU A O 1
ATOM 5159 N N . GLY A 1 649 ? -10.626 -16.964 29.820 1.00 84.88 649 GLY A N 1
ATOM 5160 C CA . GLY A 1 649 ? -11.642 -17.446 30.751 1.00 84.88 649 GLY A CA 1
ATOM 5161 C C . GLY A 1 649 ? -13.024 -17.546 30.106 1.00 84.88 649 GLY A C 1
ATOM 5162 O O . GLY A 1 649 ? -13.758 -18.497 30.385 1.00 84.88 649 GLY A O 1
ATOM 5163 N N . TRP A 1 650 ? -13.356 -16.616 29.206 1.00 91.69 650 TRP A N 1
ATOM 5164 C CA . TRP A 1 650 ? -14.622 -16.612 28.477 1.00 91.69 650 TRP A CA 1
ATOM 5165 C C . TRP A 1 650 ? -14.751 -17.834 27.558 1.00 91.69 650 TRP A C 1
ATOM 5167 O O . TRP A 1 650 ? -15.784 -18.505 27.599 1.00 91.69 650 TRP A O 1
ATOM 5177 N N . PHE A 1 651 ? -13.702 -18.188 26.802 1.00 89.62 651 PHE A N 1
ATOM 5178 C CA . PHE A 1 651 ? -13.719 -19.365 25.918 1.00 89.62 651 PHE A CA 1
ATOM 5179 C C . PHE A 1 651 ? -13.896 -20.668 26.683 1.00 89.62 651 PHE A C 1
ATOM 5181 O O . PHE A 1 651 ? -14.746 -21.481 26.320 1.00 89.62 651 PHE A O 1
ATOM 5188 N N . ARG A 1 652 ? -13.180 -20.830 27.798 1.00 89.38 652 ARG A N 1
ATOM 5189 C CA . ARG A 1 652 ? -13.313 -22.019 28.646 1.00 89.38 652 ARG A CA 1
ATOM 5190 C C . ARG A 1 652 ? -14.747 -22.205 29.155 1.00 89.38 652 ARG A C 1
ATOM 5192 O O . ARG A 1 652 ? -15.256 -23.322 29.207 1.00 89.38 652 ARG A O 1
ATOM 5199 N N . ILE A 1 653 ? -15.423 -21.117 29.533 1.00 92.06 653 ILE A N 1
ATOM 5200 C CA . ILE A 1 653 ? -16.824 -21.178 29.978 1.00 92.06 653 ILE A CA 1
ATOM 5201 C C . ILE A 1 653 ? -17.755 -21.437 28.785 1.00 92.06 653 ILE A C 1
ATOM 5203 O O . ILE A 1 653 ? -18.684 -22.234 28.911 1.00 92.06 653 ILE A O 1
ATOM 5207 N N . ALA A 1 654 ? -17.494 -20.835 27.621 1.00 94.12 654 ALA A N 1
ATOM 5208 C CA . ALA A 1 654 ? -18.258 -21.081 26.398 1.00 94.12 654 ALA A CA 1
ATOM 5209 C C . ALA A 1 654 ? -18.255 -22.570 26.011 1.00 94.12 654 ALA A C 1
ATOM 5211 O O . ALA A 1 654 ? -19.316 -23.148 25.754 1.00 94.12 654 ALA A O 1
ATOM 5212 N N . GLU A 1 655 ? -17.083 -23.203 26.039 1.00 93.69 655 GLU A N 1
ATOM 5213 C CA . GLU A 1 655 ? -16.904 -24.632 25.764 1.00 93.69 655 GLU A CA 1
ATOM 5214 C C . GLU A 1 655 ? -17.644 -25.505 26.780 1.00 93.69 655 GLU A C 1
ATOM 5216 O O . GLU A 1 655 ? -18.396 -26.399 26.391 1.00 93.69 655 GLU A O 1
ATOM 5221 N N . ASN A 1 656 ? -17.555 -25.177 28.075 1.00 93.44 656 ASN A N 1
ATOM 5222 C CA . ASN A 1 656 ? -18.328 -25.850 29.127 1.00 93.44 656 ASN A CA 1
ATOM 5223 C C . ASN A 1 656 ? -19.850 -25.697 28.942 1.00 93.44 656 ASN A C 1
ATOM 5225 O O . ASN A 1 656 ? -20.624 -26.572 29.330 1.00 93.44 656 ASN A O 1
ATOM 5229 N N . MET A 1 657 ? -20.304 -24.602 28.324 1.00 94.38 657 MET A N 1
ATOM 5230 C CA . MET A 1 657 ? -21.710 -24.391 27.958 1.00 94.38 657 MET A CA 1
ATOM 5231 C C . MET A 1 657 ? -22.111 -25.094 26.646 1.00 94.38 657 MET A C 1
ATOM 5233 O O . MET A 1 657 ? -23.297 -25.067 26.277 1.00 94.38 657 MET A O 1
ATOM 5237 N N . GLY A 1 658 ? -21.164 -25.767 25.983 1.00 94.56 658 GLY A N 1
ATOM 5238 C CA . GLY A 1 658 ? -21.340 -26.592 24.788 1.00 94.56 658 GLY A CA 1
ATOM 5239 C C . GLY A 1 658 ? -21.016 -25.895 23.465 1.00 94.56 658 GLY A C 1
ATOM 5240 O O . GLY A 1 658 ? -21.302 -26.465 22.411 1.00 94.56 658 GLY A O 1
ATOM 5241 N N . PHE A 1 659 ? -20.478 -24.672 23.484 1.00 96.62 659 PHE A N 1
ATOM 5242 C CA . PHE A 1 659 ? -20.065 -23.994 22.256 1.00 96.62 659 PHE A CA 1
ATOM 5243 C C . PHE A 1 659 ? -18.754 -24.569 21.725 1.00 96.62 659 PHE A C 1
ATOM 5245 O O . PHE A 1 659 ? -17.811 -24.800 22.468 1.00 96.62 659 PHE A O 1
ATOM 5252 N N . GLN A 1 660 ? -18.673 -24.723 20.409 1.00 95.31 660 GLN A N 1
ATOM 5253 C CA . GLN A 1 660 ? -17.404 -24.838 19.702 1.00 95.31 660 GLN A CA 1
ATOM 5254 C C . GLN A 1 660 ? -17.041 -23.443 19.216 1.00 95.31 660 GLN A C 1
ATOM 5256 O O . GLN A 1 660 ? -17.809 -22.861 18.450 1.00 95.31 660 GLN A O 1
ATOM 5261 N N . CYS A 1 661 ? -15.917 -22.892 19.656 1.00 94.44 661 CYS A N 1
ATOM 5262 C CA . CYS A 1 661 ? -15.526 -21.537 19.295 1.00 94.44 661 CYS A CA 1
ATOM 5263 C C . CYS A 1 661 ? -14.262 -21.516 18.434 1.00 94.44 661 CYS A C 1
ATOM 5265 O O . CYS A 1 661 ? -13.344 -22.308 18.616 1.00 94.44 661 CYS A O 1
ATOM 5267 N N . LEU A 1 662 ? -14.227 -20.578 17.493 1.00 92.88 662 LEU A N 1
ATOM 5268 C CA . LEU A 1 662 ? -13.096 -20.300 16.624 1.00 92.88 662 LEU A CA 1
ATOM 5269 C C . LEU A 1 662 ? -12.697 -18.834 16.790 1.00 92.88 662 LEU A C 1
ATOM 5271 O O . LEU A 1 662 ? -13.524 -17.948 16.562 1.00 92.88 662 LEU A O 1
ATOM 5275 N N . LYS A 1 663 ? -11.431 -18.592 17.138 1.00 92.12 663 LYS A N 1
ATOM 5276 C CA . LYS A 1 663 ? -10.789 -17.272 17.128 1.00 92.12 663 LYS A CA 1
ATOM 5277 C C . LYS A 1 663 ? -10.146 -17.029 15.766 1.00 92.12 663 LYS A C 1
ATOM 5279 O O . LYS A 1 663 ? -9.462 -17.899 15.233 1.00 92.12 663 LYS A O 1
ATOM 5284 N N . ILE A 1 664 ? -10.394 -15.858 15.190 1.00 91.50 664 ILE A N 1
ATOM 5285 C CA . ILE A 1 664 ? -9.810 -15.430 13.919 1.00 91.50 664 ILE A CA 1
ATOM 5286 C C . ILE A 1 664 ? -9.021 -14.155 14.177 1.00 91.50 664 ILE A C 1
ATOM 5288 O O . ILE A 1 664 ? -9.592 -13.116 14.508 1.00 91.50 664 ILE A O 1
ATOM 5292 N N . GLU A 1 665 ? -7.713 -14.249 13.990 1.00 90.88 665 GLU A N 1
ATOM 5293 C CA . GLU A 1 665 ? -6.746 -13.187 14.246 1.00 90.88 665 GLU A CA 1
ATOM 5294 C C . GLU A 1 665 ? -5.897 -12.897 13.007 1.00 90.88 665 GLU A C 1
ATOM 5296 O O . GLU A 1 665 ? -5.733 -13.737 12.114 1.00 90.88 665 GLU A O 1
ATOM 5301 N N . SER A 1 666 ? -5.381 -11.676 12.941 1.00 87.44 666 SER A N 1
ATOM 5302 C CA . SER A 1 666 ? -4.495 -11.217 11.875 1.00 87.44 666 SER A CA 1
ATOM 5303 C C . SER A 1 666 ? -3.591 -10.113 12.405 1.00 87.44 666 SER A C 1
ATOM 5305 O O . SER A 1 666 ? -3.880 -9.512 13.437 1.00 87.44 666 SER A O 1
ATOM 5307 N N . LYS A 1 667 ? -2.527 -9.812 11.658 1.00 85.12 667 LYS A N 1
ATOM 5308 C CA . LYS A 1 667 ? -1.663 -8.652 11.897 1.00 85.12 667 LYS A CA 1
ATOM 5309 C C . LYS A 1 667 ? -2.488 -7.371 12.024 1.00 85.12 667 LYS A C 1
ATOM 5311 O O . LYS A 1 667 ? -3.390 -7.155 11.211 1.00 85.12 667 LYS A O 1
ATOM 5316 N N . ASP A 1 668 ? -2.152 -6.552 13.013 1.00 84.38 668 ASP A N 1
ATOM 5317 C CA . ASP A 1 668 ? -2.762 -5.254 13.265 1.00 84.38 668 ASP A CA 1
ATOM 5318 C C . ASP A 1 668 ? -2.303 -4.231 12.214 1.00 84.38 668 ASP A C 1
ATOM 5320 O O . ASP A 1 668 ? -1.147 -3.798 12.239 1.00 84.38 668 ASP A O 1
ATOM 5324 N N . PRO A 1 669 ? -3.185 -3.808 11.292 1.00 79.94 669 PRO A N 1
ATOM 5325 C CA . PRO A 1 669 ? -2.805 -2.864 10.248 1.00 79.94 669 PRO A CA 1
ATOM 5326 C C . PRO A 1 669 ? -2.469 -1.468 10.794 1.00 79.94 669 PRO A C 1
ATOM 5328 O O . PRO A 1 669 ? -1.799 -0.703 10.108 1.00 79.94 669 PRO A O 1
ATOM 5331 N N . ARG A 1 670 ? -2.878 -1.133 12.027 1.00 74.62 670 ARG A N 1
ATOM 5332 C CA . ARG A 1 670 ? -2.563 0.158 12.669 1.00 74.62 670 ARG A CA 1
ATOM 5333 C C . ARG A 1 670 ? -1.081 0.284 13.018 1.00 74.62 670 ARG A C 1
ATOM 5335 O O . ARG A 1 670 ? -0.568 1.390 13.132 1.00 74.62 670 ARG A O 1
ATOM 5342 N N . LEU A 1 671 ? -0.403 -0.849 13.191 1.00 75.50 671 LEU A N 1
ATOM 5343 C CA . LEU A 1 671 ? 0.996 -0.920 13.612 1.00 75.50 671 LEU A CA 1
ATOM 5344 C C . LEU A 1 671 ? 1.944 -1.199 12.440 1.00 75.50 671 LEU A C 1
ATOM 5346 O O . LEU A 1 671 ? 3.156 -1.166 12.623 1.00 75.50 671 LEU A O 1
ATOM 5350 N N . ASP A 1 672 ? 1.426 -1.417 11.222 1.00 68.25 672 ASP A N 1
ATOM 5351 C CA . ASP A 1 672 ? 2.249 -1.698 10.034 1.00 68.25 672 ASP A CA 1
ATOM 5352 C C . ASP A 1 672 ? 3.237 -0.549 9.720 1.00 68.25 672 ASP A C 1
ATOM 5354 O O . ASP A 1 672 ? 4.268 -0.788 9.088 1.00 68.25 672 ASP A O 1
ATOM 5358 N N . GLY A 1 673 ? 2.958 0.679 10.179 1.00 58.91 673 GLY A N 1
ATOM 5359 C CA . GLY A 1 673 ? 3.847 1.839 10.065 1.00 58.91 673 GLY A CA 1
ATOM 5360 C C . GLY A 1 673 ? 5.025 1.869 11.051 1.00 58.91 673 GLY A C 1
ATOM 5361 O O . GLY A 1 673 ? 5.998 2.564 10.769 1.00 58.91 673 GLY A O 1
ATOM 5362 N N . ILE A 1 674 ? 4.986 1.097 12.145 1.00 63.25 674 ILE A N 1
ATOM 5363 C CA . ILE A 1 674 ? 5.947 1.152 13.262 1.00 63.25 674 ILE A CA 1
ATOM 5364 C C . ILE A 1 674 ? 6.799 -0.126 13.275 1.00 63.25 674 ILE A C 1
ATOM 5366 O O . ILE A 1 674 ? 6.289 -1.210 13.548 1.00 63.25 674 ILE A O 1
ATOM 5370 N N . ASP A 1 675 ? 8.101 -0.020 12.995 1.00 51.78 675 ASP A N 1
ATOM 5371 C CA . ASP A 1 675 ? 8.985 -1.184 12.792 1.00 51.78 675 ASP A CA 1
ATOM 5372 C C . ASP A 1 675 ? 9.052 -2.149 13.982 1.00 51.78 675 ASP A C 1
ATOM 5374 O O . ASP A 1 675 ? 9.068 -3.361 13.781 1.00 51.78 675 ASP A O 1
ATOM 5378 N N . SER A 1 676 ? 9.037 -1.636 15.212 1.00 48.38 676 SER A N 1
ATOM 5379 C CA . SER A 1 676 ? 9.109 -2.451 16.432 1.00 48.38 676 SER A CA 1
ATOM 5380 C C . SER A 1 676 ? 7.827 -3.230 16.739 1.00 48.38 676 SER A C 1
ATOM 5382 O O . SER A 1 676 ? 7.875 -4.212 17.476 1.00 48.38 676 SER A O 1
ATOM 5384 N N . LEU A 1 677 ? 6.685 -2.805 16.188 1.00 53.59 677 LEU A N 1
ATOM 5385 C CA . LEU A 1 677 ? 5.356 -3.347 16.502 1.00 53.59 677 LEU A CA 1
ATOM 5386 C C . LEU A 1 677 ? 4.668 -4.005 15.294 1.00 53.59 677 LEU A C 1
ATOM 5388 O O . LEU A 1 677 ? 3.617 -4.644 15.440 1.00 53.59 677 LEU A O 1
ATOM 5392 N N . SER A 1 678 ? 5.262 -3.871 14.105 1.00 58.06 678 SER A N 1
ATOM 5393 C CA . SER A 1 678 ? 4.775 -4.456 12.860 1.00 58.06 678 SER A CA 1
ATOM 5394 C C . SER A 1 678 ? 4.698 -5.979 12.972 1.00 58.06 678 SER A C 1
ATOM 5396 O O . SER A 1 678 ? 5.680 -6.661 13.256 1.00 58.06 678 SER A O 1
ATOM 5398 N N . GLY A 1 679 ? 3.506 -6.532 12.736 1.00 62.44 679 GLY A N 1
ATOM 5399 C CA . GLY A 1 679 ? 3.262 -7.974 12.815 1.00 62.44 679 GLY A CA 1
ATOM 5400 C C . GLY A 1 679 ? 2.601 -8.473 14.100 1.00 62.44 679 GLY A C 1
ATOM 5401 O O . GLY A 1 679 ? 2.299 -9.663 14.157 1.00 62.44 679 GLY A O 1
ATOM 5402 N N . THR A 1 680 ? 2.307 -7.597 15.066 1.00 78.88 680 THR A N 1
ATOM 5403 C CA . THR A 1 680 ? 1.461 -7.928 16.227 1.00 78.88 680 THR A CA 1
ATOM 5404 C C . THR A 1 680 ? 0.096 -8.437 15.757 1.00 78.88 680 THR A C 1
ATOM 5406 O O . THR A 1 680 ? -0.558 -7.773 14.954 1.00 78.88 680 THR A O 1
ATOM 5409 N N . GLU A 1 681 ? -0.342 -9.610 16.222 1.00 84.50 681 GLU A N 1
ATOM 5410 C CA . GLU A 1 681 ? -1.656 -10.158 15.869 1.00 84.50 681 GLU A CA 1
ATOM 5411 C C . GLU A 1 681 ? -2.741 -9.690 16.845 1.00 84.50 681 GLU A C 1
ATOM 5413 O O . GLU A 1 681 ? -2.539 -9.655 18.057 1.00 84.50 681 GLU A O 1
ATOM 5418 N N . ILE A 1 682 ? -3.907 -9.342 16.301 1.00 89.19 682 ILE A N 1
ATOM 5419 C CA . ILE A 1 682 ? -5.095 -8.947 17.059 1.00 89.19 682 ILE A CA 1
ATOM 5420 C C . ILE A 1 682 ? -6.302 -9.808 16.660 1.00 89.19 682 ILE A C 1
ATOM 5422 O O . ILE A 1 682 ? -6.432 -10.192 15.488 1.00 89.19 682 ILE A O 1
ATOM 5426 N N . PRO A 1 683 ? -7.213 -10.119 17.599 1.00 91.69 683 PRO A N 1
ATOM 5427 C CA . PRO A 1 683 ? -8.451 -10.815 17.277 1.00 91.69 683 PRO A CA 1
ATOM 5428 C C . PRO A 1 683 ? -9.402 -9.927 16.474 1.00 91.69 683 PRO A C 1
ATOM 5430 O O . PRO A 1 683 ? -9.729 -8.815 16.862 1.00 91.69 683 PRO A O 1
ATOM 5433 N N . LEU A 1 684 ? -9.914 -10.436 15.360 1.00 94.06 684 LEU A N 1
ATOM 5434 C CA . LEU A 1 684 ? -10.826 -9.684 14.494 1.00 94.06 684 LEU A CA 1
ATOM 5435 C C . LEU A 1 684 ? -12.256 -10.211 14.567 1.00 94.06 684 LEU A C 1
ATOM 5437 O O . LEU A 1 684 ? -13.223 -9.447 14.528 1.00 94.06 684 LEU A O 1
ATOM 5441 N N . HIS A 1 685 ? -12.401 -11.531 14.660 1.00 95.50 685 HIS A N 1
ATOM 5442 C CA . HIS A 1 685 ? -13.700 -12.182 14.710 1.00 95.50 685 HIS A CA 1
ATOM 5443 C C . HIS A 1 685 ? -13.644 -13.431 15.578 1.00 95.50 685 HIS A C 1
ATOM 5445 O O . HIS A 1 685 ? -12.659 -14.169 15.559 1.00 95.50 685 HIS A O 1
ATOM 5451 N N . TYR A 1 686 ? -14.758 -13.722 16.237 1.00 94.94 686 TYR A N 1
ATOM 5452 C CA . TYR A 1 686 ? -14.994 -15.011 16.867 1.00 94.94 686 TYR A CA 1
ATOM 5453 C C . TYR A 1 686 ? -16.250 -15.647 16.301 1.00 94.94 686 TYR A C 1
ATOM 5455 O O . TYR A 1 686 ? -17.238 -14.970 16.005 1.00 94.94 686 TYR A O 1
ATOM 5463 N N . ILE A 1 687 ? -16.215 -16.964 16.139 1.00 96.06 687 ILE A N 1
ATOM 5464 C CA . ILE A 1 687 ? -17.369 -17.741 15.699 1.00 96.06 687 ILE A CA 1
ATOM 5465 C C . ILE A 1 687 ? -17.621 -18.839 16.713 1.00 96.06 687 ILE A C 1
ATOM 5467 O O . ILE A 1 687 ? -16.823 -19.763 16.817 1.00 96.06 687 ILE A O 1
ATOM 5471 N N . CYS A 1 688 ? -18.743 -18.762 17.421 1.00 96.44 688 CYS A N 1
ATOM 5472 C CA . CYS A 1 688 ? -19.133 -19.753 18.420 1.00 96.44 688 CYS A CA 1
ATOM 5473 C C . CYS A 1 688 ? -20.383 -20.503 17.968 1.00 96.44 688 CYS A C 1
ATOM 5475 O O . CYS A 1 688 ? -21.471 -19.940 17.868 1.00 96.44 688 CYS A O 1
ATOM 5477 N N . LYS A 1 689 ? -20.230 -21.790 17.678 1.00 95.62 689 LYS A N 1
ATOM 5478 C CA . LYS A 1 689 ? -21.266 -22.679 17.160 1.00 95.62 689 LYS A CA 1
ATOM 5479 C C . LYS A 1 689 ? -21.846 -23.540 18.275 1.00 95.62 689 LYS A C 1
ATOM 5481 O O . LYS A 1 689 ? -21.104 -24.180 19.012 1.00 95.62 689 LYS A O 1
ATOM 5486 N N . LEU A 1 690 ? -23.172 -23.607 18.354 1.00 94.75 690 LEU A N 1
ATOM 5487 C CA . LEU A 1 690 ? -23.899 -24.535 19.216 1.00 94.75 690 LEU A CA 1
ATOM 5488 C C . LEU A 1 690 ? -24.932 -25.292 18.377 1.00 94.75 690 LEU A C 1
ATOM 5490 O O . LEU A 1 690 ? -25.855 -24.699 17.816 1.00 94.75 690 LEU A O 1
ATOM 5494 N N . ALA A 1 691 ? -24.784 -26.617 18.306 1.00 88.38 691 ALA A N 1
ATOM 5495 C CA . ALA A 1 691 ? -25.568 -27.474 17.417 1.00 88.38 691 ALA A CA 1
ATOM 5496 C C . ALA A 1 691 ? -25.524 -26.975 15.954 1.00 88.38 691 ALA A C 1
ATOM 5498 O O . ALA A 1 691 ? -24.468 -27.015 15.320 1.00 88.38 691 ALA A O 1
ATOM 5499 N N . SER A 1 692 ? -26.653 -26.513 15.409 1.00 86.44 692 SER A N 1
ATOM 5500 C CA . SER A 1 692 ? -26.772 -26.050 14.021 1.00 86.44 692 SER A CA 1
ATOM 5501 C C . SER A 1 692 ? -26.685 -24.532 13.839 1.00 86.44 692 SER A C 1
ATOM 5503 O O . SER A 1 692 ? -26.701 -24.079 12.698 1.00 86.44 692 SER A O 1
ATOM 5505 N N . HIS A 1 693 ? -26.588 -23.746 14.915 1.00 94.00 693 HIS A N 1
ATOM 5506 C CA . HIS A 1 693 ? -26.571 -22.283 14.844 1.00 94.00 693 HIS A CA 1
ATOM 5507 C C . HIS A 1 693 ? -25.239 -21.713 15.339 1.00 94.00 693 HIS A C 1
ATOM 5509 O O . HIS A 1 693 ? -24.651 -22.233 16.289 1.00 94.00 693 HIS A O 1
ATOM 5515 N N . ALA A 1 694 ? -24.762 -20.643 14.704 1.00 96.19 694 ALA A N 1
ATOM 5516 C CA . ALA A 1 694 ? -23.509 -19.993 15.063 1.00 96.19 694 ALA A CA 1
ATOM 5517 C C . ALA A 1 694 ? -23.706 -18.522 15.444 1.00 96.19 694 ALA A C 1
ATOM 5519 O O . ALA A 1 694 ? -24.479 -17.788 14.839 1.00 96.19 694 ALA A O 1
ATOM 5520 N N . ILE A 1 695 ? -22.958 -18.079 16.444 1.00 97.62 695 ILE A N 1
ATOM 5521 C CA . ILE A 1 695 ? -22.834 -16.678 16.816 1.00 97.62 695 ILE A CA 1
ATOM 5522 C C . ILE A 1 695 ? -21.592 -16.123 16.131 1.00 97.62 695 ILE A C 1
ATOM 5524 O O . ILE A 1 695 ? -20.502 -16.672 16.291 1.00 97.62 695 ILE A O 1
ATOM 5528 N N . HIS A 1 696 ? -21.760 -15.050 15.361 1.00 97.75 696 HIS A N 1
ATOM 5529 C CA . HIS A 1 696 ? -20.650 -14.294 14.787 1.00 97.75 696 HIS A CA 1
ATOM 5530 C C . HIS A 1 696 ? -20.400 -13.065 15.649 1.00 97.75 696 HIS A C 1
ATOM 5532 O O . HIS A 1 696 ? -21.214 -12.149 15.671 1.00 97.75 696 HIS A O 1
ATOM 5538 N N . LEU A 1 697 ? -19.286 -13.055 16.367 1.00 97.31 697 LEU A N 1
ATOM 5539 C CA . LEU A 1 697 ? -18.882 -11.948 17.217 1.00 97.31 697 LEU A CA 1
ATOM 5540 C C . LEU A 1 697 ? -17.803 -11.133 16.499 1.00 97.31 697 LEU A C 1
ATOM 5542 O O . LEU A 1 697 ? -16.699 -11.621 16.255 1.00 97.31 697 LEU A O 1
ATOM 5546 N N . VAL A 1 698 ? -18.143 -9.909 16.112 1.00 97.69 698 VAL A N 1
ATOM 5547 C CA . VAL A 1 698 ? -17.267 -8.976 15.396 1.00 97.69 698 VAL A CA 1
ATOM 5548 C C . VAL A 1 698 ? -16.556 -8.082 16.402 1.00 97.69 698 VAL A C 1
ATOM 5550 O O . VAL A 1 698 ? -17.196 -7.434 17.231 1.00 97.69 698 VAL A O 1
ATOM 5553 N N . VAL A 1 699 ? -15.228 -8.044 16.328 1.00 96.38 699 VAL A N 1
ATOM 5554 C CA . VAL A 1 699 ? -14.413 -7.232 17.229 1.00 96.38 699 VAL A CA 1
ATOM 5555 C C . VAL A 1 699 ? -14.213 -5.857 16.613 1.00 96.38 699 VAL A C 1
ATOM 5557 O O . VAL A 1 699 ? -13.638 -5.725 15.532 1.00 96.38 699 VAL A O 1
ATOM 5560 N N . PHE A 1 700 ? -14.693 -4.835 17.314 1.00 95.88 700 PHE A N 1
ATOM 5561 C CA . PHE A 1 700 ? -14.476 -3.444 16.961 1.00 95.88 700 PHE A CA 1
ATOM 5562 C C . PHE A 1 700 ? -13.341 -2.833 17.781 1.00 95.88 700 PHE A C 1
ATOM 5564 O O . PHE A 1 700 ? -13.238 -3.025 18.995 1.00 95.88 700 PHE A O 1
ATOM 5571 N N . TYR A 1 701 ? -12.528 -2.039 17.098 1.00 93.12 701 TYR A N 1
ATOM 5572 C CA . TYR A 1 701 ? -11.449 -1.237 17.650 1.00 93.12 701 TYR A CA 1
ATOM 5573 C C . TYR A 1 701 ? -11.763 0.240 17.456 1.00 93.12 701 TYR A C 1
ATOM 5575 O O . TYR A 1 701 ? -12.208 0.648 16.383 1.00 93.12 701 TYR A O 1
ATOM 5583 N N . GLU A 1 702 ? -11.507 1.043 18.484 1.00 90.31 702 GLU A N 1
ATOM 5584 C CA . GLU A 1 702 ? -11.531 2.497 18.348 1.00 90.31 702 GLU A CA 1
ATOM 5585 C C . GLU A 1 702 ? -10.280 2.971 17.589 1.00 90.31 702 GLU A C 1
ATOM 5587 O O . GLU A 1 702 ? -9.195 2.392 17.726 1.00 90.31 702 GLU A O 1
ATOM 5592 N N . ARG A 1 703 ? -10.445 4.009 16.763 1.00 88.12 703 ARG A N 1
ATOM 5593 C CA . ARG A 1 703 ? -9.366 4.648 15.994 1.00 88.12 703 ARG A CA 1
ATOM 5594 C C . ARG A 1 703 ? -9.357 6.167 16.185 1.00 88.12 703 ARG A C 1
ATOM 5596 O O . ARG A 1 703 ? -10.353 6.742 16.629 1.00 88.12 703 ARG A O 1
ATOM 5603 N N . SER A 1 704 ? -8.236 6.811 15.845 1.00 76.56 704 SER A N 1
ATOM 5604 C CA . SER A 1 704 ? -7.946 8.229 16.136 1.00 76.56 704 SER A CA 1
ATOM 5605 C C . SER A 1 704 ? -8.977 9.206 15.557 1.00 76.56 704 SER A C 1
ATOM 5607 O O . SER A 1 704 ? -9.237 10.249 16.151 1.00 76.56 704 SER A O 1
ATOM 5609 N N . GLY A 1 705 ? -9.664 8.831 14.474 1.00 70.62 705 GLY A N 1
ATOM 5610 C CA . GLY A 1 705 ? -10.762 9.606 13.886 1.00 70.62 705 GLY A CA 1
ATOM 5611 C C . GLY A 1 705 ? -12.117 9.530 14.612 1.00 70.62 705 GLY A C 1
ATOM 5612 O O . GLY A 1 705 ? -13.116 9.936 14.019 1.00 70.62 705 GLY A O 1
ATOM 5613 N N . ASN A 1 706 ? -12.184 8.984 15.835 1.00 83.81 706 ASN A N 1
ATOM 5614 C CA . ASN A 1 706 ? -13.411 8.769 16.622 1.00 83.81 706 ASN A CA 1
ATOM 5615 C C . ASN A 1 706 ? -14.475 7.921 15.895 1.00 83.81 706 ASN A C 1
ATOM 5617 O O . ASN A 1 706 ? -15.636 8.307 15.754 1.00 83.81 706 ASN A O 1
ATOM 5621 N N . TYR A 1 707 ? -14.062 6.751 15.416 1.00 91.75 707 TYR A N 1
ATOM 5622 C CA . TYR A 1 707 ? -14.931 5.778 14.759 1.00 91.75 707 TYR A CA 1
ATOM 5623 C C . TYR A 1 707 ? -14.571 4.358 15.195 1.00 91.75 707 TYR A C 1
ATOM 5625 O O . TYR A 1 707 ? -13.505 4.116 15.769 1.00 91.75 707 TYR A O 1
ATOM 5633 N N . LEU A 1 708 ? -15.472 3.417 14.920 1.00 94.12 708 LEU A N 1
ATOM 5634 C CA . LEU A 1 708 ? -15.268 2.000 15.182 1.00 94.12 708 LEU A CA 1
ATOM 5635 C C . LEU A 1 708 ? -14.821 1.291 13.905 1.00 94.12 708 LEU A C 1
ATOM 5637 O O . LEU A 1 708 ? -15.464 1.412 12.864 1.00 94.12 708 LEU A O 1
ATOM 5641 N N . TRP A 1 709 ? -13.745 0.517 13.997 1.00 95.56 709 TRP A N 1
ATOM 5642 C CA . TRP A 1 709 ? -13.197 -0.279 12.903 1.00 95.56 709 TRP A CA 1
ATOM 5643 C C . TRP A 1 709 ? -13.251 -1.771 13.223 1.00 95.56 709 TRP A C 1
ATOM 5645 O O . TRP A 1 709 ? -12.926 -2.167 14.338 1.00 95.56 709 TRP A O 1
ATOM 5655 N N . HIS A 1 710 ? -13.589 -2.607 12.242 1.00 95.31 710 HIS A N 1
ATOM 5656 C CA . HIS A 1 710 ? -13.395 -4.055 12.320 1.00 95.31 710 HIS A CA 1
ATOM 5657 C C . HIS A 1 710 ? -12.538 -4.556 11.154 1.00 95.31 710 HIS A C 1
ATOM 5659 O O . HIS A 1 710 ? -12.565 -4.005 10.051 1.00 95.31 710 HIS A O 1
ATOM 5665 N N . GLY A 1 711 ? -11.810 -5.649 11.379 1.00 93.44 711 GLY A N 1
ATOM 5666 C CA . GLY A 1 711 ? -10.902 -6.215 10.384 1.00 93.44 711 GLY A CA 1
ATOM 5667 C C . GLY A 1 711 ? -11.563 -7.107 9.330 1.00 93.44 711 GLY A C 1
ATOM 5668 O O . GLY A 1 711 ? -12.778 -7.316 9.305 1.00 93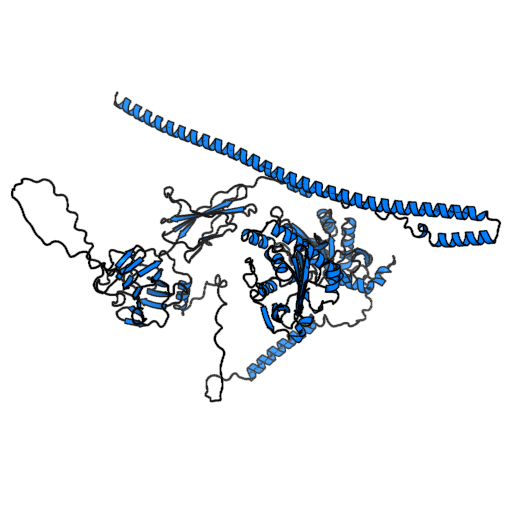.44 711 GLY A O 1
ATOM 5669 N N . HIS A 1 712 ? -10.723 -7.623 8.430 1.00 92.31 712 HIS A N 1
ATOM 5670 C CA . HIS A 1 712 ? -11.083 -8.626 7.426 1.00 92.31 712 HIS A CA 1
ATOM 5671 C C . HIS A 1 712 ? -10.974 -10.028 8.035 1.00 92.31 712 HIS A C 1
ATOM 5673 O O . HIS A 1 712 ? -9.939 -10.407 8.580 1.00 92.31 712 HIS A O 1
ATOM 5679 N N . LEU A 1 713 ? -12.003 -10.843 7.841 1.00 90.31 713 LEU A N 1
ATOM 5680 C CA . LEU A 1 713 ? -11.982 -12.272 8.113 1.00 90.31 713 LEU A CA 1
ATOM 5681 C C . LEU A 1 713 ? -11.194 -13.019 7.020 1.00 90.31 713 LEU A C 1
ATOM 5683 O O . LEU A 1 713 ? -11.744 -13.417 5.993 1.00 90.31 713 LEU A O 1
ATOM 5687 N N . ARG A 1 714 ? -9.890 -13.228 7.240 1.00 86.00 714 ARG A N 1
ATOM 5688 C CA . ARG A 1 714 ? -9.046 -14.096 6.401 1.00 86.00 714 ARG A CA 1
ATOM 5689 C C . ARG A 1 714 ? -8.741 -15.401 7.126 1.00 86.00 714 ARG A C 1
ATOM 5691 O O . ARG A 1 714 ? -8.113 -15.406 8.176 1.00 86.00 714 ARG A O 1
ATOM 5698 N N . LEU A 1 715 ? -9.173 -16.518 6.547 1.00 85.00 715 LEU A N 1
ATOM 5699 C CA . LEU A 1 715 ? -8.928 -17.840 7.122 1.00 85.00 715 LEU A CA 1
ATOM 5700 C C . LEU A 1 715 ? -7.487 -18.289 6.850 1.00 85.00 715 LEU A C 1
ATOM 5702 O O . LEU A 1 715 ? -7.097 -18.431 5.687 1.00 85.00 715 LEU A O 1
ATOM 5706 N N . LYS A 1 716 ? -6.721 -18.547 7.917 1.00 81.25 716 LYS A N 1
ATOM 5707 C CA . LYS A 1 716 ? -5.401 -19.196 7.851 1.00 81.25 716 LYS A CA 1
ATOM 5708 C C . LYS A 1 716 ? -5.552 -20.656 7.377 1.00 81.25 716 LYS A C 1
ATOM 5710 O O . LYS A 1 716 ? -6.615 -21.261 7.522 1.00 81.25 716 LYS A O 1
ATOM 5715 N N . GLY A 1 717 ? -4.494 -21.231 6.795 1.00 76.25 717 GLY A N 1
ATOM 5716 C CA . GLY A 1 717 ? -4.540 -22.539 6.114 1.00 76.25 717 GLY A CA 1
ATOM 5717 C C . GLY A 1 717 ? -4.974 -23.732 6.979 1.00 76.25 717 GLY A C 1
ATOM 5718 O O . GLY A 1 717 ? -5.508 -24.697 6.444 1.00 76.25 717 GLY A O 1
ATOM 5719 N N . HIS A 1 718 ? -4.800 -23.646 8.299 1.00 81.06 718 HIS A N 1
ATOM 5720 C CA . HIS A 1 718 ? -5.156 -24.694 9.261 1.00 81.06 718 HIS A CA 1
ATOM 5721 C C . HIS A 1 718 ? -6.629 -24.662 9.716 1.00 81.06 718 HIS A C 1
ATOM 5723 O O . HIS A 1 718 ? -7.073 -25.590 10.386 1.00 81.06 718 HIS A O 1
ATOM 5729 N N . ILE A 1 719 ? -7.397 -23.615 9.389 1.00 83.25 719 ILE A N 1
ATOM 5730 C CA . ILE A 1 719 ? -8.791 -23.484 9.838 1.00 83.25 719 ILE A CA 1
ATOM 5731 C C . ILE A 1 719 ? -9.719 -24.336 8.961 1.00 83.25 719 ILE A C 1
ATOM 5733 O O . ILE A 1 719 ? -9.718 -24.210 7.732 1.00 83.25 719 ILE A O 1
ATOM 5737 N N . ASP A 1 720 ? -10.579 -25.147 9.588 1.00 85.00 720 ASP A N 1
ATOM 5738 C CA . ASP A 1 720 ? -11.600 -25.918 8.876 1.00 85.00 720 ASP A CA 1
ATOM 5739 C C . ASP A 1 720 ? -12.655 -25.001 8.233 1.00 85.00 720 ASP A C 1
ATOM 5741 O O . ASP A 1 720 ? -13.551 -24.453 8.881 1.00 85.00 720 ASP A O 1
ATOM 5745 N N . LYS A 1 721 ? -12.595 -24.886 6.904 1.00 86.44 721 LYS A N 1
ATOM 5746 C CA . LYS A 1 721 ? -13.543 -24.103 6.096 1.00 86.44 721 LYS A CA 1
ATOM 5747 C C . LYS A 1 721 ? -14.974 -24.659 6.125 1.00 86.44 721 LYS A C 1
ATOM 5749 O O . LYS A 1 721 ? -15.878 -23.974 5.645 1.00 86.44 721 LYS A O 1
ATOM 5754 N N . LYS A 1 722 ? -15.194 -25.874 6.644 1.00 88.88 722 LYS A N 1
ATOM 5755 C CA . LYS A 1 722 ? -16.517 -26.498 6.816 1.00 88.88 722 LYS A CA 1
ATOM 5756 C C . LYS A 1 722 ? -17.137 -26.239 8.191 1.00 88.88 722 LYS A C 1
ATOM 5758 O O . LYS A 1 722 ? -18.298 -26.596 8.385 1.00 88.88 722 LYS A O 1
ATOM 5763 N N . PHE A 1 723 ? -16.416 -25.593 9.113 1.00 91.25 723 PHE A N 1
ATOM 5764 C CA . PHE A 1 723 ? -16.894 -25.312 10.470 1.00 91.25 723 PHE A CA 1
ATOM 5765 C C . PHE A 1 723 ? -18.267 -24.615 10.473 1.00 91.25 723 PHE A C 1
ATOM 5767 O O . PHE A 1 723 ? -19.213 -25.058 11.139 1.00 91.25 723 PHE A O 1
ATOM 5774 N N . VAL A 1 724 ? -18.391 -23.574 9.644 1.00 93.00 724 VAL A N 1
ATOM 5775 C CA . VAL A 1 724 ? -19.617 -22.821 9.350 1.00 93.00 724 VAL A CA 1
ATOM 5776 C C . VAL A 1 724 ? -19.608 -22.350 7.885 1.00 93.00 724 VAL A C 1
ATOM 5778 O O . VAL A 1 724 ? -18.539 -22.291 7.271 1.00 93.00 724 VAL A O 1
ATOM 5781 N N . PRO A 1 725 ? -20.750 -21.964 7.284 1.00 91.19 725 PRO A N 1
ATOM 5782 C CA . PRO A 1 725 ? -20.764 -21.416 5.929 1.00 91.19 725 PRO A CA 1
ATOM 5783 C C . PRO A 1 725 ? -20.242 -19.965 5.893 1.00 91.19 725 PRO A C 1
ATOM 5785 O O . PRO A 1 725 ? -21.014 -19.029 5.700 1.00 91.19 725 PRO A O 1
ATOM 5788 N N . PHE A 1 726 ? -18.922 -19.768 6.028 1.00 90.88 726 PHE A N 1
ATOM 5789 C CA . PHE A 1 726 ? -18.254 -18.453 6.122 1.00 90.88 726 PHE A CA 1
ATOM 5790 C C . PHE A 1 726 ? -18.666 -17.440 5.041 1.00 90.88 726 PHE A C 1
ATOM 5792 O O . PHE A 1 726 ? -18.734 -16.246 5.304 1.00 90.88 726 PHE A O 1
ATOM 5799 N N . ARG A 1 727 ? -18.990 -17.901 3.824 1.00 88.75 727 ARG A N 1
ATOM 5800 C CA . ARG A 1 727 ? -19.439 -17.034 2.716 1.00 88.75 727 ARG A CA 1
ATOM 5801 C C . ARG A 1 727 ? -20.779 -16.330 2.974 1.00 88.75 727 ARG A C 1
ATOM 5803 O O . ARG A 1 727 ? -21.107 -15.407 2.239 1.00 88.75 727 ARG A O 1
ATOM 5810 N N . LYS A 1 728 ? -21.560 -16.792 3.955 1.00 90.69 728 LYS A N 1
ATOM 5811 C CA . LYS A 1 728 ? -22.845 -16.203 4.358 1.00 90.69 728 LYS A CA 1
ATOM 5812 C C . LYS A 1 728 ? -22.716 -15.208 5.522 1.00 90.69 728 LYS A C 1
ATOM 5814 O O . LYS A 1 728 ? -23.726 -14.639 5.924 1.00 90.69 728 LYS A O 1
ATOM 5819 N N . LEU A 1 729 ? -21.516 -15.015 6.080 1.00 92.00 729 LEU A N 1
ATOM 5820 C CA . LEU A 1 729 ? -21.286 -14.005 7.114 1.00 92.00 729 LEU A CA 1
ATOM 5821 C C . LEU A 1 729 ? -21.474 -12.605 6.523 1.00 92.00 729 LEU A C 1
ATOM 5823 O O . LEU A 1 729 ? -20.980 -12.317 5.434 1.00 92.00 729 LEU A O 1
ATOM 5827 N N . GLN A 1 730 ? -22.182 -11.744 7.253 1.00 90.56 730 GLN A N 1
ATOM 5828 C CA . GLN A 1 730 ? -22.469 -10.375 6.810 1.00 90.56 730 GLN A CA 1
ATOM 5829 C C . GLN A 1 730 ? -21.275 -9.435 7.019 1.00 90.56 730 GLN A C 1
ATOM 5831 O O . GLN A 1 730 ? -21.098 -8.480 6.269 1.00 90.56 730 GLN A O 1
ATOM 5836 N N . PHE A 1 731 ? -20.424 -9.738 8.002 1.00 94.69 731 PHE A N 1
ATOM 5837 C CA . PHE A 1 731 ? -19.252 -8.939 8.351 1.00 94.69 731 PHE A CA 1
ATOM 5838 C C . PHE A 1 731 ? -17.957 -9.704 8.064 1.00 94.69 731 PHE A C 1
ATOM 5840 O O . PHE A 1 731 ? -17.924 -10.935 8.059 1.00 94.69 731 PHE A O 1
ATOM 5847 N N . GLY A 1 732 ? -16.873 -8.965 7.831 1.00 90.88 732 GLY A N 1
ATOM 5848 C CA . GLY A 1 732 ? -15.539 -9.531 7.627 1.00 90.88 732 GLY A CA 1
ATOM 5849 C C . GLY A 1 732 ? -15.171 -9.845 6.175 1.00 90.88 732 GLY A C 1
ATOM 5850 O O . GLY A 1 732 ? -14.033 -10.228 5.940 1.00 90.88 732 GLY A O 1
ATOM 5851 N N . ARG A 1 733 ? -16.049 -9.637 5.178 1.00 91.12 733 ARG A N 1
ATOM 5852 C CA . ARG A 1 733 ? -15.671 -9.727 3.744 1.00 91.12 733 ARG A CA 1
ATOM 5853 C C . ARG A 1 733 ? -14.613 -8.684 3.351 1.00 91.12 733 ARG A C 1
ATOM 5855 O O . ARG A 1 733 ? -13.812 -8.906 2.447 1.00 91.12 733 ARG A O 1
ATOM 5862 N N . TYR A 1 734 ? -14.651 -7.541 4.018 1.00 93.19 734 TYR A N 1
ATOM 5863 C CA . TYR A 1 734 ? -13.690 -6.450 3.954 1.00 93.19 734 TYR A CA 1
ATOM 5864 C C . TYR A 1 734 ? -13.593 -5.822 5.355 1.00 93.19 734 TYR A C 1
ATOM 5866 O O . TYR A 1 734 ? -14.524 -6.011 6.147 1.00 93.19 734 TYR A O 1
ATOM 5874 N N . PRO A 1 735 ? -12.505 -5.099 5.679 1.00 95.06 735 PRO A N 1
ATOM 5875 C CA . PRO A 1 735 ? -12.481 -4.240 6.857 1.00 95.06 735 PRO A CA 1
ATOM 5876 C C . PRO A 1 735 ? -13.595 -3.197 6.762 1.00 95.06 735 PRO A C 1
ATOM 5878 O O . PRO A 1 735 ? -13.910 -2.743 5.658 1.00 95.06 735 PRO A O 1
ATOM 5881 N N . GLY A 1 736 ? -14.192 -2.831 7.890 1.00 95.62 736 GLY A N 1
ATOM 5882 C CA . GLY A 1 736 ? -15.317 -1.902 7.929 1.00 95.62 736 GLY A CA 1
ATOM 5883 C C . GLY A 1 736 ? -15.128 -0.805 8.964 1.00 95.62 736 GLY A C 1
ATOM 5884 O O . GLY A 1 736 ? -14.548 -1.053 10.017 1.00 95.62 736 GLY A O 1
ATOM 5885 N N . ALA A 1 737 ? -15.627 0.393 8.666 1.00 95.88 737 ALA A N 1
ATOM 5886 C CA . ALA A 1 737 ? -15.637 1.542 9.560 1.00 95.88 737 ALA A CA 1
ATOM 5887 C C . ALA A 1 737 ? -17.055 2.087 9.743 1.00 95.88 737 ALA A C 1
ATOM 5889 O O . ALA A 1 737 ? -17.783 2.284 8.771 1.00 95.88 737 ALA A O 1
ATOM 5890 N N . PHE A 1 738 ? -17.406 2.366 10.994 1.00 94.62 738 PHE A N 1
ATOM 5891 C CA . PHE A 1 738 ? -18.731 2.794 11.432 1.00 94.62 738 PHE A CA 1
ATOM 5892 C C . PHE A 1 738 ? -18.593 3.972 12.381 1.00 94.62 738 PHE A C 1
ATOM 5894 O O . PHE A 1 738 ? -17.625 4.049 13.142 1.00 94.62 738 PHE A O 1
ATOM 5901 N N . ASP A 1 739 ? -19.536 4.901 12.335 1.00 91.44 739 ASP A N 1
ATOM 5902 C CA . ASP A 1 739 ? -19.648 5.906 13.386 1.00 91.44 739 ASP A CA 1
ATOM 5903 C C . ASP A 1 739 ? -19.940 5.225 14.730 1.00 91.44 739 ASP A C 1
ATOM 5905 O O . ASP A 1 739 ? -20.472 4.115 14.787 1.00 91.44 739 ASP A O 1
ATOM 5909 N N . ARG A 1 740 ? -19.541 5.858 15.837 1.00 90.50 740 ARG A N 1
ATOM 5910 C CA . ARG A 1 740 ? -19.744 5.295 17.177 1.00 90.50 740 ARG A CA 1
ATOM 5911 C C . ARG A 1 740 ? -21.244 5.306 17.510 1.00 90.50 740 ARG A C 1
ATOM 5913 O O . ARG A 1 740 ? -21.785 6.392 17.727 1.00 90.50 740 ARG A O 1
ATOM 5920 N N . PRO A 1 741 ? -21.925 4.148 17.611 1.00 90.50 741 PRO A N 1
ATOM 5921 C CA . PRO A 1 741 ? -23.341 4.140 17.933 1.00 90.50 741 PRO A CA 1
ATOM 5922 C C . PRO A 1 741 ? -23.538 4.399 19.430 1.00 90.50 741 PRO A C 1
ATOM 5924 O O . PRO A 1 741 ? -22.877 3.791 20.275 1.00 90.50 741 PRO A O 1
ATOM 5927 N N . GLU A 1 742 ? -24.501 5.252 19.773 1.00 92.38 742 GLU A N 1
ATOM 5928 C CA . GLU A 1 742 ? -25.090 5.222 21.112 1.00 92.38 742 GLU A CA 1
ATOM 5929 C C . GLU A 1 742 ? -25.842 3.900 21.273 1.00 92.38 742 GLU A C 1
ATOM 5931 O O . GLU A 1 742 ? -26.623 3.523 20.398 1.00 92.38 742 GLU A O 1
ATOM 5936 N N . LEU A 1 743 ? -25.614 3.189 22.376 1.00 94.25 743 LEU A N 1
ATOM 5937 C CA . LEU A 1 743 ? -26.265 1.909 22.645 1.00 94.25 743 LEU A CA 1
ATOM 5938 C C . LEU A 1 743 ? -27.432 2.090 23.618 1.00 94.25 743 LEU A C 1
ATOM 5940 O O . LEU A 1 743 ? -27.371 2.906 24.536 1.00 94.25 743 LEU A O 1
ATOM 5944 N N . GLN A 1 744 ? -28.481 1.294 23.433 1.00 93.12 744 GLN A N 1
ATOM 5945 C CA . GLN A 1 744 ? -29.608 1.185 24.355 1.00 93.12 744 GLN A CA 1
ATOM 5946 C C . GLN A 1 744 ? -29.897 -0.286 24.649 1.00 93.12 744 GLN A C 1
ATOM 5948 O O . GLN A 1 744 ? -29.745 -1.144 23.778 1.00 93.12 744 GLN A O 1
ATOM 5953 N N . GLN A 1 745 ? -30.319 -0.572 25.877 1.00 93.19 745 GLN A N 1
ATOM 5954 C CA . GLN A 1 745 ? -30.737 -1.906 26.288 1.00 93.19 745 GLN A CA 1
ATOM 5955 C C . GLN A 1 745 ? -32.235 -2.079 26.046 1.00 93.19 745 GLN A C 1
ATOM 5957 O O . GLN A 1 745 ? -33.025 -1.204 26.404 1.00 93.19 745 GLN A O 1
ATOM 5962 N N . ILE A 1 746 ? -32.613 -3.199 25.436 1.00 90.44 746 ILE A N 1
ATOM 5963 C CA . ILE A 1 746 ? -34.005 -3.571 25.180 1.00 90.44 746 ILE A CA 1
ATOM 5964 C C . ILE A 1 746 ? -34.228 -5.061 25.463 1.00 90.44 746 ILE A C 1
ATOM 5966 O O . ILE A 1 746 ? -33.293 -5.862 25.395 1.00 90.44 746 ILE A O 1
ATOM 5970 N N . THR A 1 747 ? -35.481 -5.444 25.707 1.00 89.25 747 THR A N 1
ATOM 5971 C CA . THR A 1 747 ? -35.881 -6.848 25.858 1.00 89.25 747 THR A CA 1
ATOM 5972 C C . THR A 1 747 ? -36.437 -7.385 24.535 1.00 89.25 747 THR A C 1
ATOM 5974 O O . THR A 1 747 ? -37.470 -6.923 24.054 1.00 89.25 747 THR A O 1
ATOM 5977 N N . VAL A 1 748 ? -35.787 -8.390 23.940 1.00 87.31 748 VAL A N 1
ATOM 5978 C CA . VAL A 1 748 ? -36.208 -9.031 22.678 1.00 87.31 748 VAL A CA 1
ATOM 5979 C C . VAL A 1 748 ? -36.314 -10.538 22.884 1.00 87.31 748 VAL A C 1
ATOM 5981 O O . VAL A 1 748 ? -35.359 -11.172 23.320 1.00 87.31 748 VAL A O 1
ATOM 5984 N N . ASP A 1 749 ? -37.481 -11.124 22.591 1.00 87.12 749 ASP A N 1
ATOM 5985 C CA . ASP A 1 749 ? -37.789 -12.544 22.854 1.00 87.12 749 ASP A CA 1
ATOM 5986 C C . ASP A 1 749 ? -37.419 -12.999 24.283 1.00 87.12 749 ASP A C 1
ATOM 5988 O O . ASP A 1 749 ? -36.877 -14.090 24.489 1.00 87.12 749 ASP A O 1
ATOM 5992 N N . GLY A 1 750 ? -37.677 -12.137 25.274 1.00 84.50 750 GLY A N 1
ATOM 5993 C CA . GLY A 1 750 ? -37.377 -12.396 26.685 1.00 84.50 750 GLY A CA 1
ATOM 5994 C C . GLY A 1 750 ? -35.888 -12.345 27.053 1.00 84.50 750 GLY A C 1
ATOM 5995 O O . GLY A 1 750 ? -35.527 -12.800 28.137 1.00 84.50 750 GLY A O 1
ATOM 5996 N N . LEU A 1 751 ? -35.025 -11.832 26.169 1.00 90.06 751 LEU A N 1
ATOM 5997 C CA . LEU A 1 751 ? -33.593 -11.645 26.403 1.00 90.06 751 LEU A CA 1
ATOM 5998 C C . LEU A 1 751 ? -33.253 -10.153 26.460 1.00 90.06 751 LEU A C 1
ATOM 6000 O O . LEU A 1 751 ? -33.678 -9.387 25.599 1.00 90.06 751 LEU A O 1
ATOM 6004 N N . GLU A 1 752 ? -32.444 -9.764 27.441 1.00 91.50 752 GLU A N 1
ATOM 6005 C CA . GLU A 1 752 ? -31.872 -8.419 27.546 1.00 91.50 752 GLU A CA 1
ATOM 6006 C C . GLU A 1 752 ? -30.705 -8.266 26.564 1.00 91.50 752 GLU A C 1
ATOM 6008 O O . GLU A 1 752 ? -29.716 -8.997 26.651 1.00 91.50 752 GLU A O 1
ATOM 6013 N N . VAL A 1 753 ? -30.821 -7.340 25.609 1.00 93.56 753 VAL A N 1
ATOM 6014 C CA . VAL A 1 753 ? -29.850 -7.159 24.521 1.00 93.56 753 VAL A CA 1
ATOM 6015 C C . VAL A 1 753 ? -29.551 -5.674 24.310 1.00 93.56 753 VAL A C 1
ATOM 6017 O O . VAL A 1 753 ? -30.457 -4.842 24.292 1.00 93.56 753 VAL A O 1
ATOM 6020 N N . LEU A 1 754 ? -28.272 -5.336 24.116 1.00 95.62 754 LEU A N 1
ATOM 6021 C CA . LEU A 1 754 ? -27.855 -4.001 23.684 1.00 95.62 754 LEU A CA 1
ATOM 6022 C C . LEU A 1 754 ? -28.006 -3.867 22.167 1.00 95.62 754 LEU A C 1
ATOM 6024 O O . LEU A 1 754 ? -27.574 -4.745 21.421 1.00 95.62 754 LEU A O 1
ATOM 6028 N N . ILE A 1 755 ? -28.562 -2.753 21.705 1.00 95.06 755 ILE A N 1
ATOM 6029 C CA . ILE A 1 755 ? -28.688 -2.413 20.282 1.00 95.06 755 ILE A CA 1
ATOM 6030 C C . ILE A 1 755 ? -28.250 -0.962 20.037 1.00 95.06 755 ILE A C 1
ATOM 6032 O O . ILE A 1 755 ? -28.274 -0.160 20.974 1.00 95.06 755 ILE A O 1
ATOM 6036 N N . PRO A 1 756 ? -27.910 -0.575 18.795 1.00 95.12 756 PRO A N 1
ATOM 6037 C CA . PRO A 1 756 ? -27.807 0.833 18.427 1.00 95.12 756 PRO A CA 1
ATOM 6038 C C . PRO A 1 756 ? -29.124 1.571 18.703 1.00 95.12 756 PRO A C 1
ATOM 6040 O O . PRO A 1 756 ? -30.207 1.085 18.379 1.00 95.12 756 PRO A O 1
ATOM 6043 N N . LYS A 1 757 ? -29.038 2.768 19.284 1.00 92.06 757 LYS A N 1
ATOM 6044 C CA . LYS A 1 757 ? -30.189 3.629 19.590 1.00 92.06 757 LYS A CA 1
ATOM 6045 C C . LYS A 1 757 ? -30.937 4.076 18.335 1.00 92.06 757 LYS A C 1
ATOM 6047 O O . LYS A 1 757 ? -32.150 4.246 18.383 1.00 92.06 757 LYS A O 1
ATOM 6052 N N . ASN A 1 758 ? -30.218 4.215 17.221 1.00 91.25 758 ASN A N 1
ATOM 6053 C CA . ASN A 1 758 ? -30.773 4.400 15.884 1.00 91.25 758 ASN A CA 1
ATOM 6054 C C . ASN A 1 758 ? -30.376 3.200 14.997 1.00 91.25 758 ASN A C 1
ATOM 6056 O O . ASN A 1 758 ? -29.319 3.241 14.358 1.00 91.25 758 ASN A O 1
ATOM 6060 N N . PRO A 1 759 ? -31.175 2.114 14.983 1.00 92.38 759 PRO A N 1
ATOM 6061 C CA . PRO A 1 759 ? -30.886 0.928 14.179 1.00 92.38 759 PRO A CA 1
ATOM 6062 C C . PRO A 1 759 ? -30.772 1.239 12.685 1.00 92.38 759 PRO A C 1
ATOM 6064 O O . PRO A 1 759 ? -29.872 0.722 12.029 1.00 92.38 759 PRO A O 1
ATOM 6067 N N . MET A 1 760 ? -31.632 2.117 12.160 1.00 91.44 760 MET A N 1
ATOM 6068 C CA . MET A 1 760 ? -31.641 2.467 10.739 1.00 91.44 760 MET A CA 1
ATOM 6069 C C . MET A 1 760 ? -30.359 3.157 10.289 1.00 91.44 760 MET A C 1
ATOM 6071 O O . MET A 1 760 ? -29.808 2.765 9.266 1.00 91.44 760 MET A O 1
ATOM 6075 N N . HIS A 1 761 ? -29.827 4.095 11.076 1.00 92.06 761 HIS A N 1
ATOM 6076 C CA . HIS A 1 761 ? -28.538 4.720 10.761 1.00 92.06 761 HIS A CA 1
ATOM 6077 C C . HIS A 1 761 ? -27.421 3.677 10.638 1.00 92.06 761 HIS A C 1
ATOM 6079 O O . HIS A 1 761 ? -26.675 3.664 9.663 1.00 92.06 761 HIS A O 1
ATOM 6085 N N . PHE A 1 762 ? -27.343 2.744 11.594 1.00 93.50 762 PHE A N 1
ATOM 6086 C CA . PHE A 1 762 ? -26.352 1.669 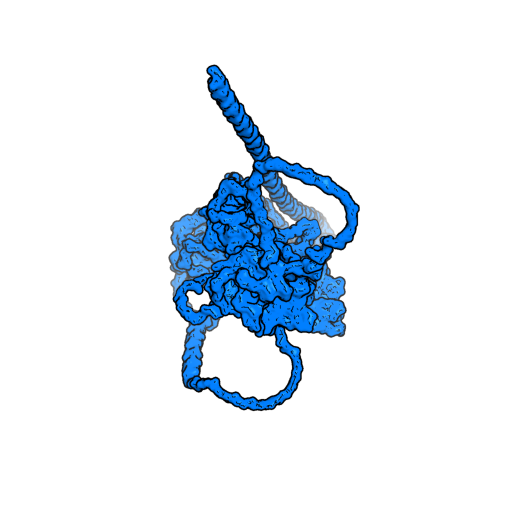11.539 1.00 93.50 762 PHE A CA 1
ATOM 6087 C C . PHE A 1 762 ? -26.538 0.790 10.289 1.00 93.50 762 PHE A C 1
ATOM 6089 O O . PHE A 1 762 ? -25.564 0.452 9.619 1.00 93.50 762 PHE A O 1
ATOM 6096 N N . LEU A 1 763 ? -27.783 0.445 9.938 1.00 94.00 763 LEU A N 1
ATOM 6097 C CA . LEU A 1 763 ? -28.106 -0.345 8.743 1.00 94.00 763 LEU A CA 1
ATOM 6098 C C . LEU A 1 763 ? -27.739 0.371 7.433 1.00 94.00 763 LEU A C 1
ATOM 6100 O O . LEU A 1 763 ? -27.267 -0.281 6.502 1.00 94.00 763 LEU A O 1
ATOM 6104 N N . GLU A 1 764 ? -27.920 1.691 7.361 1.00 92.50 764 GLU A N 1
ATOM 6105 C CA . GLU A 1 764 ? -27.522 2.523 6.217 1.00 92.50 764 GLU A CA 1
ATOM 6106 C C . GLU A 1 764 ? -25.994 2.581 6.039 1.00 92.50 764 GLU A C 1
ATOM 6108 O O . GLU A 1 764 ? -25.496 2.633 4.904 1.00 92.50 764 GLU A O 1
ATOM 6113 N N . GLU A 1 765 ? -25.239 2.509 7.140 1.00 92.19 765 GLU A N 1
ATOM 6114 C CA . GLU A 1 765 ? -23.775 2.456 7.122 1.00 92.19 765 GLU A CA 1
ATOM 6115 C C . GLU A 1 765 ? -23.232 1.107 6.625 1.00 92.19 765 GLU A C 1
ATOM 6117 O O . GLU A 1 765 ? -22.237 1.093 5.901 1.00 92.19 765 GLU A O 1
ATOM 6122 N N . VAL A 1 766 ? -23.875 -0.028 6.940 1.00 92.50 766 VAL A N 1
ATOM 6123 C CA . VAL A 1 766 ? -23.387 -1.385 6.592 1.00 92.50 766 VAL A CA 1
ATOM 6124 C C . VAL A 1 766 ? -22.930 -1.530 5.126 1.00 92.50 766 VAL A C 1
ATOM 6126 O O . VAL A 1 766 ? -21.782 -1.946 4.917 1.00 92.50 766 VAL A O 1
ATOM 6129 N N . PRO A 1 767 ? -23.733 -1.193 4.094 1.00 91.06 767 PRO A N 1
ATOM 6130 C CA . PRO A 1 767 ? -23.306 -1.337 2.698 1.00 91.06 767 PRO A CA 1
ATOM 6131 C C . PRO A 1 767 ? -22.193 -0.360 2.285 1.00 91.06 767 PRO A C 1
ATOM 6133 O O . PRO A 1 767 ? -21.476 -0.634 1.324 1.00 91.06 767 PRO A O 1
ATOM 6136 N N . HIS A 1 768 ? -22.013 0.743 3.017 1.00 90.38 768 HIS A N 1
ATOM 6137 C CA . HIS A 1 768 ? -21.021 1.792 2.751 1.00 90.38 768 HIS A CA 1
ATOM 6138 C C . HIS A 1 768 ? -19.823 1.745 3.714 1.00 90.38 768 HIS A C 1
ATOM 6140 O O . HIS A 1 768 ? -18.976 2.633 3.702 1.00 90.38 768 HIS A O 1
ATOM 6146 N N . SER A 1 769 ? -19.742 0.712 4.553 1.00 94.75 769 SER A N 1
ATOM 6147 C CA . SER A 1 769 ? -18.765 0.615 5.640 1.00 94.75 769 SER A CA 1
ATOM 6148 C C . SER A 1 769 ? -17.358 0.255 5.175 1.00 94.75 769 SER A C 1
ATOM 6150 O O . SER A 1 769 ? -16.419 0.377 5.956 1.00 94.75 769 SER A O 1
ATOM 6152 N N . ARG A 1 770 ? -17.188 -0.199 3.925 1.00 96.56 770 ARG A N 1
ATOM 6153 C CA . ARG A 1 770 ? -15.916 -0.727 3.417 1.00 96.56 770 ARG A CA 1
ATOM 6154 C C . ARG A 1 770 ? -14.769 0.245 3.675 1.00 96.56 770 ARG A C 1
ATOM 6156 O O . ARG A 1 770 ? -14.811 1.390 3.236 1.00 96.56 770 ARG A O 1
ATOM 6163 N N . PHE A 1 771 ? -13.733 -0.260 4.330 1.00 96.00 771 PHE A N 1
ATOM 6164 C CA . PHE A 1 771 ? -12.562 0.497 4.736 1.00 96.00 771 PHE A CA 1
ATOM 6165 C C . PHE A 1 771 ? -11.314 0.028 3.981 1.00 96.00 771 PHE A C 1
ATOM 6167 O O . PHE A 1 771 ? -11.096 -1.176 3.800 1.00 96.00 771 PHE A O 1
ATOM 6174 N N . ILE A 1 772 ? -10.497 0.979 3.534 1.00 94.94 772 ILE A N 1
ATOM 6175 C CA . ILE A 1 772 ? -9.213 0.746 2.876 1.00 94.94 772 ILE A CA 1
ATOM 6176 C C . ILE A 1 772 ? -8.119 1.277 3.795 1.00 94.94 772 ILE A C 1
ATOM 6178 O O . ILE A 1 772 ? -8.115 2.450 4.148 1.00 94.94 772 ILE A O 1
ATOM 6182 N N . GLU A 1 773 ? -7.199 0.398 4.186 1.00 90.75 773 GLU A N 1
ATOM 6183 C CA . GLU A 1 773 ? -6.021 0.798 4.954 1.00 90.75 773 GLU A CA 1
ATOM 6184 C C . GLU A 1 773 ? -5.044 1.579 4.085 1.00 90.75 773 GLU A C 1
ATOM 6186 O O . GLU A 1 773 ? -4.911 1.323 2.880 1.00 90.75 773 GLU A O 1
ATOM 6191 N N . CYS A 1 774 ? -4.290 2.468 4.725 1.00 87.19 774 CYS A N 1
ATOM 6192 C CA . CYS A 1 774 ? -3.125 3.020 4.070 1.00 87.19 774 CYS A CA 1
ATOM 6193 C C . CYS A 1 774 ? -2.066 1.937 3.832 1.00 87.19 774 CYS A C 1
ATOM 6195 O O . CYS A 1 774 ? -1.886 1.008 4.620 1.00 87.19 774 CYS A O 1
ATOM 6197 N N . ARG A 1 775 ? -1.337 2.062 2.726 1.00 89.00 775 ARG A N 1
ATOM 6198 C CA . ARG A 1 775 ? -0.300 1.112 2.320 1.00 89.00 775 ARG A CA 1
ATOM 6199 C C . ARG A 1 775 ? 1.042 1.453 2.960 1.00 89.00 775 ARG A C 1
ATOM 6201 O O . ARG A 1 775 ? 1.972 1.866 2.273 1.00 89.00 775 ARG A O 1
ATOM 6208 N N . TYR A 1 776 ? 1.133 1.321 4.282 1.00 84.56 776 TYR A N 1
ATOM 6209 C CA . TYR A 1 776 ? 2.318 1.738 5.043 1.00 84.56 776 TYR A CA 1
ATOM 6210 C C . TYR A 1 776 ? 3.613 1.051 4.585 1.00 84.56 776 TYR A C 1
ATOM 6212 O O . TYR A 1 776 ? 4.662 1.691 4.544 1.00 84.56 776 TYR A O 1
ATOM 6220 N N . LYS A 1 777 ? 3.546 -0.223 4.176 1.00 82.38 777 LYS A N 1
ATOM 6221 C CA . LYS A 1 777 ? 4.711 -0.975 3.675 1.00 82.38 777 LYS A CA 1
ATOM 6222 C C . LYS A 1 777 ? 5.229 -0.391 2.365 1.00 82.38 777 LYS A C 1
ATOM 6224 O O . LYS A 1 777 ? 6.421 -0.142 2.220 1.00 82.38 777 LYS A O 1
ATOM 6229 N N . GLU A 1 778 ? 4.331 -0.122 1.426 1.00 87.81 778 GLU A N 1
ATOM 6230 C CA . GLU A 1 778 ? 4.658 0.484 0.140 1.00 87.81 778 GLU A CA 1
ATOM 6231 C C . GLU A 1 778 ? 5.066 1.953 0.281 1.00 87.81 778 GLU A C 1
ATOM 6233 O O . GLU A 1 778 ? 5.986 2.389 -0.404 1.00 87.81 778 GLU A O 1
ATOM 6238 N N . ALA A 1 779 ? 4.433 2.703 1.187 1.00 87.81 779 ALA A N 1
ATOM 6239 C CA . ALA A 1 779 ? 4.815 4.075 1.513 1.00 87.81 779 ALA A CA 1
ATOM 6240 C C . ALA A 1 779 ? 6.237 4.139 2.088 1.00 87.81 779 ALA A C 1
ATOM 6242 O O . ALA A 1 779 ? 7.018 5.007 1.710 1.00 87.81 779 ALA A O 1
ATOM 6243 N N . ARG A 1 780 ? 6.615 3.179 2.938 1.00 83.69 780 ARG A N 1
ATOM 6244 C CA . ARG A 1 780 ? 7.988 3.057 3.439 1.00 83.69 780 ARG A CA 1
ATOM 6245 C C . ARG A 1 780 ? 8.979 2.763 2.319 1.00 83.69 780 ARG A C 1
ATOM 6247 O O . ARG A 1 780 ? 9.990 3.448 2.225 1.00 83.69 780 ARG A O 1
ATOM 6254 N N . ALA A 1 781 ? 8.678 1.796 1.451 1.00 84.12 781 ALA A N 1
ATOM 6255 C CA . ALA A 1 781 ? 9.514 1.506 0.283 1.00 84.12 781 ALA A CA 1
ATOM 6256 C C . ALA A 1 781 ? 9.649 2.736 -0.637 1.00 84.12 781 ALA A C 1
ATOM 6258 O O . ALA A 1 781 ? 10.723 3.013 -1.164 1.00 84.12 781 ALA A O 1
ATOM 6259 N N . PHE A 1 782 ? 8.575 3.518 -0.777 1.00 87.94 782 PHE A N 1
ATOM 6260 C CA . PHE A 1 782 ? 8.601 4.792 -1.486 1.00 87.94 782 PHE A CA 1
ATOM 6261 C C . PHE A 1 782 ? 9.547 5.799 -0.817 1.00 87.94 782 PHE A C 1
ATOM 6263 O O . PHE A 1 782 ? 10.368 6.378 -1.520 1.00 87.94 782 PHE A O 1
ATOM 6270 N N . PHE A 1 783 ? 9.502 5.971 0.508 1.00 84.88 783 PHE A N 1
ATOM 6271 C CA . PHE A 1 783 ? 10.400 6.890 1.222 1.00 84.88 783 PHE A CA 1
ATOM 6272 C C . PHE A 1 783 ? 11.862 6.422 1.284 1.00 84.88 783 PHE A C 1
ATOM 6274 O O . PHE A 1 783 ? 12.766 7.250 1.361 1.00 84.88 783 PHE A O 1
ATOM 6281 N N . GLN A 1 784 ? 12.112 5.113 1.191 1.00 82.06 784 GLN A N 1
ATOM 6282 C CA . GLN A 1 784 ? 13.464 4.565 1.026 1.00 82.06 784 GLN A CA 1
ATOM 6283 C C . GLN A 1 784 ? 14.065 4.932 -0.337 1.00 82.06 784 GLN A C 1
ATOM 6285 O O . GLN A 1 784 ? 15.265 5.168 -0.440 1.00 82.06 784 GLN A O 1
ATOM 6290 N N . GLN A 1 785 ? 13.237 4.996 -1.383 1.00 87.94 785 GLN A N 1
ATOM 6291 C CA . GLN A 1 785 ? 13.671 5.373 -2.729 1.00 87.94 785 GLN A CA 1
ATOM 6292 C C . GLN A 1 785 ? 13.689 6.895 -2.945 1.00 87.94 785 GLN A C 1
ATOM 6294 O O . GLN A 1 785 ? 14.535 7.417 -3.671 1.00 87.94 785 GLN A O 1
ATOM 6299 N N . TYR A 1 786 ? 12.746 7.608 -2.333 1.00 86.19 786 TYR A N 1
ATOM 6300 C CA . TYR A 1 786 ? 12.548 9.044 -2.468 1.00 86.19 786 TYR A CA 1
ATOM 6301 C C . TYR A 1 786 ? 12.456 9.665 -1.076 1.00 86.19 786 TYR A C 1
ATOM 6303 O O . TYR A 1 786 ? 11.394 9.634 -0.458 1.00 86.19 786 TYR A O 1
ATOM 6311 N N . LEU A 1 787 ? 13.573 10.227 -0.602 1.00 78.75 787 LEU A N 1
ATOM 6312 C CA . LEU A 1 787 ? 13.688 10.834 0.728 1.00 78.75 787 LEU A CA 1
ATOM 6313 C C . LEU A 1 787 ? 12.502 11.755 1.039 1.00 78.75 787 LEU A C 1
ATOM 6315 O O . LEU A 1 787 ? 12.151 12.618 0.224 1.00 78.75 787 LEU A O 1
ATOM 6319 N N . ASP A 1 788 ? 11.907 11.569 2.220 1.00 83.56 788 ASP A N 1
ATOM 6320 C CA . ASP A 1 788 ? 10.834 12.444 2.680 1.00 83.56 788 ASP A CA 1
ATOM 6321 C C . ASP A 1 788 ? 11.373 13.860 2.910 1.00 83.56 788 ASP A C 1
ATOM 6323 O O . ASP A 1 788 ? 12.470 14.068 3.433 1.00 83.56 788 ASP A O 1
ATOM 6327 N N . ASP A 1 789 ? 10.589 14.846 2.496 1.00 84.00 789 ASP A N 1
ATOM 6328 C CA . ASP A 1 789 ? 10.945 16.249 2.645 1.00 84.00 789 ASP A CA 1
ATOM 6329 C C . ASP A 1 789 ? 10.529 16.718 4.039 1.00 84.00 789 ASP A C 1
ATOM 6331 O O . ASP A 1 789 ? 9.349 16.976 4.287 1.00 84.00 789 ASP A O 1
ATOM 6335 N N . ASN A 1 790 ? 11.496 16.783 4.950 1.00 86.31 790 ASN A N 1
ATOM 6336 C CA . ASN A 1 790 ? 11.306 17.197 6.342 1.00 86.31 790 ASN A CA 1
ATOM 6337 C C . ASN A 1 790 ? 11.819 18.618 6.606 1.00 86.31 790 ASN A C 1
ATOM 6339 O O . ASN A 1 790 ? 12.160 18.963 7.734 1.00 86.31 790 ASN A O 1
ATOM 6343 N N . THR A 1 791 ? 11.885 19.452 5.567 1.00 87.62 791 THR A N 1
ATOM 6344 C CA . THR A 1 791 ? 12.163 20.884 5.728 1.00 87.62 791 THR A CA 1
ATOM 6345 C C . THR A 1 791 ? 11.078 21.565 6.567 1.00 87.62 791 THR A C 1
ATOM 6347 O O . THR A 1 791 ? 9.938 21.096 6.652 1.00 87.62 791 THR A O 1
ATOM 6350 N N . VAL A 1 792 ? 11.424 22.689 7.200 1.00 88.31 792 VAL A N 1
ATOM 6351 C CA . VAL A 1 792 ? 10.487 23.461 8.035 1.00 88.31 792 VAL A CA 1
ATOM 6352 C C . VAL A 1 792 ? 9.274 23.895 7.212 1.00 88.31 792 VAL A C 1
ATOM 6354 O O . VAL A 1 792 ? 8.142 23.804 7.681 1.00 88.31 792 VAL A O 1
ATOM 6357 N N . GLU A 1 793 ? 9.498 24.281 5.958 1.00 87.56 793 GLU A N 1
ATOM 6358 C CA . GLU A 1 793 ? 8.466 24.677 5.006 1.00 87.56 793 GLU A CA 1
ATOM 6359 C C . GLU A 1 793 ? 7.537 23.506 4.662 1.00 87.56 793 GLU A C 1
ATOM 6361 O O . GLU A 1 793 ? 6.315 23.663 4.674 1.00 87.56 793 GLU A O 1
ATOM 6366 N N . ALA A 1 794 ? 8.091 22.316 4.405 1.00 89.00 794 ALA A N 1
ATOM 6367 C CA . ALA A 1 794 ? 7.302 21.118 4.131 1.00 89.00 794 ALA A CA 1
ATOM 6368 C C . ALA A 1 794 ? 6.456 20.700 5.342 1.00 89.00 794 ALA A C 1
ATOM 6370 O O . ALA A 1 794 ? 5.277 20.375 5.191 1.00 89.00 794 ALA A O 1
ATOM 6371 N N . MET A 1 795 ? 7.027 20.732 6.549 1.00 89.56 795 MET A N 1
ATOM 6372 C CA . MET A 1 795 ? 6.300 20.426 7.783 1.00 89.56 795 MET A CA 1
ATOM 6373 C C . MET A 1 795 ? 5.193 21.448 8.065 1.00 89.56 795 MET A C 1
ATOM 6375 O O . MET A 1 795 ? 4.075 21.053 8.404 1.00 89.56 795 MET A O 1
ATOM 6379 N N . ALA A 1 796 ? 5.471 22.741 7.869 1.00 90.19 796 ALA A N 1
ATOM 6380 C CA . ALA A 1 796 ? 4.480 23.806 7.991 1.00 90.19 796 ALA A CA 1
ATOM 6381 C C . ALA A 1 796 ? 3.330 23.610 6.994 1.00 90.19 796 ALA A C 1
ATOM 6383 O O . ALA A 1 796 ? 2.170 23.613 7.398 1.00 90.19 796 ALA A O 1
ATOM 6384 N N . PHE A 1 797 ? 3.635 23.321 5.723 1.00 92.88 797 PHE A N 1
ATOM 6385 C CA . PHE A 1 797 ? 2.615 23.026 4.718 1.00 92.88 797 PHE A CA 1
ATOM 6386 C C . PHE A 1 797 ? 1.742 21.828 5.111 1.00 92.88 797 PHE A C 1
ATOM 6388 O O . PHE A 1 797 ? 0.517 21.934 5.086 1.00 92.88 797 PHE A O 1
ATOM 6395 N N . ARG A 1 798 ? 2.341 20.696 5.517 1.00 92.88 798 ARG A N 1
ATOM 6396 C CA . ARG A 1 798 ? 1.578 19.506 5.943 1.00 92.88 798 ARG A CA 1
ATOM 6397 C C . ARG A 1 798 ? 0.658 19.824 7.122 1.00 92.88 798 ARG A C 1
ATOM 6399 O O . ARG A 1 798 ? -0.479 19.354 7.144 1.00 92.88 798 ARG A O 1
ATOM 6406 N N . LYS A 1 799 ? 1.122 20.635 8.079 1.00 92.81 799 LYS A N 1
ATOM 6407 C CA . LYS A 1 799 ? 0.311 21.093 9.213 1.00 92.81 799 LYS A CA 1
ATOM 6408 C C . LYS A 1 799 ? -0.878 21.936 8.744 1.00 92.81 799 LYS A C 1
ATOM 6410 O O . LYS A 1 799 ? -2.014 21.591 9.067 1.00 92.81 799 LYS A O 1
ATOM 6415 N N . SER A 1 800 ? -0.645 22.976 7.946 1.00 94.88 800 SER A N 1
ATOM 6416 C CA . SER A 1 800 ? -1.710 23.865 7.460 1.00 94.88 800 SER A CA 1
ATOM 6417 C C . SER A 1 800 ? -2.705 23.121 6.557 1.00 94.88 800 SER A C 1
ATOM 6419 O O . SER A 1 800 ? -3.914 23.316 6.679 1.00 94.88 800 SER A O 1
ATOM 6421 N N . ALA A 1 801 ? -2.234 22.186 5.728 1.00 95.81 801 ALA A N 1
ATOM 6422 C CA . ALA A 1 801 ? -3.081 21.313 4.915 1.00 95.81 801 ALA A CA 1
ATOM 6423 C C . ALA A 1 801 ? -3.929 20.345 5.767 1.00 95.81 801 ALA A C 1
ATOM 6425 O O . ALA A 1 801 ? -5.111 20.155 5.477 1.00 95.81 801 ALA A O 1
ATOM 6426 N N . LYS A 1 802 ? -3.375 19.773 6.850 1.00 95.12 802 LYS A N 1
ATOM 6427 C CA . LYS A 1 802 ? -4.132 18.950 7.813 1.00 95.12 802 LYS A CA 1
ATOM 6428 C C . LYS A 1 802 ? -5.241 19.761 8.489 1.00 95.12 802 LYS A C 1
ATOM 6430 O O . LYS A 1 802 ? -6.383 19.308 8.525 1.00 95.12 802 LYS A O 1
ATOM 6435 N N . GLU A 1 803 ? -4.928 20.955 8.993 1.00 95.44 803 GLU A N 1
ATOM 6436 C CA . GLU A 1 803 ? -5.911 21.849 9.626 1.00 95.44 803 GLU A CA 1
ATOM 6437 C C . GLU A 1 803 ? -7.020 22.259 8.640 1.00 95.44 803 GLU A C 1
ATOM 6439 O O . GLU A 1 803 ? -8.207 22.226 8.979 1.00 95.44 803 GLU A O 1
ATOM 6444 N N . LEU A 1 804 ? -6.646 22.578 7.396 1.00 96.88 804 LEU A N 1
ATOM 6445 C CA . LEU A 1 804 ? -7.583 22.917 6.325 1.00 96.88 804 LEU A CA 1
ATOM 6446 C C . LEU A 1 804 ? -8.512 21.744 5.987 1.00 96.88 804 LEU A C 1
ATOM 6448 O O . LEU A 1 804 ? -9.728 21.927 5.898 1.00 96.88 804 LEU A O 1
ATOM 6452 N N . LEU A 1 805 ? -7.965 20.531 5.860 1.00 96.56 805 LEU A N 1
ATOM 6453 C CA . LEU A 1 805 ? -8.742 19.319 5.604 1.00 96.56 805 LEU A CA 1
ATOM 6454 C C . LEU A 1 805 ? -9.711 19.010 6.757 1.00 96.56 805 LEU A C 1
ATOM 6456 O O . LEU A 1 805 ? -10.870 18.674 6.508 1.00 96.56 805 LEU A O 1
ATOM 6460 N N . GLN A 1 806 ? -9.279 19.165 8.015 1.00 95.19 806 GLN A N 1
ATOM 6461 C CA . GLN A 1 806 ? -10.134 18.992 9.198 1.00 95.19 806 GLN A CA 1
ATOM 6462 C C . GLN A 1 806 ? -11.319 19.962 9.193 1.00 95.19 806 GLN A C 1
ATOM 6464 O O . GLN A 1 806 ? -12.461 19.546 9.427 1.00 95.19 806 GLN A O 1
ATOM 6469 N N . LEU A 1 807 ? -11.057 21.239 8.901 1.00 96.44 807 LEU A N 1
ATOM 6470 C CA . LEU A 1 807 ? -12.085 22.270 8.807 1.00 96.44 807 LEU A CA 1
ATOM 6471 C C . LEU A 1 807 ? -13.068 21.9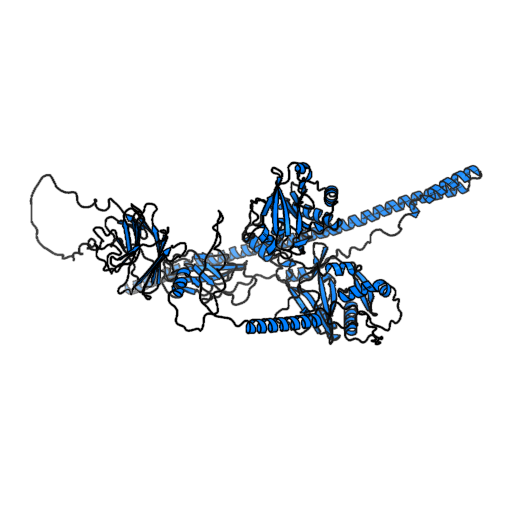65 7.672 1.00 96.44 807 LEU A C 1
ATOM 6473 O O . LEU A 1 807 ? -14.275 21.928 7.909 1.00 96.44 807 LEU A O 1
ATOM 6477 N N . ALA A 1 808 ? -12.564 21.644 6.478 1.00 97.19 808 ALA A N 1
ATOM 6478 C CA . ALA A 1 808 ? -13.392 21.302 5.325 1.00 97.19 808 ALA A CA 1
ATOM 6479 C C . ALA A 1 808 ? -14.275 20.077 5.581 1.00 97.19 808 ALA A C 1
ATOM 6481 O O . ALA A 1 808 ? -15.486 20.114 5.353 1.00 97.19 808 ALA A O 1
ATOM 6482 N N . ALA A 1 809 ? -13.699 19.016 6.146 1.00 95.62 809 ALA A N 1
ATOM 6483 C CA . ALA A 1 809 ? -14.430 17.810 6.502 1.00 95.62 809 ALA A CA 1
ATOM 6484 C C . ALA A 1 809 ? -15.513 18.070 7.554 1.00 95.62 809 ALA A C 1
ATOM 6486 O O . ALA A 1 809 ? -16.573 17.446 7.510 1.00 95.62 809 ALA A O 1
ATOM 6487 N N . LYS A 1 810 ? -15.258 18.946 8.535 1.00 95.38 810 LYS A N 1
ATOM 6488 C CA . LYS A 1 810 ? -16.251 19.337 9.546 1.00 95.38 810 LYS A CA 1
ATOM 6489 C C . LYS A 1 810 ? -17.403 20.118 8.910 1.00 95.38 810 LYS A C 1
ATOM 6491 O O . LYS A 1 810 ? -18.561 19.813 9.193 1.00 95.38 810 LYS A O 1
ATOM 6496 N N . THR A 1 811 ? -17.093 21.080 8.042 1.00 97.38 811 THR A N 1
ATOM 6497 C CA . THR A 1 811 ? -18.086 21.904 7.338 1.00 97.38 811 THR A CA 1
ATOM 6498 C C . THR A 1 811 ? -18.974 21.051 6.433 1.00 97.38 811 THR A C 1
ATOM 6500 O O . THR A 1 811 ? -20.196 21.083 6.572 1.00 97.38 811 THR A O 1
ATOM 6503 N N . LEU A 1 812 ? -18.386 20.200 5.586 1.00 97.06 812 LEU A N 1
ATOM 6504 C CA . LEU A 1 812 ? -19.135 19.329 4.671 1.00 97.06 812 LEU A CA 1
ATOM 6505 C C . LEU A 1 812 ? -19.990 18.288 5.411 1.00 97.06 812 LEU A C 1
ATOM 6507 O O . LEU A 1 812 ? -21.139 18.062 5.031 1.00 97.06 812 LEU A O 1
ATOM 6511 N N . ARG A 1 813 ? -19.492 17.713 6.519 1.00 92.75 813 ARG A N 1
ATOM 6512 C CA . ARG A 1 813 ? -20.291 16.812 7.373 1.00 92.75 813 ARG A CA 1
ATOM 6513 C C . ARG A 1 813 ? -21.484 17.515 8.009 1.00 92.75 813 ARG A C 1
ATOM 6515 O O . ARG A 1 813 ? -22.566 16.939 8.027 1.00 92.75 813 ARG A O 1
ATOM 6522 N N . LYS A 1 814 ? -21.323 18.756 8.485 1.00 94.94 814 LYS A N 1
ATOM 6523 C CA . LYS A 1 814 ? -22.437 19.552 9.032 1.00 94.94 814 LYS A CA 1
ATOM 6524 C C . LYS A 1 814 ? -23.521 19.804 7.980 1.00 94.94 814 LYS A C 1
ATOM 6526 O O . LYS A 1 814 ? -24.699 19.814 8.317 1.00 94.94 814 LYS A O 1
ATOM 6531 N N . LEU A 1 815 ? -23.124 19.962 6.717 1.00 96.00 815 LEU A N 1
ATOM 6532 C CA . LEU A 1 815 ? -24.048 20.078 5.590 1.00 96.00 815 LEU A CA 1
ATOM 6533 C C . LEU A 1 815 ? -24.631 18.732 5.139 1.00 96.00 815 LEU A C 1
ATOM 6535 O O . LEU A 1 815 ? -25.542 18.722 4.317 1.00 96.00 815 LEU A O 1
ATOM 6539 N N . GLY A 1 816 ? -24.129 17.594 5.625 1.00 93.69 816 GLY A N 1
ATOM 6540 C CA . GLY A 1 816 ? -24.510 16.273 5.125 1.00 93.69 816 GLY A CA 1
ATOM 6541 C C . GLY A 1 816 ? -24.118 16.051 3.659 1.00 93.69 816 GLY A C 1
ATOM 6542 O O . GLY A 1 816 ? -24.832 15.360 2.938 1.00 93.69 816 GLY A O 1
ATOM 6543 N N . VAL A 1 817 ? -23.028 16.676 3.200 1.00 96.12 817 VAL A N 1
ATOM 6544 C CA . VAL A 1 817 ? -22.490 16.509 1.842 1.00 96.12 817 VAL A CA 1
ATOM 6545 C C . VAL A 1 817 ? -21.405 15.441 1.868 1.00 96.12 817 VAL A C 1
ATOM 6547 O O . VAL A 1 817 ? -20.446 15.526 2.639 1.00 96.12 817 VAL A O 1
ATOM 6550 N N . ARG A 1 818 ? -21.551 14.423 1.017 1.00 94.06 818 ARG A N 1
ATOM 6551 C CA . ARG A 1 818 ? -20.558 13.357 0.876 1.00 94.06 818 ARG A CA 1
ATOM 6552 C C . ARG A 1 818 ? -19.404 13.845 0.000 1.00 94.06 818 ARG A C 1
ATOM 6554 O O . ARG A 1 818 ? -19.620 14.330 -1.105 1.00 94.06 818 ARG A O 1
ATOM 6561 N N . PHE A 1 819 ? -18.182 13.686 0.493 1.00 97.75 819 PHE A N 1
ATOM 6562 C CA . PHE A 1 819 ? -16.957 14.111 -0.187 1.00 97.75 819 PHE A CA 1
ATOM 6563 C C . PHE A 1 819 ? -15.865 13.057 -0.022 1.00 97.75 819 PHE A C 1
ATOM 6565 O O . PHE A 1 819 ? -15.947 12.241 0.897 1.00 97.75 819 PHE A O 1
ATOM 6572 N N . TRP A 1 820 ? -14.838 13.093 -0.870 1.00 98.31 820 TRP A N 1
ATOM 6573 C CA . TRP A 1 820 ? -13.662 12.220 -0.787 1.00 98.31 820 TRP A CA 1
ATOM 6574 C C . TRP A 1 820 ? -12.367 12.981 -1.080 1.00 98.31 820 TRP A C 1
ATOM 6576 O O . TRP A 1 820 ? -12.399 14.081 -1.632 1.00 98.31 820 TRP A O 1
ATOM 6586 N N . LEU A 1 821 ? -11.224 12.392 -0.722 1.00 98.44 821 LEU A N 1
ATOM 6587 C CA . LEU A 1 821 ? -9.913 12.910 -1.117 1.00 98.44 821 LEU A CA 1
ATOM 6588 C C . LEU A 1 821 ? -9.751 12.759 -2.630 1.00 98.44 821 LEU A C 1
ATOM 6590 O O . LEU A 1 821 ? -9.843 11.646 -3.143 1.00 98.44 821 LEU A O 1
ATOM 6594 N N . SER A 1 822 ? -9.486 13.852 -3.338 1.00 97.69 822 SER A N 1
ATOM 6595 C CA . SER A 1 822 ? -9.314 13.864 -4.795 1.00 97.69 822 SER A CA 1
ATOM 6596 C C . SER A 1 822 ? -7.853 14.126 -5.165 1.00 97.69 822 SER A C 1
ATOM 6598 O O . SER A 1 822 ? -7.034 14.437 -4.301 1.00 97.69 822 SER A O 1
ATOM 6600 N N . SER A 1 823 ? -7.511 13.960 -6.443 1.00 95.25 823 SER A N 1
ATOM 6601 C CA . SER A 1 823 ? -6.266 14.459 -7.050 1.00 95.25 823 SER A CA 1
ATOM 6602 C C . SER A 1 823 ? -5.000 14.238 -6.193 1.00 95.25 823 SER A C 1
ATOM 6604 O O . SER A 1 823 ? -4.694 13.090 -5.843 1.00 95.25 823 SER A O 1
ATOM 6606 N N . GLY A 1 824 ? -4.236 15.294 -5.881 1.00 94.94 824 GLY A N 1
ATOM 6607 C CA . GLY A 1 824 ? -2.931 15.200 -5.226 1.00 94.94 824 GLY A CA 1
ATOM 6608 C C . GLY A 1 824 ? -3.048 14.736 -3.780 1.00 94.94 824 GLY A C 1
ATOM 6609 O O . GLY A 1 824 ? -2.194 13.993 -3.291 1.00 94.94 824 GLY A O 1
ATOM 6610 N N . THR A 1 825 ? -4.158 15.079 -3.129 1.00 97.62 825 THR A N 1
ATOM 6611 C CA . THR A 1 825 ? -4.467 14.635 -1.765 1.00 97.62 825 THR A CA 1
ATOM 6612 C C . THR A 1 825 ? -4.735 13.126 -1.715 1.00 97.62 825 THR A C 1
ATOM 6614 O O . THR A 1 825 ? -4.178 12.427 -0.865 1.00 97.62 825 THR A O 1
ATOM 6617 N N . CYS A 1 826 ? -5.495 12.586 -2.677 1.00 97.75 826 CYS A N 1
ATOM 6618 C CA . CYS A 1 826 ? -5.709 11.141 -2.820 1.00 97.75 826 CYS A CA 1
ATOM 6619 C C . CYS A 1 826 ? -4.414 10.393 -3.164 1.00 97.75 826 CYS A C 1
ATOM 6621 O O . CYS A 1 826 ? -4.158 9.313 -2.625 1.00 97.75 826 CYS A O 1
ATOM 6623 N N . LEU A 1 827 ? -3.590 10.950 -4.061 1.00 97.06 827 LEU A N 1
ATOM 6624 C CA . LEU A 1 827 ? -2.296 10.367 -4.419 1.00 97.06 827 LEU A CA 1
ATOM 6625 C C . LEU A 1 827 ? -1.358 10.313 -3.208 1.00 97.06 827 LEU A C 1
ATOM 6627 O O . LEU A 1 827 ? -0.702 9.293 -3.000 1.00 97.06 827 LEU A O 1
ATOM 6631 N N . GLY A 1 828 ? -1.311 11.383 -2.409 1.00 95.56 828 GLY A N 1
ATOM 6632 C CA . GLY A 1 828 ? -0.512 11.457 -1.187 1.00 95.56 828 GLY A CA 1
ATOM 6633 C C . GLY A 1 828 ? -0.887 10.371 -0.188 1.00 95.56 828 GLY A C 1
ATOM 6634 O O . GLY A 1 828 ? -0.029 9.581 0.220 1.00 95.56 828 GLY A O 1
ATOM 6635 N N . TRP A 1 829 ? -2.183 10.264 0.114 1.00 96.25 829 TRP A N 1
ATOM 6636 C CA . TRP A 1 829 ? -2.716 9.183 0.938 1.00 96.25 829 TRP A CA 1
ATOM 6637 C C . TRP A 1 829 ? -2.302 7.808 0.392 1.00 96.25 829 TRP A C 1
ATOM 6639 O O . TRP A 1 829 ? -1.682 7.022 1.102 1.00 96.25 829 TRP A O 1
ATOM 6649 N N . TYR A 1 830 ? -2.559 7.522 -0.884 1.00 96.31 830 TYR A N 1
ATOM 6650 C CA . TYR A 1 830 ? -2.375 6.169 -1.405 1.00 96.31 830 TYR A CA 1
ATOM 6651 C C . TYR A 1 830 ? -0.908 5.763 -1.607 1.00 96.31 830 TYR A C 1
ATOM 6653 O O . TYR A 1 830 ? -0.543 4.603 -1.396 1.00 96.31 830 TYR A O 1
ATOM 6661 N N . ARG A 1 831 ? -0.058 6.680 -2.085 1.00 95.12 831 ARG A N 1
ATOM 6662 C CA . ARG A 1 831 ? 1.346 6.402 -2.437 1.00 95.12 831 ARG A CA 1
ATOM 6663 C C . ARG A 1 831 ? 2.265 6.422 -1.225 1.00 95.12 831 ARG A C 1
ATOM 6665 O O . ARG A 1 831 ? 3.149 5.579 -1.147 1.00 95.12 831 ARG A O 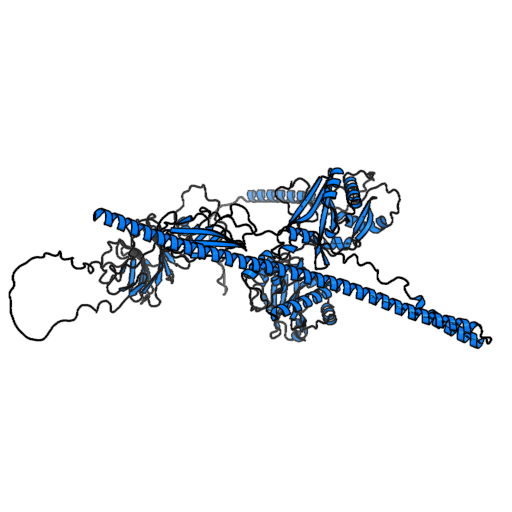1
ATOM 6672 N N . GLN A 1 832 ? 2.077 7.393 -0.336 1.00 91.38 832 GLN A N 1
ATOM 6673 C CA . GLN A 1 832 ? 3.059 7.735 0.692 1.00 91.38 832 GLN A CA 1
ATOM 6674 C C . GLN A 1 832 ? 2.446 7.916 2.088 1.00 91.38 832 GLN A C 1
ATOM 6676 O O . GLN A 1 832 ? 3.133 8.384 2.987 1.00 91.38 832 GLN A O 1
ATOM 6681 N N . CYS A 1 833 ? 1.169 7.557 2.283 1.00 91.94 833 CYS A N 1
ATOM 6682 C CA . CYS A 1 833 ? 0.458 7.655 3.564 1.00 91.94 833 CYS A CA 1
ATOM 6683 C C . CYS A 1 833 ? 0.570 9.019 4.256 1.00 91.94 833 CYS A C 1
ATOM 6685 O O . CYS A 1 833 ? 0.486 9.113 5.478 1.00 91.94 833 CYS A O 1
ATOM 6687 N N . ASN A 1 834 ? 0.766 10.082 3.475 1.00 91.94 834 ASN A N 1
ATOM 6688 C CA . ASN A 1 834 ? 1.046 11.417 3.982 1.00 91.94 834 ASN A CA 1
ATOM 6689 C C . ASN A 1 834 ? 0.649 12.479 2.945 1.00 91.94 834 ASN A C 1
ATOM 6691 O O . ASN A 1 834 ? 0.437 12.180 1.769 1.00 91.94 834 ASN A O 1
ATOM 6695 N N . ILE A 1 835 ? 0.566 13.732 3.373 1.00 94.56 835 ILE A N 1
ATOM 6696 C CA . ILE A 1 835 ? 0.354 14.879 2.490 1.00 94.56 835 ILE A CA 1
ATOM 6697 C C . ILE A 1 835 ? 1.624 15.105 1.651 1.00 94.56 835 ILE A C 1
ATOM 6699 O O . ILE A 1 835 ? 2.743 15.109 2.176 1.00 94.56 835 ILE A O 1
ATOM 6703 N N . ILE A 1 836 ? 1.457 15.298 0.337 1.00 94.19 836 ILE A N 1
ATOM 6704 C CA . ILE A 1 836 ? 2.561 15.602 -0.584 1.00 94.19 836 ILE A CA 1
ATOM 6705 C C . ILE A 1 836 ? 3.035 17.032 -0.314 1.00 94.19 836 ILE A C 1
ATOM 6707 O O . ILE A 1 836 ? 2.322 17.976 -0.649 1.00 94.19 836 ILE A O 1
ATOM 6711 N N . SER A 1 837 ? 4.240 17.201 0.239 1.00 90.62 837 SER A N 1
ATOM 6712 C CA . SER A 1 837 ? 4.756 18.502 0.707 1.00 90.62 837 SER A CA 1
ATOM 6713 C C . SER A 1 837 ? 4.802 19.606 -0.356 1.00 90.62 837 SER A C 1
ATOM 6715 O O . SER A 1 837 ? 4.743 20.784 -0.026 1.00 90.62 837 SER A O 1
ATOM 6717 N N . TYR A 1 838 ? 4.889 19.235 -1.633 1.00 88.00 838 TYR A N 1
ATOM 6718 C CA . TYR A 1 838 ? 5.008 20.155 -2.766 1.00 88.00 838 TYR A CA 1
ATOM 6719 C C . TYR A 1 838 ? 3.720 20.303 -3.600 1.00 88.00 838 TYR A C 1
ATOM 6721 O O . TYR A 1 838 ? 3.780 20.876 -4.686 1.00 88.00 838 TYR A O 1
ATOM 6729 N N . SER A 1 839 ? 2.570 19.799 -3.126 1.00 86.31 839 SER A N 1
ATOM 6730 C CA . SER A 1 839 ? 1.268 19.954 -3.814 1.00 86.31 839 SER A CA 1
ATOM 6731 C C . SER A 1 839 ? 0.720 21.387 -3.747 1.00 86.31 839 SER A C 1
ATOM 6733 O O . SER A 1 839 ? 0.228 21.887 -4.748 1.00 86.31 839 SER A O 1
ATOM 6735 N N . LYS A 1 840 ? 0.952 22.098 -2.631 1.00 86.19 840 LYS A N 1
ATOM 6736 C CA . LYS A 1 840 ? 0.498 23.480 -2.340 1.00 86.19 840 LYS A CA 1
ATOM 6737 C C . LYS A 1 840 ? -1.014 23.658 -2.123 1.00 86.19 840 LYS A C 1
ATOM 6739 O O . LYS A 1 840 ? -1.441 24.754 -1.758 1.00 86.19 840 LYS A O 1
ATOM 6744 N N . ASP A 1 841 ? -1.809 22.613 -2.282 1.00 93.75 841 ASP A N 1
ATOM 6745 C CA . ASP A 1 841 ? -3.262 22.620 -2.126 1.00 93.75 841 ASP A CA 1
ATOM 6746 C C . ASP A 1 841 ? -3.787 21.326 -1.481 1.00 93.75 841 ASP A C 1
ATOM 6748 O O . ASP A 1 841 ? -3.071 20.340 -1.290 1.00 93.75 841 ASP A O 1
ATOM 6752 N N . VAL A 1 842 ? -5.053 21.380 -1.068 1.00 97.38 842 VAL A N 1
ATOM 6753 C CA . VAL A 1 842 ? -5.859 20.245 -0.619 1.00 97.38 842 VAL A CA 1
ATOM 6754 C C . VAL A 1 842 ? -6.989 20.064 -1.621 1.00 97.38 842 VAL A C 1
ATOM 6756 O O . VAL A 1 842 ? -7.755 20.990 -1.865 1.00 97.38 842 VAL A O 1
ATOM 6759 N N . ASP A 1 843 ? -7.125 18.857 -2.153 1.00 97.88 843 ASP A N 1
ATOM 6760 C CA . ASP A 1 843 ? -8.065 18.522 -3.215 1.00 97.88 843 ASP A CA 1
ATOM 6761 C C . ASP A 1 843 ? -9.182 17.623 -2.682 1.00 97.88 843 ASP A C 1
ATOM 6763 O O . ASP A 1 843 ? -8.931 16.505 -2.210 1.00 97.88 843 ASP A O 1
ATOM 6767 N N . LEU A 1 844 ? -10.430 18.056 -2.835 1.00 98.56 844 LEU A N 1
ATOM 6768 C CA . LEU A 1 844 ? -11.614 17.267 -2.506 1.00 98.56 844 LEU A CA 1
ATOM 6769 C C . LEU A 1 844 ? -12.492 17.042 -3.735 1.00 98.56 844 LEU A C 1
ATOM 6771 O O . LEU A 1 844 ? -12.591 17.882 -4.625 1.00 98.56 844 LEU A O 1
ATOM 6775 N N . GLY A 1 845 ? -13.148 15.887 -3.768 1.00 98.31 845 GLY A N 1
ATOM 6776 C CA . GLY A 1 845 ? -14.158 15.553 -4.762 1.00 98.31 845 GLY A CA 1
ATOM 6777 C C . GLY A 1 845 ? -15.546 15.518 -4.134 1.00 98.31 845 GLY A C 1
ATOM 6778 O O . GLY A 1 845 ? -15.702 15.058 -2.999 1.00 98.31 845 GLY A O 1
ATOM 6779 N N . ILE A 1 846 ? -16.548 15.998 -4.870 1.00 98.50 846 ILE A N 1
ATOM 6780 C CA . ILE A 1 846 ? -17.971 15.915 -4.513 1.00 98.50 846 ILE A CA 1
ATOM 6781 C C . ILE A 1 846 ? -18.748 15.457 -5.748 1.00 98.50 846 ILE A C 1
ATOM 6783 O O . ILE A 1 846 ? -18.477 15.907 -6.861 1.00 98.50 846 ILE A O 1
ATOM 6787 N N . PHE A 1 847 ? -19.723 14.559 -5.594 1.00 97.38 847 PHE A N 1
ATOM 6788 C CA . PHE A 1 847 ? -20.608 14.245 -6.713 1.00 97.38 847 PHE A CA 1
ATOM 6789 C C . PHE A 1 847 ? -21.533 15.426 -6.958 1.00 97.38 847 PHE A C 1
ATOM 6791 O O . PHE A 1 847 ? -22.129 15.949 -6.022 1.00 97.38 847 PHE A O 1
ATOM 6798 N N . ILE A 1 848 ? -21.727 15.815 -8.216 1.00 97.38 848 ILE A N 1
ATOM 6799 C CA . ILE A 1 848 ? -22.567 16.975 -8.526 1.00 97.38 848 ILE A CA 1
ATOM 6800 C C . ILE A 1 848 ? -24.017 16.804 -8.048 1.00 97.38 848 ILE A C 1
ATOM 6802 O O . ILE A 1 848 ? -24.657 17.771 -7.652 1.00 97.38 848 ILE A O 1
ATOM 6806 N N . LYS A 1 849 ? -24.518 15.562 -7.987 1.00 95.62 849 LYS A N 1
ATOM 6807 C CA . LYS A 1 849 ? -25.843 15.240 -7.426 1.00 95.62 849 LYS A CA 1
ATOM 6808 C C . LYS A 1 849 ? -25.976 15.553 -5.929 1.00 95.62 849 LYS A C 1
ATOM 6810 O O . LYS A 1 849 ? -27.092 15.711 -5.451 1.00 95.62 849 LYS A O 1
ATOM 6815 N N . ASP A 1 850 ? -24.850 15.643 -5.221 1.00 95.69 850 ASP A N 1
ATOM 6816 C CA . ASP A 1 850 ? -24.768 15.969 -3.796 1.00 95.69 850 ASP A CA 1
ATOM 6817 C C . ASP A 1 850 ? -24.442 17.463 -3.568 1.00 95.69 850 ASP A C 1
ATOM 6819 O O . ASP A 1 850 ? -24.239 17.886 -2.427 1.00 95.69 850 ASP A O 1
ATOM 6823 N N . TYR A 1 851 ? -24.381 18.278 -4.633 1.00 96.69 851 TYR A N 1
ATOM 6824 C CA . TYR A 1 851 ? -24.161 19.721 -4.533 1.00 96.69 851 TYR A CA 1
ATOM 6825 C C . TYR A 1 851 ? -25.280 20.402 -3.738 1.00 96.69 851 TYR A C 1
ATOM 6827 O O . TYR A 1 851 ? -26.468 20.145 -3.943 1.00 96.69 851 TYR A O 1
ATOM 6835 N N . LYS A 1 852 ? -24.888 21.336 -2.869 1.00 96.31 852 LYS A N 1
ATOM 6836 C CA . LYS A 1 852 ? -25.801 22.230 -2.157 1.00 96.31 852 LYS A CA 1
ATOM 6837 C C . LYS A 1 852 ? -25.365 23.678 -2.345 1.00 96.31 852 LYS A C 1
ATOM 6839 O O . LYS A 1 852 ? -24.175 23.990 -2.304 1.00 96.31 852 LYS A O 1
ATOM 6844 N N . SER A 1 853 ? -26.332 24.574 -2.539 1.00 93.56 853 SER A N 1
ATOM 6845 C CA . SER A 1 853 ? -26.073 26.001 -2.779 1.00 93.56 853 SER A CA 1
ATOM 6846 C C . SER A 1 853 ? -25.452 26.718 -1.576 1.00 93.56 853 SER A C 1
ATOM 6848 O O . SER A 1 853 ? -24.821 27.756 -1.742 1.00 93.56 853 SER A O 1
ATOM 6850 N N . ASP A 1 854 ? -25.612 26.162 -0.374 1.00 96.19 854 ASP A N 1
ATOM 6851 C CA . ASP A 1 854 ? -25.092 26.691 0.889 1.00 96.19 854 ASP A CA 1
ATOM 6852 C C . ASP A 1 854 ? -23.624 26.319 1.165 1.00 96.19 854 ASP A C 1
ATOM 6854 O O . ASP A 1 854 ? -23.049 26.833 2.124 1.00 96.19 854 ASP A O 1
ATOM 6858 N N . ILE A 1 855 ? -22.988 25.489 0.322 1.00 97.44 855 ILE A N 1
ATOM 6859 C CA . ILE A 1 855 ? -21.571 25.109 0.462 1.00 97.44 855 ILE A CA 1
ATOM 6860 C C . ILE A 1 855 ? -20.690 26.357 0.573 1.00 97.44 855 ILE A C 1
ATOM 6862 O O . ILE A 1 855 ? -19.892 26.463 1.501 1.00 97.44 855 ILE A O 1
ATOM 6866 N N . ILE A 1 856 ? -20.860 27.324 -0.334 1.00 97.00 856 ILE A N 1
ATOM 6867 C CA . ILE A 1 856 ? -20.028 28.536 -0.372 1.00 97.00 856 ILE A CA 1
ATOM 6868 C C . ILE A 1 856 ? -20.183 29.339 0.923 1.00 97.00 856 ILE A C 1
ATOM 6870 O O . ILE A 1 856 ? -19.181 29.635 1.572 1.00 97.00 856 ILE A O 1
ATOM 6874 N N . SER A 1 857 ? -21.421 29.635 1.330 1.00 97.38 857 SER A N 1
ATOM 6875 C CA . SER A 1 857 ? -21.692 30.377 2.566 1.00 97.38 857 SER A CA 1
ATOM 6876 C C . SER A 1 857 ? -21.179 29.638 3.799 1.00 97.38 857 SER A C 1
ATOM 6878 O O . SER A 1 857 ? -20.567 30.248 4.663 1.00 97.38 857 SER A O 1
ATOM 6880 N N . ALA A 1 858 ? -21.331 28.313 3.863 1.00 97.69 858 ALA A N 1
ATOM 6881 C CA . ALA A 1 858 ? -20.874 27.528 5.004 1.00 97.69 858 ALA A CA 1
ATOM 6882 C C . ALA A 1 858 ? -19.345 27.526 5.146 1.00 97.69 858 ALA A C 1
ATOM 6884 O O . ALA A 1 858 ? -18.831 27.537 6.265 1.00 97.69 858 ALA A O 1
ATOM 6885 N N . PHE A 1 859 ? -18.609 27.510 4.031 1.00 97.81 859 PHE A N 1
ATOM 6886 C CA . PHE A 1 859 ? -17.155 27.654 4.043 1.00 97.81 859 PHE A CA 1
ATOM 6887 C C . PHE A 1 859 ? -16.725 29.074 4.431 1.00 97.81 859 PHE A C 1
ATOM 6889 O O . PHE A 1 859 ? -15.829 29.220 5.263 1.00 97.81 859 PHE A O 1
ATOM 6896 N N . GLN A 1 860 ? -17.407 30.106 3.925 1.00 95.69 860 GLN A N 1
ATOM 6897 C CA . GLN A 1 860 ? -17.163 31.497 4.323 1.00 95.69 860 GLN A CA 1
ATOM 6898 C C . GLN A 1 860 ? -17.411 31.713 5.825 1.00 95.69 860 GLN A C 1
ATOM 6900 O O . GLN A 1 860 ? -16.547 32.259 6.509 1.00 95.69 860 GLN A O 1
ATOM 6905 N N . ASP A 1 861 ? -18.520 31.196 6.359 1.00 96.38 861 ASP A N 1
ATOM 6906 C CA . ASP A 1 861 ? -18.860 31.230 7.789 1.00 96.38 861 ASP A CA 1
ATOM 6907 C C . ASP A 1 861 ? -17.847 30.457 8.647 1.00 96.38 861 ASP A C 1
ATOM 6909 O O . ASP A 1 861 ? -17.599 30.795 9.806 1.00 96.38 861 ASP A O 1
ATOM 6913 N N . ALA A 1 862 ? -17.235 29.415 8.080 1.00 95.69 862 ALA A N 1
ATOM 6914 C CA . ALA A 1 862 ? -16.162 28.653 8.711 1.00 95.69 862 ALA A CA 1
ATOM 6915 C C . ALA A 1 862 ? -14.789 29.356 8.640 1.00 95.69 862 ALA A C 1
ATOM 6917 O O . ALA A 1 862 ? -13.809 28.812 9.149 1.00 95.69 862 ALA A O 1
ATOM 6918 N N . GLY A 1 863 ? -14.707 30.549 8.039 1.00 95.06 863 GLY A N 1
ATOM 6919 C CA . GLY A 1 863 ? -13.477 31.333 7.912 1.00 95.06 863 GLY A CA 1
ATOM 6920 C C . GLY A 1 863 ? -12.626 30.989 6.687 1.00 95.06 863 GLY A C 1
ATOM 6921 O O . GLY A 1 863 ? -11.438 31.304 6.674 1.00 95.06 863 GLY A O 1
ATOM 6922 N N . LEU A 1 864 ? -13.206 30.344 5.671 1.00 95.88 864 LEU A N 1
ATOM 6923 C CA . LEU A 1 864 ? -12.561 30.026 4.396 1.00 95.88 864 LEU A CA 1
ATOM 6924 C C . LEU A 1 864 ? -13.204 30.861 3.279 1.00 95.88 864 LEU A C 1
ATOM 6926 O O . LEU A 1 864 ? -14.229 30.456 2.724 1.00 95.88 864 LEU A O 1
ATOM 6930 N N . PRO A 1 865 ? -12.657 32.046 2.951 1.00 95.88 865 PRO A N 1
ATOM 6931 C CA . PRO A 1 865 ? -13.204 32.871 1.885 1.00 95.88 865 PRO A CA 1
ATOM 6932 C C . PRO A 1 865 ? -13.049 32.184 0.525 1.00 95.88 865 PRO A C 1
ATOM 6934 O O . PRO A 1 865 ? -12.046 31.524 0.240 1.00 95.88 865 PRO A O 1
ATOM 6937 N N . LEU A 1 866 ? -14.062 32.353 -0.323 1.00 97.06 866 LEU A N 1
ATOM 6938 C CA . LEU A 1 866 ? -14.032 31.891 -1.706 1.00 97.06 866 LEU A CA 1
ATOM 6939 C C . LEU A 1 866 ? -12.931 32.649 -2.459 1.00 97.06 866 LEU A C 1
ATOM 6941 O O . LEU A 1 866 ? -12.903 33.874 -2.426 1.00 97.06 866 LEU A O 1
ATOM 6945 N N . LYS A 1 867 ? -12.033 31.917 -3.119 1.00 95.19 867 LYS A N 1
ATOM 6946 C CA . LYS A 1 867 ? -10.939 32.449 -3.944 1.00 95.19 867 LYS A CA 1
ATOM 6947 C C . LYS A 1 867 ? -11.343 32.511 -5.409 1.00 95.19 867 LYS A C 1
ATOM 6949 O O . LYS A 1 867 ? -11.082 33.493 -6.098 1.00 95.19 867 LYS A O 1
ATOM 6954 N N . HIS A 1 868 ? -11.976 31.450 -5.898 1.00 95.19 868 HIS A N 1
ATOM 6955 C CA . HIS A 1 868 ? -12.589 31.463 -7.214 1.00 95.19 868 HIS A CA 1
ATOM 6956 C C . HIS A 1 868 ? -13.726 30.454 -7.330 1.00 95.19 868 HIS A C 1
ATOM 6958 O O . HIS A 1 868 ? -13.776 29.450 -6.618 1.00 95.19 868 HIS A O 1
ATOM 6964 N N . LYS A 1 869 ? -14.622 30.737 -8.270 1.00 96.62 869 LYS A N 1
ATOM 6965 C CA . LYS A 1 869 ? -15.674 29.838 -8.727 1.00 96.62 869 LYS A CA 1
ATOM 6966 C C . LYS A 1 869 ? -15.630 29.786 -10.244 1.00 96.62 869 LYS A C 1
ATOM 6968 O O . LYS A 1 869 ? -15.731 30.821 -10.907 1.00 96.62 869 LYS A O 1
ATOM 6973 N N . PHE A 1 870 ? -15.513 28.578 -10.778 1.00 97.12 870 PHE A N 1
ATOM 6974 C CA . PHE A 1 870 ? -15.540 28.340 -12.212 1.00 97.12 870 PHE A CA 1
ATOM 6975 C C . PHE A 1 870 ? -16.699 27.436 -12.617 1.00 97.12 870 PHE A C 1
ATOM 6977 O O . PHE A 1 870 ? -17.069 26.530 -11.878 1.00 97.12 870 PHE A O 1
ATOM 6984 N N . GLY A 1 871 ? -17.240 27.675 -13.813 1.00 95.44 871 GLY A N 1
ATOM 6985 C CA . GLY A 1 871 ? -18.283 26.856 -14.430 1.00 95.44 871 GLY A CA 1
ATOM 6986 C C . GLY A 1 871 ? -19.675 27.000 -13.809 1.00 95.44 871 GLY A C 1
ATOM 6987 O O . GLY A 1 871 ? -19.947 27.906 -13.017 1.00 95.44 871 GLY A O 1
ATOM 6988 N N . LYS A 1 872 ? -20.573 26.095 -14.212 1.00 94.31 872 LYS A N 1
ATOM 6989 C CA . LYS A 1 872 ? -21.976 26.014 -13.770 1.00 94.31 872 LYS A CA 1
ATOM 6990 C C . LYS A 1 872 ? -22.242 24.657 -13.130 1.00 94.31 872 LYS A C 1
ATOM 6992 O O . LYS A 1 872 ? -21.509 23.705 -13.385 1.00 94.31 872 LYS A O 1
ATOM 6997 N N . VAL A 1 873 ? -23.307 24.541 -12.334 1.00 94.50 873 VAL A N 1
ATOM 6998 C CA . VAL A 1 873 ? -23.677 23.275 -11.668 1.00 94.50 873 VAL A CA 1
ATOM 6999 C C . VAL A 1 873 ? -23.801 22.149 -12.694 1.00 94.50 873 VAL A C 1
ATOM 7001 O O . VAL A 1 873 ? -23.282 21.063 -12.488 1.00 94.50 873 VAL A O 1
ATOM 7004 N N . GLU A 1 874 ? -24.395 22.426 -13.843 1.00 93.50 874 GLU A N 1
ATOM 7005 C CA . GLU A 1 874 ? -24.580 21.503 -14.956 1.00 93.50 874 GLU A CA 1
ATOM 7006 C C . GLU A 1 874 ? -23.315 21.242 -15.789 1.00 93.50 874 GLU A C 1
ATOM 7008 O O . GLU A 1 874 ? -23.296 20.295 -16.574 1.00 93.50 874 GLU A O 1
ATOM 7013 N N . ASP A 1 875 ? -22.258 22.046 -15.639 1.00 94.12 875 ASP A N 1
ATOM 7014 C CA . ASP A 1 875 ? -21.084 21.959 -16.500 1.00 94.12 875 ASP A CA 1
ATOM 7015 C C . ASP A 1 875 ? -19.829 22.566 -15.867 1.00 94.12 875 ASP A C 1
ATOM 7017 O O . ASP A 1 875 ? -19.639 23.785 -15.804 1.00 94.12 875 ASP A O 1
ATOM 7021 N N . SER A 1 876 ? -18.906 21.671 -15.516 1.00 93.69 876 SER A N 1
ATOM 7022 C CA . SER A 1 876 ? -17.532 22.008 -15.159 1.00 93.69 876 SER A CA 1
ATOM 7023 C C . SER A 1 876 ? -17.415 22.923 -13.926 1.00 93.69 876 SER A C 1
ATOM 7025 O O . SER A 1 876 ? -16.543 23.793 -13.909 1.00 93.69 876 SER A O 1
ATOM 7027 N N . LEU A 1 877 ? -18.276 22.726 -12.914 1.00 96.62 877 LEU A N 1
ATOM 7028 C CA . LEU A 1 877 ? -18.208 23.436 -11.632 1.00 96.62 877 LEU A CA 1
ATOM 7029 C C . LEU A 1 877 ? -16.919 23.098 -10.870 1.00 96.62 877 LEU A C 1
ATOM 7031 O O . LEU A 1 877 ? -16.585 21.928 -10.667 1.00 96.62 877 LEU A O 1
ATOM 7035 N N . GLU A 1 878 ? -16.253 24.136 -10.384 1.00 96.81 878 GLU A N 1
ATOM 7036 C CA . GLU A 1 878 ? -15.074 24.071 -9.522 1.00 96.81 878 GLU A CA 1
ATOM 7037 C C . GLU A 1 878 ? -15.148 25.219 -8.512 1.00 96.81 878 GLU A C 1
ATOM 7039 O O . GLU A 1 878 ? -15.482 26.356 -8.868 1.00 96.81 878 GLU A O 1
ATOM 7044 N N . LEU A 1 879 ? -14.875 24.916 -7.244 1.00 97.88 879 LEU A N 1
ATOM 7045 C CA . LEU A 1 879 ? -14.838 25.905 -6.170 1.00 97.88 879 LEU A CA 1
ATOM 7046 C C . LEU A 1 879 ? -13.496 25.829 -5.464 1.00 97.88 879 LEU A C 1
ATOM 7048 O O . LEU A 1 879 ? -13.122 24.759 -4.990 1.00 97.88 879 LEU A O 1
ATOM 7052 N N . SER A 1 880 ? -12.846 26.975 -5.298 1.00 97.50 880 SER A N 1
ATOM 7053 C CA . SER A 1 880 ? -11.607 27.059 -4.536 1.00 97.50 880 SER A CA 1
ATOM 7054 C C . SER A 1 880 ? -11.704 28.083 -3.432 1.00 97.50 880 SER A C 1
ATOM 7056 O O . SER A 1 880 ? -12.167 29.205 -3.641 1.00 97.50 880 SER A O 1
ATOM 7058 N N . PHE A 1 881 ? -11.209 27.711 -2.260 1.00 97.75 881 PHE A N 1
ATOM 7059 C CA . PHE A 1 881 ? -11.221 28.529 -1.057 1.00 97.75 881 PHE A CA 1
ATOM 7060 C C . PHE A 1 881 ? -9.797 28.811 -0.590 1.00 97.75 881 PHE A C 1
ATOM 7062 O O . PHE A 1 881 ? -8.896 27.979 -0.723 1.00 97.75 881 PHE A O 1
ATOM 7069 N N . GLN A 1 882 ? -9.590 30.003 -0.038 1.00 95.88 882 GLN A N 1
ATOM 7070 C CA . GLN A 1 882 ? -8.302 30.405 0.506 1.00 95.88 882 GLN A CA 1
ATOM 7071 C C . GLN A 1 882 ? -8.191 29.958 1.967 1.00 95.88 882 GLN A C 1
ATOM 7073 O O . GLN A 1 882 ? -8.913 30.452 2.831 1.00 95.88 882 GLN A O 1
ATOM 7078 N N . GLY A 1 883 ? -7.272 29.034 2.243 1.00 91.19 883 GLY A N 1
ATOM 7079 C CA . GLY A 1 883 ? -6.866 28.672 3.597 1.00 91.19 883 GLY A CA 1
ATOM 7080 C C . GLY A 1 883 ? -5.773 29.591 4.145 1.00 91.19 883 GLY A C 1
ATOM 7081 O O . GLY A 1 883 ? -5.321 30.534 3.486 1.00 91.19 883 GLY A O 1
ATOM 7082 N N . LYS A 1 884 ? -5.337 29.296 5.374 1.00 85.94 884 LYS A N 1
ATOM 7083 C CA . LYS A 1 884 ? -4.182 29.950 6.009 1.00 85.94 884 LYS A CA 1
ATOM 7084 C C . LYS A 1 884 ? -2.883 29.611 5.264 1.00 85.94 884 LYS A C 1
ATOM 7086 O O . LYS A 1 884 ? -2.821 28.613 4.549 1.00 85.94 884 LYS A O 1
ATOM 7091 N N . ASP A 1 885 ? -1.860 30.447 5.439 1.00 84.31 885 ASP A N 1
ATOM 7092 C CA . ASP A 1 885 ? -0.499 30.239 4.909 1.00 84.31 885 ASP A CA 1
ATOM 7093 C C . ASP A 1 885 ? -0.431 29.999 3.387 1.00 84.31 885 ASP A C 1
ATOM 7095 O O . ASP A 1 885 ? 0.407 29.251 2.893 1.00 84.31 885 ASP A O 1
ATOM 7099 N N . ASP A 1 886 ? -1.347 30.624 2.639 1.00 83.94 886 ASP A N 1
ATOM 7100 C CA . ASP A 1 886 ? -1.520 30.477 1.184 1.00 83.94 886 ASP A CA 1
ATOM 7101 C C . ASP A 1 886 ? -1.857 29.046 0.696 1.00 83.94 886 ASP A C 1
ATOM 7103 O O . ASP A 1 886 ? -1.820 28.761 -0.502 1.00 83.94 886 ASP A O 1
ATOM 7107 N N . VAL A 1 887 ? -2.268 28.142 1.595 1.00 93.56 887 VAL A N 1
ATOM 7108 C CA . VAL A 1 887 ? -2.752 26.805 1.216 1.00 93.56 887 VAL A CA 1
ATOM 7109 C C . VAL A 1 887 ? -4.184 26.905 0.700 1.00 93.56 887 VAL A C 1
ATOM 7111 O O . VAL A 1 887 ? -5.070 27.427 1.378 1.00 93.56 887 VAL A O 1
ATOM 7114 N N . LYS A 1 888 ? -4.428 26.400 -0.509 1.00 95.06 888 LYS A N 1
ATOM 7115 C CA . LYS A 1 888 ? -5.755 26.417 -1.139 1.00 95.06 888 LYS A CA 1
ATOM 7116 C C . LYS A 1 888 ? -6.513 25.119 -0.880 1.00 95.06 888 LYS A C 1
ATOM 7118 O O . LYS A 1 888 ? -5.907 24.056 -0.790 1.00 95.06 888 LYS A O 1
ATOM 7123 N N . LEU A 1 889 ? -7.834 25.220 -0.783 1.00 98.06 889 LEU A N 1
ATOM 7124 C CA . LEU A 1 889 ? -8.748 24.082 -0.839 1.00 98.06 889 LEU A CA 1
ATOM 7125 C C . LEU A 1 889 ? -9.460 24.113 -2.185 1.00 98.06 889 LEU A C 1
ATOM 7127 O O . LEU A 1 889 ? -10.248 25.030 -2.409 1.00 98.06 889 LEU A O 1
ATOM 7131 N N . ASP A 1 890 ? -9.233 23.107 -3.017 1.00 97.88 890 ASP A N 1
ATOM 7132 C CA . ASP A 1 890 ? -9.865 22.958 -4.323 1.00 97.88 890 ASP A CA 1
ATOM 7133 C C . ASP A 1 890 ? -10.923 21.844 -4.249 1.00 97.88 890 ASP A C 1
ATOM 7135 O O . ASP A 1 890 ? -10.660 20.718 -3.816 1.00 97.88 890 ASP A O 1
ATOM 7139 N N . ILE A 1 891 ? -12.162 22.171 -4.621 1.00 98.31 891 ILE A N 1
ATOM 7140 C CA . ILE A 1 891 ? -13.305 21.255 -4.636 1.00 98.31 891 ILE A CA 1
ATOM 7141 C C . ILE A 1 891 ? -13.737 21.031 -6.082 1.00 98.31 891 ILE A C 1
ATOM 7143 O O . ILE A 1 891 ? -14.294 21.919 -6.736 1.00 98.31 891 ILE A O 1
ATOM 7147 N N . PHE A 1 892 ? -13.541 19.801 -6.549 1.00 98.06 892 PHE A N 1
ATOM 7148 C CA . PHE A 1 892 ? -13.927 19.361 -7.883 1.00 98.06 892 PHE A CA 1
ATOM 7149 C C . PHE A 1 892 ? -15.264 18.625 -7.853 1.00 98.06 892 PHE A C 1
ATOM 7151 O O . PHE A 1 892 ? -15.459 17.687 -7.073 1.00 98.06 892 PHE A O 1
ATOM 7158 N N . PHE A 1 893 ? -16.169 19.000 -8.756 1.00 98.25 893 PHE A N 1
ATOM 7159 C CA . PHE A 1 893 ? -17.457 18.330 -8.891 1.00 98.25 893 PHE A CA 1
ATOM 7160 C C . PHE A 1 893 ? -17.423 17.260 -9.980 1.00 98.25 893 PHE A C 1
ATOM 7162 O O . PHE A 1 893 ? -17.007 17.515 -11.112 1.00 98.25 893 PHE A O 1
ATOM 7169 N N . PHE A 1 894 ? -17.867 16.055 -9.625 1.00 98.12 894 PHE A N 1
ATOM 7170 C CA . PHE A 1 894 ? -17.870 14.893 -10.506 1.00 98.12 894 PHE A CA 1
ATOM 7171 C C . PHE A 1 894 ? -19.269 14.605 -11.041 1.00 98.12 894 PHE A C 1
ATOM 7173 O O . PHE A 1 894 ? -20.237 14.465 -10.288 1.00 98.12 894 PHE A O 1
ATOM 7180 N N . TYR A 1 895 ? -19.332 14.456 -12.355 1.00 97.31 895 TYR A N 1
ATOM 7181 C CA . TYR A 1 895 ? -20.506 14.158 -13.151 1.00 97.31 895 TYR A CA 1
ATOM 7182 C C . TYR A 1 895 ? -20.455 12.689 -13.560 1.00 97.31 895 TYR A C 1
ATOM 7184 O O . TYR A 1 895 ? -19.431 12.197 -14.046 1.00 97.31 895 TYR A O 1
ATOM 7192 N N . GLU A 1 896 ? -21.555 11.978 -13.337 1.00 95.38 896 GLU A N 1
ATOM 7193 C CA . GLU A 1 896 ? -21.668 10.565 -13.675 1.00 95.38 896 GLU A CA 1
ATOM 7194 C C . GLU A 1 896 ? -22.304 10.394 -15.057 1.00 95.38 896 GLU A C 1
ATOM 7196 O O . GLU A 1 896 ? -23.398 10.892 -15.309 1.00 95.38 896 GLU A O 1
ATOM 7201 N N . GLU A 1 897 ? -21.626 9.653 -15.931 1.00 93.62 897 GLU A N 1
ATOM 7202 C CA . GLU A 1 897 ? -22.114 9.258 -17.253 1.00 93.62 897 GLU A CA 1
ATOM 7203 C C . GLU A 1 897 ? -22.415 7.750 -17.274 1.00 93.62 897 GLU A C 1
ATOM 7205 O O . GLU A 1 897 ? -22.265 7.035 -16.277 1.00 93.62 897 GLU A O 1
ATOM 7210 N N . THR A 1 898 ? -22.853 7.223 -18.420 1.00 91.31 898 THR A N 1
ATOM 7211 C CA . THR A 1 898 ? -23.233 5.801 -18.534 1.00 91.31 898 THR A CA 1
ATOM 7212 C C . THR A 1 898 ? -22.053 4.859 -18.259 1.00 91.31 898 THR A C 1
ATOM 7214 O O . THR A 1 898 ? -22.210 3.866 -17.549 1.00 91.31 898 THR A O 1
ATOM 7217 N N . ASP A 1 899 ? -20.866 5.182 -18.770 1.00 91.94 899 ASP A N 1
ATOM 7218 C CA . ASP A 1 899 ? -19.670 4.330 -18.778 1.00 91.94 899 ASP A CA 1
ATOM 7219 C C . ASP A 1 899 ? -18.469 4.915 -18.011 1.00 91.94 899 ASP A C 1
ATOM 7221 O O . ASP A 1 899 ? -17.534 4.184 -17.688 1.00 91.94 899 ASP A O 1
ATOM 7225 N N . HIS A 1 900 ? -18.496 6.205 -17.675 1.00 95.25 900 HIS A N 1
ATOM 7226 C CA . HIS A 1 900 ? -17.392 6.901 -17.016 1.00 95.25 900 HIS A CA 1
ATOM 7227 C C . HIS A 1 900 ? -17.891 7.976 -16.042 1.00 95.25 900 HIS A C 1
ATOM 7229 O O . HIS A 1 900 ? -19.087 8.240 -15.929 1.00 95.25 900 HIS A O 1
ATOM 7235 N N . MET A 1 901 ? -16.960 8.594 -15.326 1.00 96.69 901 MET A N 1
ATOM 7236 C CA . MET A 1 901 ? -17.179 9.813 -14.556 1.00 96.69 901 MET A CA 1
ATOM 7237 C C . MET A 1 901 ? -16.226 10.900 -15.021 1.00 96.69 901 MET A C 1
ATOM 7239 O O . MET A 1 901 ? -15.196 10.611 -15.634 1.00 96.69 901 MET A O 1
ATOM 7243 N N . TRP A 1 902 ? -16.555 12.155 -14.749 1.00 96.94 902 TRP A N 1
ATOM 7244 C CA . TRP A 1 902 ? -15.675 13.256 -15.107 1.00 96.94 902 TRP A CA 1
ATOM 7245 C C . TRP A 1 902 ? -15.805 14.457 -14.185 1.00 96.94 902 TRP A C 1
ATOM 7247 O O . TRP A 1 902 ? -16.882 14.700 -13.657 1.00 96.94 902 TRP A O 1
ATOM 7257 N N . ASN A 1 903 ? -14.737 15.239 -14.042 1.00 97.31 903 ASN A N 1
ATOM 7258 C CA . ASN A 1 903 ? -14.798 16.595 -13.490 1.00 97.31 903 ASN A CA 1
ATOM 7259 C C . ASN A 1 903 ? -14.250 17.610 -14.500 1.00 97.31 903 ASN A C 1
ATOM 7261 O O . ASN A 1 903 ? -13.542 17.253 -15.451 1.00 97.31 903 ASN A O 1
ATOM 7265 N N . GLY A 1 904 ? -14.649 18.868 -14.334 1.00 94.56 904 GLY A N 1
ATOM 7266 C CA . GLY A 1 904 ? -14.249 19.959 -15.216 1.00 94.56 904 GLY A CA 1
ATOM 7267 C C . GLY A 1 904 ? -13.062 20.757 -14.688 1.00 94.56 904 GLY A C 1
ATOM 7268 O O . GLY A 1 904 ? -12.699 20.644 -13.521 1.00 94.56 904 GLY A O 1
ATOM 7269 N N . GLY A 1 905 ? -12.485 21.573 -15.568 1.00 93.81 905 GLY A N 1
ATOM 7270 C CA . GLY A 1 905 ? -11.547 22.639 -15.217 1.00 93.81 905 GLY A CA 1
ATOM 7271 C C . GLY A 1 905 ? -11.647 23.793 -16.214 1.00 93.81 905 GLY A C 1
ATOM 7272 O O . GLY A 1 905 ? -11.898 23.571 -17.404 1.00 93.81 905 GLY A O 1
ATOM 7273 N N . THR A 1 906 ? -11.449 25.028 -15.751 1.00 95.00 906 THR A N 1
ATOM 7274 C CA . THR A 1 906 ? -11.579 26.235 -16.587 1.00 95.00 906 THR A CA 1
ATOM 7275 C C . THR A 1 906 ? -10.312 27.085 -16.553 1.00 95.00 906 THR A C 1
ATOM 7277 O O . THR A 1 906 ? -9.813 27.475 -15.503 1.00 95.00 906 THR A O 1
ATOM 7280 N N . GLN A 1 907 ? -9.789 27.446 -17.728 1.00 93.44 907 GLN A N 1
ATOM 7281 C CA . GLN A 1 907 ? -8.687 28.398 -17.835 1.00 93.44 907 GLN A CA 1
ATOM 7282 C C . GLN A 1 907 ? -9.218 29.837 -17.870 1.00 93.44 907 GLN A C 1
ATOM 7284 O O . GLN A 1 907 ? -9.591 30.332 -18.934 1.00 93.44 907 GLN A O 1
ATOM 7289 N N . ALA A 1 908 ? -9.139 30.538 -16.736 1.00 91.44 908 ALA A N 1
ATOM 7290 C CA . ALA A 1 908 ? -9.675 31.894 -16.564 1.00 91.44 908 ALA A CA 1
ATOM 7291 C C . ALA A 1 908 ? -9.286 32.890 -17.677 1.00 91.44 908 ALA A C 1
ATOM 7293 O O . ALA A 1 908 ? -10.133 33.596 -18.207 1.00 91.44 908 ALA A O 1
ATOM 7294 N N . LYS A 1 909 ? -8.011 32.916 -18.098 1.00 91.81 909 LYS A N 1
ATOM 7295 C CA . LYS A 1 909 ? -7.516 33.894 -19.093 1.00 91.81 909 LYS A CA 1
ATOM 7296 C C . LYS A 1 909 ? -8.082 33.720 -20.507 1.00 91.81 909 LYS A C 1
ATOM 7298 O O . LYS A 1 909 ? -7.980 34.641 -21.308 1.00 91.81 909 LYS A O 1
ATOM 7303 N N . THR A 1 910 ? -8.553 32.526 -20.859 1.00 92.88 910 THR A N 1
ATOM 7304 C CA . THR A 1 910 ? -8.944 32.195 -22.243 1.00 92.88 910 THR A CA 1
ATOM 7305 C C . THR A 1 910 ? -10.364 31.651 -22.351 1.00 92.88 910 THR A C 1
ATOM 7307 O O . THR A 1 910 ? -10.827 31.419 -23.465 1.00 92.88 910 THR A O 1
ATOM 7310 N N . GLY A 1 911 ? -11.019 31.369 -21.222 1.00 92.31 911 GLY A N 1
ATOM 7311 C CA . GLY A 1 911 ? -12.303 30.677 -21.161 1.00 92.31 911 GLY A CA 1
ATOM 7312 C C . GLY A 1 911 ? -12.257 29.215 -21.617 1.00 92.31 911 GLY A C 1
ATOM 7313 O O . GLY A 1 911 ? -13.307 28.589 -21.737 1.00 92.31 911 GLY A O 1
ATOM 7314 N N . LYS A 1 912 ? -11.076 28.645 -21.909 1.00 94.62 912 LYS A N 1
ATOM 7315 C CA . LYS A 1 912 ? -10.960 27.246 -22.353 1.00 94.62 912 LYS A CA 1
ATOM 7316 C C . LYS A 1 912 ? -11.376 26.288 -21.247 1.00 94.62 912 LYS A C 1
ATOM 7318 O O . LYS A 1 912 ? -10.904 26.405 -20.117 1.00 94.62 912 LYS A O 1
ATOM 7323 N N . LYS A 1 913 ? -12.185 25.301 -21.617 1.00 95.31 913 LYS A N 1
ATOM 7324 C CA . LYS A 1 913 ? -12.664 24.246 -20.733 1.00 95.31 913 LYS A CA 1
ATOM 7325 C C . LYS A 1 913 ? -11.877 22.960 -20.930 1.00 95.31 913 LYS A C 1
ATOM 7327 O O . LYS A 1 913 ? -11.474 22.622 -22.048 1.00 95.31 913 LYS A O 1
ATOM 7332 N N . PHE A 1 914 ? -11.743 22.208 -19.852 1.00 96.00 914 PHE A N 1
ATOM 7333 C CA . PHE A 1 914 ? -11.109 20.900 -19.809 1.00 96.00 914 PHE A CA 1
ATOM 7334 C C . PHE A 1 914 ? -12.021 19.908 -19.089 1.00 96.00 914 PHE A C 1
ATOM 7336 O O . PHE A 1 914 ? -12.800 20.289 -18.219 1.00 96.00 914 PHE A O 1
ATOM 7343 N N . LYS A 1 915 ? -11.937 18.640 -19.489 1.00 95.06 915 LYS A N 1
ATOM 7344 C CA . LYS A 1 915 ? -12.683 17.516 -18.923 1.00 95.06 915 LYS A CA 1
ATOM 7345 C C . LYS A 1 915 ? -11.696 16.410 -18.574 1.00 95.06 915 LYS A C 1
ATOM 7347 O O . LYS A 1 915 ? -10.944 15.974 -19.445 1.00 95.06 915 LYS A O 1
ATOM 7352 N N . TYR A 1 916 ? -11.708 15.960 -17.328 1.00 97.62 916 TYR A N 1
ATOM 7353 C CA . TYR A 1 916 ? -10.885 14.856 -16.839 1.00 97.62 916 TYR A CA 1
ATOM 7354 C C . TYR A 1 916 ? -11.745 13.609 -16.764 1.00 97.62 916 TYR A C 1
ATOM 7356 O O . TYR A 1 916 ? -12.770 13.617 -16.090 1.00 97.62 916 TYR A O 1
ATOM 7364 N N . LEU A 1 917 ? -11.367 12.556 -17.483 1.00 97.19 917 LEU A N 1
ATOM 7365 C CA . LEU A 1 917 ? -12.158 11.327 -17.555 1.00 97.19 917 LEU A CA 1
ATOM 7366 C C . LEU A 1 917 ? -11.661 10.295 -16.538 1.00 97.19 917 LEU A C 1
ATOM 7368 O O . LEU A 1 917 ? -10.466 10.021 -16.448 1.00 97.19 917 LEU A O 1
ATOM 7372 N N . PHE A 1 918 ? -12.582 9.685 -15.805 1.00 97.69 918 PHE A N 1
ATOM 7373 C CA . PHE A 1 918 ? -12.303 8.650 -14.817 1.00 97.69 918 PHE A CA 1
ATOM 7374 C C . PHE A 1 918 ? -13.161 7.417 -15.094 1.00 97.69 918 PHE A C 1
ATOM 7376 O O . PHE A 1 918 ? -14.333 7.552 -15.455 1.00 97.69 918 PHE A O 1
ATOM 7383 N N . PRO A 1 919 ? -12.628 6.203 -14.890 1.00 96.44 919 PRO A N 1
ATOM 7384 C CA . PRO A 1 919 ? -13.458 5.012 -14.758 1.00 96.44 919 PRO A CA 1
ATOM 7385 C C . PRO A 1 919 ? -14.501 5.191 -13.647 1.00 96.44 919 PRO A C 1
ATOM 7387 O O . PRO A 1 919 ? -14.305 5.984 -12.723 1.00 96.44 919 PRO A O 1
ATOM 7390 N N . LYS A 1 920 ? -15.605 4.439 -13.706 1.00 95.94 920 LYS A N 1
ATOM 7391 C CA . LYS A 1 920 ? -16.556 4.424 -12.590 1.00 95.94 920 LYS A CA 1
ATOM 7392 C C . LYS A 1 920 ? -15.890 3.881 -11.327 1.00 95.94 920 LYS A C 1
ATOM 7394 O O . LYS A 1 920 ? -15.198 2.870 -11.371 1.00 95.94 920 LYS A O 1
ATOM 7399 N N . PHE A 1 921 ? -16.165 4.544 -10.214 1.00 95.62 921 PHE A N 1
ATOM 7400 C CA . PHE A 1 921 ? -15.714 4.182 -8.885 1.00 95.62 921 PHE A CA 1
ATOM 7401 C C . PHE A 1 921 ? -16.835 4.358 -7.858 1.00 95.62 921 PHE A C 1
ATOM 7403 O O . PHE A 1 921 ? -17.786 5.116 -8.049 1.00 95.62 921 PHE A O 1
ATOM 7410 N N . THR A 1 922 ? -16.712 3.648 -6.748 1.00 94.75 922 THR A N 1
ATOM 7411 C CA . THR A 1 922 ? -17.531 3.822 -5.544 1.00 94.75 922 THR A CA 1
ATOM 7412 C C . THR A 1 922 ? -16.698 4.459 -4.436 1.00 94.75 922 THR A C 1
ATOM 7414 O O . THR A 1 922 ? -15.498 4.659 -4.604 1.00 94.75 922 THR A O 1
ATOM 7417 N N . LEU A 1 923 ? -17.316 4.830 -3.312 1.00 96.44 923 LEU A N 1
ATOM 7418 C CA . LEU A 1 923 ? -16.608 5.456 -2.193 1.00 96.44 923 LEU A CA 1
ATOM 7419 C C . LEU A 1 923 ? -16.411 4.470 -1.043 1.00 96.44 923 LEU A C 1
ATOM 7421 O O . LEU A 1 923 ? -17.351 3.803 -0.615 1.00 96.44 923 LEU A O 1
ATOM 7425 N N . CYS A 1 924 ? -15.182 4.420 -0.541 1.00 97.38 924 CYS A N 1
ATOM 7426 C CA . CYS A 1 924 ? -14.751 3.624 0.600 1.00 97.38 924 CYS A CA 1
ATOM 7427 C C . CYS A 1 924 ? -14.266 4.562 1.703 1.00 97.38 924 CYS A C 1
ATOM 7429 O O . CYS A 1 924 ? -13.803 5.663 1.415 1.00 97.38 924 CYS A O 1
ATOM 7431 N N . TRP A 1 925 ? -14.366 4.147 2.961 1.00 97.00 925 TRP A N 1
ATOM 7432 C CA . TRP A 1 925 ? -13.730 4.844 4.074 1.00 97.00 925 TRP A CA 1
ATOM 7433 C C . TRP A 1 925 ? -12.224 4.569 4.105 1.00 97.00 925 TRP A C 1
ATOM 7435 O O . TRP A 1 925 ? -11.765 3.495 3.722 1.00 97.00 925 TRP A O 1
ATOM 7445 N N . THR A 1 926 ? -11.462 5.528 4.606 1.00 95.50 926 THR A N 1
ATOM 7446 C CA . THR A 1 926 ? -10.063 5.374 5.002 1.00 95.50 926 THR A CA 1
ATOM 7447 C C . THR A 1 926 ? -9.787 6.253 6.215 1.00 95.50 926 THR A C 1
ATOM 7449 O O . THR A 1 926 ? -10.569 7.146 6.553 1.00 95.50 926 THR A O 1
ATOM 7452 N N . GLU A 1 927 ? -8.640 6.023 6.838 1.00 92.50 927 GLU A N 1
ATOM 7453 C CA . GLU A 1 927 ? -7.997 6.994 7.706 1.00 92.50 927 GLU A CA 1
ATOM 7454 C C . GLU A 1 927 ? -6.948 7.781 6.922 1.00 92.50 927 GLU A C 1
ATOM 7456 O O . GLU A 1 927 ? -6.178 7.209 6.145 1.00 92.50 927 GLU A O 1
ATOM 7461 N N . PHE A 1 928 ? -6.926 9.096 7.108 1.00 93.25 928 PHE A N 1
ATOM 7462 C CA . PHE A 1 928 ? -5.864 9.960 6.613 1.00 93.25 928 PHE A CA 1
ATOM 7463 C C . PHE A 1 928 ? -5.672 11.113 7.590 1.00 93.25 928 PHE A C 1
ATOM 7465 O O . PHE A 1 928 ? -6.650 11.753 7.965 1.00 93.25 928 PHE A O 1
ATOM 7472 N N . VAL A 1 929 ? -4.429 11.353 8.021 1.00 88.25 929 VAL A N 1
ATOM 7473 C CA . VAL A 1 929 ? -4.070 12.404 8.994 1.00 88.25 929 VAL A CA 1
ATOM 7474 C C . VAL A 1 929 ? -5.007 12.458 10.217 1.00 88.25 929 VAL A C 1
ATOM 7476 O O . VAL A 1 929 ? -5.479 13.524 10.610 1.00 88.25 929 VAL A O 1
ATOM 7479 N N . ASP A 1 930 ? -5.269 11.289 10.813 1.00 85.75 930 ASP A N 1
ATOM 7480 C CA . ASP A 1 930 ? -6.145 11.079 11.983 1.00 85.75 930 ASP A CA 1
ATOM 7481 C C . ASP A 1 930 ? -7.636 11.367 11.744 1.00 85.75 930 ASP A C 1
ATOM 7483 O O . ASP A 1 930 ? -8.393 11.658 12.670 1.00 85.75 930 ASP A O 1
ATOM 7487 N N . MET A 1 931 ? -8.085 11.303 10.491 1.00 89.44 931 MET A N 1
ATOM 7488 C CA . MET A 1 931 ? -9.475 11.551 10.118 1.00 89.44 931 MET A CA 1
ATOM 7489 C C . MET A 1 931 ? -10.079 10.380 9.349 1.00 89.44 931 MET A C 1
ATOM 7491 O O . MET A 1 931 ? -9.472 9.870 8.409 1.00 89.44 931 MET A O 1
ATOM 7495 N N . LYS A 1 932 ? -11.330 10.033 9.677 1.00 92.56 932 LYS A N 1
ATOM 7496 C CA . LYS A 1 932 ? -12.190 9.181 8.844 1.00 92.56 932 LYS A CA 1
ATOM 7497 C C . LYS A 1 932 ? -12.698 9.993 7.647 1.00 92.56 932 LYS A C 1
ATOM 7499 O O . LYS A 1 932 ? -13.466 10.940 7.824 1.00 92.56 932 LYS A O 1
ATOM 7504 N N . VAL A 1 933 ? -12.272 9.632 6.439 1.00 95.19 933 VAL A N 1
ATOM 7505 C CA . VAL A 1 933 ? -12.626 10.310 5.174 1.00 95.19 933 VAL A CA 1
ATOM 7506 C C . VAL A 1 933 ? -12.873 9.296 4.061 1.00 95.19 933 VAL A C 1
ATOM 7508 O O . VAL A 1 933 ? -12.462 8.142 4.179 1.00 95.19 933 VAL A O 1
ATOM 7511 N N . HIS A 1 934 ? -13.550 9.700 2.983 1.00 97.25 934 HIS A N 1
ATOM 7512 C CA . HIS A 1 934 ? -13.723 8.820 1.830 1.00 97.25 934 HIS A CA 1
ATOM 7513 C C . HIS A 1 934 ? -12.584 8.921 0.819 1.00 97.25 934 HIS A C 1
ATOM 7515 O O . HIS A 1 934 ? -11.937 9.958 0.673 1.00 97.25 934 HIS A O 1
ATOM 7521 N N . VAL A 1 935 ? -12.430 7.842 0.060 1.00 98.06 935 VAL A N 1
ATOM 7522 C CA . VAL A 1 935 ? -11.571 7.692 -1.118 1.00 98.06 935 VAL A CA 1
ATOM 7523 C C . VAL A 1 935 ? -12.293 6.842 -2.171 1.00 98.06 935 VAL A C 1
ATOM 7525 O O . VAL A 1 935 ? -13.196 6.075 -1.814 1.00 98.06 935 VAL A O 1
ATOM 7528 N N . PRO A 1 936 ? -11.914 6.920 -3.457 1.00 97.62 936 PRO A N 1
ATOM 7529 C CA . PRO A 1 936 ? -12.400 5.990 -4.472 1.00 97.62 936 PRO A CA 1
ATOM 7530 C C . PRO A 1 936 ? -12.008 4.552 -4.112 1.00 97.62 936 PRO A C 1
ATOM 7532 O O . PRO A 1 936 ? -10.832 4.284 -3.861 1.00 97.62 936 PRO A O 1
ATOM 7535 N N . CYS A 1 937 ? -12.963 3.620 -4.089 1.00 96.06 937 CYS A N 1
ATOM 7536 C CA . CYS A 1 937 ? -12.696 2.206 -3.811 1.00 96.06 937 CYS A CA 1
ATOM 7537 C C . CYS A 1 937 ? -11.780 1.583 -4.876 1.00 96.06 937 CYS A C 1
ATOM 7539 O O . CYS A 1 937 ? -10.876 0.813 -4.553 1.00 96.06 937 CYS A O 1
ATOM 7541 N N . GLU A 1 938 ? -12.004 1.941 -6.140 1.00 96.69 938 GLU A N 1
ATOM 7542 C CA . GLU A 1 938 ? -11.181 1.634 -7.314 1.00 96.69 938 GLU A CA 1
ATOM 7543 C C . GLU A 1 938 ? -10.001 2.622 -7.387 1.00 96.69 938 GLU A C 1
ATOM 7545 O O . GLU A 1 938 ? -9.843 3.406 -8.325 1.00 96.69 938 GLU A O 1
ATOM 7550 N N . THR A 1 939 ? -9.210 2.663 -6.307 1.00 96.81 939 THR A N 1
ATOM 7551 C CA . THR A 1 939 ? -8.197 3.702 -6.086 1.00 96.81 939 THR A CA 1
ATOM 7552 C C . THR A 1 939 ? -7.107 3.705 -7.157 1.00 96.81 939 THR A C 1
ATOM 7554 O O . THR A 1 939 ? -6.658 4.774 -7.571 1.00 96.81 939 THR A O 1
ATOM 7557 N N . ILE A 1 940 ? -6.657 2.524 -7.599 1.00 96.12 940 ILE A N 1
ATOM 7558 C CA . ILE A 1 940 ? -5.577 2.408 -8.590 1.00 96.12 940 ILE A CA 1
ATOM 7559 C C . ILE A 1 940 ? -6.056 2.964 -9.922 1.00 96.12 940 ILE A C 1
ATOM 7561 O O . ILE A 1 940 ? -5.369 3.785 -10.515 1.00 96.12 940 ILE A O 1
ATOM 7565 N N . GLU A 1 941 ? -7.243 2.563 -10.362 1.00 97.44 941 GLU A N 1
ATOM 7566 C CA . GLU A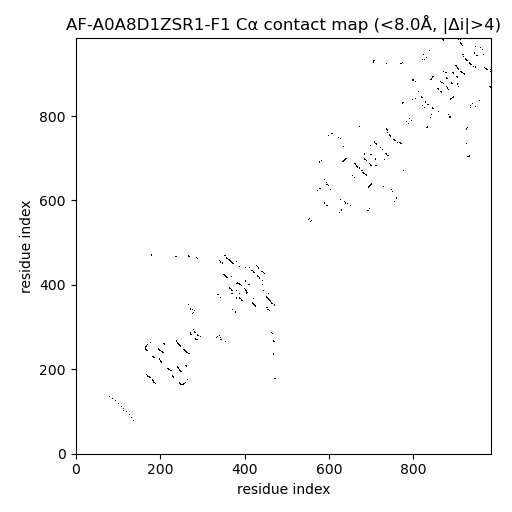 1 941 ? -7.852 2.994 -11.614 1.00 97.44 941 GLU A CA 1
ATOM 7567 C C . GLU A 1 941 ? -8.091 4.508 -11.618 1.00 97.44 941 GLU A C 1
ATOM 7569 O O . GLU A 1 941 ? -7.811 5.179 -12.613 1.00 97.44 941 GLU A O 1
ATOM 7574 N N . TYR A 1 942 ? -8.546 5.059 -10.489 1.00 97.50 942 TYR A N 1
ATOM 7575 C CA . TYR A 1 942 ? -8.708 6.499 -10.302 1.00 97.50 942 TYR A CA 1
ATOM 7576 C C . TYR A 1 942 ? -7.366 7.253 -10.388 1.00 97.50 942 TYR A C 1
ATOM 7578 O O . TYR A 1 942 ? -7.253 8.245 -11.112 1.00 97.50 942 TYR A O 1
ATOM 7586 N N . ILE A 1 943 ? -6.329 6.776 -9.689 1.00 97.50 943 ILE A N 1
ATOM 7587 C CA . ILE A 1 943 ? -4.999 7.405 -9.683 1.00 97.50 943 ILE A CA 1
ATOM 7588 C C . ILE A 1 943 ? -4.308 7.270 -11.041 1.00 97.50 943 ILE A C 1
ATOM 7590 O O . ILE A 1 943 ? -3.752 8.246 -11.538 1.00 97.50 943 ILE A O 1
ATOM 7594 N N . GLU A 1 944 ? -4.346 6.095 -11.668 1.00 97.50 944 GLU A N 1
ATOM 7595 C CA . GLU A 1 944 ? -3.739 5.858 -12.980 1.00 97.50 944 GLU A CA 1
ATOM 7596 C C . GLU A 1 944 ? -4.418 6.669 -14.081 1.00 97.50 944 GLU A C 1
ATOM 7598 O O . GLU A 1 944 ? -3.731 7.132 -14.993 1.00 97.50 944 GLU A O 1
ATOM 7603 N N . ALA A 1 945 ? -5.731 6.904 -13.986 1.00 96.50 945 ALA A N 1
ATOM 7604 C CA . ALA A 1 945 ? -6.413 7.819 -14.893 1.00 96.50 945 ALA A CA 1
ATOM 7605 C C . ALA A 1 945 ? -5.833 9.239 -14.788 1.00 96.50 945 ALA A C 1
ATOM 7607 O O . ALA A 1 945 ? -5.551 9.858 -15.811 1.00 96.50 945 ALA A O 1
ATOM 7608 N N . ASN A 1 946 ? -5.595 9.737 -13.571 1.00 94.44 946 ASN A N 1
ATOM 7609 C CA . ASN A 1 946 ? -5.161 11.120 -13.356 1.00 94.44 946 ASN A CA 1
ATOM 7610 C C . ASN A 1 946 ? -3.644 11.339 -13.522 1.00 94.44 946 ASN A C 1
ATOM 7612 O O . ASN A 1 946 ? -3.214 12.405 -13.953 1.00 94.44 946 ASN A O 1
ATOM 7616 N N . TYR A 1 947 ? -2.823 10.337 -13.198 1.00 96.00 947 TYR A N 1
ATOM 7617 C CA . TYR A 1 947 ? -1.358 10.462 -13.127 1.00 96.00 947 TYR A CA 1
ATOM 7618 C C . TYR A 1 947 ? -0.596 9.528 -14.080 1.00 96.00 947 TYR A C 1
ATOM 7620 O O . TYR A 1 947 ? 0.623 9.640 -14.211 1.00 96.00 947 TYR A O 1
ATOM 7628 N N . GLY A 1 948 ? -1.290 8.617 -14.766 1.00 95.56 948 GLY A N 1
ATOM 7629 C CA . GLY A 1 948 ? -0.681 7.613 -15.638 1.00 95.56 948 GLY A CA 1
ATOM 7630 C C . GLY A 1 948 ? 0.021 6.493 -14.869 1.00 95.56 948 GLY A C 1
ATOM 7631 O O . GLY A 1 948 ? 0.125 6.517 -13.648 1.00 95.56 948 GLY A O 1
ATOM 7632 N N . LYS A 1 949 ? 0.554 5.497 -15.589 1.00 93.88 949 LYS A N 1
ATOM 7633 C CA . LYS A 1 949 ? 1.175 4.289 -14.996 1.00 93.88 949 LYS A CA 1
ATOM 7634 C C . LYS A 1 949 ? 2.435 4.561 -14.164 1.00 93.88 949 LYS A C 1
ATOM 7636 O O . LYS A 1 949 ? 2.873 3.705 -13.403 1.00 93.88 949 LYS A O 1
ATOM 7641 N N . THR A 1 950 ? 3.023 5.746 -14.302 1.00 94.25 950 THR A N 1
ATOM 7642 C CA . THR A 1 950 ? 4.234 6.176 -13.592 1.00 94.25 950 THR A CA 1
ATOM 7643 C C . THR A 1 950 ? 3.935 6.961 -12.312 1.00 94.25 950 THR A C 1
ATOM 7645 O O . THR A 1 950 ? 4.848 7.560 -11.757 1.00 94.25 950 THR A O 1
ATOM 7648 N N . TRP A 1 951 ? 2.694 6.952 -11.803 1.00 94.00 951 TRP A N 1
ATOM 7649 C CA . TRP A 1 951 ? 2.256 7.695 -10.603 1.00 94.00 951 TRP A CA 1
ATOM 7650 C C . TRP A 1 951 ? 3.094 7.442 -9.333 1.00 94.00 951 TRP A C 1
ATOM 7652 O O . TRP A 1 951 ? 3.118 8.268 -8.414 1.00 94.00 951 TRP A O 1
ATOM 7662 N N . LYS A 1 952 ? 3.802 6.306 -9.274 1.00 92.56 952 LYS A N 1
ATOM 7663 C CA . LYS A 1 952 ? 4.743 5.966 -8.195 1.00 92.56 952 LYS A CA 1
ATOM 7664 C C . LYS A 1 952 ? 5.988 6.856 -8.172 1.00 92.56 952 LYS A C 1
ATOM 7666 O O . LYS A 1 952 ? 6.610 6.972 -7.125 1.00 92.56 952 LYS A O 1
ATOM 7671 N N . ILE A 1 953 ? 6.337 7.483 -9.293 1.00 92.62 953 ILE A N 1
ATOM 7672 C CA . ILE A 1 953 ? 7.488 8.378 -9.404 1.00 92.62 953 ILE A CA 1
ATOM 7673 C C . ILE A 1 953 ? 7.049 9.788 -8.967 1.00 92.62 953 ILE A C 1
ATOM 7675 O O . ILE A 1 953 ? 6.060 10.305 -9.494 1.00 92.62 953 ILE A O 1
ATOM 7679 N N . PRO A 1 954 ? 7.741 10.433 -8.009 1.00 91.75 954 PRO A N 1
ATOM 7680 C CA . PRO A 1 954 ? 7.462 11.811 -7.618 1.00 91.75 954 PRO A CA 1
ATOM 7681 C C . PRO A 1 954 ? 7.623 12.780 -8.791 1.00 91.75 954 PRO A C 1
ATOM 7683 O O . PRO A 1 954 ? 8.641 12.768 -9.482 1.00 91.75 954 PRO A O 1
ATOM 7686 N N . VAL A 1 955 ? 6.654 13.676 -8.968 1.00 89.50 955 VAL A N 1
ATOM 7687 C CA . VAL A 1 955 ? 6.709 14.749 -9.966 1.00 89.50 955 VAL A CA 1
ATOM 7688 C C . VAL A 1 955 ? 6.482 16.075 -9.249 1.00 89.50 955 VAL A C 1
ATOM 7690 O O . VAL A 1 955 ? 5.388 16.326 -8.753 1.00 89.50 955 VAL A O 1
ATOM 7693 N N . LYS A 1 956 ? 7.520 16.919 -9.174 1.00 86.12 956 LYS A N 1
ATOM 7694 C CA . LYS A 1 956 ? 7.464 18.225 -8.483 1.00 86.12 956 LYS A CA 1
ATOM 7695 C C . LYS A 1 956 ? 6.876 19.349 -9.343 1.00 86.12 956 LYS A C 1
ATOM 7697 O O . LYS A 1 956 ? 6.503 20.392 -8.818 1.00 86.12 956 LYS A O 1
ATOM 7702 N N . THR A 1 957 ? 6.811 19.157 -10.659 1.00 87.06 957 THR A N 1
ATOM 7703 C CA . THR A 1 957 ? 6.273 20.127 -11.619 1.00 87.06 957 THR A CA 1
ATOM 7704 C C . THR A 1 957 ? 5.081 19.523 -12.354 1.00 87.06 957 THR A C 1
ATOM 7706 O O . THR A 1 957 ? 5.229 18.588 -13.137 1.00 87.06 957 THR A O 1
ATOM 7709 N N . TRP A 1 958 ? 3.885 20.057 -12.107 1.00 89.75 958 TRP A N 1
ATOM 7710 C CA . TRP A 1 958 ? 2.640 19.533 -12.667 1.00 89.75 958 TRP A CA 1
ATOM 7711 C C . TRP A 1 958 ? 1.875 20.625 -13.416 1.00 89.75 958 TRP A C 1
ATOM 7713 O O . TRP A 1 958 ? 1.579 21.675 -12.848 1.00 89.75 958 TRP A O 1
ATOM 7723 N N . ASP A 1 959 ? 1.554 20.391 -14.692 1.00 90.69 959 ASP A N 1
ATOM 7724 C CA . ASP A 1 959 ? 0.673 21.264 -15.473 1.00 90.69 959 ASP A CA 1
ATOM 7725 C C . ASP A 1 959 ? -0.706 20.605 -15.586 1.00 90.69 959 ASP A C 1
ATOM 7727 O O . ASP A 1 959 ? -0.906 19.701 -16.398 1.00 90.69 959 ASP A O 1
ATOM 7731 N N . TRP A 1 960 ? -1.672 21.068 -14.791 1.00 90.38 960 TRP A N 1
ATOM 7732 C CA . TRP A 1 960 ? -3.011 20.476 -14.665 1.00 90.38 960 TRP A CA 1
ATOM 7733 C C . TRP A 1 960 ? -3.751 20.287 -16.003 1.00 90.38 960 TRP A C 1
ATOM 7735 O O . TRP A 1 960 ? -4.562 19.375 -16.131 1.00 90.38 960 TRP A O 1
ATOM 7745 N N . LYS A 1 961 ? -3.449 21.081 -17.036 1.00 90.81 961 LYS A N 1
ATOM 7746 C CA . LYS A 1 961 ? -4.076 21.001 -18.377 1.00 90.81 961 LYS A CA 1
ATOM 7747 C C . LYS A 1 961 ? -3.316 20.130 -19.388 1.00 90.81 961 LYS A C 1
ATOM 7749 O O . LYS A 1 961 ? -3.801 19.957 -20.506 1.00 90.81 961 LYS A O 1
ATOM 7754 N N . ARG A 1 962 ? -2.104 19.659 -19.069 1.00 91.25 962 ARG A N 1
ATOM 7755 C CA . ARG A 1 962 ? -1.229 18.923 -20.010 1.00 91.25 962 ARG A CA 1
ATOM 7756 C C . ARG A 1 962 ? -0.646 17.634 -19.443 1.00 91.25 962 ARG A C 1
ATOM 7758 O O . ARG A 1 962 ? -0.454 16.695 -20.205 1.00 91.25 962 ARG A O 1
ATOM 7765 N N . SER A 1 963 ? -0.327 17.610 -18.154 1.00 93.50 963 SER A N 1
ATOM 7766 C CA . SER A 1 963 ? 0.296 16.470 -17.482 1.00 93.50 963 SER A CA 1
ATOM 7767 C C . SER A 1 963 ? -0.667 15.294 -17.260 1.00 93.50 963 SER A C 1
ATOM 7769 O O . SER A 1 963 ? -0.242 14.167 -17.516 1.00 93.50 963 SER A O 1
ATOM 7771 N N . PRO A 1 964 ? -1.935 15.496 -16.835 1.00 95.56 964 PRO A N 1
ATOM 7772 C CA . PRO A 1 964 ? -2.862 14.380 -16.647 1.00 95.56 964 PRO A CA 1
ATOM 7773 C C . PRO A 1 964 ? -3.178 13.682 -17.980 1.00 95.56 964 PRO A C 1
ATOM 7775 O O . PRO A 1 964 ? -3.602 14.349 -18.925 1.00 95.56 964 PRO A O 1
ATOM 7778 N N . PRO A 1 965 ? -3.027 12.351 -18.103 1.00 95.50 965 PRO A N 1
ATOM 7779 C CA . PRO A 1 965 ? -3.283 11.653 -19.364 1.00 95.50 965 PRO A CA 1
ATOM 7780 C C . PRO A 1 965 ? -4.779 11.550 -19.699 1.00 95.50 965 PRO A C 1
ATOM 7782 O O . PRO A 1 965 ? -5.144 11.299 -20.850 1.00 95.50 965 PRO A O 1
ATOM 7785 N N . ASN A 1 966 ? -5.653 11.751 -18.711 1.00 96.50 966 ASN A N 1
ATOM 7786 C CA . ASN A 1 966 ? -7.103 11.741 -18.871 1.00 96.50 966 ASN A CA 1
ATOM 7787 C C . ASN A 1 966 ? -7.723 13.106 -19.209 1.00 96.50 966 ASN A C 1
ATOM 7789 O O . ASN A 1 966 ? -8.942 13.170 -19.390 1.00 96.50 966 ASN A O 1
ATOM 7793 N N . VAL A 1 967 ? -6.934 14.182 -19.301 1.00 96.44 967 VAL A N 1
ATOM 7794 C CA . VAL A 1 967 ? -7.461 15.511 -19.629 1.00 96.44 967 VAL A CA 1
ATOM 7795 C C . VAL A 1 967 ? -7.795 15.623 -21.116 1.00 96.44 967 VAL A C 1
ATOM 7797 O O . VAL A 1 967 ? -7.017 15.240 -21.994 1.00 96.44 967 VAL A O 1
ATOM 7800 N N . ARG A 1 968 ? -8.966 16.180 -21.423 1.00 95.50 968 ARG A N 1
ATOM 7801 C CA . ARG A 1 968 ? -9.438 16.457 -22.783 1.00 95.50 968 ARG A CA 1
ATOM 7802 C C . ARG A 1 968 ? -9.939 17.900 -22.885 1.00 95.50 968 ARG A C 1
ATOM 7804 O O . ARG A 1 968 ? -10.553 18.389 -21.938 1.00 95.50 968 ARG A O 1
ATOM 7811 N N . PRO A 1 969 ? -9.726 18.598 -24.015 1.00 94.12 969 PRO A N 1
ATOM 7812 C CA . PRO A 1 969 ? -10.411 19.861 -24.278 1.00 94.12 969 PRO A CA 1
ATOM 7813 C C . PRO A 1 969 ? -11.935 19.665 -24.275 1.00 94.12 969 PRO A C 1
ATOM 7815 O O . PRO A 1 969 ? -12.424 18.704 -24.863 1.00 94.12 969 PRO A O 1
ATOM 7818 N N . ASN A 1 970 ? -12.673 20.585 -23.651 1.00 93.81 970 ASN A N 1
ATOM 7819 C CA . ASN A 1 970 ? -14.135 20.520 -23.492 1.00 93.81 970 ASN A CA 1
ATOM 7820 C C . ASN A 1 970 ? -14.845 21.782 -24.024 1.00 93.81 970 ASN A C 1
ATOM 7822 O O . ASN A 1 970 ? -15.857 22.232 -23.486 1.00 93.81 970 ASN A O 1
ATOM 7826 N N . GLY A 1 971 ? -14.271 22.396 -25.062 1.00 93.94 971 GLY A N 1
ATOM 7827 C CA . GLY A 1 971 ? -14.766 23.642 -25.647 1.00 93.94 971 GLY A CA 1
ATOM 7828 C C . GLY A 1 971 ? -14.252 24.903 -24.945 1.00 93.94 971 GLY A C 1
ATOM 7829 O O . GLY A 1 971 ? -13.202 24.896 -24.297 1.00 93.94 971 GLY A O 1
ATOM 7830 N N . VAL A 1 972 ? -14.969 26.009 -25.135 1.00 95.62 972 VAL A N 1
ATOM 7831 C CA . VAL A 1 972 ? -14.646 27.341 -24.603 1.00 95.62 972 VAL A CA 1
ATOM 7832 C C . VAL A 1 972 ? -15.943 27.988 -24.129 1.00 95.62 972 VAL A C 1
ATOM 7834 O O . VAL A 1 972 ? -16.955 27.876 -24.819 1.00 95.62 972 VAL A O 1
ATOM 7837 N N . TRP A 1 973 ? -15.914 28.658 -22.980 1.00 95.62 973 TRP A N 1
ATOM 7838 C CA . TRP A 1 973 ? -17.044 29.451 -22.503 1.00 95.62 973 TRP A CA 1
ATOM 7839 C C . TRP A 1 973 ? -17.323 30.641 -23.436 1.00 95.62 973 TRP A C 1
ATOM 7841 O O . TRP A 1 973 ? -16.377 31.359 -23.790 1.00 95.62 973 TRP A O 1
ATOM 7851 N N . PRO A 1 974 ? -18.589 30.894 -23.820 1.00 94.81 974 PRO A N 1
ATOM 7852 C CA . PRO A 1 974 ? -18.960 32.098 -24.558 1.00 94.81 974 PRO A CA 1
ATOM 7853 C C . PRO A 1 974 ? -18.559 33.355 -23.785 1.00 94.81 974 PRO A C 1
ATOM 7855 O O . PRO A 1 974 ? -18.795 33.430 -22.585 1.00 94.81 974 PRO A O 1
ATOM 7858 N N . ILE A 1 975 ? -17.991 34.358 -24.465 1.00 93.25 975 ILE A N 1
ATOM 7859 C CA . ILE A 1 975 ? -17.512 35.603 -23.825 1.00 93.25 975 ILE A CA 1
ATOM 7860 C C . ILE A 1 975 ? -18.624 36.295 -23.025 1.00 93.25 975 ILE A C 1
ATOM 7862 O O . ILE A 1 975 ? -18.366 36.828 -21.954 1.00 93.25 975 ILE A O 1
ATOM 7866 N N . SER A 1 976 ? -19.869 36.227 -23.505 1.00 94.81 976 SER A N 1
ATOM 7867 C CA . SER A 1 976 ? -21.046 36.773 -22.818 1.00 94.81 976 SER A CA 1
ATOM 7868 C C . SER A 1 976 ? -21.338 36.135 -21.457 1.00 94.81 976 SER A C 1
ATOM 7870 O O . SER A 1 976 ? -22.084 36.713 -20.678 1.00 94.81 976 SER A O 1
ATOM 7872 N N . GLU A 1 977 ? -20.795 34.950 -21.177 1.00 93.88 977 GLU A N 1
ATOM 7873 C CA . GLU A 1 977 ? -21.009 34.214 -19.926 1.00 93.88 977 GLU A CA 1
ATOM 7874 C C . GLU A 1 977 ? -19.814 34.314 -18.968 1.00 93.88 977 GLU A C 1
ATOM 7876 O O . GLU A 1 977 ? -19.879 33.780 -17.863 1.00 93.88 977 GLU A O 1
ATOM 7881 N N . TRP A 1 978 ? -18.713 34.975 -19.353 1.00 93.81 978 TRP A N 1
ATOM 7882 C CA . TRP A 1 978 ? -17.475 34.982 -18.558 1.00 93.81 978 TRP A CA 1
ATOM 7883 C C . TRP A 1 978 ? -17.671 35.548 -17.151 1.00 93.81 978 TRP A C 1
ATOM 7885 O O . TRP A 1 978 ? -17.160 34.957 -16.204 1.00 93.81 978 TRP A O 1
ATOM 7895 N N . ASP A 1 979 ? -18.463 36.610 -17.000 1.00 91.94 979 ASP A N 1
ATOM 7896 C CA . ASP A 1 979 ? -18.749 37.223 -15.693 1.00 91.94 979 ASP A CA 1
ATOM 7897 C C . ASP A 1 979 ? -19.503 36.268 -14.741 1.00 91.94 979 ASP A C 1
ATOM 7899 O O . ASP A 1 979 ? -19.425 36.383 -13.515 1.00 91.94 979 ASP A O 1
ATOM 7903 N N . GLU A 1 980 ? -20.229 35.292 -15.293 1.00 91.88 980 GLU A N 1
ATOM 7904 C CA . GLU A 1 980 ? -20.966 34.285 -14.528 1.00 91.88 980 GLU A CA 1
ATOM 7905 C C . GLU A 1 980 ? -20.096 33.059 -14.204 1.00 91.88 980 GLU A C 1
ATOM 7907 O O . GLU A 1 980 ? -20.112 32.565 -13.076 1.00 91.88 980 GLU A O 1
ATOM 7912 N N . VAL A 1 981 ? -19.341 32.561 -15.190 1.00 94.19 981 VAL A N 1
ATOM 7913 C CA . VAL A 1 981 ? -18.636 31.266 -15.112 1.00 94.19 981 VAL A CA 1
ATOM 7914 C C . VAL A 1 981 ? -17.153 31.380 -14.763 1.00 94.19 981 VAL A C 1
ATOM 7916 O O . VAL A 1 981 ? -16.497 30.353 -14.592 1.00 94.19 981 VAL A O 1
ATOM 7919 N N . ILE A 1 982 ? -16.602 32.594 -14.683 1.00 95.94 982 ILE A N 1
ATOM 7920 C CA . ILE A 1 982 ? -15.209 32.863 -14.306 1.00 95.94 982 ILE A CA 1
ATOM 7921 C C . ILE A 1 982 ? -15.188 33.945 -13.225 1.00 95.94 982 ILE A C 1
ATOM 7923 O O . ILE A 1 982 ? -14.955 35.120 -13.496 1.00 95.94 982 ILE A O 1
ATOM 7927 N N . GLN A 1 983 ? -15.415 33.538 -11.976 1.00 95.44 983 GLN A N 1
ATOM 7928 C CA . GLN A 1 983 ? -15.471 34.447 -10.833 1.00 95.44 983 GLN A CA 1
ATOM 7929 C C . GLN A 1 983 ? -14.188 34.316 -10.010 1.00 95.44 983 GLN A C 1
ATOM 7931 O O . GLN A 1 983 ? -13.918 33.263 -9.434 1.00 95.44 983 GLN A O 1
ATOM 7936 N N . LEU A 1 984 ? -13.383 35.379 -9.985 1.00 92.31 984 LEU A N 1
ATOM 7937 C CA . LEU A 1 984 ? -12.164 35.505 -9.180 1.00 92.31 984 LEU A CA 1
ATOM 7938 C C . LEU A 1 984 ? -12.421 36.545 -8.084 1.00 92.31 984 LEU A C 1
ATOM 7940 O O . LEU A 1 984 ? -12.962 37.606 -8.395 1.00 92.31 984 LEU A O 1
ATOM 7944 N N . TYR A 1 985 ? -12.041 36.242 -6.842 1.00 89.06 985 TYR A N 1
ATOM 7945 C CA . TYR A 1 985 ? -12.323 37.068 -5.663 1.00 89.06 985 TYR A CA 1
ATOM 7946 C C . TYR A 1 985 ? -11.056 37.578 -4.982 1.00 89.06 985 TYR A C 1
ATOM 7948 O O . TYR A 1 985 ? -10.036 36.846 -4.995 1.00 89.06 985 TYR A O 1
#